Protein AF-A0A9D7JA55-F1 (afdb_monomer)

Structure (mmCIF, N/CA/C/O backbone):
data_AF-A0A9D7JA55-F1
#
_entry.id   AF-A0A9D7JA55-F1
#
loop_
_atom_site.group_PDB
_atom_site.id
_atom_site.type_symbol
_atom_site.label_atom_id
_atom_site.label_alt_id
_atom_site.label_comp_id
_atom_site.label_asym_id
_atom_site.label_entity_id
_atom_site.label_seq_id
_atom_site.pdbx_PDB_ins_code
_atom_site.Cartn_x
_atom_site.Cartn_y
_atom_site.Cartn_z
_atom_site.occupancy
_atom_site.B_iso_or_equiv
_atom_site.auth_seq_id
_atom_site.auth_comp_id
_atom_site.auth_asym_id
_atom_site.auth_atom_id
_atom_site.pdbx_PDB_model_num
ATOM 1 N N . MET A 1 1 ? 16.493 2.675 -53.069 1.00 69.25 1 MET A N 1
ATOM 2 C CA . MET A 1 1 ? 16.352 1.279 -52.609 1.00 69.25 1 MET A CA 1
ATOM 3 C C . MET A 1 1 ? 14.947 0.802 -52.936 1.00 69.25 1 MET A C 1
ATOM 5 O O . MET A 1 1 ? 14.060 1.650 -52.995 1.00 69.25 1 MET A O 1
ATOM 9 N N . VAL A 1 2 ? 14.747 -0.496 -53.163 1.00 72.19 2 VAL A N 1
ATOM 10 C CA . VAL A 1 2 ? 13.439 -1.090 -53.505 1.00 72.19 2 VAL A CA 1
ATOM 11 C C . VAL A 1 2 ? 13.019 -2.148 -52.482 1.00 72.19 2 VAL A C 1
ATOM 13 O O . VAL A 1 2 ? 13.858 -2.895 -51.978 1.00 72.19 2 VAL A O 1
ATOM 16 N N . SER A 1 3 ? 11.723 -2.220 -52.156 1.00 69.25 3 SER A N 1
ATOM 17 C CA . SER A 1 3 ? 11.181 -3.287 -51.307 1.00 69.25 3 SER A CA 1
ATOM 18 C C . SER A 1 3 ? 11.002 -4.573 -52.120 1.00 69.25 3 SER A C 1
ATOM 20 O O . SER A 1 3 ? 10.199 -4.614 -53.048 1.00 69.25 3 SER A O 1
ATOM 22 N N . GLY A 1 4 ? 11.733 -5.630 -51.751 1.00 69.19 4 GLY A N 1
ATOM 23 C CA . GLY A 1 4 ? 11.733 -6.918 -52.457 1.00 69.19 4 GLY A CA 1
ATOM 24 C C . GLY A 1 4 ? 12.968 -7.134 -53.338 1.00 69.19 4 GLY A C 1
ATOM 25 O O . GLY A 1 4 ? 13.927 -6.369 -53.273 1.00 69.19 4 GLY A O 1
ATOM 26 N N . ALA A 1 5 ? 12.967 -8.216 -54.123 1.00 77.19 5 ALA A N 1
ATOM 27 C CA . ALA A 1 5 ? 14.096 -8.559 -54.985 1.00 77.19 5 ALA A CA 1
ATOM 28 C C . ALA A 1 5 ? 14.307 -7.474 -56.064 1.00 77.19 5 ALA A C 1
ATOM 30 O O . ALA A 1 5 ? 13.337 -7.122 -56.742 1.00 77.19 5 ALA A O 1
ATOM 31 N N . PRO A 1 6 ? 15.539 -6.961 -56.250 1.00 78.69 6 PRO A N 1
ATOM 32 C CA . PRO A 1 6 ? 15.846 -5.988 -57.292 1.00 78.69 6 PRO A CA 1
ATOM 33 C C . PRO A 1 6 ? 15.443 -6.515 -58.665 1.00 78.69 6 PRO A C 1
ATOM 35 O O . PRO A 1 6 ? 15.786 -7.639 -59.036 1.00 78.69 6 PRO A O 1
ATOM 38 N N . THR A 1 7 ? 14.741 -5.698 -59.442 1.00 76.00 7 THR A N 1
ATOM 39 C CA . THR A 1 7 ? 14.368 -6.060 -60.818 1.00 76.00 7 THR A CA 1
ATOM 40 C C . THR A 1 7 ? 15.517 -5.831 -61.799 1.00 76.00 7 THR A C 1
ATOM 42 O O . THR A 1 7 ? 15.496 -6.334 -62.922 1.00 76.00 7 THR A O 1
ATOM 45 N N . SER A 1 8 ? 16.550 -5.097 -61.369 1.00 79.25 8 SER A N 1
ATOM 46 C CA . SER A 1 8 ? 17.791 -4.884 -62.107 1.00 79.25 8 SER A CA 1
ATOM 47 C C . SER A 1 8 ? 18.963 -4.563 -61.171 1.00 79.25 8 SER A C 1
ATOM 49 O O . SER A 1 8 ? 18.777 -4.223 -60.007 1.00 79.25 8 SER A O 1
ATOM 51 N N . VAL A 1 9 ? 20.182 -4.603 -61.711 1.00 72.94 9 VAL A N 1
ATOM 52 C CA . VAL A 1 9 ? 21.425 -4.205 -61.017 1.00 72.94 9 VAL A CA 1
ATOM 53 C C . VAL A 1 9 ? 21.517 -2.699 -60.702 1.00 72.94 9 VAL A C 1
ATOM 55 O O . VAL A 1 9 ? 22.416 -2.282 -59.980 1.00 72.94 9 VAL A O 1
ATOM 58 N N . ASN A 1 10 ? 20.576 -1.891 -61.206 1.00 80.19 10 ASN A N 1
ATOM 59 C CA . ASN A 1 10 ? 20.453 -0.456 -60.915 1.00 80.19 10 ASN A CA 1
ATOM 60 C C . ASN A 1 10 ? 19.583 -0.177 -59.673 1.00 80.19 10 ASN A C 1
ATOM 62 O O . ASN A 1 10 ? 19.234 0.967 -59.385 1.00 80.19 10 ASN A O 1
ATOM 66 N N . GLU A 1 11 ? 19.214 -1.215 -58.924 1.00 83.00 11 GLU A N 1
ATOM 67 C CA . GLU A 1 11 ? 18.422 -1.107 -57.707 1.00 83.00 11 GLU A CA 1
ATOM 68 C C . GLU A 1 11 ? 19.145 -1.812 -56.559 1.00 83.00 11 GLU A C 1
ATOM 70 O O . GLU A 1 11 ? 19.540 -2.971 -56.667 1.00 83.00 11 GLU A O 1
ATOM 75 N N . ILE A 1 12 ? 19.294 -1.119 -55.429 1.00 84.06 12 ILE A N 1
ATOM 76 C CA . ILE A 1 12 ? 19.752 -1.736 -54.180 1.00 84.06 12 ILE A CA 1
ATOM 77 C C . ILE A 1 12 ? 18.516 -2.189 -53.401 1.00 84.06 12 ILE A C 1
ATOM 79 O O . ILE A 1 12 ? 17.596 -1.394 -53.173 1.00 84.06 12 ILE A O 1
ATOM 83 N N . GLN A 1 13 ? 18.489 -3.458 -53.007 1.00 83.00 13 GLN A N 1
ATOM 84 C CA . GLN A 1 13 ? 17.422 -4.021 -52.185 1.00 83.00 13 GLN A CA 1
ATOM 85 C C . GLN A 1 13 ? 17.364 -3.323 -50.818 1.00 83.00 13 GLN A C 1
ATOM 87 O O . GLN A 1 13 ? 18.383 -3.000 -50.218 1.00 83.00 13 GLN A O 1
ATOM 92 N N . THR A 1 14 ? 16.165 -3.086 -50.295 1.00 76.31 14 THR A N 1
ATOM 93 C CA . THR A 1 14 ? 16.019 -2.706 -48.886 1.00 76.31 14 THR A CA 1
ATOM 94 C C . THR A 1 14 ? 16.269 -3.939 -48.016 1.00 76.31 14 THR A C 1
ATOM 96 O O . THR A 1 14 ? 15.596 -4.958 -48.183 1.00 76.31 14 THR A O 1
ATOM 99 N N . GLY A 1 15 ? 17.216 -3.857 -47.082 1.00 70.81 15 GLY A N 1
ATOM 100 C CA . GLY A 1 15 ? 17.607 -4.984 -46.238 1.00 70.81 15 GLY A CA 1
ATOM 101 C C . GLY A 1 15 ? 18.661 -4.619 -45.196 1.00 70.81 15 GLY A C 1
ATOM 102 O O . GLY A 1 15 ? 19.005 -3.449 -45.029 1.00 70.81 15 GLY A O 1
ATOM 103 N N . PHE A 1 16 ? 19.153 -5.634 -44.489 1.00 69.38 16 PHE A N 1
ATOM 104 C CA . PHE A 1 16 ? 20.239 -5.499 -43.521 1.00 69.38 16 PHE A CA 1
ATOM 105 C C . PHE A 1 16 ? 21.567 -5.804 -44.204 1.00 69.38 16 PHE A C 1
ATOM 107 O O . PHE A 1 16 ? 21.684 -6.822 -44.880 1.00 69.38 16 PHE A O 1
ATOM 114 N N . TYR A 1 17 ? 22.542 -4.922 -44.009 1.00 74.88 17 TYR A N 1
ATOM 115 C CA . TYR A 1 17 ? 23.863 -5.012 -44.611 1.00 74.88 17 TYR A CA 1
ATOM 116 C C . TYR A 1 17 ? 24.924 -4.762 -43.542 1.00 74.88 17 TYR A C 1
ATOM 118 O O . TYR A 1 17 ? 24.781 -3.849 -42.727 1.00 74.88 17 TYR A O 1
ATOM 126 N N . THR A 1 18 ? 26.009 -5.526 -43.574 1.00 74.25 18 THR A N 1
ATOM 127 C CA . THR A 1 18 ? 27.277 -5.109 -42.968 1.00 74.25 18 THR A CA 1
ATOM 128 C C . THR A 1 18 ? 27.851 -3.912 -43.731 1.00 74.25 18 THR A C 1
ATOM 130 O O . THR A 1 18 ? 27.482 -3.656 -44.881 1.00 74.25 18 THR A O 1
ATOM 133 N N . SER A 1 19 ? 28.777 -3.178 -43.105 1.00 75.44 19 SER A N 1
ATOM 134 C CA . SER A 1 19 ? 29.436 -2.025 -43.737 1.00 75.44 19 SER A CA 1
ATOM 135 C C . SER A 1 19 ? 30.097 -2.383 -45.079 1.00 75.44 19 SER A C 1
ATOM 137 O O . SER A 1 19 ? 30.022 -1.614 -46.039 1.00 75.44 19 SER A O 1
ATOM 139 N N . ASP A 1 20 ? 30.676 -3.580 -45.192 1.00 79.69 20 ASP A N 1
ATOM 140 C CA . ASP A 1 20 ? 31.308 -4.033 -46.433 1.00 79.69 20 ASP A CA 1
ATOM 141 C C . ASP A 1 20 ? 30.292 -4.481 -47.486 1.00 79.69 20 ASP A C 1
ATOM 143 O O . ASP A 1 20 ? 30.449 -4.156 -48.664 1.00 79.69 20 ASP A O 1
ATOM 147 N N . GLU A 1 21 ? 29.217 -5.169 -47.091 1.00 85.31 21 GLU A N 1
ATOM 148 C CA . GLU A 1 21 ? 28.160 -5.580 -48.024 1.00 85.31 21 GLU A CA 1
ATOM 149 C C . GLU A 1 21 ? 27.455 -4.369 -48.644 1.00 85.31 21 GLU A C 1
ATOM 151 O O . GLU A 1 21 ? 27.203 -4.355 -49.852 1.00 85.31 21 GLU A O 1
ATOM 156 N N . ILE A 1 22 ? 27.174 -3.321 -47.858 1.00 85.56 22 ILE A N 1
ATOM 157 C CA . ILE A 1 22 ? 26.563 -2.103 -48.404 1.00 85.56 22 ILE A CA 1
ATOM 158 C C . ILE A 1 22 ? 27.548 -1.327 -49.284 1.00 85.56 22 ILE A C 1
ATOM 160 O O . ILE A 1 22 ? 27.148 -0.811 -50.328 1.00 85.56 22 ILE A O 1
ATOM 164 N N . ALA A 1 23 ? 28.839 -1.290 -48.934 1.00 87.19 23 ALA A N 1
ATOM 165 C CA . ALA A 1 23 ? 29.863 -0.660 -49.764 1.00 87.19 23 ALA A CA 1
ATOM 166 C C . ALA A 1 23 ? 30.000 -1.359 -51.129 1.00 87.19 23 ALA A C 1
ATOM 168 O O . ALA A 1 23 ? 30.077 -0.701 -52.173 1.00 87.19 23 ALA A O 1
ATOM 169 N N . GLN A 1 24 ? 29.955 -2.693 -51.137 1.00 88.81 24 GLN A N 1
ATOM 170 C CA . GLN A 1 24 ? 29.938 -3.496 -52.359 1.00 88.81 24 GLN A CA 1
ATOM 171 C C . GLN A 1 24 ? 28.665 -3.263 -53.175 1.00 88.81 24 GLN A C 1
ATOM 173 O O . GLN A 1 24 ? 28.758 -3.080 -54.388 1.00 88.81 24 GLN A O 1
ATOM 178 N N . ALA A 1 25 ? 27.495 -3.206 -52.533 1.00 88.44 25 ALA A N 1
ATOM 179 C CA . ALA A 1 25 ? 26.230 -2.928 -53.210 1.00 88.44 25 ALA A CA 1
ATOM 180 C C . ALA A 1 25 ? 26.220 -1.535 -53.865 1.00 88.44 25 ALA A C 1
ATOM 182 O O . ALA A 1 25 ? 25.810 -1.403 -55.018 1.00 88.44 25 ALA A O 1
ATOM 183 N N . ILE A 1 26 ? 26.735 -0.510 -53.174 1.00 90.19 26 ILE A N 1
ATOM 184 C CA . ILE A 1 26 ? 26.889 0.847 -53.723 1.00 90.19 26 ILE A CA 1
ATOM 185 C C . ILE A 1 26 ? 27.863 0.843 -54.905 1.00 90.19 26 ILE A C 1
ATOM 187 O O . ILE A 1 26 ? 27.577 1.450 -55.935 1.00 90.19 26 ILE A O 1
ATOM 191 N N . THR A 1 27 ? 28.994 0.142 -54.801 1.00 91.19 27 THR A N 1
ATOM 192 C CA . THR A 1 27 ? 29.960 0.046 -55.906 1.00 91.19 27 THR A CA 1
ATOM 193 C C . THR A 1 27 ? 29.372 -0.672 -57.116 1.00 91.19 27 THR A C 1
ATOM 195 O O . THR A 1 27 ? 29.499 -0.176 -58.232 1.00 91.19 27 THR A O 1
ATOM 198 N N . ALA A 1 28 ? 28.694 -1.804 -56.918 1.00 89.06 28 ALA A N 1
ATOM 199 C CA . ALA A 1 28 ? 28.034 -2.535 -57.997 1.00 89.06 28 ALA A CA 1
ATOM 200 C C . ALA A 1 28 ? 26.982 -1.665 -58.700 1.00 89.06 28 ALA A C 1
ATOM 202 O O . ALA A 1 28 ? 26.935 -1.630 -59.930 1.00 89.06 28 ALA A O 1
ATOM 203 N N . TRP A 1 29 ? 26.209 -0.902 -57.923 1.00 90.56 29 TRP A N 1
ATOM 204 C CA . TRP A 1 29 ? 25.240 0.061 -58.437 1.00 90.56 29 TRP A CA 1
ATOM 205 C C . TRP A 1 29 ? 25.906 1.171 -59.268 1.00 90.56 29 TRP A C 1
ATOM 207 O O . TRP A 1 29 ? 25.510 1.408 -60.406 1.00 90.56 29 TRP A O 1
ATOM 217 N N . LEU A 1 30 ? 26.979 1.796 -58.764 1.00 91.25 30 LEU A N 1
ATOM 218 C CA . LEU A 1 30 ? 27.727 2.830 -59.496 1.00 91.25 30 LEU A CA 1
ATOM 219 C C . LEU A 1 30 ? 28.313 2.303 -60.818 1.00 91.25 30 LEU A C 1
ATOM 221 O O . LEU A 1 30 ? 28.289 3.004 -61.830 1.00 91.25 30 LEU A O 1
ATOM 225 N N . GLN A 1 31 ? 28.815 1.066 -60.843 1.00 90.19 31 GLN A N 1
ATOM 226 C CA . GLN A 1 31 ? 29.336 0.452 -62.070 1.00 90.19 31 GLN A CA 1
ATOM 227 C C . GLN A 1 31 ? 28.228 0.131 -63.080 1.00 90.19 31 GLN A C 1
ATOM 229 O O . GLN A 1 31 ? 28.418 0.307 -64.289 1.00 90.19 31 GLN A O 1
ATOM 234 N N . ALA A 1 32 ? 27.062 -0.305 -62.603 1.00 88.88 32 ALA A N 1
ATOM 235 C CA . ALA A 1 32 ? 25.902 -0.544 -63.451 1.00 88.88 32 ALA A CA 1
ATOM 236 C C . ALA A 1 32 ? 25.384 0.762 -64.082 1.00 88.88 32 ALA A C 1
ATOM 238 O O . ALA A 1 32 ? 25.155 0.804 -65.293 1.00 88.88 32 ALA A O 1
ATOM 239 N N . GLU A 1 33 ? 25.317 1.852 -63.313 1.00 90.00 33 GLU A N 1
ATOM 240 C CA . GLU A 1 33 ? 24.909 3.175 -63.808 1.00 90.00 33 GLU A CA 1
ATOM 241 C C . GLU A 1 33 ? 25.917 3.782 -64.798 1.00 90.00 33 GLU A C 1
ATOM 243 O O . GLU A 1 33 ? 25.524 4.415 -65.784 1.00 90.00 33 GLU A O 1
ATOM 248 N N . TYR A 1 34 ? 27.218 3.548 -64.594 1.00 89.56 34 TYR A N 1
ATOM 249 C CA . TYR A 1 34 ? 28.251 3.906 -65.572 1.00 89.56 34 TYR A CA 1
ATOM 250 C C . TYR A 1 34 ? 28.095 3.116 -66.877 1.00 89.56 34 TYR A C 1
ATOM 252 O O . TYR A 1 34 ? 28.089 3.701 -67.959 1.00 89.56 34 TYR A O 1
ATOM 260 N N . THR A 1 35 ? 27.878 1.801 -66.789 1.00 88.44 35 THR A N 1
ATOM 261 C CA . THR A 1 35 ? 27.652 0.937 -67.963 1.00 88.44 35 THR A CA 1
ATOM 262 C C . THR A 1 35 ? 26.374 1.323 -68.716 1.00 88.44 35 THR A C 1
ATOM 264 O O . THR A 1 35 ? 26.328 1.255 -69.943 1.00 88.44 35 THR A O 1
ATOM 267 N N . ALA A 1 36 ? 25.349 1.787 -67.997 1.00 87.94 36 ALA A N 1
ATOM 268 C CA . ALA A 1 36 ? 24.113 2.323 -68.563 1.00 87.94 36 ALA A CA 1
ATOM 269 C C . ALA A 1 36 ? 24.260 3.743 -69.152 1.00 87.94 36 ALA A C 1
ATOM 271 O O . ALA A 1 36 ? 23.286 4.287 -69.675 1.00 87.94 36 ALA A O 1
ATOM 272 N N . GLY A 1 37 ? 25.448 4.356 -69.072 1.00 87.19 37 GLY A N 1
ATOM 273 C CA . GLY A 1 37 ? 25.744 5.683 -69.615 1.00 87.19 37 GLY A CA 1
ATOM 274 C C . GLY A 1 37 ? 25.161 6.851 -68.815 1.00 87.19 37 GLY A C 1
ATOM 275 O O . GLY A 1 37 ? 25.120 7.969 -69.327 1.00 87.19 37 GLY A O 1
ATOM 276 N N . ARG A 1 38 ? 24.691 6.624 -67.579 1.00 87.12 38 ARG A N 1
ATOM 277 C CA . ARG A 1 38 ? 24.137 7.683 -66.712 1.00 87.12 38 ARG A CA 1
ATOM 278 C C . ARG A 1 38 ? 25.198 8.417 -65.899 1.00 87.12 38 ARG A C 1
ATOM 280 O O . ARG A 1 38 ? 24.945 9.526 -65.435 1.00 87.12 38 ARG A O 1
ATOM 287 N N . LEU A 1 39 ? 26.379 7.822 -65.750 1.00 87.75 39 LEU A N 1
ATOM 288 C CA . LEU A 1 39 ? 27.549 8.455 -65.148 1.00 87.75 39 LEU A CA 1
ATOM 289 C C . LEU A 1 39 ? 28.597 8.742 -66.226 1.00 87.75 39 LEU A C 1
ATOM 291 O O . LEU A 1 39 ? 28.836 7.923 -67.108 1.00 87.75 39 LEU A O 1
ATOM 295 N N . LEU A 1 40 ? 29.243 9.905 -66.133 1.00 85.38 40 LEU A N 1
ATOM 296 C CA . LEU A 1 40 ? 30.277 10.331 -67.086 1.00 85.38 40 LEU A CA 1
ATOM 297 C C . LEU A 1 40 ? 31.628 9.636 -66.857 1.00 85.38 40 LEU A C 1
ATOM 299 O O . LEU A 1 40 ? 32.459 9.585 -67.758 1.00 85.38 40 LEU A O 1
ATOM 303 N N . PHE A 1 41 ? 31.853 9.109 -65.656 1.00 85.69 41 PHE A N 1
ATOM 304 C CA . PHE A 1 41 ? 33.086 8.447 -65.240 1.00 85.69 41 PHE A CA 1
ATOM 305 C C . PHE A 1 41 ? 32.774 7.349 -64.220 1.00 85.69 41 PHE A C 1
ATOM 307 O O . PHE A 1 41 ? 31.710 7.351 -63.596 1.00 85.69 41 PHE A O 1
ATOM 314 N N . SER A 1 42 ? 33.694 6.396 -64.075 1.00 88.56 42 SER A N 1
ATOM 315 C CA . SER A 1 42 ? 33.501 5.225 -63.217 1.00 88.56 42 SER A CA 1
ATOM 316 C C . SER A 1 42 ? 33.627 5.624 -61.745 1.00 88.56 42 SER A C 1
ATOM 318 O O . SER A 1 42 ? 34.589 6.297 -61.379 1.00 88.56 42 SER A O 1
ATOM 320 N N . GLY A 1 43 ? 32.664 5.233 -60.907 1.00 89.75 43 GLY A N 1
ATOM 321 C CA . GLY A 1 43 ? 32.636 5.529 -59.471 1.00 89.75 43 GLY A CA 1
ATOM 322 C C . GLY A 1 43 ? 32.737 4.269 -58.610 1.00 89.75 43 GLY A C 1
ATOM 323 O O . GLY A 1 43 ? 32.273 3.201 -59.007 1.00 89.75 43 GLY A O 1
ATOM 324 N N . ALA A 1 44 ? 33.321 4.387 -57.419 1.00 91.56 44 ALA A N 1
ATOM 325 C CA . ALA A 1 44 ? 33.396 3.302 -56.444 1.00 91.56 44 ALA A CA 1
ATOM 326 C C . ALA A 1 44 ? 33.291 3.827 -55.008 1.00 91.56 44 ALA A C 1
ATOM 328 O O . ALA A 1 44 ? 33.773 4.921 -54.698 1.00 91.56 44 ALA A O 1
ATOM 329 N N . TYR A 1 45 ? 32.699 3.016 -54.135 1.00 91.56 45 TYR A N 1
ATOM 330 C CA . TYR A 1 45 ? 32.619 3.259 -52.700 1.00 91.56 45 TYR A CA 1
ATOM 331 C C . TYR A 1 45 ? 33.266 2.100 -51.932 1.00 91.56 45 TYR A C 1
ATOM 333 O O . TYR A 1 45 ? 32.923 0.938 -52.139 1.00 91.56 45 TYR A O 1
ATOM 341 N N . SER A 1 46 ? 34.196 2.399 -51.030 1.00 89.31 46 SER A N 1
ATOM 342 C CA . SER A 1 46 ? 34.927 1.369 -50.282 1.00 89.31 46 SER A CA 1
ATOM 343 C C . SER A 1 46 ? 35.214 1.793 -48.852 1.00 89.31 46 SER A C 1
ATOM 345 O O . SER A 1 46 ? 35.571 2.948 -48.632 1.00 89.31 46 SER A O 1
ATOM 347 N N . ASN A 1 47 ? 35.197 0.847 -47.916 1.00 86.44 47 ASN A N 1
ATOM 348 C CA . ASN A 1 47 ? 35.824 1.028 -46.610 1.00 86.44 47 ASN A CA 1
ATOM 349 C C . ASN A 1 47 ? 37.329 0.772 -46.751 1.00 86.44 47 ASN A C 1
ATOM 351 O O . ASN A 1 47 ? 37.741 -0.298 -47.199 1.00 86.44 47 ASN A O 1
ATOM 355 N N . ARG A 1 48 ? 38.169 1.758 -46.429 1.00 83.88 48 ARG A N 1
ATOM 356 C CA . ARG A 1 48 ? 39.625 1.670 -46.602 1.00 83.88 48 ARG A CA 1
ATOM 357 C C . ARG A 1 48 ? 40.355 2.146 -45.356 1.00 83.88 48 ARG A C 1
ATOM 359 O O . ARG A 1 48 ? 40.006 3.177 -44.790 1.00 83.88 48 ARG A O 1
ATOM 366 N N . ALA A 1 49 ? 41.397 1.417 -44.960 1.00 82.19 49 ALA A N 1
ATOM 367 C CA . ALA A 1 49 ? 42.307 1.864 -43.914 1.00 82.19 49 ALA A CA 1
ATOM 368 C C . ALA A 1 49 ? 43.029 3.141 -44.369 1.00 82.19 49 ALA A C 1
ATOM 370 O O . ALA A 1 49 ? 43.677 3.173 -45.421 1.00 82.19 49 ALA A O 1
ATOM 371 N N . THR A 1 50 ? 42.897 4.198 -43.580 1.00 78.69 50 THR A N 1
ATOM 372 C CA . THR A 1 50 ? 43.576 5.483 -43.760 1.00 78.69 50 THR A CA 1
ATOM 373 C C . THR A 1 50 ? 44.516 5.729 -42.574 1.00 78.69 50 THR A C 1
ATOM 375 O O . THR A 1 50 ? 44.437 4.999 -41.585 1.00 78.69 50 THR A O 1
ATOM 378 N N . PRO A 1 51 ? 45.398 6.746 -42.619 1.00 77.81 51 PRO A N 1
ATOM 379 C CA . PRO A 1 51 ? 46.222 7.109 -41.462 1.00 77.81 51 PRO A CA 1
ATOM 380 C C . PRO A 1 51 ? 45.418 7.405 -40.185 1.00 77.81 51 PRO A C 1
ATOM 382 O O . PRO A 1 51 ? 45.961 7.286 -39.095 1.00 77.81 51 PRO A O 1
ATOM 385 N N . ASP A 1 52 ? 44.136 7.754 -40.333 1.00 74.50 52 ASP A N 1
ATOM 386 C CA . ASP A 1 52 ? 43.230 8.125 -39.243 1.00 74.50 52 ASP A CA 1
ATOM 387 C C . ASP A 1 52 ? 42.309 6.959 -38.801 1.00 74.50 52 ASP A C 1
ATOM 389 O O . ASP A 1 52 ? 41.392 7.168 -38.007 1.00 74.50 52 ASP A O 1
ATOM 393 N N . GLY A 1 53 ? 42.512 5.743 -39.331 1.00 80.44 53 GLY A N 1
ATOM 394 C CA . GLY A 1 53 ? 41.659 4.560 -39.115 1.00 80.44 53 GLY A CA 1
ATOM 395 C C . GLY A 1 53 ? 40.867 4.148 -40.362 1.00 80.44 53 GLY A C 1
ATOM 396 O O . GLY A 1 53 ? 41.084 4.682 -41.460 1.00 80.44 53 GLY A O 1
ATOM 397 N N . LEU A 1 54 ? 39.956 3.184 -40.231 1.00 85.31 54 LEU A N 1
ATOM 398 C CA . LEU A 1 54 ? 39.075 2.756 -41.317 1.00 85.31 54 LEU A CA 1
ATOM 399 C C . LEU A 1 54 ? 38.111 3.894 -41.673 1.00 85.31 54 LEU A C 1
ATOM 401 O O . LEU A 1 54 ? 37.500 4.503 -40.798 1.00 85.31 54 LEU A O 1
ATOM 405 N N . ARG A 1 55 ? 37.976 4.219 -42.962 1.00 89.19 55 ARG A N 1
ATOM 406 C CA . ARG A 1 55 ? 37.039 5.245 -43.449 1.00 89.19 55 ARG A CA 1
ATOM 407 C C . ARG A 1 55 ? 36.284 4.764 -44.673 1.00 89.19 55 ARG A C 1
ATOM 409 O O . ARG A 1 55 ? 36.860 4.105 -45.538 1.00 89.19 55 ARG A O 1
ATOM 416 N N . GLY A 1 56 ? 35.020 5.165 -44.778 1.00 89.50 56 GLY A N 1
ATOM 417 C CA . GLY A 1 56 ? 34.285 5.105 -46.034 1.00 89.50 56 GLY A CA 1
ATOM 418 C C . GLY A 1 56 ? 34.877 6.096 -47.038 1.00 89.50 56 GLY A C 1
ATOM 419 O O . GLY A 1 56 ? 35.099 7.259 -46.706 1.00 89.50 56 GLY A O 1
ATOM 420 N N . VAL A 1 57 ? 35.156 5.657 -48.260 1.00 90.81 57 VAL A N 1
ATOM 421 C CA . VAL A 1 57 ? 35.797 6.464 -49.307 1.00 90.81 57 VAL A CA 1
ATOM 422 C C . VAL A 1 57 ? 34.957 6.404 -50.570 1.00 90.81 57 VAL A C 1
ATOM 424 O O . VAL A 1 57 ? 34.755 5.325 -51.128 1.00 90.81 57 VAL A O 1
ATOM 427 N N . LEU A 1 58 ? 34.512 7.569 -51.042 1.00 92.44 58 LEU A N 1
ATOM 428 C CA . LEU A 1 58 ? 33.909 7.728 -52.362 1.00 92.44 58 LEU A CA 1
ATOM 429 C C . LEU A 1 58 ? 35.009 8.127 -53.343 1.00 92.44 58 LEU A C 1
ATOM 431 O O . LEU A 1 58 ? 35.740 9.085 -53.101 1.00 92.44 58 LEU A O 1
ATOM 435 N N . SER A 1 59 ? 35.128 7.410 -54.455 1.00 91.12 59 SER A N 1
ATOM 436 C CA . SER A 1 59 ? 36.159 7.651 -55.463 1.00 91.12 59 SER A CA 1
ATOM 437 C C . SER A 1 59 ? 35.603 7.593 -56.878 1.00 91.12 59 SER A C 1
ATOM 439 O O . SER A 1 59 ? 34.576 6.962 -57.131 1.00 91.12 59 SER A O 1
ATOM 441 N N . TYR A 1 60 ? 36.293 8.251 -57.804 1.00 90.56 60 TYR A N 1
ATOM 442 C CA . TYR A 1 60 ? 36.011 8.173 -59.229 1.00 90.56 60 TYR A CA 1
ATOM 443 C C . TYR A 1 60 ? 37.293 8.045 -60.057 1.00 90.56 60 TYR A C 1
ATOM 445 O O . TYR A 1 60 ? 38.364 8.497 -59.644 1.00 90.56 60 TYR A O 1
ATOM 453 N N . VAL A 1 61 ? 37.160 7.461 -61.249 1.00 88.19 61 VAL A N 1
ATOM 454 C CA . VAL A 1 61 ? 38.215 7.346 -62.261 1.00 88.19 61 VAL A CA 1
ATOM 455 C C . VAL A 1 61 ? 37.688 7.846 -63.607 1.00 88.19 61 VAL A C 1
ATOM 457 O O . VAL A 1 61 ? 36.744 7.286 -64.167 1.00 88.19 61 VAL A O 1
ATOM 460 N N . ASP A 1 62 ? 38.329 8.886 -64.138 1.00 84.75 62 ASP A N 1
ATOM 461 C CA . ASP A 1 62 ? 38.082 9.459 -65.463 1.00 84.75 62 ASP A CA 1
ATOM 462 C C . ASP A 1 62 ? 39.366 9.359 -66.301 1.00 84.75 62 ASP A C 1
ATOM 464 O O . ASP A 1 62 ? 40.264 10.199 -66.214 1.00 84.75 62 ASP A O 1
ATOM 468 N N . ALA A 1 63 ? 39.452 8.326 -67.144 1.00 71.25 63 ALA A N 1
ATOM 469 C CA . ALA A 1 63 ? 40.598 8.094 -68.029 1.00 71.25 63 ALA A CA 1
ATOM 470 C C . ALA A 1 63 ? 40.773 9.173 -69.121 1.00 71.25 63 ALA A C 1
ATOM 472 O O . ALA A 1 63 ? 41.781 9.172 -69.826 1.00 71.25 63 ALA A O 1
ATOM 473 N N . THR A 1 64 ? 39.814 10.095 -69.262 1.00 70.69 64 THR A N 1
ATOM 474 C CA . THR A 1 64 ? 39.853 11.232 -70.194 1.00 70.69 64 THR A CA 1
ATOM 475 C C . THR A 1 64 ? 40.138 12.575 -69.509 1.00 70.69 64 THR A C 1
ATOM 477 O O . THR A 1 64 ? 40.071 13.624 -70.156 1.00 70.69 64 THR A O 1
ATOM 480 N N . ALA A 1 65 ? 40.470 12.572 -68.213 1.00 61.59 65 ALA A N 1
ATOM 481 C CA . ALA A 1 65 ? 40.654 13.794 -67.435 1.00 61.59 65 ALA A CA 1
ATOM 482 C C . ALA A 1 65 ? 41.867 14.629 -67.898 1.00 61.59 65 ALA A C 1
ATOM 484 O O . ALA A 1 65 ? 43.022 14.221 -67.772 1.00 61.59 65 ALA A O 1
ATOM 485 N N . GLY A 1 66 ? 41.588 15.837 -68.402 1.00 64.31 66 GLY A N 1
ATOM 486 C CA . GLY A 1 66 ? 42.539 16.955 -68.486 1.00 64.31 66 GLY A CA 1
ATOM 487 C C . GLY A 1 66 ? 42.482 17.843 -67.232 1.00 64.31 66 GLY A C 1
ATOM 488 O O . GLY A 1 66 ? 41.983 17.423 -66.198 1.00 64.31 66 GLY A O 1
ATOM 489 N N . SER A 1 67 ? 42.908 19.108 -67.318 1.00 64.69 67 SER A N 1
ATOM 490 C CA . SER A 1 67 ? 42.957 20.081 -66.199 1.00 64.69 67 SER A CA 1
ATOM 491 C C . SER A 1 67 ? 41.596 20.574 -65.662 1.00 64.69 67 SER A C 1
ATOM 493 O O . SER A 1 67 ? 41.528 21.598 -64.981 1.00 64.69 67 SER A O 1
ATOM 495 N N . ALA A 1 68 ? 40.497 19.889 -65.978 1.00 74.00 68 ALA A N 1
ATOM 496 C CA . ALA A 1 68 ? 39.146 20.318 -65.637 1.00 74.00 68 ALA A CA 1
ATOM 497 C C . ALA A 1 68 ? 38.659 19.673 -64.332 1.00 74.00 68 ALA A C 1
ATOM 499 O O . ALA A 1 68 ? 38.879 18.491 -64.087 1.00 74.00 68 ALA A O 1
ATOM 500 N N . LEU A 1 69 ? 37.949 20.453 -63.516 1.00 81.88 69 LEU A N 1
ATOM 501 C CA . LEU A 1 69 ? 37.358 19.986 -62.265 1.00 81.88 69 LEU A CA 1
ATOM 502 C C . LEU A 1 69 ? 36.270 18.935 -62.548 1.00 81.88 69 LEU A C 1
ATOM 504 O O . LEU A 1 69 ? 35.431 19.113 -63.438 1.00 81.88 69 LEU A O 1
ATOM 508 N N . ARG A 1 70 ? 36.293 17.833 -61.802 1.00 84.25 70 ARG A N 1
ATOM 509 C CA . ARG A 1 70 ? 35.308 16.746 -61.843 1.00 84.25 70 ARG A CA 1
ATOM 510 C C . ARG A 1 70 ? 34.711 16.566 -60.460 1.00 84.25 70 ARG A C 1
ATOM 512 O O . ARG A 1 70 ? 35.408 16.753 -59.468 1.00 84.25 70 ARG A O 1
ATOM 519 N N . SER A 1 71 ? 33.434 16.214 -60.400 1.00 85.88 71 SER A N 1
ATOM 520 C CA . SER A 1 71 ? 32.728 15.995 -59.140 1.00 85.88 71 SER A CA 1
ATOM 521 C C . SER A 1 71 ? 31.767 14.821 -59.247 1.00 85.88 71 SER A C 1
ATOM 523 O O . SER A 1 71 ? 30.862 14.851 -60.083 1.00 85.88 71 SER A O 1
ATOM 525 N N . LEU A 1 72 ? 31.938 13.827 -58.380 1.00 88.31 72 LEU A N 1
ATOM 526 C CA . LEU A 1 72 ? 30.964 12.773 -58.132 1.00 88.31 72 LEU A CA 1
ATOM 527 C C . LEU A 1 72 ? 30.153 13.145 -56.891 1.00 88.31 72 LEU A C 1
ATOM 529 O O . LEU A 1 72 ? 30.727 13.438 -55.845 1.00 88.31 72 LEU A O 1
ATOM 533 N N . SER A 1 73 ? 28.832 13.107 -57.005 1.00 88.44 73 SER A N 1
ATOM 534 C CA . SER A 1 73 ? 27.914 13.291 -55.884 1.00 88.44 73 SER A CA 1
ATOM 535 C C . SER A 1 73 ? 27.018 12.064 -55.799 1.00 88.44 73 SER A C 1
ATOM 537 O O . SER A 1 73 ? 26.409 11.665 -56.793 1.00 88.44 73 SER A O 1
ATOM 539 N N . LEU A 1 74 ? 26.977 11.449 -54.621 1.00 88.75 74 LEU A N 1
ATOM 540 C CA . LEU A 1 74 ? 26.108 10.330 -54.300 1.00 88.75 74 LEU A CA 1
ATOM 541 C C . LEU A 1 74 ? 25.147 10.775 -53.202 1.00 88.75 74 LEU A C 1
ATOM 543 O O . LEU A 1 74 ? 25.551 11.004 -52.063 1.00 88.75 74 LEU A O 1
ATOM 547 N N . PHE A 1 75 ? 23.866 10.870 -53.549 1.00 88.00 75 PHE A N 1
ATOM 548 C CA . PHE A 1 75 ? 22.819 11.151 -52.580 1.00 88.00 75 PHE A CA 1
ATOM 549 C C . PHE A 1 75 ? 22.278 9.844 -52.003 1.00 88.00 75 PHE A C 1
ATOM 551 O O . PHE A 1 75 ? 21.667 9.040 -52.711 1.00 88.00 75 PHE A O 1
ATOM 558 N N . VAL A 1 76 ? 22.497 9.633 -50.710 1.00 84.12 76 VAL A N 1
ATOM 559 C CA . VAL A 1 76 ? 21.975 8.475 -49.987 1.00 84.12 76 VAL A CA 1
ATOM 560 C C . VAL A 1 76 ? 20.549 8.790 -49.507 1.00 84.12 76 VAL A C 1
ATOM 562 O O . VAL A 1 76 ? 20.318 9.886 -48.993 1.00 84.12 76 VAL A O 1
ATOM 565 N N . PRO A 1 77 ? 19.575 7.869 -49.680 1.00 70.81 77 PRO A N 1
ATOM 566 C CA . PRO A 1 77 ? 18.175 8.098 -49.310 1.00 70.81 77 PRO A CA 1
ATOM 567 C C . PRO A 1 77 ? 17.980 8.530 -47.842 1.00 70.81 77 PRO A C 1
ATOM 569 O O . PRO A 1 77 ? 18.840 8.241 -47.005 1.00 70.81 77 PRO A O 1
ATOM 572 N N . PRO A 1 78 ? 16.835 9.159 -47.497 1.00 56.22 78 PRO A N 1
ATOM 573 C CA . PRO A 1 78 ? 16.526 9.543 -46.121 1.00 56.22 78 PRO A CA 1
ATOM 574 C C . PRO A 1 78 ? 16.565 8.335 -45.170 1.00 56.22 78 PRO A C 1
ATOM 576 O O . PRO A 1 78 ? 15.978 7.290 -45.442 1.00 56.22 78 PRO A O 1
ATOM 579 N N . GLY A 1 79 ? 17.290 8.498 -44.062 1.00 65.31 79 GLY A N 1
ATOM 580 C CA . GLY A 1 79 ? 17.612 7.467 -43.074 1.00 65.31 79 GLY A CA 1
ATOM 581 C C . GLY A 1 79 ? 18.987 7.732 -42.448 1.00 65.31 79 GLY A C 1
ATOM 582 O O . GLY A 1 79 ? 19.631 8.730 -42.768 1.00 65.31 79 GLY A O 1
ATOM 583 N N . ASN A 1 80 ? 19.465 6.831 -41.588 1.00 73.94 80 ASN A N 1
ATOM 584 C CA . ASN A 1 80 ? 20.776 6.965 -40.935 1.00 73.94 80 ASN A CA 1
ATOM 585 C C . ASN A 1 80 ? 21.918 6.239 -41.673 1.00 73.94 80 ASN A C 1
ATOM 587 O O . ASN A 1 80 ? 22.976 6.011 -41.094 1.00 73.94 80 ASN A O 1
ATOM 591 N N . LEU A 1 81 ? 21.735 5.877 -42.950 1.00 80.88 81 LEU A N 1
ATOM 592 C CA . LEU A 1 81 ? 22.750 5.133 -43.707 1.00 80.88 81 LEU A CA 1
ATOM 593 C C . LEU A 1 81 ? 24.032 5.950 -43.928 1.00 80.88 81 LEU A C 1
ATOM 595 O O . LEU A 1 81 ? 25.122 5.430 -43.742 1.00 80.88 81 LEU A O 1
ATOM 599 N N . TRP A 1 82 ? 23.928 7.232 -44.277 1.00 83.81 82 TRP A N 1
ATOM 600 C CA . TRP A 1 82 ? 25.108 8.090 -44.447 1.00 83.81 82 TRP A CA 1
ATOM 601 C C . TRP A 1 82 ? 25.934 8.199 -43.152 1.00 83.81 82 TRP A C 1
ATOM 603 O O . TRP A 1 82 ? 27.159 8.162 -43.212 1.00 83.81 82 TRP A O 1
ATOM 613 N N . ARG A 1 83 ? 25.266 8.205 -41.989 1.00 82.25 83 ARG A N 1
ATOM 614 C CA . ARG A 1 83 ? 25.902 8.155 -40.659 1.00 82.25 83 ARG A CA 1
ATOM 615 C C . ARG A 1 83 ? 26.548 6.808 -40.377 1.00 82.25 83 ARG A C 1
ATOM 617 O O . ARG A 1 83 ? 27.678 6.766 -39.917 1.00 82.25 83 ARG A O 1
ATOM 624 N N . PHE A 1 84 ? 25.859 5.710 -40.696 1.00 82.25 84 PHE A N 1
ATOM 625 C CA . PHE A 1 84 ? 26.413 4.356 -40.588 1.00 82.25 84 PHE A CA 1
ATOM 626 C C . PHE A 1 84 ? 27.692 4.188 -41.422 1.00 82.25 84 PHE A C 1
ATOM 628 O O . PHE A 1 84 ? 28.607 3.472 -41.036 1.00 82.25 84 PHE A O 1
ATOM 635 N N . LEU A 1 85 ? 27.779 4.903 -42.542 1.00 86.94 85 LEU A N 1
ATOM 636 C CA . LEU A 1 85 ? 28.938 4.962 -43.428 1.00 86.94 85 LEU A CA 1
ATOM 637 C C . LEU A 1 85 ? 30.040 5.951 -42.974 1.00 86.94 85 LEU A C 1
ATOM 639 O O . LEU A 1 85 ? 31.040 6.098 -43.679 1.00 86.94 85 LEU A O 1
ATOM 643 N N . GLY A 1 86 ? 29.860 6.647 -41.844 1.00 86.19 86 GLY A N 1
ATOM 644 C CA . GLY A 1 86 ? 30.820 7.597 -41.258 1.00 86.19 86 GLY A CA 1
ATOM 645 C C . GLY A 1 86 ? 30.768 9.034 -41.809 1.00 86.19 86 GLY A C 1
ATOM 646 O O . GLY A 1 86 ? 31.638 9.857 -41.503 1.00 86.19 86 GLY A O 1
ATOM 647 N N . TRP A 1 87 ? 29.789 9.352 -42.663 1.00 87.88 87 TRP A N 1
ATOM 648 C CA . TRP A 1 87 ? 29.646 10.676 -43.282 1.00 87.88 87 TRP A CA 1
ATOM 649 C C . TRP A 1 87 ? 28.786 11.608 -42.422 1.00 87.88 87 TRP A C 1
ATOM 651 O O . TRP A 1 87 ? 27.920 11.149 -41.683 1.00 87.88 87 TRP A O 1
ATOM 661 N N . ASP A 1 88 ? 28.985 12.923 -42.571 1.00 86.31 88 ASP A N 1
ATOM 662 C CA . ASP A 1 88 ? 28.242 13.959 -41.828 1.00 86.31 88 ASP A CA 1
ATOM 663 C C . ASP A 1 88 ? 26.988 14.459 -42.561 1.00 86.31 88 ASP A C 1
ATOM 665 O O . ASP A 1 88 ? 26.155 15.162 -41.986 1.00 86.31 88 ASP A O 1
ATOM 669 N N . THR A 1 89 ? 26.840 14.117 -43.844 1.00 86.44 89 THR A N 1
ATOM 670 C CA . THR A 1 89 ? 25.675 14.510 -44.643 1.00 86.44 89 THR A CA 1
ATOM 671 C C . THR A 1 89 ? 25.237 13.383 -45.583 1.00 86.44 89 THR A C 1
ATOM 673 O O . THR A 1 89 ? 26.064 12.565 -45.990 1.00 86.44 89 THR A O 1
ATOM 676 N N . PRO A 1 90 ? 23.954 13.346 -45.991 1.00 87.81 90 PRO A N 1
ATOM 677 C CA . PRO A 1 90 ? 23.455 12.376 -46.969 1.00 87.81 90 PRO A CA 1
ATOM 678 C C . PRO A 1 90 ? 23.992 12.587 -48.391 1.00 87.81 90 PRO A C 1
ATOM 680 O O . PRO A 1 90 ? 23.779 11.730 -49.246 1.00 87.81 90 PRO A O 1
ATOM 683 N N . ASN A 1 91 ? 24.666 13.708 -48.668 1.00 89.44 91 ASN A N 1
ATOM 684 C CA . ASN A 1 91 ? 25.275 13.987 -49.963 1.00 89.44 91 ASN A CA 1
ATOM 685 C C . ASN A 1 91 ? 26.789 13.742 -49.900 1.00 89.44 91 ASN A C 1
ATOM 687 O O . ASN A 1 91 ? 27.556 14.633 -49.538 1.00 89.44 91 ASN A O 1
ATOM 691 N N . LEU A 1 92 ? 27.217 12.535 -50.265 1.00 90.62 92 LEU A N 1
ATOM 692 C CA . LEU A 1 92 ? 28.629 12.184 -50.327 1.00 90.62 92 LEU A CA 1
ATOM 693 C C . LEU A 1 92 ? 29.224 12.798 -51.589 1.00 90.62 92 LEU A C 1
ATOM 695 O O . LEU A 1 92 ? 28.681 12.632 -52.682 1.00 90.62 92 LEU A O 1
ATOM 699 N N . PHE A 1 93 ? 30.345 13.493 -51.450 1.00 89.25 93 PHE A N 1
ATOM 700 C CA . PHE A 1 93 ? 30.903 14.295 -52.529 1.00 89.25 93 PHE A CA 1
ATOM 701 C C . PHE A 1 93 ? 32.398 14.041 -52.674 1.00 89.25 93 PHE A C 1
ATOM 703 O O . PHE A 1 93 ? 33.128 14.168 -51.702 1.00 89.25 93 PHE A O 1
ATOM 710 N N . ALA A 1 94 ? 32.851 13.717 -53.886 1.00 89.94 94 ALA A N 1
ATOM 711 C CA . ALA A 1 94 ? 34.266 13.597 -54.223 1.00 89.94 94 ALA A CA 1
ATOM 712 C C . ALA A 1 94 ? 34.601 14.489 -55.420 1.00 89.94 94 ALA A C 1
ATOM 714 O O . ALA A 1 94 ? 33.929 14.426 -56.451 1.00 89.94 94 ALA A O 1
ATOM 715 N N . GLN A 1 95 ? 35.650 15.306 -55.304 1.00 88.06 95 GLN A N 1
ATOM 716 C CA . GLN A 1 95 ? 36.053 16.262 -56.335 1.00 88.06 95 GLN A CA 1
ATOM 717 C C . GLN A 1 95 ? 37.568 16.287 -56.535 1.00 88.06 95 GLN A C 1
ATOM 719 O O . GLN A 1 95 ? 38.345 16.096 -55.606 1.00 88.06 95 GLN A O 1
ATOM 724 N N . GLY A 1 96 ? 37.992 16.553 -57.767 1.00 83.19 96 GLY A N 1
ATOM 725 C CA . GLY A 1 96 ? 39.401 16.674 -58.117 1.00 83.19 96 GLY A CA 1
ATOM 726 C C . GLY A 1 96 ? 39.607 17.119 -59.562 1.00 83.19 96 GLY A C 1
ATOM 727 O O . GLY A 1 96 ? 38.675 17.156 -60.365 1.00 83.19 96 GLY A O 1
ATOM 728 N N . SER A 1 97 ? 40.843 17.481 -59.892 1.00 76.81 97 SER A N 1
ATOM 729 C CA . SER A 1 97 ? 41.274 17.901 -61.236 1.00 76.81 97 SER A CA 1
ATOM 730 C C . SER A 1 97 ? 42.164 16.865 -61.940 1.00 76.81 97 SER A C 1
ATOM 732 O O . SER A 1 97 ? 42.744 17.159 -62.981 1.00 76.81 97 SER A O 1
ATOM 734 N N . GLY A 1 98 ? 42.305 15.669 -61.358 1.00 76.38 98 GLY A N 1
ATOM 735 C CA . GLY A 1 98 ? 43.096 14.562 -61.897 1.00 76.38 98 GLY A CA 1
ATOM 736 C C . GLY A 1 98 ? 42.247 13.408 -62.438 1.00 76.38 98 GLY A C 1
ATOM 737 O O . GLY A 1 98 ? 41.026 13.390 -62.294 1.00 76.38 98 GLY A O 1
ATOM 738 N N . VAL A 1 99 ? 42.936 12.415 -63.014 1.00 81.31 99 VAL A N 1
ATOM 739 C CA . VAL A 1 99 ? 42.366 11.146 -63.523 1.00 81.31 99 VAL A CA 1
ATOM 740 C C . VAL A 1 99 ? 41.639 10.356 -62.432 1.00 81.31 99 VAL A C 1
ATOM 742 O O . VAL A 1 99 ? 40.702 9.618 -62.723 1.00 81.31 99 VAL A O 1
ATOM 745 N N . VAL A 1 100 ? 42.048 10.528 -61.175 1.00 84.38 100 VAL A N 1
ATOM 746 C CA . VAL A 1 100 ? 41.414 9.926 -60.001 1.00 84.38 100 VAL A CA 1
ATOM 747 C C . VAL A 1 100 ? 41.105 11.033 -59.003 1.00 84.38 100 VAL A C 1
ATOM 749 O O . VAL A 1 100 ? 41.957 11.887 -58.748 1.00 84.38 100 VAL A O 1
ATOM 752 N N . GLY A 1 101 ? 39.910 11.003 -58.422 1.00 86.56 101 GLY A N 1
ATOM 753 C CA . GLY A 1 101 ? 39.562 11.815 -57.259 1.00 86.56 101 GLY A CA 1
ATOM 754 C C . GLY A 1 101 ? 38.857 10.969 -56.209 1.00 86.56 101 GLY A C 1
ATOM 755 O O . GLY A 1 101 ? 38.178 9.995 -56.536 1.00 86.56 101 GLY A O 1
ATOM 756 N N . SER A 1 102 ? 39.049 11.314 -54.941 1.00 88.88 102 SER A N 1
ATOM 757 C CA . SER A 1 102 ? 38.443 10.603 -53.821 1.00 88.88 102 SER A CA 1
ATOM 758 C C . SER A 1 102 ? 38.245 11.523 -52.632 1.00 88.88 102 SER A C 1
ATOM 760 O O . SER A 1 102 ? 39.127 12.330 -52.353 1.00 88.88 102 SER A O 1
ATOM 762 N N . GLU A 1 103 ? 37.162 11.314 -51.898 1.00 90.94 103 GLU A N 1
ATOM 763 C CA . GLU A 1 103 ? 36.904 11.950 -50.609 1.00 90.94 103 GLU A CA 1
ATOM 764 C C . GLU A 1 103 ? 36.637 10.869 -49.565 1.00 90.94 103 GLU A C 1
ATOM 766 O O . GLU A 1 103 ? 36.092 9.802 -49.877 1.00 90.94 103 GLU A O 1
ATOM 771 N N . ARG A 1 104 ? 37.038 11.135 -48.324 1.00 90.38 104 ARG A N 1
ATOM 772 C CA . ARG A 1 104 ? 36.890 10.205 -47.207 1.00 90.38 104 ARG A CA 1
ATOM 773 C C . ARG A 1 104 ? 35.908 10.748 -46.181 1.00 90.38 104 ARG A C 1
ATOM 775 O O . ARG A 1 104 ? 35.836 11.951 -45.957 1.00 90.38 104 ARG A O 1
ATOM 782 N N . ALA A 1 105 ? 35.207 9.830 -45.538 1.00 89.75 105 ALA A N 1
ATOM 783 C CA . ALA A 1 105 ? 34.344 10.110 -44.410 1.00 89.75 105 ALA A CA 1
ATOM 784 C C . ALA A 1 105 ? 35.131 10.775 -43.262 1.00 89.75 105 ALA A C 1
ATOM 786 O O . ALA A 1 105 ? 36.320 10.493 -43.071 1.00 89.75 105 ALA A O 1
ATOM 787 N N . ALA A 1 106 ? 34.469 11.638 -42.490 1.00 85.56 106 ALA A N 1
ATOM 788 C CA . ALA A 1 106 ? 35.079 12.295 -41.334 1.00 85.56 106 ALA A CA 1
ATOM 789 C C . ALA A 1 106 ? 35.283 11.310 -40.169 1.00 85.56 106 ALA A C 1
ATOM 791 O O . ALA A 1 106 ? 36.322 11.334 -39.505 1.00 85.56 106 ALA A O 1
ATOM 792 N N . THR A 1 107 ? 34.329 10.397 -39.974 1.00 86.88 107 THR A N 1
ATOM 793 C CA . THR A 1 107 ? 34.324 9.403 -38.891 1.00 86.88 107 THR A CA 1
ATOM 794 C C . THR A 1 107 ? 34.456 7.976 -39.437 1.00 86.88 107 THR A C 1
ATOM 796 O O . THR A 1 107 ? 34.236 7.753 -40.637 1.00 86.88 107 THR A O 1
ATOM 799 N N . PRO A 1 108 ? 34.882 6.999 -38.613 1.00 87.31 108 PRO A N 1
ATOM 800 C CA . PRO A 1 108 ? 34.844 5.595 -39.002 1.00 87.31 108 PRO A CA 1
ATOM 801 C C . PRO A 1 108 ? 33.416 5.145 -39.349 1.00 87.31 108 PRO A C 1
ATOM 803 O O . PRO A 1 108 ? 32.451 5.664 -38.782 1.00 87.31 108 PRO A O 1
ATOM 806 N N . PRO A 1 109 ? 33.246 4.169 -40.258 1.00 86.00 109 PRO A N 1
ATOM 807 C CA . PRO A 1 109 ? 31.955 3.514 -40.409 1.00 86.00 109 PRO A CA 1
ATOM 808 C C . PRO A 1 109 ? 31.563 2.812 -39.101 1.00 86.00 109 PRO A C 1
ATOM 810 O O . PRO A 1 109 ? 32.412 2.437 -38.289 1.00 86.00 109 PRO A O 1
ATOM 813 N N . LEU A 1 110 ? 30.265 2.611 -38.903 1.00 81.00 110 LEU A N 1
ATOM 814 C CA . LEU A 1 110 ? 29.724 1.987 -37.702 1.00 81.00 110 LEU A CA 1
ATOM 815 C C . LEU A 1 110 ? 29.556 0.475 -37.897 1.00 81.00 110 LEU A C 1
ATOM 817 O O . LEU A 1 110 ? 29.171 -0.000 -38.964 1.00 81.00 110 LEU A O 1
ATOM 821 N N . ARG A 1 111 ? 29.813 -0.289 -36.835 1.00 75.25 111 ARG A N 1
ATOM 822 C CA . ARG A 1 111 ? 29.477 -1.715 -36.707 1.00 75.25 111 ARG A CA 1
ATOM 823 C C . ARG A 1 111 ? 27.999 -1.905 -36.373 1.00 75.25 111 ARG A C 1
ATOM 825 O O . ARG A 1 111 ? 27.375 -2.848 -36.854 1.00 75.25 111 ARG A O 1
ATOM 832 N N . ALA A 1 112 ? 27.439 -1.028 -35.543 1.00 75.19 112 ALA A N 1
ATOM 833 C CA . ALA A 1 112 ? 26.027 -1.039 -35.181 1.00 75.19 112 ALA A CA 1
ATOM 834 C C . ALA A 1 112 ? 25.520 0.390 -34.977 1.00 75.19 112 ALA A C 1
ATOM 836 O O . ALA A 1 112 ? 26.212 1.225 -34.395 1.00 75.19 112 ALA A O 1
ATOM 837 N N . LEU A 1 113 ? 24.298 0.646 -35.443 1.00 75.75 113 LEU A N 1
ATOM 838 C CA . LEU A 1 113 ? 23.599 1.904 -35.228 1.00 75.75 113 LEU A CA 1
ATOM 839 C C . LEU A 1 113 ? 22.147 1.633 -34.843 1.00 75.75 113 LEU A C 1
ATOM 841 O O . LEU A 1 113 ? 21.389 1.065 -35.631 1.00 75.75 113 LEU A O 1
ATOM 845 N N . ILE A 1 114 ? 21.760 2.049 -33.642 1.00 73.25 114 ILE A N 1
ATOM 846 C CA . ILE A 1 114 ? 20.386 1.974 -33.141 1.00 73.25 114 ILE A CA 1
ATOM 847 C C . ILE A 1 114 ? 19.932 3.401 -32.901 1.00 73.25 114 ILE A C 1
ATOM 849 O O . ILE A 1 114 ? 20.405 4.048 -31.974 1.00 73.25 114 ILE A O 1
ATOM 853 N N . SER A 1 115 ? 19.020 3.895 -33.728 1.00 67.88 115 SER A N 1
ATOM 854 C CA . SER A 1 115 ? 18.500 5.256 -33.618 1.00 67.88 115 SER A CA 1
ATOM 855 C C . SER A 1 115 ? 17.114 5.285 -32.996 1.00 67.88 115 SER A C 1
ATOM 857 O O . SER A 1 115 ? 16.524 4.242 -32.754 1.00 67.88 115 SER A O 1
ATOM 859 N N . ASN A 1 116 ? 16.552 6.477 -32.787 1.00 61.34 116 ASN A N 1
ATOM 860 C CA . ASN A 1 116 ? 15.281 6.706 -32.078 1.00 61.34 116 ASN A CA 1
ATOM 861 C C . ASN A 1 116 ? 14.048 5.928 -32.602 1.00 61.34 116 ASN A C 1
ATOM 863 O O . ASN A 1 116 ? 13.005 5.958 -31.957 1.00 61.34 116 ASN A O 1
ATOM 867 N N . ILE A 1 117 ? 14.152 5.260 -33.754 1.00 58.84 117 ILE A N 1
ATOM 868 C CA . ILE A 1 117 ? 13.139 4.366 -34.343 1.00 58.84 117 ILE A CA 1
ATOM 869 C C . ILE A 1 117 ? 13.354 2.880 -33.986 1.00 58.84 117 ILE A C 1
ATOM 871 O O . ILE A 1 117 ? 12.642 2.019 -34.498 1.00 58.84 117 ILE A O 1
ATOM 875 N N . GLY A 1 118 ? 14.315 2.573 -33.111 1.00 68.69 118 GLY A N 1
ATOM 876 C CA . GLY A 1 118 ? 14.755 1.217 -32.790 1.00 68.69 118 GLY A CA 1
ATOM 877 C C . GLY A 1 118 ? 15.834 0.704 -33.747 1.00 68.69 118 GLY A C 1
ATOM 878 O O . GLY A 1 118 ? 16.301 1.406 -34.648 1.00 68.69 118 GLY A O 1
ATOM 879 N N . GLY A 1 119 ? 16.273 -0.534 -33.541 1.00 75.06 119 GLY A N 1
ATOM 880 C CA . GLY A 1 119 ? 17.333 -1.134 -34.351 1.00 75.06 119 GLY A CA 1
ATOM 881 C C . GLY A 1 119 ? 17.570 -2.602 -34.033 1.00 75.06 119 GLY A C 1
ATOM 882 O O . GLY A 1 119 ? 16.884 -3.188 -33.200 1.00 75.06 119 GLY A O 1
ATOM 883 N N . ARG A 1 120 ? 18.543 -3.212 -34.711 1.00 79.75 120 ARG A N 1
ATOM 884 C CA . ARG A 1 120 ? 18.969 -4.587 -34.435 1.00 79.75 120 ARG A CA 1
ATOM 885 C C . ARG A 1 120 ? 20.395 -4.593 -33.930 1.00 79.75 120 ARG A C 1
ATOM 887 O O . ARG A 1 120 ? 21.275 -4.026 -34.570 1.00 79.75 120 ARG A O 1
ATOM 894 N N . LEU A 1 121 ? 20.609 -5.272 -32.814 1.00 81.50 121 LEU A N 1
ATOM 895 C CA . LEU A 1 121 ? 21.927 -5.490 -32.250 1.00 81.50 121 LEU A CA 1
ATOM 896 C C . LEU A 1 121 ? 22.339 -6.941 -32.526 1.00 81.50 121 LEU A C 1
ATOM 898 O O . LEU A 1 121 ? 21.739 -7.844 -31.940 1.00 81.50 121 LEU A O 1
ATOM 902 N N . PRO A 1 122 ? 23.294 -7.201 -33.436 1.00 80.00 122 PRO A N 1
ATOM 903 C CA . PRO A 1 122 ? 23.801 -8.550 -33.656 1.00 80.00 122 PRO A CA 1
ATOM 904 C C . PRO A 1 122 ? 24.531 -9.031 -32.403 1.00 80.00 122 PRO A C 1
ATOM 906 O O . PRO A 1 122 ? 25.269 -8.264 -31.782 1.00 80.00 122 PRO A O 1
ATOM 909 N N . ILE A 1 123 ? 24.323 -10.293 -32.031 1.00 85.12 123 ILE A N 1
ATOM 910 C CA . ILE A 1 123 ? 24.921 -10.869 -30.827 1.00 85.12 123 ILE A CA 1
ATOM 911 C C . ILE A 1 123 ? 25.680 -12.155 -31.148 1.00 85.12 123 ILE A C 1
ATOM 913 O O . ILE A 1 123 ? 25.334 -12.905 -32.059 1.00 85.12 123 ILE A O 1
ATOM 917 N N . SER A 1 124 ? 26.743 -12.393 -30.390 1.00 84.12 124 SER A N 1
ATOM 918 C CA . SER A 1 124 ? 27.651 -13.529 -30.535 1.00 84.12 124 SER A CA 1
ATOM 919 C C . SER A 1 124 ? 28.108 -13.995 -29.157 1.00 84.12 124 SER A C 1
ATOM 921 O O . SER A 1 124 ? 28.071 -13.214 -28.210 1.00 84.12 124 SER A O 1
ATOM 923 N N . ASN A 1 125 ? 28.586 -15.241 -29.048 1.00 85.88 125 ASN A N 1
ATOM 924 C CA . ASN A 1 125 ? 29.105 -15.798 -27.788 1.00 85.88 125 ASN A CA 1
ATOM 925 C C . ASN A 1 125 ? 28.076 -15.748 -26.634 1.00 85.88 125 ASN A C 1
ATOM 927 O O . ASN A 1 125 ? 28.409 -15.408 -25.499 1.00 85.88 125 ASN A O 1
ATOM 931 N N . GLU A 1 126 ? 26.813 -16.060 -26.946 1.00 88.31 126 GLU A N 1
ATOM 932 C CA . GLU A 1 126 ? 25.718 -16.105 -25.971 1.00 88.31 126 GLU A CA 1
ATOM 933 C C . GLU A 1 126 ? 26.009 -17.140 -24.868 1.00 88.31 126 GLU A C 1
ATOM 935 O O . GLU A 1 126 ? 26.491 -18.243 -25.139 1.00 88.31 126 GLU A O 1
ATOM 940 N N . ARG A 1 127 ? 25.719 -16.781 -23.612 1.00 87.12 127 ARG A N 1
ATOM 941 C CA . ARG A 1 127 ? 25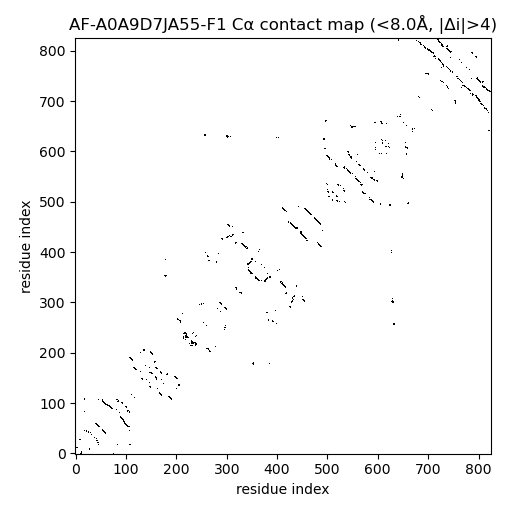.888 -17.650 -22.441 1.00 87.12 127 ARG A CA 1
ATOM 942 C C . ARG A 1 127 ? 24.616 -17.653 -21.605 1.00 87.12 127 ARG A C 1
ATOM 944 O O . ARG A 1 127 ? 24.060 -16.592 -21.344 1.00 87.12 127 ARG A O 1
ATOM 951 N N . GLY A 1 128 ? 24.230 -18.834 -21.126 1.00 86.25 128 GLY A N 1
ATOM 952 C CA . GLY A 1 128 ? 22.977 -19.026 -20.394 1.00 86.25 128 GLY A CA 1
ATOM 953 C C . GLY A 1 128 ? 21.768 -19.136 -21.323 1.00 86.25 128 GLY A C 1
ATOM 954 O O . GLY A 1 128 ? 21.916 -19.209 -22.542 1.00 86.25 128 GLY A O 1
ATOM 955 N N . ASN A 1 129 ? 20.579 -19.171 -20.725 1.00 87.50 129 ASN A N 1
ATOM 956 C CA . ASN A 1 129 ? 19.310 -19.211 -21.443 1.00 87.50 129 ASN A CA 1
ATOM 957 C C . ASN A 1 129 ? 18.663 -17.825 -21.420 1.00 87.50 129 ASN A C 1
ATOM 959 O O . ASN A 1 129 ? 18.726 -17.128 -20.410 1.00 87.50 129 ASN A O 1
ATOM 963 N N . TRP A 1 130 ? 18.029 -17.438 -22.527 1.00 89.88 130 TRP A N 1
ATOM 964 C CA . TRP A 1 130 ? 17.200 -16.237 -22.555 1.00 89.88 130 TRP A CA 1
ATOM 965 C C . TRP A 1 130 ? 15.949 -16.454 -21.703 1.00 89.88 130 TRP A C 1
ATOM 967 O O . TRP A 1 130 ? 15.231 -17.434 -21.905 1.00 89.88 130 TRP A O 1
ATOM 977 N N . ILE A 1 131 ? 15.689 -15.534 -20.778 1.00 90.81 131 ILE A N 1
ATOM 978 C CA . ILE A 1 131 ? 14.475 -15.544 -19.962 1.00 90.81 131 ILE A CA 1
ATOM 979 C C . ILE A 1 131 ? 13.471 -14.579 -20.585 1.00 90.81 131 ILE A C 1
ATOM 981 O O . ILE A 1 131 ? 13.712 -13.375 -20.609 1.00 90.81 131 ILE A O 1
ATOM 985 N N . ASP A 1 132 ? 12.352 -15.095 -21.081 1.00 89.12 132 ASP A N 1
ATOM 986 C CA . ASP A 1 132 ? 11.240 -14.251 -21.515 1.00 89.12 132 ASP A CA 1
ATOM 987 C C . ASP A 1 132 ? 10.554 -13.630 -20.287 1.00 89.12 132 ASP A C 1
ATOM 989 O O . ASP A 1 132 ? 10.176 -14.327 -19.344 1.00 89.12 132 ASP A O 1
ATOM 993 N N . GLN A 1 133 ? 10.443 -12.305 -20.286 1.00 90.12 133 GLN A N 1
ATOM 994 C CA . GLN A 1 133 ? 9.842 -11.508 -19.224 1.00 90.12 133 GLN A CA 1
ATOM 995 C C . GLN A 1 133 ? 8.443 -10.999 -19.607 1.00 90.12 133 GLN A C 1
ATOM 997 O O . GLN A 1 133 ? 7.850 -10.254 -18.834 1.00 90.12 133 GLN A O 1
ATOM 1002 N N . GLY A 1 134 ? 7.877 -11.381 -20.757 1.00 85.31 134 GLY A N 1
ATOM 1003 C CA . GLY A 1 134 ? 6.610 -10.847 -21.273 1.00 85.31 134 GLY A CA 1
ATOM 1004 C C . GLY A 1 134 ? 5.425 -10.911 -20.297 1.00 85.31 134 GLY A C 1
ATOM 1005 O O . GLY A 1 134 ? 4.536 -10.069 -20.354 1.00 85.31 134 GLY A O 1
ATOM 1006 N N . SER A 1 135 ? 5.413 -11.859 -19.355 1.00 84.12 135 SER A N 1
ATOM 1007 C CA . SER A 1 135 ? 4.357 -11.973 -18.337 1.00 84.12 135 SER A CA 1
ATOM 1008 C C . SER A 1 135 ? 4.577 -11.132 -17.074 1.00 84.12 135 SER A C 1
ATOM 1010 O O . SER A 1 135 ? 3.662 -11.027 -16.263 1.00 84.12 135 SER A O 1
ATOM 1012 N N . ILE A 1 136 ? 5.787 -10.608 -16.865 1.00 89.19 136 ILE A N 1
ATOM 1013 C CA . ILE A 1 136 ? 6.188 -9.870 -15.654 1.00 89.19 136 ILE A CA 1
ATOM 1014 C C . ILE A 1 136 ? 6.721 -8.469 -15.959 1.00 89.19 136 ILE A C 1
ATOM 1016 O O . ILE A 1 136 ? 6.873 -7.669 -15.042 1.00 89.19 136 ILE A O 1
ATOM 1020 N N . LEU A 1 137 ? 7.021 -8.155 -17.220 1.00 88.88 137 LEU A N 1
ATOM 1021 C CA . LEU A 1 137 ? 7.461 -6.825 -17.612 1.00 88.88 137 LEU A CA 1
ATOM 1022 C C . LEU A 1 137 ? 6.391 -5.794 -17.242 1.00 88.88 137 LEU A C 1
ATOM 1024 O O . LEU A 1 137 ? 5.198 -6.035 -17.447 1.00 88.88 137 LEU A O 1
ATOM 1028 N N . PRO A 1 138 ? 6.804 -4.610 -16.771 1.00 86.06 138 PRO A N 1
ATOM 1029 C CA . PRO A 1 138 ? 5.878 -3.516 -16.582 1.00 86.06 138 PRO A CA 1
ATOM 1030 C C . PRO A 1 138 ? 5.083 -3.194 -17.845 1.00 86.06 138 PRO A C 1
ATOM 1032 O O . PRO A 1 138 ? 5.655 -3.018 -18.924 1.00 86.06 138 PRO A O 1
ATOM 1035 N N . ALA A 1 139 ? 3.770 -3.006 -17.695 1.00 82.38 139 ALA A N 1
ATOM 1036 C CA . ALA A 1 139 ? 2.864 -2.712 -18.808 1.00 82.38 139 ALA A CA 1
ATOM 1037 C C . ALA A 1 139 ? 3.294 -1.468 -19.612 1.00 82.38 139 ALA A C 1
ATOM 1039 O O . ALA A 1 139 ? 3.052 -1.375 -20.812 1.00 82.38 139 ALA A O 1
ATOM 1040 N N . SER A 1 140 ? 3.963 -0.516 -18.953 1.00 78.25 140 SER A N 1
ATOM 1041 C CA . SER A 1 140 ? 4.459 0.710 -19.585 1.00 78.25 140 SER A CA 1
ATOM 1042 C C . SER A 1 140 ? 5.638 0.507 -20.545 1.00 78.25 140 SER A C 1
ATOM 1044 O O . SER A 1 140 ? 5.919 1.414 -21.326 1.00 78.25 140 SER A O 1
ATOM 1046 N N . LEU A 1 141 ? 6.298 -0.658 -20.504 1.00 82.00 141 LEU A N 1
ATOM 1047 C CA . LEU A 1 141 ? 7.412 -1.006 -21.391 1.00 82.00 141 LEU A CA 1
ATOM 1048 C C . LEU A 1 141 ? 6.963 -1.668 -22.700 1.00 82.00 141 LEU A C 1
ATOM 1050 O O . LEU A 1 141 ? 7.788 -1.865 -23.593 1.00 82.00 141 LEU A O 1
ATOM 1054 N N . PHE A 1 142 ? 5.679 -2.005 -22.826 1.00 81.50 142 PHE A N 1
ATOM 1055 C CA . PHE A 1 142 ? 5.121 -2.551 -24.057 1.00 81.50 142 PHE A CA 1
ATOM 1056 C C . PHE A 1 142 ? 4.672 -1.433 -24.993 1.00 81.50 142 PHE A C 1
ATOM 1058 O O . PHE A 1 142 ? 4.073 -0.440 -24.574 1.00 81.50 142 PHE A O 1
ATOM 1065 N N . ASP A 1 143 ? 4.926 -1.612 -26.286 1.00 73.12 143 ASP A N 1
ATOM 1066 C CA . ASP A 1 143 ? 4.251 -0.827 -27.314 1.00 73.12 143 ASP A CA 1
ATOM 1067 C C . ASP A 1 143 ? 2.905 -1.473 -27.696 1.00 73.12 143 ASP A C 1
ATOM 1069 O O . ASP A 1 143 ? 2.500 -2.508 -27.168 1.00 73.12 143 ASP A O 1
ATOM 1073 N N . SER A 1 144 ? 2.198 -0.882 -28.661 1.00 68.44 144 SER A N 1
ATOM 1074 C CA . SER A 1 144 ? 0.923 -1.420 -29.151 1.00 68.44 144 SER A CA 1
ATOM 1075 C C . SER A 1 144 ? 1.020 -2.804 -29.810 1.00 68.44 144 SER A C 1
ATOM 1077 O O . SER A 1 144 ? -0.013 -3.421 -30.056 1.00 68.44 144 SER A O 1
ATOM 1079 N N . SER A 1 145 ? 2.223 -3.265 -30.165 1.00 70.75 145 SER A N 1
ATOM 1080 C CA . SER A 1 145 ? 2.458 -4.589 -30.750 1.00 70.75 145 SER A CA 1
ATOM 1081 C C . SER A 1 145 ? 2.672 -5.675 -29.695 1.00 70.75 145 SER A C 1
ATOM 1083 O O . SER A 1 145 ? 2.445 -6.843 -30.001 1.00 70.75 145 SER A O 1
ATOM 1085 N N . GLY A 1 146 ? 3.087 -5.307 -28.475 1.00 73.75 146 GLY A N 1
ATOM 1086 C CA . GLY A 1 146 ? 3.313 -6.241 -27.370 1.00 73.75 146 GLY A CA 1
ATOM 1087 C C . GLY A 1 146 ? 4.418 -7.266 -27.643 1.00 73.75 146 GLY A C 1
ATOM 1088 O O . GLY A 1 146 ? 4.345 -8.385 -27.148 1.00 73.75 146 GLY A O 1
ATOM 1089 N N . THR A 1 147 ? 5.403 -6.920 -28.477 1.00 82.75 147 THR A N 1
ATOM 1090 C CA . THR A 1 147 ? 6.464 -7.845 -28.927 1.00 82.75 147 THR A CA 1
ATOM 1091 C C . THR A 1 147 ? 7.730 -7.801 -28.067 1.00 82.75 147 THR A C 1
ATOM 1093 O O . THR A 1 147 ? 8.701 -8.494 -28.361 1.00 82.75 147 THR A O 1
ATOM 1096 N N . GLN A 1 148 ? 7.748 -6.978 -27.020 1.00 87.62 148 GLN A N 1
ATOM 1097 C CA . GLN A 1 148 ? 8.851 -6.870 -26.070 1.00 87.62 148 GLN A CA 1
ATOM 1098 C C . GLN A 1 148 ? 8.942 -8.121 -25.184 1.00 87.62 148 GLN A C 1
ATOM 1100 O O . GLN A 1 148 ? 7.944 -8.559 -24.623 1.00 87.62 148 GLN A O 1
ATOM 1105 N N . GLU A 1 149 ? 10.153 -8.659 -25.017 1.00 89.88 149 GLU A N 1
ATOM 1106 C CA . GLU A 1 149 ? 10.398 -9.913 -24.279 1.00 89.88 149 GLU A CA 1
ATOM 1107 C C . GLU A 1 149 ? 11.359 -9.729 -23.096 1.00 89.88 149 GLU A C 1
ATOM 1109 O O . GLU A 1 149 ? 11.488 -10.610 -22.253 1.00 89.88 149 GLU A O 1
ATOM 1114 N N . GLY A 1 150 ? 12.088 -8.613 -23.006 1.00 91.06 150 GLY A N 1
ATOM 1115 C CA . GLY A 1 150 ? 12.983 -8.386 -21.874 1.00 91.06 150 GLY A CA 1
ATOM 1116 C C . GLY A 1 150 ? 13.796 -7.106 -21.952 1.00 91.06 150 GLY A C 1
ATOM 1117 O O . GLY A 1 150 ? 13.605 -6.265 -22.829 1.00 91.06 150 GLY A O 1
ATOM 1118 N N . ILE A 1 151 ? 14.733 -6.970 -21.017 1.00 92.38 151 ILE A N 1
ATOM 1119 C CA . ILE A 1 151 ? 15.621 -5.812 -20.902 1.00 92.38 151 ILE A CA 1
ATOM 1120 C C . ILE A 1 151 ? 17.068 -6.289 -20.904 1.00 92.38 151 ILE A C 1
ATOM 1122 O O . ILE A 1 151 ? 17.413 -7.289 -20.270 1.00 92.38 151 ILE A O 1
ATOM 1126 N N . VAL A 1 152 ? 17.931 -5.553 -21.599 1.00 91.69 152 VAL A N 1
ATOM 1127 C CA . VAL A 1 152 ? 19.380 -5.767 -21.561 1.00 91.69 152 VAL A CA 1
ATOM 1128 C C . VAL A 1 152 ? 20.106 -4.493 -21.164 1.00 91.69 152 VAL A C 1
ATOM 1130 O O . VAL A 1 152 ? 19.755 -3.394 -21.591 1.00 91.69 152 VAL A O 1
ATOM 1133 N N . LYS A 1 153 ? 21.155 -4.653 -20.365 1.00 90.38 153 LYS A N 1
ATOM 1134 C CA . LYS A 1 153 ? 22.197 -3.658 -20.153 1.00 90.38 153 LYS A CA 1
ATOM 1135 C C . LYS A 1 153 ? 23.225 -3.772 -21.274 1.00 90.38 153 LYS A C 1
ATOM 1137 O O . LYS A 1 153 ? 23.730 -4.862 -21.546 1.00 90.38 153 LYS A O 1
ATOM 1142 N N . ILE A 1 154 ? 23.533 -2.648 -21.907 1.00 85.88 154 ILE A N 1
ATOM 1143 C CA . ILE A 1 154 ? 24.447 -2.531 -23.042 1.00 85.88 154 ILE A CA 1
ATOM 1144 C C . ILE A 1 154 ? 25.725 -1.851 -22.552 1.00 85.88 154 ILE A C 1
ATOM 1146 O O . ILE A 1 154 ? 25.804 -0.624 -22.520 1.00 85.88 154 ILE A O 1
ATOM 1150 N N . GLY A 1 155 ? 26.720 -2.638 -22.130 1.00 82.19 155 GLY A N 1
ATOM 1151 C CA . GLY A 1 155 ? 27.986 -2.120 -21.601 1.00 82.19 155 GLY A CA 1
ATOM 1152 C C . GLY A 1 155 ? 27.792 -1.002 -20.565 1.00 82.19 155 GLY A C 1
ATOM 1153 O O . GLY A 1 155 ? 27.060 -1.159 -19.585 1.00 82.19 155 GLY A O 1
ATOM 1154 N N . SER A 1 156 ? 28.443 0.139 -20.799 1.00 79.62 156 SER A N 1
ATOM 1155 C CA . SER A 1 156 ? 28.268 1.379 -20.031 1.00 79.62 156 SER A CA 1
ATOM 1156 C C . SER A 1 156 ? 27.254 2.353 -20.642 1.00 79.62 156 SER A C 1
ATOM 1158 O O . SER A 1 156 ? 27.071 3.437 -20.098 1.00 79.62 156 SER A O 1
ATOM 1160 N N . LEU A 1 157 ? 26.631 2.008 -21.774 1.00 78.69 157 LEU A N 1
ATOM 1161 C CA . LEU A 1 157 ? 25.733 2.905 -22.504 1.00 78.69 157 LEU A CA 1
ATOM 1162 C C . LEU A 1 157 ? 24.376 3.052 -21.815 1.00 78.69 157 LEU A C 1
ATOM 1164 O O . LEU A 1 157 ? 23.766 4.104 -21.926 1.00 78.69 157 LEU A O 1
ATOM 1168 N N . GLY A 1 158 ? 23.911 2.022 -21.105 1.00 84.00 158 GLY A N 1
ATOM 1169 C CA . GLY A 1 158 ? 22.637 2.034 -20.382 1.00 84.00 158 GLY A CA 1
ATOM 1170 C C . GLY A 1 158 ? 21.819 0.773 -20.640 1.00 84.00 158 GLY A C 1
ATOM 1171 O O . GLY A 1 158 ? 22.371 -0.272 -20.987 1.00 84.00 158 GLY A O 1
ATOM 1172 N N . HIS A 1 159 ? 20.506 0.865 -20.459 1.00 88.44 159 HIS A N 1
ATOM 1173 C CA . HIS A 1 159 ? 19.570 -0.244 -20.635 1.00 88.44 159 HIS A CA 1
ATOM 1174 C C . HIS A 1 159 ? 18.653 -0.007 -21.833 1.00 88.44 159 HIS A C 1
ATOM 1176 O O . HIS A 1 159 ? 18.330 1.134 -22.170 1.00 88.44 159 HIS A O 1
ATOM 1182 N N . ALA A 1 160 ? 18.203 -1.093 -22.455 1.00 87.50 160 ALA A N 1
ATOM 1183 C CA . ALA A 1 160 ? 17.217 -1.041 -23.521 1.00 87.50 160 ALA A CA 1
ATOM 1184 C C . ALA A 1 160 ? 16.238 -2.213 -23.437 1.00 87.50 160 ALA A C 1
ATOM 1186 O O . ALA A 1 160 ? 16.604 -3.320 -23.031 1.00 87.50 160 ALA A O 1
ATOM 1187 N N . VAL A 1 161 ? 14.995 -1.959 -23.847 1.00 89.44 161 VAL A N 1
ATOM 1188 C CA . VAL A 1 161 ? 13.969 -2.995 -23.982 1.00 89.44 161 VAL A CA 1
ATOM 1189 C C . VAL A 1 161 ? 14.169 -3.705 -25.312 1.00 89.44 161 VAL A C 1
ATOM 1191 O O . VAL A 1 161 ? 14.456 -3.067 -26.329 1.00 89.44 161 VAL A O 1
ATOM 1194 N N . VAL A 1 162 ? 14.059 -5.029 -25.308 1.00 90.06 162 VAL A N 1
ATOM 1195 C CA . VAL A 1 162 ? 14.396 -5.865 -26.455 1.00 90.06 162 VAL A CA 1
ATOM 1196 C C . VAL A 1 162 ? 13.418 -7.017 -26.664 1.00 90.06 162 VAL A C 1
ATOM 1198 O O . VAL A 1 162 ? 12.713 -7.439 -25.750 1.00 90.06 162 VAL A O 1
ATOM 1201 N N . SER A 1 163 ? 13.431 -7.558 -27.879 1.00 91.25 163 SER A N 1
ATOM 1202 C CA . SER A 1 163 ? 12.912 -8.893 -28.202 1.00 91.25 163 SER A CA 1
ATOM 1203 C C . SER A 1 163 ? 14.061 -9.740 -28.738 1.00 91.25 163 SER A C 1
ATOM 1205 O O . SER A 1 163 ? 14.837 -9.251 -29.579 1.00 91.25 163 SER A O 1
ATOM 1207 N N . LYS A 1 164 ? 14.168 -10.997 -28.323 1.00 90.50 164 LYS A N 1
ATOM 1208 C CA . LYS A 1 164 ? 15.222 -11.899 -28.771 1.00 90.50 164 LYS A CA 1
ATOM 1209 C C . LYS A 1 164 ? 14.855 -12.536 -30.109 1.00 90.50 164 LYS A C 1
ATOM 1211 O O . LYS A 1 164 ? 13.742 -12.975 -30.357 1.00 90.50 164 LYS A O 1
ATOM 1216 N N . GLN A 1 165 ? 15.833 -12.590 -31.005 1.00 88.75 165 GLN A N 1
ATOM 1217 C CA . GLN A 1 165 ? 15.767 -13.341 -32.255 1.00 88.75 165 GLN A CA 1
ATOM 1218 C C . GLN A 1 165 ? 17.049 -14.164 -32.408 1.00 88.75 165 GLN A C 1
ATOM 1220 O O . GLN A 1 165 ? 18.051 -13.947 -31.715 1.00 88.75 165 GLN A O 1
ATOM 1225 N N . THR A 1 166 ? 17.056 -15.141 -33.310 1.00 85.38 166 THR A N 1
ATOM 1226 C CA . THR A 1 166 ? 18.268 -15.926 -33.567 1.00 85.38 166 THR A CA 1
ATOM 1227 C C . THR A 1 166 ? 19.381 -15.014 -34.103 1.00 85.38 166 THR A C 1
ATOM 1229 O O . THR A 1 166 ? 19.229 -14.395 -35.152 1.00 85.38 166 THR A O 1
ATOM 1232 N N . GLY A 1 167 ? 20.497 -14.916 -33.371 1.00 83.69 167 GLY A N 1
ATOM 1233 C CA . GLY A 1 167 ? 21.677 -14.125 -33.752 1.00 83.69 167 GLY A CA 1
ATOM 1234 C C . GLY A 1 167 ? 21.595 -12.605 -33.533 1.00 83.69 167 GLY A C 1
ATOM 1235 O O . GLY A 1 167 ? 22.591 -11.920 -33.756 1.00 83.69 167 GLY A O 1
ATOM 1236 N N . TYR A 1 168 ? 20.462 -12.048 -33.089 1.00 85.94 168 TYR A N 1
ATOM 1237 C CA . TYR A 1 168 ? 20.344 -10.612 -32.794 1.00 85.94 168 TYR A CA 1
ATOM 1238 C C . TYR A 1 168 ? 19.244 -10.288 -31.769 1.00 85.94 168 TYR A C 1
ATOM 1240 O O . TYR A 1 168 ? 18.377 -11.110 -31.475 1.00 85.94 168 TYR A O 1
ATOM 1248 N N . LEU A 1 169 ? 19.271 -9.068 -31.233 1.00 89.12 169 LEU A N 1
ATOM 1249 C CA . LEU A 1 169 ? 18.199 -8.459 -30.439 1.00 89.12 169 LEU A CA 1
ATOM 1250 C C . LEU A 1 169 ? 17.540 -7.353 -31.264 1.00 89.12 169 LEU A C 1
ATOM 1252 O O . LEU A 1 169 ? 18.251 -6.513 -31.819 1.00 89.12 169 LEU A O 1
ATOM 1256 N N . ASN A 1 170 ? 16.208 -7.314 -31.343 1.00 87.38 170 ASN A N 1
ATOM 1257 C CA . ASN A 1 170 ? 15.545 -6.067 -31.737 1.00 87.38 170 ASN A CA 1
ATOM 1258 C C . ASN A 1 170 ? 15.523 -5.159 -30.514 1.00 87.38 170 ASN A C 1
ATOM 1260 O O . ASN A 1 170 ? 15.109 -5.597 -29.445 1.00 87.38 170 ASN A O 1
ATOM 1264 N N . VAL A 1 171 ? 15.973 -3.923 -30.677 1.00 85.38 171 VAL A N 1
ATOM 1265 C CA . VAL A 1 171 ? 16.053 -2.920 -29.622 1.00 85.38 171 VAL A CA 1
ATOM 1266 C C . VAL A 1 171 ? 14.961 -1.888 -29.838 1.00 85.38 171 VAL A C 1
ATOM 1268 O O . VAL A 1 171 ? 14.870 -1.284 -30.909 1.00 85.38 171 VAL A O 1
ATOM 1271 N N . PHE A 1 172 ? 14.159 -1.683 -28.802 1.00 80.56 172 PHE A N 1
ATOM 1272 C CA . PHE A 1 172 ? 13.077 -0.714 -28.759 1.00 80.56 172 PHE A CA 1
ATOM 1273 C C . PHE A 1 172 ? 13.528 0.480 -27.917 1.00 80.56 172 PHE A C 1
ATOM 1275 O O . PHE A 1 172 ? 13.834 0.349 -26.731 1.00 80.56 172 PHE A O 1
ATOM 1282 N N . LEU A 1 173 ? 13.584 1.654 -28.543 1.00 66.00 173 LEU A N 1
ATOM 1283 C CA . LEU A 1 173 ? 13.876 2.917 -27.867 1.00 66.00 173 LEU A CA 1
ATOM 1284 C C . LEU A 1 173 ? 12.556 3.678 -27.646 1.00 66.00 173 LEU A C 1
ATOM 1286 O O . LEU A 1 173 ? 11.680 3.630 -28.505 1.00 66.00 173 LEU A O 1
ATOM 1290 N N . ASN A 1 174 ? 12.427 4.384 -26.512 1.00 61.62 174 ASN A N 1
ATOM 1291 C CA . ASN A 1 174 ? 11.259 5.190 -26.084 1.00 61.62 174 ASN A CA 1
ATOM 1292 C C . ASN A 1 174 ? 10.065 4.478 -25.411 1.00 61.62 174 ASN A C 1
ATOM 1294 O O . ASN A 1 174 ? 8.939 4.958 -25.506 1.00 61.62 174 ASN A O 1
ATOM 1298 N N . VAL A 1 175 ? 10.279 3.397 -24.661 1.00 64.44 175 VAL A N 1
ATOM 1299 C CA . VAL A 1 175 ? 9.189 2.697 -23.943 1.00 64.44 175 VAL A CA 1
ATOM 1300 C C . VAL A 1 175 ? 9.124 3.016 -22.441 1.00 64.44 175 VAL A C 1
ATOM 1302 O O . VAL A 1 175 ? 8.898 2.144 -21.626 1.00 64.44 175 VAL A O 1
ATOM 1305 N N . GLY A 1 176 ? 9.370 4.262 -22.019 1.00 72.25 176 GLY A N 1
ATOM 1306 C CA . GLY A 1 176 ? 9.236 4.648 -20.599 1.00 72.25 176 GLY A CA 1
ATOM 1307 C C . GLY A 1 176 ? 10.244 4.001 -19.628 1.00 72.25 176 GLY A C 1
ATOM 1308 O O . GLY A 1 176 ? 10.058 4.091 -18.414 1.00 72.25 176 GLY A O 1
ATOM 1309 N N . LEU A 1 177 ? 11.316 3.389 -20.148 1.00 80.12 177 LEU A N 1
ATOM 1310 C CA . LEU A 1 177 ? 12.330 2.651 -19.382 1.00 80.12 177 LEU A CA 1
ATOM 1311 C C . LEU A 1 177 ? 13.012 3.482 -18.289 1.00 80.12 177 LEU A C 1
ATOM 1313 O O . LEU A 1 177 ? 13.306 2.938 -17.227 1.00 80.12 177 LEU A O 1
ATOM 1317 N N . ASP A 1 178 ? 13.176 4.792 -18.505 1.00 80.00 178 ASP A N 1
ATOM 1318 C CA . ASP A 1 178 ? 13.794 5.725 -17.547 1.00 80.00 178 ASP A CA 1
ATOM 1319 C C . ASP A 1 178 ? 13.079 5.786 -16.188 1.00 80.00 178 ASP A C 1
ATOM 1321 O O . ASP A 1 178 ? 13.635 6.284 -15.213 1.00 80.00 178 ASP A O 1
ATOM 1325 N N . ARG A 1 179 ? 11.859 5.245 -16.087 1.00 77.00 179 ARG A N 1
ATOM 1326 C CA . ARG A 1 179 ? 11.161 5.072 -14.804 1.00 77.00 179 ARG A CA 1
ATOM 1327 C C . ARG A 1 179 ? 11.791 3.995 -13.919 1.00 77.00 179 ARG A C 1
ATOM 1329 O O . ARG A 1 179 ? 11.652 4.067 -12.701 1.00 77.00 179 ARG A O 1
ATOM 1336 N N . TYR A 1 180 ? 12.434 3.000 -14.527 1.00 82.25 180 TYR A N 1
ATOM 1337 C CA . TYR A 1 180 ? 12.930 1.787 -13.874 1.00 82.25 180 TYR A CA 1
ATOM 1338 C C . TYR A 1 180 ? 14.455 1.712 -13.892 1.00 82.25 180 TYR A C 1
ATOM 1340 O O . TYR A 1 180 ? 15.072 1.302 -12.912 1.00 82.25 180 TYR A O 1
ATOM 1348 N N . LEU A 1 181 ? 15.076 2.074 -15.012 1.00 85.50 181 LEU A N 1
ATOM 1349 C CA . LEU A 1 181 ? 16.505 1.917 -15.260 1.00 85.50 181 LEU A CA 1
ATOM 1350 C C . LEU A 1 181 ? 16.994 3.046 -16.162 1.00 85.50 181 LEU A C 1
ATOM 1352 O O . LEU A 1 181 ? 16.248 3.515 -17.014 1.00 85.50 181 LEU A O 1
ATOM 1356 N N . LEU A 1 182 ? 18.260 3.437 -16.020 1.00 84.50 182 LEU A N 1
ATOM 1357 C CA . LEU A 1 182 ? 18.890 4.382 -16.943 1.00 84.50 182 LEU A CA 1
ATOM 1358 C C . LEU A 1 182 ? 18.808 3.852 -18.375 1.00 84.50 182 LEU A C 1
ATOM 1360 O O . LEU A 1 182 ? 19.455 2.842 -18.688 1.00 84.50 182 LEU A O 1
ATOM 1364 N N . SER A 1 183 ? 18.035 4.518 -19.235 1.00 79.44 183 SER A N 1
ATOM 1365 C CA . SER A 1 183 ? 18.043 4.211 -20.661 1.00 79.44 183 SER A CA 1
ATOM 1366 C C . SER A 1 183 ? 19.365 4.631 -21.293 1.00 79.44 183 SER A C 1
ATOM 1368 O O . SER A 1 183 ? 20.157 5.376 -20.714 1.00 79.44 183 SER A O 1
ATOM 1370 N N . THR A 1 184 ? 19.602 4.187 -22.523 1.00 71.06 184 THR A N 1
ATOM 1371 C CA . THR A 1 184 ? 20.774 4.616 -23.294 1.00 71.06 184 THR A CA 1
ATOM 1372 C C . THR A 1 184 ? 20.756 6.095 -23.700 1.00 71.06 184 THR A C 1
ATOM 1374 O O . THR A 1 184 ? 21.681 6.547 -24.369 1.00 71.06 184 THR A O 1
ATOM 1377 N N . GLY A 1 185 ? 19.723 6.865 -23.326 1.00 58.25 185 GLY A N 1
ATOM 1378 C CA . GLY A 1 185 ? 19.682 8.324 -23.483 1.00 58.25 185 GLY A CA 1
ATOM 1379 C C . GLY A 1 185 ? 19.646 8.831 -24.930 1.00 58.25 185 GLY A C 1
ATOM 1380 O O . GLY A 1 185 ? 19.764 10.036 -25.152 1.00 58.25 185 GLY A O 1
ATOM 1381 N N . GLY A 1 186 ? 19.490 7.941 -25.916 1.00 64.44 186 GLY A N 1
ATOM 1382 C CA . GLY A 1 186 ? 19.486 8.279 -27.336 1.00 64.44 186 GLY A CA 1
ATOM 1383 C C . GLY A 1 186 ? 19.998 7.152 -28.232 1.00 64.44 186 GLY A C 1
ATOM 1384 O O . GLY A 1 186 ? 19.761 5.970 -27.981 1.00 64.44 186 GLY A O 1
ATOM 1385 N N . GLU A 1 187 ? 20.676 7.551 -29.306 1.00 71.06 187 GLU A N 1
ATOM 1386 C CA . GLU A 1 187 ? 21.215 6.660 -30.331 1.00 71.06 187 GLU A CA 1
ATOM 1387 C C . GLU A 1 187 ? 22.456 5.903 -29.846 1.00 71.06 187 GLU A C 1
ATOM 1389 O O . GLU A 1 187 ? 23.375 6.486 -29.274 1.00 71.06 187 GLU A O 1
ATOM 1394 N N . ILE A 1 188 ? 22.498 4.600 -30.118 1.00 73.00 188 ILE A N 1
ATOM 1395 C CA . ILE A 1 188 ? 23.657 3.744 -29.858 1.00 73.00 188 ILE A CA 1
ATOM 1396 C C . ILE A 1 188 ? 24.442 3.634 -31.160 1.00 73.00 188 ILE A C 1
ATOM 1398 O O . ILE A 1 188 ? 23.960 3.027 -32.118 1.00 73.00 188 ILE A O 1
ATOM 1402 N N . ALA A 1 189 ? 25.642 4.206 -31.191 1.00 77.12 189 ALA A N 1
ATOM 1403 C CA . ALA A 1 189 ? 26.582 4.091 -32.298 1.00 77.12 189 ALA A CA 1
ATOM 1404 C C . ALA A 1 189 ? 27.837 3.365 -31.806 1.00 77.12 189 ALA A C 1
ATOM 1406 O O . ALA A 1 189 ? 28.508 3.841 -30.896 1.00 77.12 189 ALA A O 1
ATOM 1407 N N . ILE A 1 190 ? 28.127 2.204 -32.391 1.00 76.94 190 ILE A N 1
ATOM 1408 C CA . ILE A 1 190 ? 29.348 1.438 -32.121 1.00 76.94 190 ILE A CA 1
ATOM 1409 C C . ILE A 1 190 ? 30.201 1.523 -33.379 1.00 76.94 190 ILE A C 1
ATOM 1411 O O . ILE A 1 190 ? 29.767 1.070 -34.442 1.00 76.94 190 ILE A O 1
ATOM 1415 N N . GLU A 1 191 ? 31.376 2.135 -33.274 1.00 78.88 191 GLU A N 1
ATOM 1416 C CA . GLU A 1 191 ? 32.311 2.295 -34.388 1.00 78.88 191 GLU A CA 1
ATOM 1417 C C . GLU A 1 191 ? 32.926 0.949 -34.790 1.00 78.88 191 GLU A C 1
ATOM 1419 O O . GLU A 1 191 ? 33.011 0.018 -33.993 1.00 78.88 191 GLU A O 1
ATOM 1424 N N . TYR A 1 192 ? 33.328 0.820 -36.054 1.00 75.31 192 TYR A N 1
ATOM 1425 C CA . TYR A 1 192 ? 33.955 -0.406 -36.551 1.00 75.31 192 TYR A CA 1
ATOM 1426 C C . TYR A 1 192 ? 35.363 -0.628 -35.977 1.00 75.31 192 TYR A C 1
ATOM 1428 O O . TYR A 1 192 ? 35.754 -1.770 -35.765 1.00 75.31 192 TYR A O 1
ATOM 1436 N N . ASP A 1 193 ? 36.098 0.457 -35.715 1.00 70.06 193 ASP A N 1
ATOM 1437 C CA . ASP A 1 193 ? 37.472 0.422 -35.191 1.00 70.06 193 ASP A CA 1
ATOM 1438 C C . ASP A 1 193 ? 37.527 0.261 -33.654 1.00 70.06 193 ASP A C 1
ATOM 1440 O O . ASP A 1 193 ? 38.613 0.252 -33.074 1.00 70.06 193 ASP A O 1
ATOM 1444 N N . ASP A 1 194 ? 36.375 0.148 -32.980 1.00 69.19 194 ASP A N 1
ATOM 1445 C CA . ASP A 1 194 ? 36.329 -0.126 -31.544 1.00 69.19 194 ASP A CA 1
ATOM 1446 C C . ASP A 1 194 ? 36.556 -1.628 -31.293 1.00 69.19 194 ASP A C 1
ATOM 1448 O O . ASP A 1 194 ? 35.659 -2.458 -31.461 1.00 69.19 194 ASP A O 1
ATOM 1452 N N . ASP A 1 195 ? 37.786 -1.979 -30.904 1.00 56.88 195 ASP A N 1
ATOM 1453 C CA . ASP A 1 195 ? 38.213 -3.350 -30.577 1.00 56.88 195 ASP A CA 1
ATOM 1454 C C . ASP A 1 195 ? 37.536 -3.915 -29.305 1.00 56.88 195 ASP A C 1
ATOM 1456 O O . ASP A 1 195 ? 37.776 -5.068 -28.931 1.00 56.88 195 ASP A O 1
ATOM 1460 N N . GLN A 1 196 ? 36.707 -3.136 -28.595 1.00 61.62 196 GLN A N 1
ATOM 1461 C CA . GLN A 1 196 ? 36.026 -3.605 -27.389 1.00 61.62 196 GLN A CA 1
ATOM 1462 C C . GLN A 1 196 ? 34.685 -4.272 -27.706 1.00 61.62 196 GLN A C 1
ATOM 1464 O O . GLN A 1 196 ? 33.704 -3.637 -28.092 1.00 61.62 196 GLN A O 1
ATOM 1469 N N . ASP A 1 197 ? 34.601 -5.579 -27.456 1.00 69.69 197 ASP A N 1
ATOM 1470 C CA . ASP A 1 197 ? 33.315 -6.268 -27.424 1.00 69.69 197 ASP A CA 1
ATOM 1471 C C . ASP A 1 197 ? 32.424 -5.694 -26.313 1.00 69.69 197 ASP A C 1
ATOM 1473 O O . ASP A 1 197 ? 32.708 -5.805 -25.116 1.00 69.69 197 ASP A O 1
ATOM 1477 N N . VAL A 1 198 ? 31.297 -5.102 -26.714 1.00 78.19 198 VAL A N 1
ATOM 1478 C CA . VAL A 1 198 ? 30.288 -4.600 -25.781 1.00 78.19 198 VAL A CA 1
ATOM 1479 C C . VAL A 1 198 ? 29.561 -5.784 -25.155 1.00 78.19 198 VAL A C 1
ATOM 1481 O O . VAL A 1 198 ? 28.840 -6.526 -25.823 1.00 78.19 198 VAL A O 1
ATOM 1484 N N . THR A 1 199 ? 29.729 -5.955 -23.845 1.00 87.06 199 THR A N 1
ATOM 1485 C CA . THR A 1 199 ? 29.013 -6.996 -23.104 1.00 87.06 199 THR A CA 1
ATOM 1486 C C . THR A 1 199 ? 27.541 -6.622 -22.968 1.00 87.06 199 THR A C 1
ATOM 1488 O O . THR A 1 199 ? 27.202 -5.540 -22.483 1.00 87.06 199 THR A O 1
ATOM 1491 N N . LEU A 1 200 ? 26.674 -7.548 -23.373 1.00 88.69 200 LEU A N 1
ATOM 1492 C CA . LEU A 1 200 ? 25.233 -7.466 -23.172 1.00 88.69 200 LEU A CA 1
ATOM 1493 C C . LEU A 1 200 ? 24.850 -8.364 -22.006 1.00 88.69 200 LEU A C 1
ATOM 1495 O O . LEU A 1 200 ? 25.194 -9.545 -21.991 1.00 88.69 200 LEU A O 1
ATOM 1499 N N . GLN A 1 201 ? 24.135 -7.806 -21.038 1.00 92.00 201 GLN A N 1
ATOM 1500 C CA . GLN A 1 201 ? 23.679 -8.536 -19.862 1.00 92.00 201 GLN A CA 1
ATOM 1501 C C . GLN A 1 201 ? 22.165 -8.411 -19.746 1.00 92.00 201 GLN A C 1
ATOM 1503 O O . GLN A 1 201 ? 21.644 -7.299 -19.717 1.00 92.00 201 GLN A O 1
ATOM 1508 N N . GLN A 1 202 ? 21.455 -9.535 -19.665 1.00 92.12 202 GLN A N 1
ATOM 1509 C CA . GLN A 1 202 ? 20.023 -9.505 -19.387 1.00 92.12 202 GLN A CA 1
ATOM 1510 C C . GLN A 1 202 ? 19.782 -9.029 -17.947 1.00 92.12 202 GLN A C 1
ATOM 1512 O O . GLN A 1 202 ? 20.451 -9.486 -17.020 1.00 92.12 202 GLN A O 1
ATOM 1517 N N . VAL A 1 203 ? 18.837 -8.106 -17.778 1.00 93.50 203 VAL A N 1
ATOM 1518 C CA . VAL A 1 203 ? 18.376 -7.605 -16.477 1.00 93.50 203 VAL A CA 1
ATOM 1519 C C . VAL A 1 203 ? 16.901 -7.952 -16.351 1.00 93.50 203 VAL A C 1
ATOM 1521 O O . VAL A 1 203 ? 16.146 -7.797 -17.313 1.00 93.50 203 VAL A O 1
ATOM 1524 N N . ILE A 1 204 ? 16.494 -8.437 -15.183 1.00 93.31 204 ILE A N 1
ATOM 1525 C CA . ILE A 1 204 ? 15.101 -8.792 -14.918 1.00 93.31 204 ILE A CA 1
ATOM 1526 C C . ILE A 1 204 ? 14.416 -7.607 -14.260 1.00 93.31 204 ILE A C 1
ATOM 1528 O O . ILE A 1 204 ? 14.898 -7.107 -13.242 1.00 93.31 204 ILE A O 1
ATOM 1532 N N . VAL A 1 205 ? 13.299 -7.172 -14.834 1.00 91.62 205 VAL A N 1
ATOM 1533 C CA . VAL A 1 205 ? 12.407 -6.183 -14.230 1.00 91.62 205 VAL A CA 1
ATOM 1534 C C . VAL A 1 205 ? 11.013 -6.784 -14.194 1.00 91.62 205 VAL A C 1
ATOM 1536 O O . VAL A 1 205 ? 10.420 -7.041 -15.238 1.00 91.62 205 VAL A O 1
ATOM 1539 N N . ALA A 1 206 ? 10.517 -7.023 -12.985 1.00 91.81 206 ALA A N 1
ATOM 1540 C CA . ALA A 1 206 ? 9.230 -7.653 -12.743 1.00 91.81 206 ALA A CA 1
ATOM 1541 C C . ALA A 1 206 ? 8.306 -6.689 -11.996 1.00 91.81 206 ALA A C 1
ATOM 1543 O O . ALA A 1 206 ? 8.644 -6.240 -10.902 1.00 91.81 206 ALA A O 1
ATOM 1544 N N . GLU A 1 207 ? 7.144 -6.391 -12.564 1.00 89.56 207 GLU A N 1
ATOM 1545 C CA . GLU A 1 207 ? 6.100 -5.571 -11.957 1.00 89.56 207 GLU A CA 1
ATOM 1546 C C . GLU A 1 207 ? 4.830 -6.395 -11.768 1.00 89.56 207 GLU A C 1
ATOM 1548 O O . GLU A 1 207 ? 4.399 -7.142 -12.644 1.00 89.56 207 GLU A O 1
ATOM 1553 N N . GLY A 1 208 ? 4.237 -6.260 -10.593 1.00 88.75 208 GLY A N 1
ATOM 1554 C CA . GLY A 1 208 ? 3.039 -6.986 -10.216 1.00 88.75 208 GLY A CA 1
ATOM 1555 C C . GLY A 1 208 ? 2.774 -6.839 -8.730 1.00 88.75 208 GLY A C 1
ATOM 1556 O O . GLY A 1 208 ? 3.543 -6.213 -7.999 1.00 88.75 208 GLY A O 1
ATOM 1557 N N . ASP A 1 209 ? 1.674 -7.416 -8.275 1.00 89.62 209 ASP A N 1
ATOM 1558 C CA . ASP A 1 209 ? 1.297 -7.328 -6.870 1.00 89.62 209 ASP A CA 1
ATOM 1559 C C . ASP A 1 209 ? 2.212 -8.202 -6.005 1.00 89.62 209 ASP A C 1
ATOM 1561 O O . ASP A 1 209 ? 2.630 -9.288 -6.425 1.00 89.62 209 ASP A O 1
ATOM 1565 N N . PHE A 1 210 ? 2.520 -7.729 -4.792 1.00 90.19 210 PHE A N 1
ATOM 1566 C CA . PHE A 1 210 ? 3.444 -8.380 -3.857 1.00 90.19 210 PHE A CA 1
ATOM 1567 C C . PHE A 1 210 ? 3.156 -9.876 -3.699 1.00 90.19 210 PHE A C 1
ATOM 1569 O O . PHE A 1 210 ? 4.061 -10.695 -3.859 1.00 90.19 210 PHE A O 1
ATOM 1576 N N . LYS A 1 211 ? 1.893 -10.238 -3.450 1.00 92.00 211 LYS A N 1
ATOM 1577 C CA . LYS A 1 211 ? 1.440 -11.628 -3.328 1.00 92.00 211 LYS A CA 1
ATOM 1578 C C . LYS A 1 211 ? 1.797 -12.443 -4.567 1.00 92.00 211 LYS A C 1
ATOM 1580 O O . LYS A 1 211 ? 2.398 -13.508 -4.450 1.00 92.00 211 LYS A O 1
ATOM 1585 N N . SER A 1 212 ? 1.415 -11.958 -5.745 1.00 92.88 212 SER A N 1
ATOM 1586 C CA . SER A 1 212 ? 1.570 -12.693 -7.000 1.00 92.88 212 SER A CA 1
ATOM 1587 C C . SER A 1 212 ? 3.042 -12.923 -7.322 1.00 92.88 212 SER A C 1
ATOM 1589 O O . SER A 1 212 ? 3.433 -14.065 -7.551 1.00 92.88 212 SER A O 1
ATOM 1591 N N . LEU A 1 213 ? 3.872 -11.877 -7.251 1.00 93.88 213 LEU A N 1
ATOM 1592 C CA . LEU A 1 213 ? 5.308 -11.992 -7.515 1.00 93.88 213 LEU A CA 1
ATOM 1593 C C . LEU A 1 213 ? 6.019 -12.864 -6.474 1.00 93.88 213 LEU A C 1
ATOM 1595 O O . LEU A 1 213 ? 6.842 -13.701 -6.840 1.00 93.88 213 LEU A O 1
ATOM 1599 N N . MET A 1 214 ? 5.684 -12.729 -5.186 1.00 94.38 214 MET A N 1
ATOM 1600 C CA . MET A 1 214 ? 6.279 -13.555 -4.132 1.00 94.38 214 MET A CA 1
ATOM 1601 C C . MET A 1 214 ? 5.930 -15.039 -4.317 1.00 94.38 214 MET A C 1
ATOM 1603 O O . MET A 1 214 ? 6.820 -15.888 -4.251 1.00 94.38 214 MET A O 1
ATOM 1607 N N . LEU A 1 215 ? 4.657 -15.366 -4.574 1.00 95.38 215 LEU A N 1
ATOM 1608 C CA . LEU A 1 215 ? 4.212 -16.749 -4.784 1.00 95.38 215 LEU A CA 1
ATOM 1609 C C . LEU A 1 215 ? 4.797 -17.337 -6.070 1.00 95.38 215 LEU A C 1
ATOM 1611 O O . LEU A 1 215 ? 5.213 -18.494 -6.069 1.00 95.38 215 LEU A O 1
ATOM 1615 N N . GLN A 1 216 ? 4.884 -16.541 -7.139 1.00 95.00 216 GLN A N 1
ATOM 1616 C CA . GLN A 1 216 ? 5.512 -16.960 -8.389 1.00 95.00 216 GLN A CA 1
ATOM 1617 C C . GLN A 1 216 ? 6.995 -17.284 -8.200 1.00 95.00 216 GLN A C 1
ATOM 1619 O O . GLN A 1 216 ? 7.441 -18.355 -8.608 1.00 95.00 216 GLN A O 1
ATOM 1624 N N . ILE A 1 217 ? 7.754 -16.417 -7.524 1.00 95.06 217 ILE A N 1
ATOM 1625 C CA . ILE A 1 217 ? 9.177 -16.651 -7.239 1.00 95.06 217 ILE A CA 1
ATOM 1626 C C . ILE A 1 217 ? 9.366 -17.850 -6.298 1.00 95.06 217 ILE A C 1
ATOM 1628 O O . ILE A 1 217 ? 10.310 -18.615 -6.471 1.00 95.06 217 ILE A O 1
ATOM 1632 N N . LEU A 1 218 ? 8.486 -18.071 -5.318 1.00 94.94 218 LEU A N 1
ATOM 1633 C CA . LEU A 1 218 ? 8.601 -19.229 -4.423 1.00 94.94 218 LEU A CA 1
ATOM 1634 C C . LEU A 1 218 ? 8.323 -20.558 -5.131 1.00 94.94 218 LEU A C 1
ATOM 1636 O O . LEU A 1 218 ? 9.068 -21.520 -4.933 1.00 94.94 218 LEU A O 1
ATOM 1640 N N . PHE A 1 219 ? 7.252 -20.622 -5.923 1.00 95.31 219 PHE A N 1
ATOM 1641 C CA . PHE A 1 219 ? 6.722 -21.884 -6.441 1.00 95.31 219 PHE A CA 1
ATOM 1642 C C . PHE A 1 219 ? 7.149 -22.219 -7.866 1.00 95.31 219 PHE A C 1
ATOM 1644 O O . PHE A 1 219 ? 6.995 -23.375 -8.263 1.00 95.31 219 PHE A O 1
ATOM 1651 N N . SER A 1 220 ? 7.698 -21.272 -8.626 1.00 95.19 220 SER A N 1
ATOM 1652 C CA . SER A 1 220 ? 8.135 -21.566 -9.990 1.00 95.19 220 SER A CA 1
ATOM 1653 C C . SER A 1 220 ? 9.294 -22.555 -10.022 1.00 95.19 220 SER A C 1
ATOM 1655 O O . SER A 1 220 ? 10.249 -22.458 -9.247 1.00 95.19 220 SER A O 1
ATOM 1657 N N . THR A 1 221 ? 9.190 -23.516 -10.934 1.00 94.50 221 THR A N 1
ATOM 1658 C CA . THR A 1 221 ? 10.170 -24.584 -11.170 1.00 94.50 221 THR A CA 1
ATOM 1659 C C . THR A 1 221 ? 10.870 -24.445 -12.521 1.00 94.50 221 THR A C 1
ATOM 1661 O O . THR A 1 221 ? 11.870 -25.116 -12.770 1.00 94.50 221 THR A O 1
ATOM 1664 N N . GLY A 1 222 ? 10.356 -23.576 -13.398 1.00 90.00 222 GLY A N 1
ATOM 1665 C CA . GLY A 1 222 ? 10.767 -23.468 -14.798 1.00 90.00 222 GLY A CA 1
ATOM 1666 C C . GLY A 1 222 ? 9.928 -24.301 -15.766 1.00 90.00 222 GLY A C 1
ATOM 1667 O O . GLY A 1 222 ? 10.109 -24.172 -16.975 1.00 90.00 222 GLY A O 1
ATOM 1668 N N . ALA A 1 223 ? 9.003 -25.126 -15.269 1.00 90.69 223 ALA A N 1
ATOM 1669 C CA . ALA A 1 223 ? 8.061 -25.889 -16.080 1.00 90.69 223 ALA A CA 1
ATOM 1670 C C . ALA A 1 223 ? 6.635 -25.424 -15.778 1.00 90.69 223 ALA A C 1
ATOM 1672 O O . ALA A 1 223 ? 6.041 -25.834 -14.784 1.00 90.69 223 ALA A O 1
ATOM 1673 N N . SER A 1 224 ? 6.084 -24.568 -16.643 1.00 88.75 224 SER A N 1
ATOM 1674 C CA . SER A 1 224 ? 4.806 -23.914 -16.358 1.00 88.75 224 SER A CA 1
ATOM 1675 C C . SER A 1 224 ? 3.699 -24.912 -15.996 1.00 88.75 224 SER A C 1
ATOM 1677 O O . SER A 1 224 ? 3.464 -25.893 -16.706 1.00 88.75 224 SER A O 1
ATOM 1679 N N . GLY A 1 225 ? 3.032 -24.659 -14.869 1.00 90.94 225 GLY A N 1
ATOM 1680 C CA . GLY A 1 225 ? 1.944 -25.483 -14.348 1.00 90.94 225 GLY A CA 1
ATOM 1681 C C . GLY A 1 225 ? 2.355 -26.816 -13.710 1.00 90.94 225 GLY A C 1
ATOM 1682 O O . GLY A 1 225 ? 1.465 -27.563 -13.308 1.00 90.94 225 GLY A O 1
ATOM 1683 N N . PHE A 1 226 ? 3.651 -27.133 -13.588 1.00 92.94 226 PHE A N 1
ATOM 1684 C CA . PHE A 1 226 ? 4.110 -28.392 -12.988 1.00 92.94 226 PHE A CA 1
ATOM 1685 C C . PHE A 1 226 ? 3.851 -28.451 -11.476 1.00 92.94 226 PHE A C 1
ATOM 1687 O O . PHE A 1 226 ? 3.271 -29.419 -10.987 1.00 92.94 226 PHE A O 1
ATOM 1694 N N . ASN A 1 227 ? 4.256 -27.418 -10.735 1.00 94.00 227 ASN A N 1
ATOM 1695 C CA . ASN A 1 227 ? 4.075 -27.325 -9.284 1.00 94.00 227 ASN A CA 1
ATOM 1696 C C . ASN A 1 227 ? 2.721 -26.699 -8.907 1.00 94.00 227 ASN A C 1
ATOM 1698 O O . ASN A 1 227 ? 2.071 -27.144 -7.963 1.00 94.00 227 ASN A O 1
ATOM 1702 N N . HIS A 1 228 ? 2.276 -25.677 -9.650 1.00 93.81 228 HIS A N 1
ATOM 1703 C CA . HIS A 1 228 ? 0.969 -25.035 -9.469 1.00 93.81 228 HIS A CA 1
ATOM 1704 C C . HIS A 1 228 ? 0.526 -24.276 -10.732 1.00 93.81 228 HIS A C 1
ATOM 1706 O O . HIS A 1 228 ? 1.325 -23.569 -11.337 1.00 93.81 228 HIS A O 1
ATOM 1712 N N . ALA A 1 229 ? -0.760 -24.333 -11.093 1.00 92.38 229 ALA A N 1
ATOM 1713 C CA . ALA A 1 229 ? -1.273 -23.745 -12.340 1.00 92.38 229 ALA A CA 1
ATOM 1714 C C . ALA A 1 229 ? -1.078 -22.217 -12.459 1.00 92.38 229 ALA A C 1
ATOM 1716 O O . ALA A 1 229 ? -0.813 -21.718 -13.547 1.00 92.38 229 ALA A O 1
ATOM 1717 N N . THR A 1 230 ? -1.206 -21.476 -11.353 1.00 91.31 230 THR A N 1
ATOM 1718 C CA . THR A 1 230 ? -1.157 -19.995 -11.350 1.00 91.31 230 THR A CA 1
ATOM 1719 C C . THR A 1 230 ? 0.213 -19.426 -10.981 1.00 91.31 230 THR A C 1
ATOM 1721 O O . THR A 1 230 ? 0.545 -18.308 -11.364 1.00 91.31 230 THR A O 1
ATOM 1724 N N . TYR A 1 231 ? 0.989 -20.170 -10.188 1.00 93.31 231 TYR A N 1
ATOM 1725 C CA . TYR A 1 231 ? 2.202 -19.657 -9.538 1.00 93.31 231 TYR A CA 1
ATOM 1726 C C . TYR A 1 231 ? 3.479 -20.333 -10.047 1.00 93.31 231 TYR A C 1
ATOM 1728 O O . TYR A 1 231 ? 4.567 -19.867 -9.737 1.00 93.31 231 TYR A O 1
ATOM 1736 N N . ASP A 1 232 ? 3.372 -21.406 -10.835 1.00 94.50 232 ASP A N 1
ATOM 1737 C CA . ASP A 1 232 ? 4.509 -21.971 -11.559 1.00 94.50 232 ASP A CA 1
ATOM 1738 C C . ASP A 1 232 ? 4.508 -21.430 -12.988 1.00 94.50 232 ASP A C 1
ATOM 1740 O O . ASP A 1 232 ? 3.929 -22.022 -13.904 1.00 94.50 232 ASP A O 1
ATOM 1744 N N . THR A 1 233 ? 5.061 -20.232 -13.151 1.00 92.12 233 THR A N 1
ATOM 1745 C CA . THR A 1 233 ? 5.031 -19.483 -14.417 1.00 92.12 233 THR A CA 1
ATOM 1746 C C . THR A 1 233 ? 6.389 -18.918 -14.811 1.00 92.12 233 THR A C 1
ATOM 1748 O O . THR A 1 233 ? 6.591 -18.620 -15.985 1.00 92.12 233 THR A O 1
ATOM 1751 N N . LEU A 1 234 ? 7.326 -18.783 -13.870 1.00 92.31 234 LEU A N 1
ATOM 1752 C CA . LEU A 1 234 ? 8.644 -18.215 -14.130 1.00 92.31 234 LEU A CA 1
ATOM 1753 C C . LEU A 1 234 ? 9.636 -19.285 -14.593 1.00 92.31 234 LEU A C 1
ATOM 1755 O O . LEU A 1 234 ? 9.502 -20.470 -14.283 1.00 92.31 234 LEU A O 1
ATOM 1759 N N . ALA A 1 235 ? 10.676 -18.840 -15.299 1.00 89.94 235 ALA A N 1
ATOM 1760 C CA . ALA A 1 235 ? 11.814 -19.677 -15.662 1.00 89.94 235 ALA A CA 1
ATOM 1761 C C . ALA A 1 235 ? 12.529 -20.237 -14.417 1.00 89.94 235 ALA A C 1
ATOM 1763 O O . ALA A 1 235 ? 12.492 -19.642 -13.338 1.00 89.94 235 ALA A O 1
ATOM 1764 N N . SER A 1 236 ? 13.238 -21.359 -14.583 1.00 89.25 236 SER A N 1
ATOM 1765 C CA . SER A 1 236 ? 13.933 -22.056 -13.488 1.00 89.25 236 SER A CA 1
ATOM 1766 C C . SER A 1 236 ? 14.950 -21.180 -12.758 1.00 89.25 236 SER A C 1
ATOM 1768 O O . SER A 1 236 ? 15.195 -21.383 -11.576 1.00 89.25 236 SER A O 1
ATOM 1770 N N . ASP A 1 237 ? 15.525 -20.194 -13.448 1.00 88.56 237 ASP A N 1
ATOM 1771 C CA . ASP A 1 237 ? 16.520 -19.274 -12.890 1.00 88.56 237 ASP A CA 1
ATOM 1772 C C . ASP A 1 237 ? 15.911 -18.187 -11.982 1.00 88.56 237 ASP A C 1
ATOM 1774 O O . ASP A 1 237 ? 16.643 -17.507 -11.263 1.00 88.56 237 ASP A O 1
ATOM 1778 N N . LEU A 1 238 ? 14.583 -18.014 -12.003 1.00 90.06 238 LEU A N 1
ATOM 1779 C CA . LEU A 1 238 ? 13.849 -17.022 -11.204 1.00 90.06 238 LEU A CA 1
ATOM 1780 C C . LEU A 1 238 ? 13.034 -17.640 -10.060 1.00 90.06 238 LEU A C 1
ATOM 1782 O O . LEU A 1 238 ? 12.481 -16.905 -9.243 1.00 90.06 238 LEU A O 1
ATOM 1786 N N . GLY A 1 239 ? 12.934 -18.968 -10.011 1.00 91.69 239 GLY A N 1
ATOM 1787 C CA . GLY A 1 239 ? 12.128 -19.698 -9.038 1.00 91.69 239 GLY A CA 1
ATOM 1788 C C . GLY A 1 239 ? 12.949 -20.333 -7.912 1.00 91.69 239 GLY A C 1
ATOM 1789 O O . GLY A 1 239 ? 14.089 -20.746 -8.105 1.00 91.69 239 GLY A O 1
ATOM 1790 N N . CYS A 1 240 ? 12.351 -20.462 -6.727 1.00 93.06 240 CYS A N 1
ATOM 1791 C CA . CYS A 1 240 ? 12.909 -21.222 -5.603 1.00 93.06 240 CYS A CA 1
ATOM 1792 C C . CYS A 1 240 ? 12.520 -22.709 -5.642 1.00 93.06 240 CYS A C 1
ATOM 1794 O O . CYS A 1 240 ? 13.081 -23.496 -4.880 1.00 93.06 240 CYS A O 1
ATOM 1796 N N . ALA A 1 241 ? 11.556 -23.086 -6.491 1.00 93.62 241 ALA A N 1
ATOM 1797 C CA . ALA A 1 241 ? 11.025 -24.441 -6.626 1.00 93.62 241 ALA A CA 1
ATOM 1798 C C . ALA A 1 241 ? 10.556 -25.077 -5.298 1.00 93.62 241 ALA A C 1
ATOM 1800 O O . ALA A 1 241 ? 10.693 -26.286 -5.094 1.00 93.62 241 ALA A O 1
ATOM 1801 N N . LEU A 1 242 ? 9.990 -24.278 -4.383 1.00 92.62 242 LEU A N 1
ATOM 1802 C CA . LEU A 1 242 ? 9.389 -24.799 -3.155 1.00 92.62 242 LEU A CA 1
ATOM 1803 C C . LEU A 1 242 ? 8.167 -25.665 -3.524 1.00 92.62 242 LEU A C 1
ATOM 1805 O O . LEU A 1 242 ? 7.273 -25.171 -4.212 1.00 92.62 242 LEU A O 1
ATOM 1809 N N . PRO A 1 243 ? 8.069 -26.932 -3.080 1.00 92.06 243 PRO A N 1
ATOM 1810 C CA . PRO A 1 243 ? 6.910 -27.762 -3.395 1.00 92.06 243 PRO A CA 1
ATOM 1811 C C . PRO A 1 243 ? 5.620 -27.154 -2.840 1.00 92.06 243 PRO A C 1
ATOM 1813 O O . PRO A 1 243 ? 5.500 -26.950 -1.628 1.00 92.06 243 PRO A O 1
ATOM 1816 N N . TYR A 1 244 ? 4.631 -26.916 -3.706 1.00 92.69 244 TYR A N 1
ATOM 1817 C CA . TYR A 1 244 ? 3.354 -26.320 -3.304 1.00 92.69 244 TYR A CA 1
ATOM 1818 C C . TYR A 1 244 ? 2.646 -27.165 -2.236 1.00 92.69 244 TYR A C 1
ATOM 1820 O O . TYR A 1 244 ? 1.985 -26.626 -1.356 1.00 92.69 244 TYR A O 1
ATOM 1828 N N . SER A 1 245 ? 2.859 -28.485 -2.233 1.00 89.62 245 SER A N 1
ATOM 1829 C CA . SER A 1 245 ? 2.312 -29.408 -1.232 1.00 89.62 245 SER A CA 1
ATOM 1830 C C . SER A 1 245 ? 2.765 -29.145 0.211 1.00 89.62 245 SER A C 1
ATOM 1832 O O . SER A 1 245 ? 2.112 -29.631 1.127 1.00 89.62 245 SER A O 1
ATOM 1834 N N . LEU A 1 246 ? 3.870 -28.420 0.433 1.00 87.44 246 LEU A N 1
ATOM 1835 C CA . LEU A 1 246 ? 4.339 -28.032 1.776 1.00 87.44 246 LEU A CA 1
ATOM 1836 C C . LEU A 1 246 ? 3.716 -26.719 2.277 1.00 87.44 246 LEU A C 1
ATOM 1838 O O . LEU A 1 246 ? 3.814 -26.402 3.463 1.00 87.44 246 LEU A O 1
ATOM 1842 N N . ALA A 1 247 ? 3.109 -25.950 1.373 1.00 88.25 247 ALA A N 1
ATOM 1843 C CA . ALA A 1 247 ? 2.484 -24.665 1.655 1.00 88.25 247 ALA A CA 1
ATOM 1844 C C . ALA A 1 247 ? 0.949 -24.781 1.616 1.00 88.25 247 ALA A C 1
ATOM 1846 O O . ALA A 1 247 ? 0.272 -24.496 2.602 1.00 88.25 247 ALA A O 1
ATOM 1847 N N . GLY A 1 248 ? 0.408 -25.278 0.501 1.00 89.88 248 GLY A N 1
ATOM 1848 C CA . GLY A 1 248 ? -1.022 -25.477 0.281 1.00 89.88 248 GLY A CA 1
ATOM 1849 C C . GLY A 1 248 ? -1.809 -24.178 0.087 1.00 89.88 248 GLY A C 1
ATOM 1850 O O . GLY A 1 248 ? -1.249 -23.083 0.012 1.00 89.88 248 GLY A O 1
ATOM 1851 N N . ALA A 1 249 ? -3.134 -24.312 -0.006 1.00 91.19 249 ALA A N 1
ATOM 1852 C CA . ALA A 1 249 ? -4.047 -23.177 -0.156 1.00 91.19 249 ALA A CA 1
ATOM 1853 C C . ALA A 1 249 ? -4.022 -22.254 1.072 1.00 91.19 249 ALA A C 1
ATOM 1855 O O . ALA A 1 249 ? -4.060 -21.038 0.916 1.00 91.19 249 ALA A O 1
ATOM 1856 N N . ASP A 1 250 ? -3.861 -22.821 2.269 1.00 88.62 250 ASP A N 1
ATOM 1857 C CA . ASP A 1 250 ? -3.812 -22.052 3.511 1.00 88.62 250 ASP A CA 1
ATOM 1858 C C . ASP A 1 250 ? -2.649 -21.053 3.530 1.00 88.62 250 ASP A C 1
ATOM 1860 O O . ASP A 1 250 ? -2.832 -19.925 3.966 1.00 88.62 250 ASP A O 1
ATOM 1864 N N . PHE A 1 251 ? -1.472 -21.414 3.001 1.00 91.25 251 PHE A N 1
ATOM 1865 C CA . PHE A 1 251 ? -0.354 -20.471 2.892 1.00 91.25 251 PHE A CA 1
ATOM 1866 C C . PHE A 1 251 ? -0.648 -19.326 1.911 1.00 91.25 251 PHE A C 1
ATOM 1868 O O . PHE A 1 251 ? -0.202 -18.200 2.114 1.00 91.25 251 PHE A O 1
ATOM 1875 N N . VAL A 1 252 ? -1.408 -19.586 0.843 1.00 91.25 252 VAL A N 1
ATOM 1876 C CA . VAL A 1 252 ? -1.846 -18.524 -0.077 1.00 91.25 252 VAL A CA 1
ATOM 1877 C C . VAL A 1 252 ? -2.789 -17.566 0.651 1.00 91.25 252 VAL A C 1
ATOM 1879 O O . VAL A 1 252 ? -2.610 -16.357 0.541 1.00 91.25 252 VAL A O 1
ATOM 1882 N N . SER A 1 253 ? -3.728 -18.088 1.444 1.00 89.25 253 SER A N 1
ATOM 1883 C CA . SER A 1 253 ? -4.604 -17.270 2.290 1.00 89.25 253 SER A CA 1
ATOM 1884 C C . SER A 1 253 ? -3.832 -16.516 3.377 1.00 89.25 253 SER A C 1
ATOM 1886 O O . SER A 1 253 ? -4.118 -15.351 3.633 1.00 89.25 253 SER A O 1
ATOM 1888 N N . ASP A 1 254 ? -2.811 -17.133 3.976 1.00 87.88 254 ASP A N 1
ATOM 1889 C CA . ASP A 1 254 ? -1.902 -16.472 4.914 1.00 87.88 254 ASP A CA 1
ATOM 1890 C C . ASP A 1 254 ? -1.242 -15.243 4.256 1.00 87.88 254 ASP A C 1
ATOM 1892 O O . ASP A 1 254 ? -1.215 -14.168 4.849 1.00 87.88 254 ASP A O 1
ATOM 1896 N N . VAL A 1 255 ? -0.764 -15.374 3.010 1.00 89.56 255 VAL A N 1
ATOM 1897 C CA . VAL A 1 255 ? -0.157 -14.279 2.226 1.00 89.56 255 VAL A CA 1
ATOM 1898 C C . VAL A 1 255 ? -1.187 -13.206 1.853 1.00 89.56 255 VAL A C 1
ATOM 1900 O O . VAL A 1 255 ? -0.866 -12.022 1.897 1.00 89.56 255 VAL A O 1
ATOM 1903 N N . GLU A 1 256 ? -2.418 -13.591 1.504 1.00 86.38 256 GLU A N 1
ATOM 1904 C CA . GLU A 1 256 ? -3.527 -12.659 1.220 1.00 86.38 256 GLU A CA 1
ATOM 1905 C C . GLU A 1 256 ? -3.890 -11.793 2.428 1.00 86.38 256 GLU A C 1
ATOM 1907 O O . GLU A 1 256 ? -4.261 -10.632 2.271 1.00 86.38 256 GLU A O 1
ATOM 1912 N N . ASN A 1 257 ? -3.739 -12.342 3.633 1.00 78.62 257 ASN A N 1
ATOM 1913 C CA . ASN A 1 257 ? -4.030 -11.644 4.880 1.00 78.62 257 ASN A CA 1
ATOM 1914 C C . ASN A 1 257 ? -2.908 -10.692 5.323 1.00 78.62 257 ASN A C 1
ATOM 1916 O O . ASN A 1 257 ? -3.045 -10.022 6.344 1.00 78.62 257 ASN A O 1
ATOM 1920 N N . VAL A 1 258 ? -1.791 -10.615 4.597 1.00 80.69 258 VAL A N 1
ATOM 1921 C CA . VAL A 1 258 ? -0.694 -9.697 4.921 1.00 80.69 258 VAL A CA 1
ATOM 1922 C C . VAL A 1 258 ? -0.993 -8.295 4.383 1.00 80.69 258 VAL A C 1
ATOM 1924 O O . VAL A 1 258 ? -1.521 -8.116 3.286 1.00 80.69 258 VAL A O 1
ATOM 1927 N N . ASP A 1 259 ? -0.597 -7.270 5.137 1.00 75.50 259 ASP A N 1
ATOM 1928 C CA . ASP A 1 259 ? -0.799 -5.870 4.761 1.00 75.50 259 ASP A CA 1
ATOM 1929 C C . ASP A 1 259 ? -0.254 -5.546 3.370 1.00 75.50 259 ASP A C 1
ATOM 1931 O O . ASP A 1 259 ? 0.925 -5.733 3.072 1.00 75.50 259 ASP A O 1
ATOM 1935 N N . GLY A 1 260 ? -1.114 -5.000 2.508 1.00 76.50 260 GLY A N 1
ATOM 1936 C CA . GLY A 1 260 ? -0.712 -4.644 1.148 1.00 76.50 260 GLY A CA 1
ATOM 1937 C C . GLY A 1 260 ? -0.247 -5.853 0.331 1.00 76.50 260 GLY A C 1
ATOM 1938 O O . GLY A 1 260 ? 0.718 -5.724 -0.427 1.00 76.50 260 GLY A O 1
ATOM 1939 N N . ALA A 1 261 ? -0.898 -7.010 0.501 1.00 84.06 261 ALA A N 1
ATOM 1940 C CA . ALA A 1 261 ? -0.704 -8.190 -0.341 1.00 84.06 261 ALA A CA 1
ATOM 1941 C C . ALA A 1 261 ? -0.902 -7.869 -1.833 1.00 84.06 261 ALA A C 1
ATOM 1943 O O . ALA A 1 261 ? -0.095 -8.279 -2.667 1.00 84.06 261 ALA A O 1
ATOM 1944 N N . ASP A 1 262 ? -1.911 -7.050 -2.135 1.00 83.62 262 ASP A N 1
ATOM 1945 C CA . ASP A 1 262 ? -2.225 -6.572 -3.486 1.00 83.62 262 ASP A CA 1
ATOM 1946 C C . ASP A 1 262 ? -1.497 -5.261 -3.843 1.00 83.62 262 ASP A C 1
ATOM 1948 O O . ASP A 1 262 ? -1.808 -4.608 -4.836 1.00 83.62 262 ASP A O 1
ATOM 1952 N N . ALA A 1 263 ? -0.539 -4.811 -3.021 1.00 80.81 263 ALA A N 1
ATOM 1953 C CA . ALA A 1 263 ? 0.246 -3.633 -3.364 1.00 80.81 263 ALA A CA 1
ATOM 1954 C C . ALA A 1 263 ? 1.237 -3.990 -4.474 1.00 80.81 263 ALA A C 1
ATOM 1956 O O . ALA A 1 263 ? 2.067 -4.888 -4.308 1.00 80.81 263 ALA A O 1
ATOM 1957 N N . THR A 1 264 ? 1.175 -3.251 -5.577 1.00 84.25 264 THR A N 1
ATOM 1958 C CA . THR A 1 264 ? 2.123 -3.398 -6.679 1.00 84.25 264 THR A CA 1
ATOM 1959 C C . THR A 1 264 ? 3.540 -3.066 -6.219 1.00 84.25 264 THR A C 1
ATOM 1961 O O . THR A 1 264 ? 3.781 -2.042 -5.575 1.00 84.25 264 THR A O 1
ATOM 1964 N N . ILE A 1 265 ? 4.481 -3.932 -6.572 1.00 88.31 265 ILE A N 1
ATOM 1965 C CA . ILE A 1 265 ? 5.916 -3.766 -6.358 1.00 88.31 265 ILE A CA 1
ATOM 1966 C C . ILE A 1 265 ? 6.643 -3.903 -7.697 1.00 88.31 265 ILE A C 1
ATOM 1968 O O . ILE A 1 265 ? 6.119 -4.488 -8.646 1.00 88.31 265 ILE A O 1
ATOM 1972 N N . CYS A 1 266 ? 7.862 -3.378 -7.769 1.00 89.06 266 CYS A N 1
ATOM 1973 C CA . CYS A 1 266 ? 8.732 -3.545 -8.926 1.00 89.06 266 CYS A CA 1
ATOM 1974 C C . CYS A 1 266 ? 10.078 -4.114 -8.487 1.00 89.06 266 CYS A C 1
ATOM 1976 O O . CYS A 1 266 ? 10.854 -3.432 -7.823 1.00 89.06 266 CYS A O 1
ATOM 1978 N N . ILE A 1 267 ? 10.376 -5.340 -8.898 1.00 91.88 267 ILE A N 1
ATOM 1979 C CA . ILE A 1 267 ? 11.620 -6.040 -8.586 1.00 91.88 267 ILE A CA 1
ATOM 1980 C C . ILE A 1 267 ? 12.604 -5.837 -9.738 1.00 91.88 267 ILE A C 1
ATOM 1982 O O . ILE A 1 267 ? 12.252 -6.033 -10.899 1.00 91.88 267 ILE A O 1
ATOM 1986 N N . VAL A 1 268 ? 13.849 -5.484 -9.416 1.00 91.25 268 VAL A N 1
ATOM 1987 C CA . VAL A 1 268 ? 14.948 -5.373 -10.386 1.00 91.25 268 VAL A CA 1
ATOM 1988 C C . VAL A 1 268 ? 16.079 -6.309 -9.971 1.00 91.25 268 VAL A C 1
ATOM 1990 O O . VAL A 1 268 ? 16.636 -6.157 -8.885 1.00 91.25 268 VAL A O 1
ATOM 1993 N N . ILE A 1 269 ? 16.436 -7.260 -10.836 1.00 91.94 269 ILE A N 1
ATOM 1994 C CA . ILE A 1 269 ? 17.508 -8.236 -10.597 1.00 91.94 269 ILE A CA 1
ATOM 1995 C C . ILE A 1 269 ? 18.538 -8.111 -11.720 1.00 91.94 269 ILE A C 1
ATOM 1997 O O . ILE A 1 269 ? 18.290 -8.488 -12.865 1.00 91.94 269 ILE A O 1
ATOM 2001 N N . ASP A 1 270 ? 19.712 -7.587 -11.380 1.00 89.62 270 ASP A N 1
ATOM 2002 C CA . ASP A 1 270 ? 20.861 -7.437 -12.279 1.00 89.62 270 ASP A CA 1
ATOM 2003 C C . ASP A 1 270 ? 21.945 -8.502 -12.043 1.00 89.62 270 ASP A C 1
ATOM 2005 O O . ASP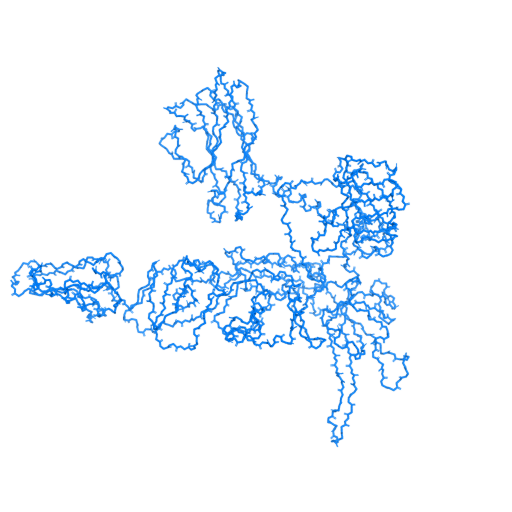 A 1 270 ? 22.888 -8.628 -12.821 1.00 89.62 270 ASP A O 1
ATOM 2009 N N . LYS A 1 271 ? 21.826 -9.281 -10.968 1.00 89.19 271 LYS A N 1
ATOM 2010 C CA . LYS A 1 271 ? 22.755 -10.346 -10.581 1.00 89.19 271 LYS A CA 1
ATOM 2011 C C . LYS A 1 271 ? 22.034 -11.407 -9.747 1.00 89.19 271 LYS A C 1
ATOM 2013 O O . LYS A 1 271 ? 20.990 -11.102 -9.167 1.00 89.19 271 LYS A O 1
ATOM 2018 N N . PRO A 1 272 ? 22.600 -12.618 -9.601 1.00 89.06 272 PRO A N 1
ATOM 2019 C CA . PRO A 1 272 ? 22.046 -13.630 -8.707 1.00 89.06 272 PRO A CA 1
ATOM 2020 C C . PRO A 1 272 ? 21.814 -13.060 -7.303 1.00 89.06 272 PRO A C 1
ATOM 2022 O O . PRO A 1 272 ? 22.753 -12.621 -6.635 1.00 89.06 272 PRO A O 1
ATOM 2025 N N . THR A 1 273 ? 20.553 -13.041 -6.882 1.00 91.62 273 THR A N 1
ATOM 2026 C CA . THR A 1 273 ? 20.103 -12.415 -5.636 1.00 91.62 273 THR A CA 1
ATOM 2027 C C . THR A 1 273 ? 19.270 -13.429 -4.866 1.00 91.62 273 THR A C 1
ATOM 2029 O O . THR A 1 273 ? 18.459 -14.145 -5.448 1.00 91.62 273 THR A O 1
ATOM 2032 N N . ARG A 1 274 ? 19.496 -13.548 -3.554 1.00 92.31 274 ARG A N 1
ATOM 2033 C CA . ARG A 1 274 ? 18.749 -14.506 -2.729 1.00 92.31 274 ARG A CA 1
ATOM 2034 C C . ARG A 1 274 ? 17.321 -14.003 -2.545 1.00 92.31 274 ARG A C 1
ATOM 2036 O O . ARG A 1 274 ? 17.124 -12.805 -2.383 1.00 92.31 274 ARG A O 1
ATOM 2043 N N . PHE A 1 275 ? 16.355 -14.915 -2.439 1.00 91.81 275 PHE A N 1
ATOM 2044 C CA . PHE A 1 275 ? 14.951 -14.582 -2.160 1.00 91.81 275 PHE A CA 1
ATOM 2045 C C . PHE A 1 275 ? 14.786 -13.594 -0.995 1.00 91.81 275 PHE A C 1
ATOM 2047 O O . PHE A 1 275 ? 14.074 -12.598 -1.099 1.00 91.81 275 PHE A O 1
ATOM 2054 N N . VAL A 1 276 ? 15.510 -13.836 0.102 1.00 90.69 276 VAL A N 1
ATOM 2055 C CA . VAL A 1 276 ? 15.485 -12.952 1.270 1.00 90.69 276 VAL A CA 1
ATOM 2056 C C . VAL A 1 276 ? 16.021 -11.556 0.949 1.00 90.69 276 VAL A C 1
ATOM 2058 O O . VAL A 1 276 ? 15.457 -10.583 1.418 1.00 90.69 276 VAL A O 1
ATOM 2061 N N . ASP A 1 277 ? 17.046 -11.413 0.110 1.00 91.69 277 ASP A N 1
ATOM 2062 C CA . ASP A 1 277 ? 17.584 -10.091 -0.234 1.00 91.69 277 ASP A CA 1
ATOM 2063 C C . ASP A 1 277 ? 16.615 -9.297 -1.127 1.00 91.69 277 ASP A C 1
ATOM 2065 O O . ASP A 1 277 ? 16.620 -8.070 -1.080 1.00 91.69 277 ASP A O 1
ATOM 2069 N N . VAL A 1 278 ? 15.754 -9.989 -1.889 1.00 92.44 278 VAL A N 1
ATOM 2070 C CA . VAL A 1 278 ? 14.687 -9.366 -2.687 1.00 92.44 278 VAL A CA 1
ATOM 2071 C C . VAL A 1 278 ? 13.546 -8.868 -1.797 1.00 92.44 278 VAL A C 1
ATOM 2073 O O . VAL A 1 278 ? 13.108 -7.736 -1.966 1.00 92.44 278 VAL A O 1
ATOM 2076 N N . PHE A 1 279 ? 13.071 -9.680 -0.844 1.00 93.06 279 PHE A N 1
ATOM 2077 C CA . PHE A 1 279 ? 11.819 -9.412 -0.115 1.00 93.06 279 PHE A CA 1
ATOM 2078 C C . PHE A 1 279 ? 11.971 -9.015 1.362 1.00 93.06 279 PHE A C 1
ATOM 2080 O O . PHE A 1 279 ? 10.979 -8.660 1.991 1.00 93.06 279 PHE A O 1
ATOM 2087 N N . ASN A 1 280 ? 13.167 -9.050 1.961 1.00 92.25 280 ASN A N 1
ATOM 2088 C CA . ASN A 1 280 ? 13.335 -8.835 3.409 1.00 92.25 280 ASN A CA 1
ATOM 2089 C C . ASN A 1 280 ? 12.712 -7.519 3.896 1.00 92.25 280 ASN A C 1
ATOM 2091 O O . ASN A 1 280 ? 11.994 -7.507 4.891 1.00 92.25 280 ASN A O 1
ATOM 2095 N N . VAL A 1 281 ? 12.944 -6.410 3.189 1.00 91.62 281 VAL A N 1
ATOM 2096 C CA . VAL A 1 281 ? 12.361 -5.121 3.592 1.00 91.62 281 VAL A CA 1
ATOM 2097 C C . VAL A 1 281 ? 10.849 -5.091 3.365 1.00 91.62 281 VAL A C 1
ATOM 2099 O O . VAL A 1 281 ? 10.139 -4.539 4.202 1.00 91.62 281 VAL A O 1
ATOM 2102 N N . ASP A 1 282 ? 10.334 -5.738 2.317 1.00 90.50 282 ASP A N 1
ATOM 2103 C CA . ASP A 1 282 ? 8.888 -5.883 2.114 1.00 90.50 282 ASP A CA 1
ATOM 2104 C C . ASP A 1 282 ? 8.216 -6.657 3.247 1.00 90.50 282 ASP A C 1
ATOM 2106 O O . ASP A 1 282 ? 7.143 -6.258 3.700 1.00 90.50 282 ASP A O 1
ATOM 2110 N N . PHE A 1 283 ? 8.858 -7.721 3.733 1.00 90.88 283 PHE A N 1
ATOM 2111 C CA . PHE A 1 283 ? 8.399 -8.479 4.892 1.00 90.88 283 PHE A CA 1
ATOM 2112 C C . PHE A 1 283 ? 8.464 -7.643 6.174 1.00 90.88 283 PHE A C 1
ATOM 2114 O O . PHE A 1 283 ? 7.481 -7.591 6.907 1.00 90.88 283 PHE A O 1
ATOM 2121 N N . LEU A 1 284 ? 9.562 -6.921 6.421 1.00 88.75 284 LEU A N 1
ATOM 2122 C CA . LEU A 1 284 ? 9.704 -6.052 7.597 1.00 88.75 284 LEU A CA 1
ATOM 2123 C C . LEU A 1 284 ? 8.658 -4.932 7.628 1.00 88.75 284 LEU A C 1
ATOM 2125 O O . LEU A 1 284 ? 8.069 -4.680 8.677 1.00 88.75 284 LEU A O 1
ATOM 2129 N N . LEU A 1 285 ? 8.398 -4.281 6.492 1.00 86.19 285 LEU A N 1
ATOM 2130 C CA . LEU A 1 285 ? 7.389 -3.223 6.392 1.00 86.19 285 LEU A CA 1
ATOM 2131 C C . LEU A 1 285 ? 5.960 -3.744 6.601 1.00 86.19 285 LEU A C 1
ATOM 2133 O O . LEU A 1 285 ? 5.098 -2.995 7.049 1.00 86.19 285 LEU A O 1
ATOM 2137 N N . ARG A 1 286 ? 5.723 -5.028 6.318 1.00 85.06 286 ARG A N 1
ATOM 2138 C CA . ARG A 1 286 ? 4.443 -5.726 6.524 1.00 85.06 286 ARG A CA 1
ATOM 2139 C C . ARG A 1 286 ? 4.383 -6.507 7.834 1.00 85.06 286 ARG A C 1
ATOM 2141 O O . ARG A 1 286 ? 3.419 -7.225 8.080 1.00 85.06 286 ARG A O 1
ATOM 2148 N N . TRP A 1 287 ? 5.435 -6.409 8.648 1.00 82.44 287 TRP A N 1
ATOM 2149 C CA . TRP A 1 287 ? 5.631 -7.200 9.859 1.00 82.44 287 TRP A CA 1
ATOM 2150 C C . TRP A 1 287 ? 5.478 -8.712 9.664 1.00 82.44 287 TRP A C 1
ATOM 2152 O O . TRP A 1 287 ? 5.137 -9.421 10.610 1.00 82.44 287 TRP A O 1
ATOM 2162 N N . ALA A 1 288 ? 5.729 -9.203 8.454 1.00 87.00 288 ALA A N 1
ATOM 2163 C CA . ALA A 1 288 ? 5.473 -10.574 8.059 1.00 87.00 288 ALA A CA 1
ATOM 2164 C C . ALA A 1 288 ? 6.736 -11.441 8.097 1.00 87.00 288 ALA A C 1
ATOM 2166 O O . ALA A 1 288 ? 7.854 -10.952 7.953 1.00 87.00 288 ALA A O 1
ATOM 2167 N N . TYR A 1 289 ? 6.562 -12.739 8.312 1.00 88.12 289 TYR A N 1
ATOM 2168 C CA . TYR A 1 289 ? 7.642 -13.720 8.383 1.00 88.12 289 TYR A CA 1
ATOM 2169 C C . TYR A 1 289 ? 7.103 -15.136 8.175 1.00 88.12 289 TYR A C 1
ATOM 2171 O O . TYR A 1 289 ? 5.905 -15.397 8.305 1.00 88.12 289 TYR A O 1
ATOM 2179 N N . PHE A 1 290 ? 8.000 -16.062 7.837 1.00 89.69 290 PHE A N 1
ATOM 2180 C CA . PHE A 1 290 ? 7.651 -17.467 7.649 1.00 89.69 290 PHE A CA 1
ATOM 2181 C C . PHE A 1 290 ? 7.844 -18.242 8.947 1.00 89.69 290 PHE A C 1
ATOM 2183 O O . PHE A 1 290 ? 8.830 -18.050 9.661 1.00 89.69 290 PHE A O 1
ATOM 2190 N N . THR A 1 291 ? 6.916 -19.147 9.235 1.00 88.50 291 THR A N 1
ATOM 2191 C CA . THR A 1 291 ? 7.008 -20.081 10.360 1.00 88.50 291 THR A CA 1
ATOM 2192 C C . THR A 1 291 ? 6.654 -21.490 9.907 1.00 88.50 291 THR A C 1
ATOM 2194 O O . THR A 1 291 ? 5.948 -21.676 8.917 1.00 88.50 291 THR A O 1
ATOM 2197 N N . TRP A 1 292 ? 7.166 -22.488 10.623 1.00 87.00 292 TRP A N 1
ATOM 2198 C CA . TRP A 1 292 ? 6.791 -23.885 10.433 1.00 87.00 292 TRP A CA 1
ATOM 2199 C C . TRP A 1 292 ? 5.946 -24.342 11.619 1.00 87.00 292 TRP A C 1
ATOM 2201 O O . TRP A 1 292 ? 6.367 -24.179 12.763 1.00 87.00 292 TRP A O 1
ATOM 2211 N N . GLY A 1 293 ? 4.781 -24.922 11.347 1.00 85.81 293 GLY A N 1
ATOM 2212 C CA . GLY A 1 293 ? 3.868 -25.451 12.360 1.00 85.81 293 GLY A CA 1
ATOM 2213 C C . GLY A 1 293 ? 2.741 -26.251 11.724 1.00 85.81 293 GLY A C 1
ATOM 2214 O O . GLY A 1 293 ? 2.480 -26.120 10.531 1.00 85.81 293 GLY A O 1
ATOM 2215 N N . ALA A 1 294 ? 2.069 -27.089 12.505 1.00 83.62 294 ALA A N 1
ATOM 2216 C CA . ALA A 1 294 ? 1.000 -27.979 12.041 1.00 83.62 294 ALA A CA 1
ATOM 2217 C C . ALA A 1 294 ? 1.350 -28.728 10.730 1.00 83.62 294 ALA A C 1
ATOM 2219 O O . ALA A 1 294 ? 0.534 -28.805 9.812 1.00 83.62 294 ALA A O 1
ATOM 2220 N N . GLY A 1 295 ? 2.598 -29.196 10.603 1.00 84.44 295 GLY A N 1
ATOM 2221 C CA . GLY A 1 295 ? 3.115 -29.873 9.405 1.00 84.44 295 GLY A CA 1
ATOM 2222 C C . GLY A 1 295 ? 3.230 -29.043 8.112 1.00 84.44 295 GLY A C 1
ATOM 2223 O O . GLY A 1 295 ? 3.457 -29.640 7.059 1.00 84.44 295 GLY A O 1
ATOM 2224 N N . ARG A 1 296 ? 3.084 -27.709 8.149 1.00 87.12 296 ARG A N 1
ATOM 2225 C CA . ARG A 1 296 ? 3.168 -26.830 6.965 1.00 87.12 296 ARG A CA 1
ATOM 2226 C C . ARG A 1 296 ? 3.948 -25.538 7.212 1.00 87.12 296 ARG A C 1
ATOM 2228 O O . ARG A 1 296 ? 4.238 -25.162 8.350 1.00 87.12 296 ARG A O 1
ATOM 2235 N N . ILE A 1 297 ? 4.249 -24.830 6.124 1.00 89.56 297 ILE A N 1
ATOM 2236 C CA . ILE A 1 297 ? 4.740 -23.447 6.169 1.00 89.56 297 ILE A CA 1
ATOM 2237 C C . ILE A 1 297 ? 3.544 -22.497 6.336 1.00 89.56 297 ILE A C 1
ATOM 2239 O O . ILE A 1 297 ? 2.505 -22.663 5.696 1.00 89.56 297 ILE A O 1
ATOM 2243 N N . HIS A 1 298 ? 3.706 -21.489 7.190 1.00 87.00 298 HIS A N 1
ATOM 2244 C CA . HIS A 1 298 ? 2.758 -20.394 7.408 1.00 87.00 298 HIS A CA 1
ATOM 2245 C C . HIS A 1 298 ? 3.449 -19.070 7.109 1.00 87.00 298 HIS A C 1
ATOM 2247 O O . HIS A 1 298 ? 4.625 -18.900 7.450 1.00 87.00 298 HIS A O 1
ATOM 2253 N N . MET A 1 299 ? 2.712 -18.111 6.559 1.00 89.00 299 MET A N 1
ATOM 2254 C CA . MET A 1 299 ? 3.110 -16.705 6.602 1.00 89.00 299 MET A CA 1
ATOM 2255 C C . MET A 1 299 ? 2.332 -16.030 7.727 1.00 89.00 299 MET A C 1
ATOM 2257 O O . MET A 1 299 ? 1.112 -16.099 7.786 1.00 89.00 299 MET A O 1
ATOM 2261 N N . ARG A 1 300 ? 3.031 -15.411 8.672 1.00 84.19 300 ARG A N 1
ATOM 2262 C CA . ARG A 1 300 ? 2.395 -14.721 9.798 1.00 84.19 300 ARG A CA 1
ATOM 2263 C C . ARG A 1 300 ? 2.865 -13.290 9.856 1.00 84.19 300 ARG A C 1
ATOM 2265 O O . ARG A 1 300 ? 4.006 -13.012 9.505 1.00 84.19 300 ARG A O 1
ATOM 2272 N N . ALA A 1 301 ? 1.990 -12.406 10.314 1.00 79.69 301 ALA A N 1
ATOM 2273 C CA . ALA A 1 301 ? 2.322 -11.024 10.612 1.00 79.69 301 ALA A CA 1
ATOM 2274 C C . ALA A 1 301 ? 2.317 -10.793 12.126 1.00 79.69 301 ALA A C 1
ATOM 2276 O O . ALA A 1 301 ? 1.611 -11.481 12.866 1.00 79.69 301 ALA A O 1
ATOM 2277 N N . TRP A 1 302 ? 3.101 -9.827 12.607 1.00 78.31 302 TRP A N 1
ATOM 2278 C CA . TRP A 1 302 ? 2.973 -9.389 13.994 1.00 78.31 302 TRP A CA 1
ATOM 2279 C C . TRP A 1 302 ? 1.607 -8.760 14.218 1.00 78.31 302 TRP A C 1
ATOM 2281 O O . TRP A 1 302 ? 1.250 -7.774 13.576 1.00 78.31 302 TRP A O 1
ATOM 2291 N N . GLY A 1 303 ? 0.880 -9.308 15.185 1.00 72.75 303 GLY A N 1
ATOM 2292 C CA . GLY A 1 303 ? -0.346 -8.715 15.677 1.00 72.75 303 GLY A CA 1
ATOM 2293 C C . GLY A 1 303 ? -0.169 -8.091 17.047 1.00 72.75 303 GLY A C 1
ATOM 2294 O O . GLY A 1 303 ? 0.610 -8.576 17.869 1.00 72.75 303 GLY A O 1
ATOM 2295 N N . THR A 1 304 ? -0.914 -7.021 17.317 1.00 74.44 304 THR A N 1
ATOM 2296 C CA . THR A 1 304 ? -1.023 -6.517 18.683 1.00 74.44 304 THR A CA 1
ATOM 2297 C C . THR A 1 304 ? -1.817 -7.526 19.524 1.00 74.44 304 THR A C 1
ATOM 2299 O O . THR A 1 304 ? -2.970 -7.813 19.191 1.00 74.44 304 THR A O 1
ATOM 2302 N N . PRO A 1 305 ? -1.237 -8.088 20.600 1.00 75.31 305 PRO A N 1
ATOM 2303 C CA . PRO A 1 305 ? -1.915 -9.096 21.395 1.00 75.31 305 PRO A CA 1
ATOM 2304 C C . PRO A 1 305 ? -3.060 -8.461 22.178 1.00 75.31 305 PRO A C 1
ATOM 2306 O O . PRO A 1 305 ? -2.864 -7.579 23.013 1.00 75.31 305 PRO A O 1
ATOM 2309 N N . THR A 1 306 ? -4.269 -8.936 21.906 1.00 74.75 306 THR A N 1
ATOM 2310 C CA . THR A 1 306 ? -5.484 -8.593 22.647 1.00 74.75 306 THR A CA 1
ATOM 2311 C C . THR A 1 306 ? -6.179 -9.887 23.044 1.00 74.75 306 THR A C 1
ATOM 2313 O O . THR A 1 306 ? -6.060 -10.889 22.340 1.00 74.75 306 THR A O 1
ATOM 2316 N N . ALA A 1 307 ? -6.912 -9.882 24.159 1.00 73.31 307 ALA A N 1
ATOM 2317 C CA . ALA A 1 307 ? -7.594 -11.088 24.629 1.00 73.31 307 ALA A CA 1
ATOM 2318 C C . ALA A 1 307 ? -8.607 -11.623 23.599 1.00 73.31 307 ALA A C 1
ATOM 2320 O O . ALA A 1 307 ? -8.722 -12.827 23.427 1.00 73.31 307 ALA A O 1
ATOM 2321 N N . GLY A 1 308 ? -9.287 -10.735 22.862 1.00 69.31 308 GLY A N 1
ATOM 2322 C CA . GLY A 1 308 ? -10.242 -11.128 21.820 1.00 69.31 308 GLY A CA 1
ATOM 2323 C C . GLY A 1 308 ? -9.611 -11.677 20.535 1.00 69.31 308 GLY A C 1
ATOM 2324 O O . GLY A 1 308 ? -10.309 -12.314 19.756 1.00 69.31 308 GLY A O 1
ATOM 2325 N N . ALA A 1 309 ? -8.317 -11.436 20.301 1.00 72.94 309 ALA A N 1
ATOM 2326 C CA . ALA A 1 309 ? -7.590 -11.956 19.138 1.00 72.94 309 ALA A CA 1
ATOM 2327 C C . ALA A 1 309 ? -6.728 -13.185 19.469 1.00 72.94 309 ALA A C 1
ATOM 2329 O O . ALA A 1 309 ? -6.092 -13.749 18.579 1.00 72.94 309 ALA A O 1
ATOM 2330 N N . ALA A 1 310 ? -6.663 -13.580 20.742 1.00 81.12 310 ALA A N 1
ATOM 2331 C CA . ALA A 1 310 ? -5.938 -14.766 21.156 1.00 81.12 310 ALA A CA 1
ATOM 2332 C C . ALA A 1 310 ? -6.619 -16.026 20.611 1.00 81.12 310 ALA A C 1
ATOM 2334 O O . ALA A 1 310 ? -7.834 -16.185 20.702 1.00 81.12 310 ALA A O 1
ATOM 2335 N N . VAL A 1 311 ? -5.818 -16.928 20.048 1.00 85.75 311 VAL A N 1
ATOM 2336 C CA . VAL A 1 311 ? -6.292 -18.198 19.473 1.00 85.75 311 VAL A CA 1
ATOM 2337 C C . VAL A 1 311 ? -5.990 -19.396 20.372 1.00 85.75 311 VAL A C 1
ATOM 2339 O O . VAL A 1 311 ? -6.526 -20.478 20.148 1.00 85.75 311 VAL A O 1
ATOM 2342 N N . VAL A 1 312 ? -5.139 -19.209 21.387 1.00 89.62 312 VAL A N 1
ATOM 2343 C CA . VAL A 1 312 ? -4.795 -20.228 22.386 1.00 89.62 312 VAL A CA 1
ATOM 2344 C C . VAL A 1 312 ? -4.771 -19.598 23.777 1.00 89.62 312 VAL A C 1
ATOM 2346 O O . VAL A 1 312 ? -4.135 -18.564 23.989 1.00 89.62 312 VAL A O 1
ATOM 2349 N N . ASP A 1 313 ? -5.414 -20.259 24.734 1.00 91.25 313 ASP A N 1
ATOM 2350 C CA . ASP A 1 313 ? -5.331 -19.915 26.151 1.00 91.25 313 ASP A CA 1
ATOM 2351 C C . ASP A 1 313 ? -4.279 -20.799 26.822 1.00 91.25 313 ASP A C 1
ATOM 2353 O O . ASP A 1 313 ? -4.476 -22.000 26.985 1.00 91.25 313 ASP A O 1
ATOM 2357 N N . LEU A 1 314 ? -3.154 -20.204 27.213 1.00 90.56 314 LEU A N 1
ATOM 2358 C CA . LEU A 1 314 ? -2.103 -20.872 27.970 1.00 90.56 314 LEU A CA 1
ATOM 2359 C C . LEU A 1 314 ? -2.473 -20.877 29.445 1.00 90.56 314 LEU A C 1
ATOM 2361 O O . LEU A 1 314 ? -2.377 -19.854 30.135 1.00 90.56 314 LEU A O 1
ATOM 2365 N N . VAL A 1 315 ? -2.875 -22.042 29.940 1.00 90.00 315 VAL A N 1
ATOM 2366 C CA . VAL A 1 315 ? -3.211 -22.235 31.350 1.00 90.00 315 VAL A CA 1
ATOM 2367 C C . VAL A 1 315 ? -2.171 -23.102 32.050 1.00 90.00 315 VAL A C 1
ATOM 2369 O O . VAL A 1 315 ? -1.367 -23.793 31.429 1.00 90.00 315 VAL A O 1
ATOM 2372 N N . GLU A 1 316 ? -2.213 -23.125 33.384 1.00 84.56 316 GLU A N 1
ATOM 2373 C CA . GLU A 1 316 ? -1.350 -24.002 34.186 1.00 84.56 316 GLU A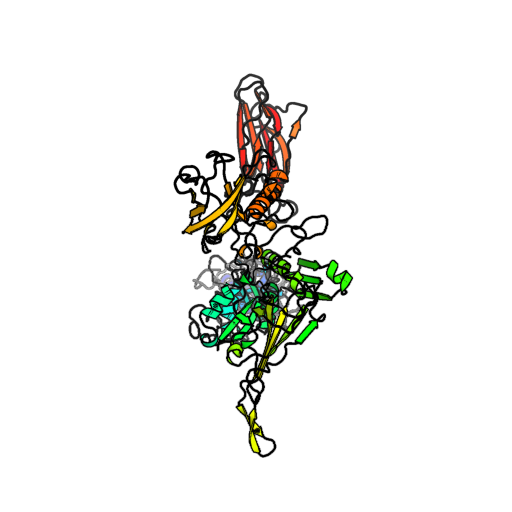 CA 1
ATOM 2374 C C . GLU A 1 316 ? -1.406 -25.467 33.720 1.00 84.56 316 GLU A C 1
ATOM 2376 O O . GLU A 1 316 ? -0.404 -26.163 33.805 1.00 84.56 316 GLU A O 1
ATOM 2381 N N . ALA A 1 317 ? -2.541 -25.951 33.200 1.00 84.19 317 ALA A N 1
ATOM 2382 C CA . ALA A 1 317 ? -2.677 -27.328 32.724 1.00 84.19 317 ALA A CA 1
ATOM 2383 C C . ALA A 1 317 ? -1.815 -27.669 31.493 1.00 84.19 317 ALA A C 1
ATOM 2385 O O . ALA A 1 317 ? -1.494 -28.844 31.321 1.00 84.19 317 ALA A O 1
ATOM 2386 N N . ASP A 1 318 ? -1.410 -26.677 30.696 1.00 87.12 318 ASP A N 1
ATOM 2387 C CA . ASP A 1 318 ? -0.649 -26.878 29.455 1.00 87.12 318 ASP A CA 1
ATOM 2388 C C . ASP A 1 318 ? 0.858 -26.997 29.667 1.00 87.12 318 ASP A C 1
ATOM 2390 O O . ASP A 1 318 ? 1.592 -27.376 28.747 1.00 87.12 318 ASP A O 1
ATOM 2394 N N . LYS A 1 319 ? 1.332 -26.690 30.878 1.00 86.38 319 LYS A N 1
ATOM 2395 C CA . LYS A 1 319 ? 2.754 -26.747 31.198 1.00 86.38 319 LYS A CA 1
ATOM 2396 C C . LYS A 1 319 ? 3.275 -28.174 31.237 1.00 86.38 319 LYS A C 1
ATOM 2398 O O . LYS A 1 319 ? 2.591 -29.097 31.687 1.00 86.38 319 LYS A O 1
ATOM 2403 N N . ALA A 1 320 ? 4.534 -28.332 30.836 1.00 78.50 320 ALA A N 1
ATOM 2404 C CA . ALA A 1 320 ? 5.223 -29.609 30.932 1.00 78.50 320 ALA A CA 1
ATOM 2405 C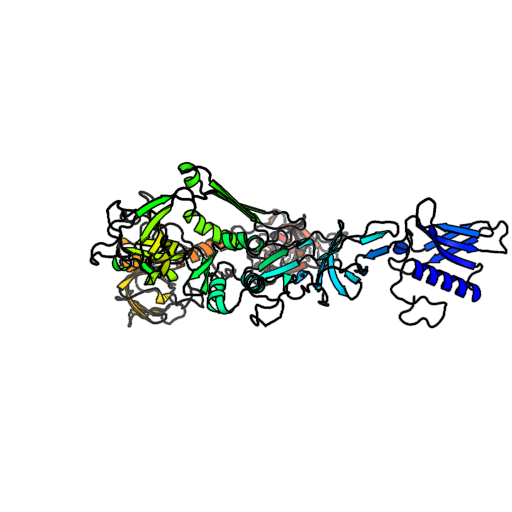 C . ALA A 1 320 ? 5.331 -30.070 32.399 1.00 78.50 320 ALA A C 1
ATOM 2407 O O . ALA A 1 320 ? 5.574 -29.278 33.317 1.00 78.50 320 ALA A O 1
ATOM 2408 N N . ILE A 1 321 ? 5.164 -31.376 32.608 1.00 70.62 321 ILE A N 1
ATOM 2409 C CA . ILE A 1 321 ? 5.337 -32.037 33.906 1.00 70.62 321 ILE A CA 1
ATOM 2410 C C . ILE A 1 321 ? 6.710 -32.713 33.902 1.00 70.62 321 ILE A C 1
ATOM 2412 O O . ILE A 1 321 ? 7.072 -33.369 32.927 1.00 70.62 321 ILE A O 1
ATOM 2416 N N . SER A 1 322 ? 7.473 -32.559 34.987 1.00 58.53 322 SER A N 1
ATOM 2417 C CA . SER A 1 322 ? 8.779 -33.212 35.135 1.00 58.53 322 SER A CA 1
ATOM 2418 C C . SER A 1 322 ? 8.644 -34.740 35.189 1.00 58.53 322 SER A C 1
ATOM 2420 O O . SER A 1 322 ? 7.724 -35.276 35.816 1.00 58.53 322 SER A O 1
ATOM 2422 N N . VAL A 1 323 ? 9.582 -35.457 34.568 1.00 52.72 323 VAL A N 1
ATOM 2423 C CA . VAL A 1 323 ? 9.581 -36.925 34.526 1.00 52.72 323 VAL A CA 1
ATOM 2424 C C . VAL A 1 323 ? 9.735 -37.498 35.939 1.00 52.72 323 VAL A C 1
ATOM 2426 O O . VAL A 1 323 ? 10.679 -37.187 36.661 1.00 52.72 323 VAL A O 1
ATOM 2429 N N . GLY A 1 324 ? 8.788 -38.349 36.345 1.00 54.19 324 GLY A N 1
ATOM 2430 C CA . GLY A 1 324 ? 8.807 -39.037 37.641 1.00 54.19 324 GLY A CA 1
ATOM 2431 C C . GLY A 1 324 ? 8.159 -38.283 38.810 1.00 54.19 324 GLY A C 1
ATOM 2432 O O . GLY A 1 324 ? 8.150 -38.813 39.921 1.00 54.19 324 GLY A O 1
ATOM 2433 N N . GLN A 1 325 ? 7.580 -37.097 38.590 1.00 54.31 325 GLN A N 1
ATOM 2434 C CA . GLN A 1 325 ? 6.784 -36.399 39.605 1.00 54.31 325 GLN A CA 1
ATOM 2435 C C . GLN A 1 325 ? 5.275 -36.555 39.375 1.00 54.31 325 GLN A C 1
ATOM 2437 O O . GLN A 1 325 ? 4.799 -36.673 38.246 1.00 54.31 325 GLN A O 1
ATOM 2442 N N . SER A 1 326 ? 4.500 -36.567 40.468 1.00 49.75 326 SER A N 1
ATOM 2443 C CA . SER A 1 326 ? 3.038 -36.480 40.395 1.00 49.75 326 SER A CA 1
ATOM 2444 C C . SER A 1 326 ? 2.643 -35.174 39.708 1.00 49.75 326 SER A C 1
ATOM 2446 O O . SER A 1 326 ? 3.310 -34.162 39.910 1.00 49.75 326 SER A O 1
ATOM 2448 N N . GLY A 1 327 ? 1.545 -35.170 38.939 1.00 54.25 327 GLY A N 1
ATOM 2449 C CA . GLY A 1 327 ? 1.050 -34.028 38.141 1.00 54.25 327 GLY A CA 1
ATOM 2450 C C . GLY A 1 327 ? 0.653 -32.756 38.915 1.00 54.25 327 GLY A C 1
ATOM 2451 O O . GLY A 1 327 ? -0.152 -31.963 38.437 1.00 54.25 327 GLY A O 1
ATOM 2452 N N . THR A 1 328 ? 1.186 -32.583 40.122 1.00 52.72 328 THR A N 1
ATOM 2453 C CA . THR A 1 328 ? 1.054 -31.443 41.025 1.00 52.72 328 THR A CA 1
ATOM 2454 C C . THR A 1 328 ? 2.235 -30.469 40.948 1.00 52.72 328 THR A C 1
ATOM 2456 O O . THR A 1 328 ? 2.045 -29.311 41.304 1.00 52.72 328 THR A O 1
ATOM 2459 N N . ASP A 1 329 ? 3.428 -30.896 40.510 1.00 56.53 329 ASP A N 1
ATOM 2460 C CA . ASP A 1 329 ? 4.638 -30.050 40.467 1.00 56.53 329 ASP A CA 1
ATOM 2461 C C . ASP A 1 329 ? 4.959 -29.652 39.018 1.00 56.53 329 ASP A C 1
ATOM 2463 O O . ASP A 1 329 ? 5.753 -30.278 38.313 1.00 56.53 329 ASP A O 1
ATOM 2467 N N . ARG A 1 330 ? 4.221 -28.651 38.527 1.00 64.31 330 ARG A N 1
ATOM 2468 C CA . ARG A 1 330 ? 4.436 -28.081 37.193 1.00 64.31 330 ARG A CA 1
ATOM 2469 C C . ARG A 1 330 ? 5.592 -27.093 37.237 1.00 64.31 330 ARG A C 1
ATOM 2471 O O . ARG A 1 330 ? 5.731 -26.333 38.195 1.00 64.31 330 ARG A O 1
ATOM 2478 N N . GLN A 1 331 ? 6.410 -27.087 36.187 1.00 73.69 331 GLN A N 1
ATOM 2479 C CA . GLN A 1 331 ? 7.573 -26.206 36.132 1.00 73.69 331 GLN A CA 1
ATOM 2480 C C . GLN A 1 331 ? 7.150 -24.729 36.150 1.00 73.69 331 GLN A C 1
ATOM 2482 O O . GLN A 1 331 ? 6.135 -24.331 35.575 1.00 73.69 331 GLN A O 1
ATOM 2487 N N . ARG A 1 332 ? 7.918 -23.908 36.873 1.00 81.62 332 ARG A N 1
ATOM 2488 C CA . ARG A 1 332 ? 7.600 -22.492 37.073 1.00 81.62 332 ARG A CA 1
ATOM 2489 C C . ARG A 1 332 ? 7.962 -21.681 35.839 1.00 81.62 332 ARG A C 1
ATOM 2491 O O . ARG A 1 332 ? 9.081 -21.779 35.347 1.00 81.62 332 ARG A O 1
ATOM 2498 N N . SER A 1 333 ? 7.041 -20.819 35.428 1.00 87.25 333 SER A N 1
ATOM 2499 C CA . SER A 1 333 ? 7.303 -19.815 34.404 1.00 87.25 333 SER A CA 1
ATOM 2500 C C . SER A 1 333 ? 8.240 -18.742 34.949 1.00 87.25 333 SER A C 1
ATOM 2502 O O . SER A 1 333 ? 8.165 -18.371 36.126 1.00 87.25 333 SER A O 1
ATOM 2504 N N . THR A 1 334 ? 9.110 -18.219 34.095 1.00 87.62 334 THR A N 1
ATOM 2505 C CA . THR A 1 334 ? 9.996 -17.099 34.423 1.00 87.62 334 THR A CA 1
ATOM 2506 C C . THR A 1 334 ? 9.620 -15.885 33.588 1.00 87.62 334 THR A C 1
ATOM 2508 O O . THR A 1 334 ? 9.007 -16.008 32.532 1.00 87.62 334 THR A O 1
ATOM 2511 N N . SER A 1 335 ? 9.939 -14.688 34.077 1.00 87.12 335 SER A N 1
ATOM 2512 C CA . SER A 1 335 ? 9.733 -13.454 33.322 1.00 87.12 335 SER A CA 1
ATOM 2513 C C . SER A 1 335 ? 10.953 -12.559 33.435 1.00 87.12 335 SER A C 1
ATOM 2515 O O . SER A 1 335 ? 11.424 -12.325 34.551 1.00 87.12 335 SER A O 1
ATOM 2517 N N . GLU A 1 336 ? 11.406 -12.012 32.317 1.00 86.75 336 GLU A N 1
ATOM 2518 C CA . GLU A 1 336 ? 12.521 -11.072 32.250 1.00 86.75 336 GLU A CA 1
ATOM 2519 C C . GLU A 1 336 ? 12.191 -9.889 31.340 1.00 86.75 336 GLU A C 1
ATOM 2521 O O . GLU A 1 336 ? 11.418 -10.010 30.392 1.00 86.75 336 GLU A O 1
ATOM 2526 N N . GLU A 1 337 ? 12.779 -8.734 31.634 1.00 84.94 337 GLU A N 1
ATOM 2527 C CA . GLU A 1 337 ? 12.660 -7.543 30.797 1.00 84.94 337 GLU A CA 1
ATOM 2528 C C . GLU A 1 337 ? 13.875 -7.452 29.868 1.00 84.94 337 GLU A C 1
ATOM 2530 O O . GLU A 1 337 ? 15.024 -7.451 30.319 1.00 84.94 337 GLU A O 1
ATOM 2535 N N . ARG A 1 338 ? 13.632 -7.381 28.557 1.00 84.12 338 ARG A N 1
ATOM 2536 C CA . ARG A 1 338 ? 14.669 -7.310 27.526 1.00 84.12 338 ARG A CA 1
ATOM 2537 C C . ARG A 1 338 ? 14.665 -5.946 26.842 1.00 84.12 338 ARG A C 1
ATOM 2539 O O . ARG A 1 338 ? 13.663 -5.503 26.287 1.00 84.12 338 ARG A O 1
ATOM 2546 N N . PHE A 1 339 ? 15.836 -5.309 26.824 1.00 84.31 339 PHE A N 1
ATOM 2547 C CA . PHE A 1 339 ? 16.065 -3.995 26.200 1.00 84.31 339 PHE A CA 1
ATOM 2548 C C . PHE A 1 339 ? 16.736 -4.090 24.824 1.00 84.31 339 PHE A C 1
ATOM 2550 O O . PHE A 1 339 ? 16.775 -3.123 24.066 1.00 84.31 339 PHE A O 1
ATOM 2557 N N . GLU A 1 340 ? 17.318 -5.241 24.495 1.00 81.56 340 GLU A N 1
ATOM 2558 C CA . GLU A 1 340 ? 18.069 -5.486 23.256 1.00 81.56 340 GLU A CA 1
ATOM 2559 C C . GLU A 1 340 ? 17.227 -5.317 21.979 1.00 81.56 340 GLU A C 1
ATOM 2561 O O . GLU A 1 340 ? 17.735 -4.868 20.943 1.00 81.56 340 GLU A O 1
ATOM 2566 N N . TYR A 1 341 ? 15.924 -5.572 22.075 1.00 78.00 341 TYR A N 1
ATOM 2567 C CA . TYR A 1 341 ? 14.992 -5.507 20.951 1.00 78.00 341 TYR A CA 1
ATOM 2568 C C . TYR A 1 341 ? 14.468 -4.104 20.642 1.00 78.00 341 TYR A C 1
ATOM 2570 O O . TYR A 1 341 ? 13.875 -3.905 19.587 1.00 78.00 341 TYR A O 1
ATOM 2578 N N . ILE A 1 342 ? 14.775 -3.109 21.482 1.00 85.62 342 ILE A N 1
ATOM 2579 C CA . ILE A 1 342 ? 14.288 -1.741 21.289 1.00 85.62 342 ILE A CA 1
ATOM 2580 C C . ILE A 1 342 ? 14.778 -1.170 19.950 1.00 85.62 342 ILE A C 1
ATOM 2582 O O . ILE A 1 342 ? 15.987 -1.094 19.689 1.00 85.62 342 ILE A O 1
ATOM 2586 N N . ARG A 1 343 ? 13.833 -0.720 19.125 1.00 88.31 343 ARG A N 1
ATOM 2587 C CA . ARG A 1 343 ? 14.025 0.066 17.901 1.00 88.31 343 ARG A CA 1
ATOM 2588 C C . ARG A 1 343 ? 13.136 1.301 17.987 1.00 88.31 343 ARG A C 1
ATOM 2590 O O . ARG A 1 343 ? 11.930 1.228 17.798 1.00 88.31 343 ARG A O 1
ATOM 2597 N N . ASN A 1 344 ? 13.733 2.447 18.304 1.00 86.75 344 ASN A N 1
ATOM 2598 C CA . ASN A 1 344 ? 13.000 3.693 18.567 1.00 86.75 344 ASN A CA 1
ATOM 2599 C C . ASN A 1 344 ? 13.285 4.809 17.551 1.00 86.75 344 ASN A C 1
ATOM 2601 O O . ASN A 1 344 ? 12.728 5.902 17.665 1.00 86.75 344 ASN A O 1
ATOM 2605 N N . ASN A 1 345 ? 14.110 4.526 16.540 1.00 89.12 345 ASN A N 1
ATOM 2606 C CA . ASN A 1 345 ? 14.338 5.414 15.407 1.00 89.12 345 ASN A CA 1
ATOM 2607 C C . ASN A 1 345 ? 14.456 4.618 14.095 1.00 89.12 345 ASN A C 1
ATOM 2609 O O . ASN A 1 345 ? 15.531 4.136 13.745 1.00 89.12 345 ASN A O 1
ATOM 2613 N N . ILE A 1 346 ? 13.359 4.463 13.361 1.00 90.25 346 ILE A N 1
ATOM 2614 C CA . ILE A 1 346 ? 13.343 3.698 12.109 1.00 90.25 346 ILE A CA 1
ATOM 2615 C C . ILE A 1 346 ? 13.314 4.662 10.937 1.00 90.25 346 ILE A C 1
ATOM 2617 O O . ILE A 1 346 ? 12.436 5.512 10.858 1.00 90.25 346 ILE A O 1
ATOM 2621 N N . THR A 1 347 ? 14.261 4.535 10.014 1.00 91.56 347 THR A N 1
ATOM 2622 C CA . THR A 1 347 ? 14.237 5.289 8.756 1.00 91.56 347 THR A CA 1
ATOM 2623 C C . THR A 1 347 ? 13.955 4.344 7.604 1.00 91.56 347 THR A C 1
ATOM 2625 O O . THR A 1 347 ? 14.684 3.378 7.424 1.00 91.56 347 THR A O 1
ATOM 2628 N N . VAL A 1 348 ? 12.928 4.635 6.815 1.00 90.56 348 VAL A N 1
ATOM 2629 C CA . VAL A 1 348 ? 12.614 3.914 5.581 1.00 90.56 348 VAL A CA 1
ATOM 2630 C C . VAL A 1 348 ? 13.055 4.783 4.412 1.00 90.56 348 VAL A C 1
ATOM 2632 O O . VAL A 1 348 ? 12.574 5.909 4.269 1.00 90.56 348 VAL A O 1
ATOM 2635 N N . ARG A 1 349 ? 13.983 4.289 3.594 1.00 91.06 349 ARG A N 1
ATOM 2636 C CA . ARG A 1 349 ? 14.319 4.880 2.295 1.00 91.06 349 ARG A CA 1
ATOM 2637 C C . ARG A 1 349 ? 13.543 4.136 1.219 1.00 91.06 349 ARG A C 1
ATOM 2639 O O . ARG A 1 349 ? 13.432 2.916 1.281 1.00 91.06 349 ARG A O 1
ATOM 2646 N N . TYR A 1 350 ? 12.987 4.860 0.262 1.00 88.25 350 TYR A N 1
ATOM 2647 C CA . TYR A 1 350 ? 12.129 4.304 -0.779 1.00 88.25 350 TYR A CA 1
ATOM 2648 C C . TYR A 1 350 ? 12.192 5.166 -2.044 1.00 88.25 350 TYR A C 1
ATOM 2650 O O . TYR A 1 350 ? 12.794 6.242 -2.060 1.00 88.25 350 TYR A O 1
ATOM 2658 N N . GLY A 1 351 ? 11.563 4.693 -3.112 1.00 83.12 351 GLY A N 1
ATOM 2659 C CA . GLY A 1 351 ? 11.506 5.378 -4.390 1.00 83.12 351 GLY A CA 1
ATOM 2660 C C . GLY A 1 351 ? 12.812 5.250 -5.163 1.00 83.12 351 GLY A C 1
ATOM 2661 O O . GLY A 1 351 ? 13.563 6.215 -5.282 1.00 83.12 351 GLY A O 1
ATOM 2662 N N . ARG A 1 352 ? 13.079 4.057 -5.693 1.00 84.44 352 ARG A N 1
ATOM 2663 C CA . ARG A 1 352 ? 14.207 3.778 -6.581 1.00 84.44 352 ARG A CA 1
ATOM 2664 C C . ARG A 1 352 ? 14.085 4.618 -7.852 1.00 84.44 352 ARG A C 1
ATOM 2666 O O . ARG A 1 352 ? 13.033 4.622 -8.496 1.00 84.44 352 ARG A O 1
ATOM 2673 N N . ASN A 1 353 ? 15.133 5.357 -8.192 1.00 81.56 353 ASN A N 1
ATOM 2674 C CA . ASN A 1 353 ? 15.249 6.049 -9.473 1.00 81.56 353 ASN A CA 1
ATOM 2675 C C . ASN A 1 353 ? 15.900 5.140 -10.535 1.00 81.56 353 ASN A C 1
ATOM 2677 O O . ASN A 1 353 ? 16.243 3.986 -10.273 1.00 81.56 353 ASN A O 1
ATOM 2681 N N . ALA A 1 354 ? 16.092 5.682 -11.736 1.00 81.19 354 ALA A N 1
ATOM 2682 C CA . ALA A 1 354 ? 16.762 5.010 -12.847 1.00 81.19 354 ALA A CA 1
ATOM 2683 C C . ALA A 1 354 ? 18.185 4.518 -12.506 1.00 81.19 354 ALA A C 1
ATOM 2685 O O . ALA A 1 354 ? 18.603 3.462 -12.989 1.00 81.19 354 ALA A O 1
ATOM 2686 N N . ASP A 1 355 ? 18.912 5.267 -11.669 1.00 81.62 355 ASP A N 1
ATOM 2687 C CA . ASP A 1 355 ? 20.276 4.954 -11.220 1.00 81.62 355 ASP A CA 1
ATOM 2688 C C . ASP A 1 355 ? 20.315 3.821 -10.180 1.00 81.62 355 ASP A C 1
ATOM 2690 O O . ASP A 1 355 ? 21.353 3.196 -9.968 1.00 81.62 355 ASP A O 1
ATOM 2694 N N . GLY A 1 356 ? 19.177 3.525 -9.548 1.00 82.19 356 GLY A N 1
ATOM 2695 C CA . GLY A 1 356 ? 19.055 2.571 -8.449 1.00 82.19 356 GLY A CA 1
ATOM 2696 C C . GLY A 1 356 ? 19.100 3.194 -7.053 1.00 82.19 356 GLY A C 1
ATOM 2697 O O . GLY A 1 356 ? 18.954 2.470 -6.069 1.00 82.19 356 GLY A O 1
ATOM 2698 N N . ASP A 1 357 ? 19.232 4.515 -6.957 1.00 87.56 357 ASP A N 1
ATOM 2699 C CA . ASP A 1 357 ? 19.226 5.253 -5.700 1.00 87.56 357 ASP A CA 1
ATOM 2700 C C . ASP A 1 357 ? 17.804 5.451 -5.167 1.00 87.56 357 ASP A C 1
ATOM 2702 O O . ASP A 1 357 ? 16.853 5.712 -5.908 1.00 87.56 357 ASP A O 1
ATOM 2706 N N . LEU A 1 358 ? 17.662 5.372 -3.843 1.00 88.31 358 LEU A N 1
ATOM 2707 C CA . LEU A 1 358 ? 16.406 5.638 -3.143 1.00 88.31 358 LEU A CA 1
ATOM 2708 C C . LEU A 1 358 ? 16.305 7.133 -2.833 1.00 88.31 358 LEU A C 1
ATOM 2710 O O . LEU A 1 358 ? 16.999 7.644 -1.950 1.00 88.31 358 LEU A O 1
ATOM 2714 N N . VAL A 1 359 ? 15.450 7.844 -3.571 1.00 85.81 359 VAL A N 1
ATOM 2715 C CA . VAL A 1 359 ? 15.388 9.317 -3.521 1.00 85.81 359 VAL A CA 1
ATOM 2716 C C . VAL A 1 359 ? 14.523 9.852 -2.383 1.00 85.81 359 VAL A C 1
ATOM 2718 O O . VAL A 1 359 ? 14.668 11.009 -1.985 1.00 85.81 359 VAL A O 1
ATOM 2721 N N . SER A 1 360 ? 13.631 9.022 -1.843 1.00 85.56 360 SER A N 1
ATOM 2722 C CA . SER A 1 360 ? 12.703 9.398 -0.780 1.00 85.56 360 SER A CA 1
ATOM 2723 C C . SER A 1 360 ? 13.079 8.744 0.542 1.00 85.56 360 SER A C 1
ATOM 2725 O O . SER A 1 360 ? 13.634 7.646 0.594 1.00 85.56 360 SER A O 1
ATOM 2727 N N . LYS A 1 361 ? 12.767 9.423 1.646 1.00 87.75 361 LYS A N 1
ATOM 2728 C CA . LYS A 1 361 ? 12.951 8.878 2.990 1.00 87.75 361 LYS A CA 1
ATOM 2729 C C . LYS A 1 361 ? 11.886 9.377 3.948 1.00 87.75 361 LYS A C 1
ATOM 2731 O O . LYS A 1 361 ? 11.430 10.514 3.847 1.00 87.75 361 LYS A O 1
ATOM 2736 N N . ILE A 1 362 ? 11.558 8.542 4.919 1.00 85.56 362 ILE A N 1
ATOM 2737 C CA . ILE A 1 362 ? 10.708 8.878 6.055 1.00 85.56 362 ILE A CA 1
ATOM 2738 C C . ILE A 1 362 ? 11.326 8.294 7.321 1.00 85.56 362 ILE A C 1
ATOM 2740 O O . ILE A 1 362 ? 11.872 7.192 7.300 1.00 85.56 362 ILE A O 1
ATOM 2744 N N . SER A 1 363 ? 11.273 9.043 8.417 1.00 87.94 363 SER A N 1
ATOM 2745 C CA . SER A 1 363 ? 11.810 8.605 9.703 1.00 87.94 363 SER A CA 1
ATOM 2746 C C . SER A 1 363 ? 10.708 8.607 10.750 1.00 87.94 363 SER A C 1
ATOM 2748 O O . SER A 1 363 ? 10.026 9.612 10.946 1.00 87.94 363 SER A O 1
ATOM 2750 N N . PHE A 1 364 ? 10.574 7.481 11.438 1.00 83.56 364 PHE A N 1
ATOM 2751 C CA . PHE A 1 364 ? 9.703 7.298 12.581 1.00 83.56 364 PHE A CA 1
ATOM 2752 C C . PHE A 1 364 ? 10.533 7.305 13.849 1.00 83.56 364 PHE A C 1
ATOM 2754 O O . PHE A 1 364 ? 11.440 6.488 14.025 1.00 83.56 364 PHE A O 1
ATOM 2761 N N . THR A 1 365 ? 10.221 8.235 14.740 1.00 83.62 365 THR A N 1
ATOM 2762 C CA . THR A 1 365 ? 11.036 8.480 15.922 1.00 83.62 365 THR A CA 1
ATOM 2763 C C . THR A 1 365 ? 10.151 8.537 17.157 1.00 83.62 365 THR A C 1
ATOM 2765 O O . THR A 1 365 ? 9.403 9.498 17.344 1.00 83.62 365 THR A O 1
ATOM 2768 N N . ASP A 1 366 ? 10.282 7.545 18.039 1.00 81.56 366 ASP A N 1
ATOM 2769 C CA . ASP A 1 366 ? 9.692 7.603 19.376 1.00 81.56 366 ASP A CA 1
ATOM 2770 C C . ASP A 1 366 ? 10.632 8.389 20.297 1.00 81.56 366 ASP A C 1
ATOM 2772 O O . ASP A 1 366 ? 11.513 7.843 20.967 1.00 81.56 366 ASP A O 1
ATOM 2776 N N . ARG A 1 367 ? 10.437 9.712 20.321 1.00 78.81 367 ARG A N 1
ATOM 2777 C CA . ARG A 1 367 ? 11.252 10.635 21.127 1.00 78.81 367 ARG A CA 1
ATOM 2778 C C . ARG A 1 367 ? 11.215 10.304 22.615 1.00 78.81 367 ARG A C 1
ATOM 2780 O O . ARG A 1 367 ? 12.216 10.486 23.305 1.00 78.81 367 ARG A O 1
ATOM 2787 N N . SER A 1 368 ? 10.075 9.829 23.108 1.00 78.25 368 SER A N 1
ATOM 2788 C CA . SER A 1 368 ? 9.913 9.516 24.525 1.00 78.25 368 SER A CA 1
ATOM 2789 C C . SER A 1 368 ? 10.715 8.273 24.916 1.00 78.25 368 SER A C 1
ATOM 2791 O O . SER A 1 368 ? 11.410 8.292 25.930 1.00 78.25 368 SER A O 1
ATOM 2793 N N . SER A 1 369 ? 10.726 7.244 24.063 1.00 81.12 369 SER A N 1
ATOM 2794 C CA . SER A 1 369 ? 11.610 6.089 24.229 1.00 81.12 369 SER A CA 1
ATOM 2795 C C . SER A 1 369 ? 13.087 6.468 24.111 1.00 81.12 369 SER A C 1
ATOM 2797 O O . SER A 1 369 ? 13.895 6.038 24.930 1.00 81.12 369 SER A O 1
ATOM 2799 N N . MET A 1 370 ? 13.463 7.306 23.139 1.00 85.62 370 MET A N 1
ATOM 2800 C CA . MET A 1 370 ? 14.860 7.729 22.976 1.00 85.62 370 MET A CA 1
ATOM 2801 C C . MET A 1 370 ? 15.398 8.483 24.191 1.00 85.62 370 MET A C 1
ATOM 2803 O O . MET A 1 370 ? 16.556 8.294 24.558 1.00 85.62 370 MET A O 1
ATOM 2807 N N . SER A 1 371 ? 14.564 9.317 24.815 1.00 86.00 371 SER A N 1
ATOM 2808 C CA . SER A 1 371 ? 14.915 10.020 26.051 1.00 86.00 371 SER A CA 1
ATOM 2809 C C . SER A 1 371 ? 15.161 9.044 27.209 1.00 86.00 371 SER A C 1
ATOM 2811 O O . SER A 1 371 ? 16.108 9.214 27.971 1.00 86.00 371 SER A O 1
ATOM 2813 N N . ALA A 1 372 ? 14.342 7.991 27.316 1.00 83.50 372 ALA A N 1
ATOM 2814 C CA . ALA A 1 372 ? 14.409 7.020 28.409 1.00 83.50 372 ALA A CA 1
ATOM 2815 C C . ALA A 1 372 ? 15.487 5.932 28.224 1.00 83.50 372 ALA A C 1
ATOM 2817 O O . ALA A 1 372 ? 16.090 5.493 29.201 1.00 83.50 372 ALA A O 1
ATOM 2818 N N . HIS A 1 373 ? 15.731 5.483 26.989 1.00 85.19 373 HIS A N 1
ATOM 2819 C CA . HIS A 1 373 ? 16.529 4.281 26.695 1.00 85.19 373 HIS A CA 1
ATOM 2820 C C . HIS A 1 373 ? 17.686 4.515 25.707 1.00 85.19 373 HIS A C 1
ATOM 2822 O O . HIS A 1 373 ? 18.401 3.572 25.351 1.00 85.19 373 HIS A O 1
ATOM 2828 N N . GLY A 1 374 ? 17.886 5.758 25.259 1.00 87.44 374 GLY A N 1
ATOM 2829 C CA . GLY A 1 374 ? 18.877 6.125 24.248 1.00 87.44 374 GLY A CA 1
ATOM 2830 C C . GLY A 1 374 ? 18.433 5.811 22.816 1.00 87.44 374 GLY A C 1
ATOM 2831 O O . GLY A 1 374 ? 17.482 5.069 22.575 1.00 87.44 374 GLY A O 1
ATOM 2832 N N . ALA A 1 375 ? 19.126 6.391 21.836 1.00 87.56 375 ALA A N 1
ATOM 2833 C CA . ALA A 1 375 ? 18.820 6.204 20.419 1.00 87.56 375 ALA A CA 1
ATOM 2834 C C . ALA A 1 375 ? 19.242 4.809 19.923 1.00 87.56 375 ALA A C 1
ATOM 2836 O O . ALA A 1 375 ? 20.417 4.451 19.983 1.00 87.56 375 ALA A O 1
ATOM 2837 N N . ARG A 1 376 ? 18.294 4.044 19.377 1.00 88.88 376 ARG A N 1
ATOM 2838 C CA . ARG A 1 376 ? 18.499 2.714 18.786 1.00 88.88 376 ARG A CA 1
ATOM 2839 C C . ARG A 1 376 ? 17.825 2.656 17.424 1.00 88.88 376 ARG A C 1
ATOM 2841 O O . ARG A 1 376 ? 16.631 2.370 17.315 1.00 88.88 376 ARG A O 1
ATOM 2848 N N . GLY A 1 377 ? 18.600 3.002 16.399 1.00 86.94 377 GLY A N 1
ATOM 2849 C CA . GLY A 1 377 ? 18.086 3.173 15.049 1.00 86.94 377 GLY A CA 1
ATOM 2850 C C . GLY A 1 377 ? 18.327 1.996 14.112 1.00 86.94 377 GLY A C 1
ATOM 2851 O O . GLY A 1 377 ? 19.303 1.265 14.259 1.00 86.94 377 GLY A O 1
ATOM 2852 N N . VAL A 1 378 ? 17.446 1.852 13.123 1.00 91.38 378 VAL A N 1
ATOM 2853 C CA . VAL A 1 378 ? 17.608 0.943 11.979 1.00 91.38 378 VAL A CA 1
ATOM 2854 C C . VAL A 1 378 ? 17.183 1.658 10.700 1.00 91.38 378 VAL A C 1
ATOM 2856 O O . VAL A 1 378 ? 16.285 2.505 10.722 1.00 91.38 378 VAL A O 1
ATOM 2859 N N . VAL A 1 379 ? 17.851 1.342 9.591 1.00 93.69 379 VAL A N 1
ATOM 2860 C CA . VAL A 1 379 ? 17.493 1.862 8.271 1.00 93.69 379 VAL A CA 1
ATOM 2861 C C . VAL A 1 379 ? 17.010 0.717 7.394 1.00 93.69 379 VAL A C 1
ATOM 2863 O O . VAL A 1 379 ? 17.675 -0.313 7.313 1.00 93.69 379 VAL A O 1
ATOM 2866 N N . LEU A 1 380 ? 15.847 0.907 6.780 1.00 93.19 380 LEU A N 1
ATOM 2867 C CA . LEU A 1 380 ? 15.186 -0.038 5.893 1.00 93.19 380 LEU A CA 1
ATOM 2868 C C . LEU A 1 380 ? 15.199 0.541 4.477 1.00 93.19 380 LEU A C 1
ATOM 2870 O O . LEU A 1 380 ? 14.645 1.615 4.249 1.00 93.19 380 LEU A O 1
ATOM 2874 N N . ASP A 1 381 ? 15.828 -0.165 3.543 1.00 93.12 381 ASP A N 1
ATOM 2875 C CA . ASP A 1 381 ? 15.962 0.266 2.151 1.00 93.12 381 ASP A CA 1
ATOM 2876 C C . ASP A 1 381 ? 14.948 -0.506 1.287 1.00 93.12 381 ASP A C 1
ATOM 2878 O O . ASP A 1 381 ? 15.161 -1.663 0.930 1.00 93.12 381 ASP A O 1
ATOM 2882 N N . ALA A 1 382 ? 13.803 0.115 0.997 1.00 89.81 382 ALA A N 1
ATOM 2883 C CA . ALA A 1 382 ? 12.695 -0.486 0.254 1.00 89.81 382 ALA A CA 1
ATOM 2884 C C . ALA A 1 382 ? 12.968 -0.459 -1.260 1.00 89.81 382 ALA A C 1
ATOM 2886 O O . ALA A 1 382 ? 12.450 0.386 -1.994 1.00 89.81 382 ALA A O 1
ATOM 2887 N N . ILE A 1 383 ? 13.814 -1.382 -1.720 1.00 87.69 383 ILE A N 1
ATOM 2888 C CA . ILE A 1 383 ? 14.326 -1.431 -3.099 1.00 87.69 383 ILE A CA 1
ATOM 2889 C C . ILE A 1 383 ? 13.257 -1.700 -4.167 1.00 87.69 383 ILE A C 1
ATOM 2891 O O . ILE A 1 383 ? 13.440 -1.277 -5.305 1.00 87.69 383 ILE A O 1
ATOM 2895 N N . ASN A 1 384 ? 12.135 -2.330 -3.802 1.00 89.62 384 ASN A N 1
ATOM 2896 C CA . ASN A 1 384 ? 11.082 -2.726 -4.746 1.00 89.62 384 ASN A CA 1
ATOM 2897 C C . ASN A 1 384 ? 10.043 -1.619 -5.022 1.00 89.62 384 ASN A C 1
ATOM 2899 O O . ASN A 1 384 ? 8.916 -1.886 -5.442 1.00 89.62 384 ASN A O 1
ATOM 2903 N N . THR A 1 385 ? 10.403 -0.365 -4.743 1.00 84.56 385 THR A N 1
ATOM 2904 C CA . THR A 1 385 ? 9.532 0.816 -4.847 1.00 84.56 385 THR A CA 1
ATOM 2905 C C . THR A 1 385 ? 10.125 1.803 -5.845 1.00 84.56 385 THR A C 1
ATOM 2907 O O . THR A 1 385 ? 11.345 1.901 -5.938 1.00 84.56 385 THR A O 1
ATOM 2910 N N . LEU A 1 386 ? 9.307 2.565 -6.576 1.00 76.25 386 LEU A N 1
ATOM 2911 C CA . LEU A 1 386 ? 9.780 3.477 -7.631 1.00 76.25 386 LEU A CA 1
ATOM 2912 C C . LEU A 1 386 ? 9.576 4.945 -7.256 1.00 76.25 386 LEU A C 1
ATOM 2914 O O . LEU A 1 386 ? 8.564 5.315 -6.671 1.00 76.25 386 LEU A O 1
ATOM 2918 N N . GLY A 1 387 ? 10.555 5.795 -7.575 1.00 66.31 387 GLY A N 1
ATOM 2919 C CA . GLY A 1 387 ? 10.545 7.214 -7.195 1.00 66.31 387 GLY A CA 1
ATOM 2920 C C . GLY A 1 387 ? 9.762 8.123 -8.147 1.00 66.31 387 GLY A C 1
ATOM 2921 O O . GLY A 1 387 ? 9.325 9.197 -7.746 1.00 66.31 387 GLY A O 1
ATOM 2922 N N . GLN A 1 388 ? 9.591 7.712 -9.408 1.00 56.47 388 GLN A N 1
ATOM 2923 C CA . GLN A 1 388 ? 9.001 8.536 -10.476 1.00 56.47 388 GLN A CA 1
ATOM 2924 C C . GLN A 1 388 ? 7.597 8.088 -10.917 1.00 56.47 388 GLN A C 1
ATOM 2926 O O . GLN A 1 388 ? 7.035 8.664 -11.848 1.00 56.47 388 GLN A O 1
ATOM 2931 N N . SER A 1 389 ? 7.024 7.068 -10.276 1.00 51.12 389 SER A N 1
ATOM 2932 C CA . SER A 1 389 ? 5.745 6.477 -10.671 1.00 51.12 389 SER A CA 1
ATOM 2933 C C . SER A 1 389 ? 4.811 6.330 -9.474 1.00 51.12 389 SER A C 1
ATOM 2935 O O . SER A 1 389 ? 5.262 6.052 -8.369 1.00 51.12 389 SER A O 1
ATOM 2937 N N . SER A 1 390 ? 3.502 6.459 -9.698 1.00 50.16 390 SER A N 1
ATOM 2938 C CA . SER A 1 390 ? 2.445 6.176 -8.714 1.00 50.16 390 SER A CA 1
ATOM 2939 C C . SER A 1 390 ? 2.221 4.670 -8.496 1.00 50.16 390 SER A C 1
ATOM 2941 O O . SER A 1 390 ? 1.113 4.253 -8.168 1.00 50.16 390 SER A O 1
ATOM 2943 N N . ILE A 1 391 ? 3.231 3.843 -8.777 1.00 50.75 391 ILE A N 1
ATOM 2944 C CA . ILE A 1 391 ? 3.144 2.386 -8.693 1.00 50.75 391 ILE A CA 1
ATOM 2945 C C . ILE A 1 391 ? 3.417 1.976 -7.251 1.00 50.75 391 ILE A C 1
ATOM 2947 O O . ILE A 1 391 ? 4.491 2.252 -6.715 1.00 50.75 391 ILE A O 1
ATOM 2951 N N . GLY A 1 392 ? 2.433 1.300 -6.661 1.00 50.44 392 GLY A N 1
ATOM 2952 C CA . GLY A 1 392 ? 2.491 0.790 -5.300 1.00 50.44 392 GLY A CA 1
ATOM 2953 C C . GLY A 1 392 ? 2.098 1.824 -4.248 1.00 50.44 392 GLY A C 1
ATOM 2954 O O . GLY A 1 392 ? 2.600 2.946 -4.206 1.00 50.44 392 GLY A O 1
ATOM 2955 N N . ASP A 1 393 ? 1.227 1.414 -3.330 1.00 60.62 393 ASP A N 1
ATOM 2956 C CA . ASP A 1 393 ? 0.887 2.179 -2.130 1.00 60.62 393 ASP A CA 1
ATOM 2957 C C . ASP A 1 393 ? 1.967 1.998 -1.050 1.00 60.62 393 ASP A C 1
ATOM 2959 O O . ASP A 1 393 ? 1.702 1.559 0.071 1.00 60.62 393 ASP A O 1
ATOM 2963 N N . ILE A 1 394 ? 3.230 2.296 -1.386 1.00 71.81 394 ILE A N 1
ATOM 2964 C CA . ILE A 1 394 ? 4.314 2.235 -0.396 1.00 71.81 394 ILE A CA 1
ATOM 2965 C C . ILE A 1 394 ? 4.016 3.172 0.777 1.00 71.81 394 ILE A C 1
ATOM 2967 O O . ILE A 1 394 ? 4.342 2.853 1.913 1.00 71.81 394 ILE A O 1
ATOM 2971 N N . VAL A 1 395 ? 3.340 4.296 0.523 1.00 70.44 395 VAL A N 1
ATOM 2972 C CA . VAL A 1 395 ? 2.921 5.247 1.557 1.00 70.44 395 VAL A CA 1
ATOM 2973 C C . VAL A 1 395 ? 1.904 4.612 2.505 1.00 70.44 395 VAL A C 1
ATOM 2975 O O . VAL A 1 395 ? 2.052 4.765 3.714 1.00 70.44 395 VAL A O 1
ATOM 2978 N N . GLY A 1 396 ? 0.925 3.863 2.002 1.00 69.62 396 GLY A N 1
ATOM 2979 C CA . GLY A 1 396 ? -0.024 3.114 2.819 1.00 69.62 396 GLY A CA 1
ATOM 2980 C C . GLY A 1 396 ? 0.637 1.982 3.591 1.00 69.62 396 GLY A C 1
ATOM 2981 O O . GLY A 1 396 ? 0.427 1.887 4.796 1.00 69.62 396 GLY A O 1
ATOM 2982 N N . VAL A 1 397 ? 1.516 1.189 2.969 1.00 74.75 397 VAL A N 1
ATOM 2983 C CA . VAL A 1 397 ? 2.312 0.167 3.684 1.00 74.75 397 VAL A CA 1
ATOM 2984 C C . VAL A 1 397 ? 3.131 0.810 4.814 1.00 74.75 397 VAL A C 1
ATOM 2986 O O . VAL A 1 397 ? 3.122 0.332 5.945 1.00 74.75 397 VAL A O 1
ATOM 2989 N N . ILE A 1 398 ? 3.778 1.946 4.550 1.00 76.69 398 ILE A N 1
ATOM 2990 C CA . ILE A 1 398 ? 4.552 2.720 5.530 1.00 76.69 398 ILE A CA 1
ATOM 2991 C C . ILE A 1 398 ? 3.658 3.312 6.638 1.00 76.69 398 ILE A C 1
ATOM 2993 O O . ILE A 1 398 ? 4.045 3.320 7.810 1.00 76.69 398 ILE A O 1
ATOM 2997 N N . ALA A 1 399 ? 2.466 3.808 6.301 1.00 71.12 399 ALA A N 1
ATOM 2998 C CA . ALA A 1 399 ? 1.513 4.323 7.279 1.00 71.12 399 ALA A CA 1
ATOM 2999 C C . ALA A 1 399 ? 1.078 3.214 8.247 1.00 71.12 399 ALA A C 1
ATOM 3001 O O . ALA A 1 399 ? 1.084 3.424 9.461 1.00 71.12 399 ALA A O 1
ATOM 3002 N N . ARG A 1 400 ? 0.798 2.012 7.729 1.00 71.62 400 ARG A N 1
ATOM 3003 C CA . ARG A 1 400 ? 0.453 0.829 8.534 1.00 71.62 400 ARG A CA 1
ATOM 3004 C C . ARG A 1 400 ? 1.625 0.363 9.393 1.00 71.62 400 ARG A C 1
ATOM 3006 O O . ARG A 1 400 ? 1.452 0.149 10.592 1.00 71.62 400 ARG A O 1
ATOM 3013 N N . PHE A 1 401 ? 2.835 0.334 8.828 1.00 76.88 401 PHE A N 1
ATOM 3014 C CA . PHE A 1 401 ? 4.071 0.029 9.555 1.00 76.88 401 PHE A CA 1
ATOM 3015 C C . PHE A 1 401 ? 4.232 0.896 10.814 1.00 76.88 401 PHE A C 1
ATOM 3017 O O . PHE A 1 401 ? 4.582 0.387 11.881 1.00 76.88 401 PHE A O 1
ATOM 3024 N N . SER A 1 402 ? 3.923 2.195 10.712 1.00 73.06 402 SER A N 1
ATOM 3025 C CA . SER A 1 402 ? 4.046 3.142 11.827 1.00 73.06 402 SER A CA 1
ATOM 3026 C C . SER A 1 402 ? 3.149 2.808 13.026 1.00 73.06 402 SER A C 1
ATOM 3028 O O . SER A 1 402 ? 3.530 3.092 14.162 1.00 73.06 402 SER A O 1
ATOM 3030 N N . GLY A 1 403 ? 2.007 2.148 12.797 1.00 66.81 403 GLY A N 1
ATOM 3031 C CA . GLY A 1 403 ? 1.062 1.764 13.846 1.00 66.81 403 GLY A CA 1
ATOM 3032 C C . GLY A 1 403 ? 1.612 0.713 14.811 1.00 66.81 403 GLY A C 1
ATOM 3033 O O . GLY A 1 403 ? 1.267 0.731 15.990 1.00 66.81 403 GLY A O 1
ATOM 3034 N N . ALA A 1 404 ? 2.512 -0.161 14.350 1.00 69.25 404 ALA A N 1
ATOM 3035 C CA . ALA A 1 404 ? 3.118 -1.196 15.190 1.00 69.25 404 ALA A CA 1
ATOM 3036 C C . ALA A 1 404 ? 4.462 -0.769 15.808 1.00 69.25 404 ALA A C 1
ATOM 3038 O O . ALA A 1 404 ? 4.977 -1.449 16.692 1.00 69.25 404 ALA A O 1
ATOM 3039 N N . LEU A 1 405 ? 5.035 0.371 15.399 1.00 72.25 405 LEU A N 1
ATOM 3040 C CA . LEU A 1 405 ? 6.314 0.854 15.931 1.00 72.25 405 LEU A CA 1
ATOM 3041 C C . LEU A 1 405 ? 6.353 0.957 17.468 1.00 72.25 405 LEU A C 1
ATOM 3043 O O . LEU A 1 405 ? 7.369 0.554 18.044 1.00 72.25 405 LEU A O 1
ATOM 3047 N N . PRO A 1 406 ? 5.297 1.436 18.162 1.00 69.75 406 PRO A N 1
ATOM 3048 C CA . PRO A 1 406 ? 5.297 1.483 19.622 1.00 69.75 406 PRO A CA 1
ATOM 3049 C C . PRO A 1 406 ? 5.501 0.113 20.283 1.00 69.75 406 PRO A C 1
ATOM 3051 O O . PRO A 1 406 ? 6.002 0.054 21.405 1.00 69.75 406 PRO A O 1
ATOM 3054 N N . MET A 1 407 ? 5.169 -0.988 19.590 1.00 72.75 407 MET A N 1
ATOM 3055 C CA . MET A 1 407 ? 5.396 -2.343 20.096 1.00 72.75 407 MET A CA 1
ATOM 3056 C C . MET A 1 407 ? 6.874 -2.677 20.224 1.00 72.75 407 MET A C 1
ATOM 3058 O O . MET A 1 407 ? 7.200 -3.477 21.083 1.00 72.75 407 MET A O 1
ATOM 3062 N N . PHE A 1 408 ? 7.745 -2.068 19.414 1.00 77.88 408 PHE A N 1
ATOM 3063 C CA . PHE A 1 408 ? 9.188 -2.336 19.380 1.00 77.88 408 PHE A CA 1
ATOM 3064 C C . PHE A 1 408 ? 10.027 -1.160 19.881 1.00 77.88 408 PHE A C 1
ATOM 3066 O O . PHE A 1 408 ? 11.240 -1.283 20.042 1.00 77.88 408 PHE A O 1
ATOM 3073 N N . SER A 1 409 ? 9.414 -0.006 20.151 1.00 79.38 409 SER A N 1
ATOM 3074 C CA . SER A 1 409 ? 10.123 1.150 20.696 1.00 79.38 409 SER A CA 1
ATOM 3075 C C . SER A 1 409 ? 10.323 1.069 22.212 1.00 79.38 409 SER A C 1
ATOM 3077 O O . SER A 1 409 ? 11.083 1.867 22.754 1.00 79.38 409 SER A O 1
ATOM 3079 N N . ARG A 1 410 ? 9.690 0.126 22.916 1.00 78.50 410 ARG A N 1
ATOM 3080 C CA . ARG A 1 410 ? 9.734 -0.014 24.385 1.00 78.50 410 ARG A CA 1
ATOM 3081 C C . ARG A 1 410 ? 10.419 -1.311 24.822 1.00 78.50 410 ARG A C 1
ATOM 3083 O O . ARG A 1 410 ? 10.544 -2.212 24.000 1.00 78.50 410 ARG A O 1
ATOM 3090 N N . PRO A 1 411 ? 10.877 -1.421 26.082 1.00 78.75 411 PRO A N 1
ATOM 3091 C CA . PRO A 1 411 ? 11.309 -2.700 26.639 1.00 78.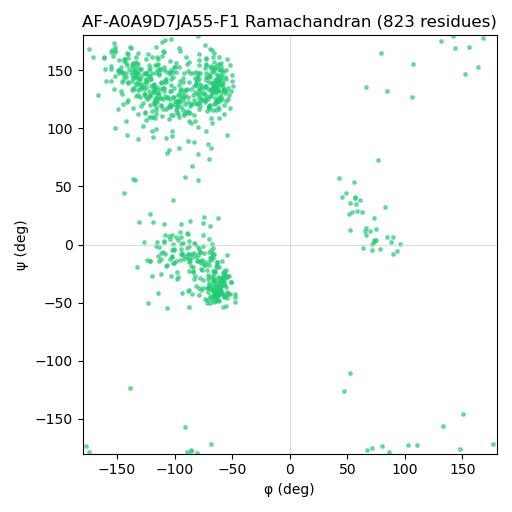75 411 PRO A CA 1
ATOM 3092 C C . PRO A 1 411 ? 10.202 -3.756 26.529 1.00 78.75 411 PRO A C 1
ATOM 3094 O O . PRO A 1 411 ? 9.014 -3.427 26.525 1.00 78.75 411 PRO A O 1
ATOM 3097 N N . HIS A 1 412 ? 10.586 -5.024 26.405 1.00 78.25 412 HIS A N 1
ATOM 3098 C CA . HIS A 1 412 ? 9.639 -6.137 26.318 1.00 78.25 412 HIS A CA 1
ATOM 3099 C C . HIS A 1 412 ? 9.789 -7.036 27.528 1.00 78.25 412 HIS A C 1
ATOM 3101 O O . HIS A 1 412 ? 10.908 -7.413 27.877 1.00 78.25 412 HIS A O 1
ATOM 3107 N N . LYS A 1 413 ? 8.667 -7.441 28.119 1.00 83.81 413 LYS A N 1
ATOM 3108 C CA . LYS A 1 413 ? 8.661 -8.481 29.137 1.00 83.81 413 LYS A CA 1
ATOM 3109 C C . LYS A 1 413 ? 8.442 -9.824 28.453 1.00 83.81 413 LYS A C 1
ATOM 3111 O O . LYS A 1 413 ? 7.377 -10.086 27.901 1.00 83.81 413 LYS A O 1
ATOM 3116 N N . ILE A 1 414 ? 9.469 -10.663 28.464 1.00 89.38 414 ILE A N 1
ATOM 3117 C CA . ILE A 1 414 ? 9.408 -12.020 27.929 1.00 89.38 414 ILE A CA 1
ATOM 3118 C C . ILE A 1 414 ? 9.099 -12.966 29.077 1.00 89.38 414 ILE A C 1
ATOM 3120 O O . ILE A 1 414 ? 9.816 -13.008 30.076 1.00 89.38 414 ILE A O 1
ATOM 3124 N N . VAL A 1 415 ? 8.009 -13.706 28.933 1.00 90.88 415 VAL A N 1
ATOM 3125 C CA . VAL A 1 415 ? 7.627 -14.807 29.803 1.00 90.88 415 VAL A CA 1
ATOM 3126 C C . VAL A 1 415 ? 8.059 -16.101 29.139 1.00 90.88 415 VAL A C 1
ATOM 3128 O O . VAL A 1 415 ? 7.602 -16.409 28.043 1.00 90.88 415 VAL A O 1
ATOM 3131 N N . ARG A 1 416 ? 8.884 -16.885 29.824 1.00 91.25 416 ARG A N 1
ATOM 3132 C CA . ARG A 1 416 ? 9.231 -18.237 29.399 1.00 91.25 416 ARG A CA 1
ATOM 3133 C C . ARG A 1 416 ? 8.375 -19.242 30.149 1.00 91.25 416 ARG A C 1
ATOM 3135 O O . ARG A 1 416 ? 8.375 -19.261 31.383 1.00 91.25 416 ARG A O 1
ATOM 3142 N N . MET A 1 417 ? 7.651 -20.067 29.402 1.00 89.94 417 MET A N 1
ATOM 3143 C CA . MET A 1 417 ? 6.788 -21.121 29.932 1.00 89.94 417 MET A CA 1
ATOM 3144 C C . MET A 1 417 ? 7.198 -22.458 29.334 1.00 89.94 417 MET A C 1
ATOM 3146 O O . MET A 1 417 ? 7.482 -22.547 28.141 1.00 89.94 417 MET A O 1
ATOM 3150 N N . THR A 1 418 ? 7.199 -23.512 30.142 1.00 88.81 418 THR A N 1
ATOM 3151 C CA . THR A 1 418 ? 7.342 -24.868 29.609 1.00 88.81 418 THR A CA 1
ATOM 3152 C C . THR A 1 418 ? 5.998 -25.330 29.066 1.00 88.81 418 THR A C 1
ATOM 3154 O O . THR A 1 418 ? 4.954 -24.934 29.583 1.00 88.81 418 THR A O 1
ATOM 3157 N N . ILE A 1 419 ? 6.004 -26.146 28.017 1.00 89.81 419 ILE A N 1
ATOM 3158 C CA . ILE A 1 419 ? 4.791 -26.573 27.310 1.00 89.81 419 ILE A CA 1
ATOM 3159 C C . ILE A 1 419 ? 4.807 -28.075 27.038 1.00 89.81 419 ILE A C 1
ATOM 3161 O O . ILE A 1 419 ? 5.859 -28.677 26.815 1.00 89.81 419 ILE A O 1
ATOM 3165 N N . GLY A 1 420 ? 3.627 -28.690 27.062 1.00 84.94 420 GLY A N 1
ATOM 3166 C CA . GLY A 1 420 ? 3.452 -30.089 26.680 1.00 84.94 420 GLY A CA 1
ATOM 3167 C C . GLY A 1 420 ? 3.569 -30.323 25.162 1.00 84.94 420 GLY A C 1
ATOM 3168 O O . GLY A 1 420 ? 3.361 -29.393 24.378 1.00 84.94 420 GLY A O 1
ATOM 3169 N N . PRO A 1 421 ? 3.840 -31.570 24.719 1.00 84.50 421 PRO A N 1
ATOM 3170 C CA . PRO A 1 421 ? 3.954 -31.917 23.296 1.00 84.50 421 PRO A CA 1
ATOM 3171 C C . PRO A 1 421 ? 2.725 -31.575 22.444 1.00 84.50 421 PRO A C 1
ATOM 3173 O O . PRO A 1 421 ? 2.856 -31.341 21.246 1.00 84.50 421 PRO A O 1
ATOM 3176 N N . HIS A 1 422 ? 1.531 -31.499 23.047 1.00 84.81 422 HIS A N 1
ATOM 3177 C CA . HIS A 1 422 ? 0.296 -31.112 22.351 1.00 84.81 422 HIS A CA 1
ATOM 3178 C C . HIS A 1 422 ? 0.320 -29.671 21.819 1.00 84.81 422 HIS A C 1
ATOM 3180 O O . HIS A 1 422 ? -0.457 -29.350 20.924 1.00 84.81 422 HIS A O 1
ATOM 3186 N N . MET A 1 423 ? 1.225 -28.829 22.331 1.00 88.75 423 MET A N 1
ATOM 3187 C CA . MET A 1 423 ? 1.347 -27.414 21.972 1.00 88.75 423 MET A CA 1
ATOM 3188 C C . MET A 1 423 ? 2.504 -27.102 21.008 1.00 88.75 423 MET A C 1
ATOM 3190 O O . MET A 1 423 ? 2.563 -25.986 20.492 1.00 88.75 423 MET A O 1
ATOM 3194 N N . TYR A 1 424 ? 3.422 -28.045 20.745 1.00 88.69 424 TYR A N 1
ATOM 3195 C CA . TYR A 1 424 ? 4.683 -27.772 20.025 1.00 88.69 424 TYR A CA 1
ATOM 3196 C C . TYR A 1 424 ? 4.466 -27.148 18.650 1.00 88.69 424 TYR A C 1
ATOM 3198 O O . TYR A 1 424 ? 5.119 -26.167 18.303 1.00 88.69 424 TYR A O 1
ATOM 3206 N N . GLU A 1 425 ? 3.503 -27.681 17.903 1.00 87.38 425 GLU A N 1
ATOM 3207 C CA . GLU A 1 425 ? 3.172 -27.216 16.558 1.00 87.38 425 GLU A CA 1
ATOM 3208 C C . GLU A 1 425 ? 2.088 -26.126 16.522 1.00 87.38 425 GLU A C 1
ATOM 3210 O O . GLU A 1 425 ? 1.862 -25.537 15.465 1.00 87.38 425 GLU A O 1
ATOM 3215 N N . GLN A 1 426 ? 1.426 -25.850 17.653 1.00 87.62 426 GLN A N 1
ATOM 3216 C CA . GLN A 1 426 ? 0.387 -24.818 17.765 1.00 87.62 426 GLN A CA 1
ATOM 3217 C C . GLN A 1 426 ? 0.980 -23.451 18.125 1.00 87.62 426 GLN A C 1
ATOM 3219 O O . GLN A 1 426 ? 0.576 -22.429 17.572 1.00 87.62 426 GLN A O 1
ATOM 3224 N N . LEU A 1 427 ? 1.967 -23.426 19.025 1.00 90.00 427 LEU A N 1
ATOM 3225 C CA . LEU A 1 427 ? 2.576 -22.204 19.553 1.00 90.00 427 LEU A CA 1
ATOM 3226 C C . LEU A 1 427 ? 3.780 -21.758 18.726 1.00 90.00 427 LEU A C 1
ATOM 3228 O O . LEU A 1 427 ? 4.891 -21.647 19.238 1.00 90.00 427 LEU A O 1
ATOM 3232 N N . VAL A 1 428 ? 3.584 -21.507 17.438 1.00 89.12 428 VAL A N 1
ATOM 3233 C CA . VAL A 1 428 ? 4.639 -20.937 16.584 1.00 89.12 428 VAL A CA 1
ATOM 3234 C C . VAL A 1 428 ? 4.769 -19.422 16.803 1.00 89.12 428 VAL A C 1
ATOM 3236 O O . VAL A 1 428 ? 3.805 -18.796 17.266 1.00 89.12 428 VAL A O 1
ATOM 3239 N N . PRO A 1 429 ? 5.913 -18.794 16.466 1.00 89.88 429 PRO A N 1
ATOM 3240 C CA . PRO A 1 429 ? 6.050 -17.340 16.521 1.00 89.88 429 PRO A CA 1
ATOM 3241 C C . PRO A 1 429 ? 4.893 -16.617 15.814 1.00 89.88 429 PRO A C 1
ATOM 3243 O O . PRO A 1 429 ? 4.432 -17.041 14.754 1.00 89.88 429 PRO A O 1
ATOM 3246 N N . GLY A 1 430 ? 4.377 -15.560 16.437 1.00 85.25 430 GLY A N 1
ATOM 3247 C CA . GLY A 1 430 ? 3.206 -14.818 15.964 1.00 85.25 430 GLY A CA 1
ATOM 3248 C C . GLY A 1 430 ? 1.864 -15.305 16.472 1.00 85.25 430 GLY A C 1
ATOM 3249 O O . GLY A 1 430 ? 0.860 -14.640 16.243 1.00 85.25 430 GLY A O 1
ATOM 3250 N N . THR A 1 431 ? 1.811 -16.446 17.161 1.00 88.00 431 THR A N 1
ATOM 3251 C CA . THR A 1 431 ? 0.566 -16.899 17.795 1.00 88.00 431 THR A CA 1
ATOM 3252 C C . THR A 1 431 ? 0.173 -15.924 18.899 1.00 88.00 431 THR A C 1
ATOM 3254 O O . THR A 1 431 ? 0.949 -15.699 19.830 1.00 88.00 431 THR A O 1
ATOM 3257 N N . LEU A 1 432 ? -1.026 -15.350 18.795 1.00 87.50 432 LEU A N 1
ATOM 3258 C CA . LEU A 1 432 ? -1.620 -14.542 19.855 1.00 87.50 432 LEU A CA 1
ATOM 3259 C C . LEU A 1 432 ? -2.229 -15.469 20.904 1.00 87.50 432 LEU A C 1
ATOM 3261 O O . LEU A 1 432 ? -2.988 -16.381 20.569 1.00 87.50 432 LEU A O 1
ATOM 3265 N N . VAL A 1 433 ? -1.890 -15.234 22.165 1.00 89.69 433 VAL A N 1
ATOM 3266 C CA . VAL A 1 433 ? -2.274 -16.093 23.286 1.00 89.69 433 VAL A CA 1
ATOM 3267 C C . VAL A 1 433 ? -2.812 -15.270 24.446 1.00 89.69 433 VAL A C 1
ATOM 3269 O O . VAL A 1 433 ? -2.468 -14.094 24.592 1.00 89.69 433 VAL A O 1
ATOM 3272 N N . THR A 1 434 ? -3.614 -15.892 25.305 1.00 90.31 434 THR A N 1
ATOM 3273 C CA . THR A 1 434 ? -3.800 -15.395 26.671 1.00 90.31 434 THR A CA 1
ATOM 3274 C C . THR A 1 434 ? -3.022 -16.263 27.649 1.00 90.31 434 THR A C 1
ATOM 3276 O O . THR A 1 434 ? -2.848 -17.456 27.425 1.00 90.31 434 THR A O 1
ATOM 3279 N N . ILE A 1 435 ? -2.512 -15.669 28.726 1.00 90.50 435 ILE A N 1
ATOM 3280 C CA . ILE A 1 435 ? -1.733 -16.368 29.745 1.00 90.50 435 ILE A CA 1
ATOM 3281 C C . ILE A 1 435 ? -2.469 -16.298 31.077 1.00 90.50 435 ILE A C 1
ATOM 3283 O O . ILE A 1 435 ? -2.780 -15.216 31.586 1.00 90.50 435 ILE A O 1
ATOM 3287 N N . THR A 1 436 ? -2.690 -17.464 31.673 1.00 91.06 436 THR A N 1
ATOM 3288 C CA . THR A 1 436 ? -3.135 -17.607 33.056 1.00 91.06 436 THR A CA 1
ATOM 3289 C C . THR A 1 436 ? -2.085 -18.378 33.841 1.00 91.06 436 THR A C 1
ATOM 3291 O O . THR A 1 436 ? -1.903 -19.579 33.651 1.00 91.06 436 THR A O 1
ATOM 3294 N N . ASP A 1 437 ? -1.394 -17.678 34.736 1.00 88.88 437 ASP A N 1
ATOM 3295 C CA . ASP A 1 437 ? -0.260 -18.217 35.480 1.00 88.88 437 ASP A CA 1
ATOM 3296 C C . ASP A 1 437 ? -0.198 -17.611 36.878 1.00 88.88 437 ASP A C 1
ATOM 3298 O O . ASP A 1 437 ? -0.265 -16.395 37.051 1.00 88.88 437 ASP A O 1
ATOM 3302 N N . SER A 1 438 ? -0.043 -18.465 37.882 1.00 87.06 438 SER A N 1
ATOM 3303 C CA . SER A 1 438 ? -0.032 -18.073 39.295 1.00 87.06 438 SER A CA 1
ATOM 3304 C C . SER A 1 438 ? 1.275 -17.414 39.765 1.00 87.06 438 SER A C 1
ATOM 3306 O O . SER A 1 438 ? 1.285 -16.699 40.768 1.00 87.06 438 SER A O 1
ATOM 3308 N N . HIS A 1 439 ? 2.386 -17.637 39.064 1.00 84.50 439 HIS A N 1
ATOM 3309 C CA . HIS A 1 439 ? 3.729 -17.231 39.479 1.00 84.50 439 HIS A CA 1
ATOM 3310 C C . HIS A 1 439 ? 4.189 -15.923 38.829 1.00 84.50 439 HIS A C 1
ATOM 3312 O O . HIS A 1 439 ? 4.954 -15.170 39.446 1.00 84.50 439 HIS A O 1
ATOM 3318 N N . ILE A 1 440 ? 3.715 -15.628 37.617 1.00 86.69 440 ILE A N 1
ATOM 3319 C CA . ILE A 1 440 ? 4.060 -14.397 36.897 1.00 86.69 440 ILE A CA 1
ATOM 3320 C C . ILE A 1 440 ? 3.482 -13.191 37.641 1.00 86.69 440 ILE A C 1
ATOM 3322 O O . ILE A 1 440 ? 2.326 -13.192 38.058 1.00 86.69 440 ILE A O 1
ATOM 3326 N N . ARG A 1 441 ? 4.286 -12.135 37.814 1.00 83.69 441 ARG A N 1
ATOM 3327 C CA . ARG A 1 441 ? 3.780 -10.876 38.375 1.00 83.69 441 ARG A CA 1
ATOM 3328 C C . ARG A 1 441 ? 2.925 -10.145 37.352 1.00 83.69 441 ARG A C 1
ATOM 3330 O O . ARG A 1 441 ? 3.410 -9.872 36.248 1.00 83.69 441 ARG A O 1
ATOM 3337 N N . ASN A 1 442 ? 1.725 -9.764 37.769 1.00 81.25 442 ASN A N 1
ATOM 3338 C CA . ASN A 1 442 ? 0.861 -8.855 37.042 1.00 81.25 442 ASN A CA 1
ATOM 3339 C C . ASN A 1 442 ? 1.602 -7.528 36.801 1.00 81.25 442 ASN A C 1
ATOM 3341 O O . ASN A 1 442 ? 2.025 -6.894 37.771 1.00 81.25 442 ASN A O 1
ATOM 3345 N N . PRO A 1 443 ? 1.802 -7.123 35.536 1.00 73.56 443 PRO A N 1
ATOM 3346 C CA . PRO A 1 443 ? 2.523 -5.894 35.227 1.00 73.56 443 PRO A CA 1
ATOM 3347 C C . PRO A 1 443 ? 1.831 -4.608 35.705 1.00 73.56 443 PRO A C 1
ATOM 3349 O O . PRO A 1 443 ? 2.518 -3.657 36.064 1.00 73.56 443 PRO A O 1
ATOM 3352 N N . GLU A 1 444 ? 0.496 -4.585 35.771 1.00 71.19 444 GLU A N 1
ATOM 3353 C CA . GLU A 1 444 ? -0.281 -3.418 36.216 1.00 71.19 444 GLU A CA 1
ATOM 3354 C C . GLU A 1 444 ? -0.305 -3.279 37.741 1.00 71.19 444 GLU A C 1
ATOM 3356 O O . GLU A 1 444 ? -0.153 -2.180 38.269 1.00 71.19 444 GLU A O 1
ATOM 3361 N N . THR A 1 445 ? -0.496 -4.386 38.465 1.00 75.00 445 THR A N 1
ATOM 3362 C CA . THR A 1 445 ? -0.692 -4.350 39.929 1.00 75.00 445 THR A CA 1
ATOM 3363 C C . THR A 1 445 ? 0.553 -4.727 40.730 1.00 75.00 445 THR A C 1
ATOM 3365 O O . THR A 1 445 ? 0.600 -4.509 41.940 1.00 75.00 445 THR A O 1
ATOM 3368 N N . GLY A 1 446 ? 1.556 -5.341 40.097 1.00 76.12 446 GLY A N 1
ATOM 3369 C CA . GLY A 1 446 ? 2.754 -5.879 40.751 1.00 76.12 446 GLY A CA 1
ATOM 3370 C C . GLY A 1 446 ? 2.523 -7.144 41.596 1.00 76.12 446 GLY A C 1
ATOM 3371 O O . GLY A 1 446 ? 3.491 -7.735 42.093 1.00 76.12 446 GLY A O 1
ATOM 3372 N N . LEU A 1 447 ? 1.270 -7.586 41.753 1.00 83.44 447 LEU A N 1
ATOM 3373 C CA . LEU A 1 447 ? 0.890 -8.782 42.509 1.00 83.44 447 LEU A CA 1
ATOM 3374 C C . LEU A 1 447 ? 1.270 -10.066 41.757 1.00 83.44 447 LEU A C 1
ATOM 3376 O O . LEU A 1 447 ? 1.411 -10.068 40.537 1.00 83.44 447 LEU A O 1
ATOM 3380 N N . HIS A 1 448 ? 1.450 -11.172 42.484 1.00 84.44 448 HIS A N 1
ATOM 3381 C CA . HIS A 1 448 ? 1.635 -12.486 41.859 1.00 84.44 448 HIS A CA 1
ATOM 3382 C C . HIS A 1 448 ? 0.313 -13.001 41.287 1.00 84.44 448 HIS A C 1
ATOM 3384 O O . HIS A 1 448 ? -0.713 -12.940 41.964 1.00 84.44 448 HIS A O 1
ATOM 3390 N N . GLY A 1 449 ? 0.371 -13.545 40.075 1.00 86.62 449 GLY A N 1
ATOM 3391 C CA . GLY A 1 449 ? -0.766 -14.106 39.364 1.00 86.62 449 GLY A CA 1
ATOM 3392 C C . GLY A 1 449 ? -1.242 -13.207 38.227 1.00 86.62 449 GLY A C 1
ATOM 3393 O O . GLY A 1 449 ? -1.547 -12.031 38.431 1.00 86.62 449 GLY A O 1
ATOM 3394 N N . ILE A 1 450 ? -1.353 -13.782 37.033 1.00 87.06 450 ILE A N 1
ATOM 3395 C CA . ILE A 1 450 ? -2.037 -13.198 35.878 1.00 87.06 450 ILE A CA 1
ATOM 3396 C C . ILE A 1 450 ? -3.141 -14.141 35.401 1.00 87.06 450 ILE A C 1
ATOM 3398 O O . ILE A 1 450 ? -3.054 -15.357 35.573 1.00 87.06 450 ILE A O 1
ATOM 3402 N N . THR A 1 451 ? -4.208 -13.593 34.829 1.00 87.56 451 THR A N 1
ATOM 3403 C CA . THR A 1 451 ? -5.347 -14.369 34.322 1.00 87.56 451 THR A CA 1
ATOM 3404 C C . THR A 1 451 ? -5.813 -13.755 33.016 1.00 87.56 451 THR A C 1
ATOM 3406 O O . THR A 1 451 ? -6.097 -12.560 32.978 1.00 87.56 451 THR A O 1
ATOM 3409 N N . GLY A 1 452 ? -5.854 -14.560 31.954 1.00 84.31 452 GLY A N 1
ATOM 3410 C CA . GLY A 1 452 ? -6.243 -14.115 30.615 1.00 84.31 452 GLY A CA 1
ATOM 3411 C C . GLY A 1 452 ? -5.377 -12.977 30.058 1.00 84.31 452 GLY A C 1
ATOM 3412 O O . GLY A 1 452 ? -5.874 -12.154 29.293 1.00 84.31 452 GLY A O 1
ATOM 3413 N N . TRP A 1 453 ? -4.105 -12.876 30.462 1.00 85.69 453 TRP A N 1
ATOM 3414 C CA . TRP A 1 453 ? -3.251 -11.757 30.059 1.00 85.69 453 TRP A CA 1
ATOM 3415 C C . TRP A 1 453 ? -2.794 -11.918 28.607 1.00 85.69 453 TRP A C 1
ATOM 3417 O O . TRP A 1 453 ? -2.197 -12.947 28.289 1.00 85.69 453 TRP A O 1
ATOM 3427 N N . PRO A 1 454 ? -3.027 -10.938 27.723 1.00 84.31 454 PRO A N 1
ATOM 3428 C CA . PRO A 1 454 ? -2.689 -11.082 26.316 1.00 84.31 454 PRO A CA 1
ATOM 3429 C C . PRO A 1 454 ? -1.171 -11.077 26.091 1.00 84.31 454 PRO A C 1
ATOM 3431 O O . PRO A 1 454 ? -0.430 -10.287 26.685 1.00 84.31 454 PRO A O 1
ATOM 3434 N N . GLY A 1 455 ? -0.712 -11.940 25.191 1.00 85.75 455 GLY A N 1
ATOM 3435 C CA . GLY A 1 455 ? 0.679 -12.036 24.767 1.00 85.75 455 GLY A CA 1
ATOM 3436 C C . GLY A 1 455 ? 0.814 -12.549 23.337 1.00 85.75 455 GLY A C 1
ATOM 3437 O O . GLY A 1 455 ? -0.151 -12.994 22.717 1.00 85.75 455 GLY A O 1
ATOM 3438 N N . ILE A 1 456 ? 2.026 -12.466 22.804 1.00 87.56 456 ILE A N 1
ATOM 3439 C CA . ILE A 1 456 ? 2.382 -12.995 21.485 1.00 87.56 456 ILE A CA 1
ATOM 3440 C C . ILE A 1 456 ? 3.597 -13.905 21.616 1.00 87.56 456 ILE A C 1
ATOM 3442 O O . ILE A 1 456 ? 4.575 -13.562 22.279 1.00 87.56 456 ILE A O 1
ATOM 3446 N N . VAL A 1 457 ? 3.539 -15.079 20.996 1.00 91.00 457 VAL A N 1
ATOM 3447 C CA . VAL A 1 457 ? 4.670 -16.010 20.966 1.00 91.00 457 VAL A CA 1
ATOM 3448 C C . VAL A 1 457 ? 5.784 -15.422 20.102 1.00 91.00 457 VAL A C 1
ATOM 3450 O O . VAL A 1 457 ? 5.549 -15.060 18.951 1.00 91.00 457 VAL A O 1
ATOM 3453 N N . VAL A 1 458 ? 7.002 -15.352 20.637 1.00 90.19 458 VAL A N 1
ATOM 3454 C CA . VAL A 1 458 ? 8.181 -14.819 19.930 1.00 90.19 458 VAL A CA 1
ATOM 3455 C C . VAL A 1 458 ? 9.219 -15.888 19.624 1.00 90.19 458 VAL A C 1
ATOM 3457 O O . VAL A 1 458 ? 9.968 -15.755 18.659 1.00 90.19 458 VAL A O 1
ATOM 3460 N N . ALA A 1 459 ? 9.238 -16.966 20.404 1.00 90.25 459 ALA A N 1
ATOM 3461 C CA . ALA A 1 459 ? 10.058 -18.131 20.124 1.00 90.25 459 ALA A CA 1
ATOM 3462 C C . ALA A 1 459 ? 9.390 -19.402 20.648 1.00 90.25 459 ALA A C 1
ATOM 3464 O O . ALA A 1 459 ? 8.671 -19.386 21.646 1.00 90.25 459 ALA A O 1
ATOM 3465 N N . ASN A 1 460 ? 9.663 -20.504 19.961 1.00 91.25 460 ASN A N 1
ATOM 3466 C CA . ASN A 1 460 ? 9.272 -21.844 20.359 1.00 91.25 460 ASN A CA 1
ATOM 3467 C C . ASN A 1 460 ? 10.515 -22.730 20.274 1.00 91.25 460 ASN A C 1
ATOM 3469 O O . ASN A 1 460 ? 11.203 -22.752 19.251 1.00 91.25 460 ASN A O 1
ATOM 3473 N N . HIS A 1 461 ? 10.809 -23.422 21.365 1.00 89.88 461 HIS A N 1
ATOM 3474 C CA . HIS A 1 461 ? 11.950 -24.305 21.507 1.00 89.88 461 HIS A CA 1
ATOM 3475 C C . HIS A 1 461 ? 11.428 -25.670 21.921 1.00 89.88 461 HIS A C 1
ATOM 3477 O O . HIS A 1 461 ? 11.009 -25.837 23.061 1.00 89.88 461 HIS A O 1
ATOM 3483 N N . HIS A 1 462 ? 11.448 -26.653 21.025 1.00 88.44 462 HIS A N 1
ATOM 3484 C CA . HIS A 1 462 ? 11.038 -28.004 21.386 1.00 88.44 462 HIS A CA 1
ATOM 3485 C C . HIS A 1 462 ? 11.927 -29.076 20.766 1.00 88.44 462 HIS A C 1
ATOM 3487 O O . HIS A 1 462 ? 12.486 -28.912 19.681 1.00 88.44 462 HIS A O 1
ATOM 3493 N N . GLY A 1 463 ? 12.026 -30.196 21.474 1.00 84.44 463 GLY A N 1
ATOM 3494 C CA . GLY A 1 463 ? 12.556 -31.457 20.990 1.00 84.44 463 GLY A CA 1
ATOM 3495 C C . GLY A 1 463 ? 11.491 -32.533 21.151 1.00 84.44 463 GLY A C 1
ATOM 3496 O O . GLY A 1 463 ? 10.910 -32.685 22.223 1.00 84.44 463 GLY A O 1
ATOM 3497 N N . TRP A 1 464 ? 11.258 -33.313 20.097 1.00 83.94 464 TRP A N 1
ATOM 3498 C CA . TRP A 1 464 ? 10.306 -34.432 20.118 1.00 83.94 464 TRP A CA 1
ATOM 3499 C C . TRP A 1 464 ? 10.754 -35.608 21.000 1.00 83.94 464 TRP A C 1
ATOM 3501 O O . TRP A 1 464 ? 9.998 -36.561 21.183 1.00 83.94 464 TRP A O 1
ATOM 3511 N N . GLY A 1 465 ? 11.970 -35.536 21.551 1.00 82.00 465 GLY A N 1
ATOM 3512 C CA . GLY A 1 465 ? 12.619 -36.650 22.226 1.00 82.00 465 GLY A CA 1
ATOM 3513 C C . GLY A 1 465 ? 12.958 -37.781 21.253 1.00 82.00 465 GLY A C 1
ATOM 3514 O O . GLY A 1 465 ? 12.752 -37.683 20.040 1.00 82.00 465 GLY A O 1
ATOM 3515 N N . GLY A 1 466 ? 13.499 -38.871 21.782 1.00 82.62 466 GLY A N 1
ATOM 3516 C CA . GLY A 1 466 ? 13.776 -40.075 21.008 1.00 82.62 466 GLY A CA 1
ATOM 3517 C C . GLY A 1 466 ? 15.079 -40.774 21.387 1.00 82.62 466 GLY A C 1
ATOM 3518 O O . GLY A 1 466 ? 15.796 -40.340 22.285 1.00 82.62 466 GLY A O 1
ATOM 3519 N N . PRO A 1 467 ? 15.384 -41.899 20.722 1.00 81.44 467 PRO A N 1
ATOM 3520 C CA . PRO A 1 467 ? 16.600 -42.651 20.979 1.00 81.44 467 PRO A CA 1
ATOM 3521 C C . PRO A 1 467 ? 17.833 -41.887 20.477 1.00 81.44 467 PRO A C 1
ATOM 3523 O O . PRO A 1 467 ? 17.988 -41.651 19.279 1.00 81.44 467 PRO A O 1
ATOM 3526 N N . VAL A 1 468 ? 18.735 -41.554 21.394 1.00 79.25 468 VAL A N 1
ATOM 3527 C CA . VAL A 1 468 ? 20.011 -40.885 21.133 1.00 79.25 468 VAL A CA 1
ATOM 3528 C C . VAL A 1 468 ? 21.151 -41.888 21.338 1.00 79.25 468 VAL A C 1
ATOM 3530 O O . VAL A 1 468 ? 21.074 -42.733 22.241 1.00 79.25 468 VAL A O 1
ATOM 3533 N N . PRO A 1 469 ? 22.218 -41.860 20.515 1.00 74.19 469 PRO A N 1
ATOM 3534 C CA . PRO A 1 469 ? 23.384 -42.703 20.745 1.00 74.19 469 PRO A CA 1
ATOM 3535 C C . PRO A 1 469 ? 24.029 -42.350 22.090 1.00 74.19 469 PRO A C 1
ATOM 3537 O O . PRO A 1 469 ? 24.635 -41.290 22.237 1.00 74.19 469 PRO A O 1
ATOM 3540 N N . GLY A 1 470 ? 23.900 -43.234 23.080 1.00 73.62 470 GLY A N 1
ATOM 3541 C CA . GLY A 1 470 ? 24.561 -43.053 24.365 1.00 73.62 470 GLY A CA 1
ATOM 3542 C C . GLY A 1 470 ? 26.077 -43.196 24.232 1.00 73.62 470 GLY A C 1
ATOM 3543 O O . GLY A 1 470 ? 26.576 -43.918 23.366 1.00 73.62 470 GLY A O 1
ATOM 3544 N N . ILE A 1 471 ? 26.812 -42.549 25.139 1.00 72.06 471 ILE A N 1
ATOM 3545 C CA . ILE A 1 471 ? 28.285 -42.581 25.203 1.00 72.06 471 ILE A CA 1
ATOM 3546 C C . ILE A 1 471 ? 28.836 -44.024 25.276 1.00 72.06 471 ILE A C 1
ATOM 3548 O O . ILE A 1 471 ? 29.918 -44.293 24.760 1.00 72.06 471 ILE A O 1
ATOM 3552 N N . ASP A 1 472 ? 28.054 -44.970 25.809 1.00 78.00 472 ASP A N 1
ATOM 3553 C CA . ASP A 1 472 ? 28.416 -46.390 25.942 1.00 78.00 472 ASP A CA 1
ATOM 3554 C C . ASP A 1 472 ? 27.896 -47.284 24.792 1.00 78.00 472 ASP A C 1
ATOM 3556 O O . ASP A 1 472 ? 27.887 -48.513 24.902 1.00 78.00 472 ASP A O 1
ATOM 3560 N N . GLY A 1 473 ? 27.377 -46.701 23.704 1.00 70.81 473 GLY A N 1
ATOM 3561 C CA . GLY A 1 473 ? 26.789 -47.438 22.575 1.00 70.81 473 GLY A CA 1
ATOM 3562 C C . GLY A 1 473 ? 25.420 -48.073 22.861 1.00 70.81 473 GLY A C 1
ATOM 3563 O O . GLY A 1 473 ? 24.862 -48.753 22.000 1.00 70.81 473 GLY A O 1
ATOM 3564 N N . ARG A 1 474 ? 24.853 -47.848 24.054 1.00 76.38 474 ARG A N 1
ATOM 3565 C CA . ARG A 1 474 ? 23.460 -48.178 24.387 1.00 76.38 474 ARG A CA 1
ATOM 3566 C C . ARG A 1 474 ? 22.570 -46.968 24.078 1.00 76.38 474 ARG A C 1
ATOM 3568 O O . ARG A 1 474 ? 22.945 -45.866 24.473 1.00 76.38 474 ARG A O 1
ATOM 3575 N N . PRO A 1 475 ? 21.422 -47.136 23.400 1.00 76.19 475 PRO A N 1
ATOM 3576 C CA . PRO A 1 475 ? 20.518 -46.021 23.136 1.00 76.19 475 PRO A CA 1
ATOM 3577 C C . PRO A 1 475 ? 19.976 -45.465 24.460 1.00 76.19 475 PRO A C 1
ATOM 3579 O O . PRO A 1 475 ? 19.389 -46.213 25.245 1.00 76.19 475 PRO A O 1
ATOM 3582 N N . SER A 1 476 ? 20.193 -44.174 24.714 1.00 77.94 476 SER A N 1
ATOM 3583 C CA . SER A 1 476 ? 19.459 -43.424 25.738 1.00 77.94 476 SER A CA 1
ATOM 3584 C C . SER A 1 476 ? 18.201 -42.848 25.105 1.00 77.94 476 SER A C 1
ATOM 3586 O O . SER A 1 476 ? 18.184 -42.577 23.909 1.00 77.94 476 SER A O 1
ATOM 3588 N N . ILE A 1 477 ? 17.132 -42.695 25.876 1.00 75.75 477 ILE A N 1
ATOM 3589 C CA . ILE A 1 477 ? 15.924 -42.016 25.405 1.00 75.75 477 ILE A CA 1
ATOM 3590 C C . ILE A 1 477 ? 16.002 -40.594 25.947 1.00 75.75 477 ILE A C 1
ATOM 3592 O O . ILE A 1 477 ? 16.016 -40.427 27.164 1.00 75.75 477 ILE A O 1
ATOM 3596 N N . ASP A 1 478 ? 16.094 -39.609 25.057 1.00 79.12 478 ASP A N 1
ATOM 3597 C CA . ASP A 1 478 ? 15.863 -38.214 25.422 1.00 79.12 478 ASP A CA 1
ATOM 3598 C C . ASP A 1 478 ? 14.356 -37.980 25.501 1.00 79.12 478 ASP A C 1
ATOM 3600 O O . ASP A 1 478 ? 13.600 -38.379 24.608 1.00 79.12 478 ASP A O 1
ATOM 3604 N N . ASP A 1 479 ? 13.923 -37.337 26.579 1.00 76.75 479 ASP A N 1
ATOM 3605 C CA . ASP A 1 479 ? 12.525 -36.989 26.779 1.00 76.75 479 ASP A CA 1
ATOM 3606 C C . ASP A 1 479 ? 12.110 -35.829 25.867 1.00 76.75 479 ASP A C 1
ATOM 3608 O O . ASP A 1 479 ? 12.912 -34.964 25.498 1.00 76.75 479 ASP A O 1
ATOM 3612 N N . ALA A 1 480 ? 10.823 -35.792 25.518 1.00 80.56 480 ALA A N 1
ATOM 3613 C CA . ALA A 1 480 ? 10.260 -34.629 24.851 1.00 80.56 480 ALA A CA 1
ATOM 3614 C C . ALA A 1 480 ? 10.343 -33.417 25.790 1.00 80.56 480 ALA A C 1
ATOM 3616 O O . ALA A 1 480 ? 9.970 -33.493 26.963 1.00 80.56 480 ALA A O 1
ATOM 3617 N N . SER A 1 481 ? 10.831 -32.295 25.273 1.00 83.62 481 SER A N 1
ATOM 3618 C CA . SER A 1 481 ? 10.949 -31.043 26.017 1.00 83.62 481 SER A CA 1
ATOM 3619 C C . SER A 1 481 ? 10.476 -29.888 25.155 1.00 83.62 481 SER A C 1
ATOM 3621 O O . SER A 1 481 ? 10.660 -29.891 23.939 1.00 83.62 481 SER A O 1
ATOM 3623 N N . GLY A 1 482 ? 9.818 -28.918 25.781 1.00 87.81 482 GLY A N 1
ATOM 3624 C CA . GLY A 1 482 ? 9.262 -27.777 25.077 1.00 87.81 482 GLY A CA 1
ATOM 3625 C C . GLY A 1 482 ? 9.174 -26.558 25.969 1.00 87.81 482 GLY A C 1
ATOM 3626 O O . GLY A 1 482 ? 8.688 -26.633 27.097 1.00 87.81 482 GLY A O 1
ATOM 3627 N N . GLU A 1 483 ? 9.614 -25.435 25.429 1.00 90.81 483 GLU A N 1
ATOM 3628 C CA . GLU A 1 483 ? 9.530 -24.112 26.019 1.00 90.81 483 GLU A CA 1
ATOM 3629 C C . GLU A 1 483 ? 9.024 -23.121 24.972 1.00 90.81 483 GLU A C 1
ATOM 3631 O O . GLU A 1 483 ? 9.337 -23.211 23.782 1.00 90.81 483 GLU A O 1
ATOM 3636 N N . VAL A 1 484 ? 8.237 -22.155 25.426 1.00 93.06 484 VAL A N 1
ATOM 3637 C CA . VAL A 1 484 ? 7.753 -21.043 24.618 1.00 93.06 484 VAL A CA 1
ATOM 3638 C C . VAL A 1 484 ? 8.127 -19.733 25.295 1.00 93.06 484 VAL A C 1
ATOM 3640 O O . VAL A 1 484 ? 7.958 -19.575 26.507 1.00 93.06 484 VAL A O 1
ATOM 3643 N N . ASP A 1 485 ? 8.617 -18.793 24.494 1.00 93.25 485 ASP A N 1
ATOM 3644 C CA . ASP A 1 485 ? 8.826 -17.413 24.908 1.00 93.25 485 ASP A CA 1
ATOM 3645 C C . ASP A 1 485 ? 7.631 -16.592 24.426 1.00 93.25 485 ASP A C 1
ATOM 3647 O O . ASP A 1 485 ? 7.369 -16.481 23.224 1.00 93.25 485 ASP A O 1
ATOM 3651 N N . VAL A 1 486 ? 6.901 -16.009 25.373 1.00 91.75 486 VAL A N 1
ATOM 3652 C CA . VAL A 1 486 ? 5.744 -15.152 25.124 1.00 91.75 486 VAL A CA 1
ATOM 3653 C C . VAL A 1 486 ? 6.089 -13.731 25.524 1.00 91.75 486 VAL A C 1
ATOM 3655 O O . VAL A 1 486 ? 6.397 -13.442 26.679 1.00 91.75 486 VAL A O 1
ATOM 3658 N N . MET A 1 487 ? 6.019 -12.819 24.567 1.00 87.88 487 MET A N 1
ATOM 3659 C CA . MET A 1 487 ? 6.121 -11.397 24.834 1.00 87.88 487 MET A CA 1
ATOM 3660 C C . MET A 1 487 ? 4.787 -10.888 25.367 1.00 87.88 487 MET A C 1
ATOM 3662 O O . MET A 1 487 ? 3.756 -10.984 24.698 1.00 87.88 487 MET A O 1
ATOM 3666 N N . ILE A 1 488 ? 4.828 -10.323 26.569 1.00 83.12 488 ILE A N 1
ATOM 3667 C CA . ILE A 1 488 ? 3.720 -9.586 27.166 1.00 83.12 488 ILE A CA 1
ATOM 3668 C C . ILE A 1 488 ? 4.100 -8.116 27.285 1.00 83.12 488 ILE A C 1
ATOM 3670 O O . ILE A 1 488 ? 5.268 -7.753 27.441 1.00 83.12 488 ILE A O 1
ATOM 3674 N N . PHE A 1 489 ? 3.092 -7.262 27.227 1.00 74.75 489 PHE A N 1
ATOM 3675 C CA . PHE A 1 489 ? 3.267 -5.839 27.458 1.00 74.75 489 PHE A CA 1
ATOM 3676 C C . PHE A 1 489 ? 3.028 -5.517 28.930 1.00 74.75 489 PHE A C 1
ATOM 3678 O O . PHE A 1 489 ? 2.198 -6.150 29.586 1.00 74.75 489 PHE A O 1
ATOM 3685 N N . ASP A 1 490 ? 3.738 -4.509 29.442 1.00 64.25 490 ASP A N 1
ATOM 3686 C CA . ASP A 1 490 ? 3.594 -4.058 30.834 1.00 64.25 490 ASP A CA 1
ATOM 3687 C C . ASP A 1 490 ? 2.228 -3.428 31.134 1.00 64.25 490 ASP A C 1
ATOM 3689 O O . ASP A 1 490 ? 1.893 -3.128 32.277 1.00 64.25 490 ASP A O 1
ATOM 3693 N N . ARG A 1 491 ? 1.440 -3.192 30.089 1.00 64.06 491 ARG A N 1
ATOM 3694 C CA . ARG A 1 491 ? 0.081 -2.667 30.136 1.00 64.06 491 ARG A CA 1
ATOM 3695 C C . ARG A 1 491 ? -0.715 -3.380 29.058 1.00 64.06 491 ARG A C 1
ATOM 3697 O O . ARG A 1 491 ? -0.134 -3.796 28.053 1.00 64.06 491 ARG A O 1
ATOM 3704 N N . ILE A 1 492 ? -2.034 -3.453 29.197 1.00 62.31 492 ILE A N 1
ATOM 3705 C CA . ILE A 1 492 ? -2.883 -3.742 28.036 1.00 62.31 492 ILE A CA 1
ATOM 3706 C C . ILE A 1 492 ? -2.849 -2.494 27.143 1.00 62.31 492 ILE A C 1
ATOM 3708 O O . ILE A 1 492 ? -3.648 -1.573 27.277 1.00 62.31 492 ILE A O 1
ATOM 3712 N N . THR A 1 493 ? -1.848 -2.429 26.266 1.00 56.88 493 THR A N 1
ATOM 3713 C CA . THR A 1 493 ? -1.480 -1.255 25.460 1.00 56.88 493 THR A CA 1
ATOM 3714 C C . THR A 1 493 ? -2.419 -1.005 24.289 1.00 56.88 493 THR A C 1
ATOM 3716 O O . THR A 1 493 ? -2.118 -0.164 23.452 1.00 56.88 493 THR A O 1
ATOM 3719 N N . ALA A 1 494 ? -3.532 -1.727 24.199 1.00 61.94 494 ALA A N 1
ATOM 3720 C CA . ALA A 1 494 ? -4.289 -1.847 22.971 1.00 61.94 494 ALA A CA 1
ATOM 3721 C C . ALA A 1 494 ? -5.675 -2.458 23.213 1.00 61.94 494 ALA A C 1
ATOM 3723 O O . ALA A 1 494 ? -5.774 -3.540 23.792 1.00 61.94 494 ALA A O 1
ATOM 3724 N N . ALA A 1 495 ? -6.730 -1.802 22.726 1.00 67.75 495 ALA A N 1
ATOM 3725 C CA . ALA A 1 495 ? -8.069 -2.383 22.596 1.00 67.75 495 ALA A CA 1
ATOM 3726 C C . ALA A 1 495 ? -8.761 -1.951 21.296 1.00 67.75 495 ALA A C 1
ATOM 3728 O O . ALA A 1 495 ? -8.636 -0.781 20.923 1.00 67.75 495 ALA A O 1
ATOM 3729 N N . PRO A 1 496 ? -9.466 -2.857 20.590 1.00 71.12 496 PRO A N 1
ATOM 3730 C CA . PRO A 1 496 ? -10.161 -2.515 19.353 1.00 71.12 496 PRO A CA 1
ATOM 3731 C C . PRO A 1 496 ? -11.063 -1.292 19.539 1.00 71.12 496 PRO A C 1
ATOM 3733 O O . PRO A 1 496 ? -11.534 -1.019 20.647 1.00 71.12 496 PRO A O 1
ATOM 3736 N N . TYR A 1 497 ? -11.321 -0.569 18.446 1.00 77.31 497 TYR A N 1
ATOM 3737 C CA . TYR A 1 497 ? -12.328 0.492 18.450 1.00 77.31 497 TYR A CA 1
ATOM 3738 C C . TYR A 1 497 ? -13.641 -0.028 19.038 1.00 77.31 497 TYR A C 1
ATOM 3740 O O . TYR A 1 497 ? -14.019 -1.184 18.831 1.00 77.31 497 TYR A O 1
ATOM 3748 N N . GLY A 1 498 ? -14.353 0.848 19.741 1.00 81.50 498 GLY A N 1
ATOM 3749 C CA . GLY A 1 498 ? -15.736 0.587 20.094 1.00 81.50 498 GLY A CA 1
ATOM 3750 C C . GLY A 1 498 ? -16.561 0.324 18.840 1.00 81.50 498 GLY A C 1
ATOM 3751 O O . GLY A 1 498 ? -16.453 1.043 17.839 1.00 81.50 498 GLY A O 1
ATOM 3752 N N . TYR A 1 499 ? -17.379 -0.719 18.898 1.00 87.31 499 TYR A N 1
ATOM 3753 C CA . TYR A 1 499 ? -18.296 -1.057 17.821 1.00 87.31 499 TYR A CA 1
ATOM 3754 C C . TYR A 1 499 ? -19.365 0.033 17.661 1.00 87.31 499 TYR A C 1
ATOM 3756 O O . TYR A 1 499 ? -19.743 0.715 18.614 1.00 87.31 499 TYR A O 1
ATOM 3764 N N . ALA A 1 500 ? -19.835 0.229 16.432 1.00 91.81 500 ALA A N 1
ATOM 3765 C CA . ALA A 1 500 ? -20.856 1.216 16.113 1.00 91.81 500 ALA A CA 1
ATOM 3766 C C . ALA A 1 500 ? -21.795 0.660 15.044 1.00 91.81 500 ALA A C 1
ATOM 3768 O O . ALA A 1 500 ? -21.344 -0.013 14.123 1.00 91.81 500 ALA A O 1
ATOM 3769 N N . ALA A 1 501 ? -23.080 0.998 15.132 1.00 94.88 501 ALA A N 1
ATOM 3770 C CA . ALA A 1 501 ? -24.063 0.730 14.085 1.00 94.88 501 ALA A CA 1
ATOM 3771 C C . ALA A 1 501 ? -24.882 1.995 13.806 1.00 94.88 501 ALA A C 1
ATOM 3773 O O . ALA A 1 501 ? -25.226 2.746 14.723 1.00 94.88 501 ALA A O 1
ATOM 3774 N N . GLN A 1 502 ? -25.162 2.286 12.533 1.00 95.62 502 GLN A N 1
ATOM 3775 C CA . GLN A 1 502 ? -25.996 3.432 12.163 1.00 95.62 502 GLN A CA 1
ATOM 3776 C C . GLN A 1 502 ? -27.427 2.951 11.964 1.00 95.62 502 GLN A C 1
ATOM 3778 O O . GLN A 1 502 ? -27.652 2.005 11.212 1.00 95.62 502 GLN A O 1
ATOM 3783 N N . VAL A 1 503 ? -28.381 3.622 12.606 1.00 97.06 503 VAL A N 1
ATOM 3784 C CA . VAL A 1 503 ? -29.805 3.344 12.407 1.00 97.06 503 VAL A CA 1
ATOM 3785 C C . VAL A 1 503 ? -30.166 3.647 10.949 1.00 97.06 503 VAL A C 1
ATOM 3787 O O . VAL A 1 503 ? -29.719 4.657 10.394 1.00 97.06 503 VAL A O 1
ATOM 3790 N N . ASP A 1 504 ? -30.928 2.751 10.327 1.00 96.75 504 ASP A N 1
ATOM 3791 C CA . ASP A 1 504 ? -31.365 2.880 8.941 1.00 96.75 504 ASP A CA 1
ATOM 3792 C C . ASP A 1 504 ? -32.445 3.961 8.836 1.00 96.75 504 ASP A C 1
ATOM 3794 O O . ASP A 1 504 ? -33.629 3.717 9.072 1.00 96.75 504 ASP A O 1
ATOM 3798 N N . ASP A 1 505 ? -32.034 5.173 8.457 1.00 93.56 505 ASP A N 1
ATOM 3799 C CA . ASP A 1 505 ? -32.946 6.305 8.295 1.00 93.56 505 ASP A CA 1
ATOM 3800 C C . ASP A 1 505 ? -33.889 6.170 7.084 1.00 93.56 505 ASP A C 1
ATOM 3802 O O . ASP A 1 505 ? -34.808 6.972 6.933 1.00 93.56 505 ASP A O 1
ATOM 3806 N N . THR A 1 506 ? -33.705 5.144 6.246 1.00 95.31 506 THR A N 1
ATOM 3807 C CA . THR A 1 506 ? -34.597 4.823 5.120 1.00 95.31 506 THR A CA 1
ATOM 3808 C C . THR A 1 506 ? -35.655 3.773 5.468 1.00 95.31 506 THR A C 1
ATOM 3810 O O . THR A 1 506 ? -36.627 3.609 4.727 1.00 95.31 506 THR A O 1
ATOM 3813 N N . ALA A 1 507 ? -35.508 3.085 6.603 1.00 94.69 507 ALA A N 1
ATOM 3814 C CA . ALA A 1 507 ? -36.501 2.149 7.110 1.00 94.69 507 ALA A CA 1
ATOM 3815 C C . ALA A 1 507 ? -37.740 2.877 7.678 1.00 94.69 507 ALA A C 1
ATOM 3817 O O . ALA A 1 507 ? -37.673 4.062 8.025 1.00 94.69 507 ALA A O 1
ATOM 3818 N N . PRO A 1 508 ? -38.891 2.186 7.819 1.00 94.19 508 PRO A N 1
ATOM 3819 C CA . PRO A 1 508 ? -40.068 2.750 8.476 1.00 94.19 508 PRO A CA 1
ATOM 3820 C C . PRO A 1 508 ? -39.734 3.365 9.842 1.00 94.19 508 PRO A C 1
ATOM 3822 O O . PRO A 1 508 ? -38.922 2.822 10.589 1.00 94.19 508 PRO A O 1
ATOM 3825 N N . ASN A 1 509 ? -40.360 4.505 10.160 1.00 93.31 509 ASN A N 1
ATOM 3826 C CA . ASN A 1 509 ? -40.114 5.279 11.387 1.00 93.31 509 ASN A CA 1
ATOM 3827 C C . ASN A 1 509 ? -38.634 5.658 11.606 1.00 93.31 509 ASN A C 1
ATOM 3829 O O . ASN A 1 509 ? -38.186 5.807 12.747 1.00 93.31 509 ASN A O 1
ATOM 3833 N N . SER A 1 510 ? -37.878 5.797 10.513 1.00 94.38 510 SER A N 1
ATOM 3834 C CA . SER A 1 510 ? -36.436 6.072 10.516 1.00 94.38 510 SER A CA 1
ATOM 3835 C C . SER A 1 510 ? -35.641 5.018 11.289 1.00 94.38 510 SER A C 1
ATOM 3837 O O . SER A 1 510 ? -34.672 5.338 11.972 1.00 94.38 510 SER A O 1
ATOM 3839 N N . GLY A 1 511 ? -36.098 3.764 11.213 1.00 95.00 511 GLY A N 1
ATOM 3840 C CA . GLY A 1 511 ? -35.411 2.597 11.758 1.00 95.00 511 GLY A CA 1
ATOM 3841 C C . GLY A 1 511 ? -35.762 2.236 13.199 1.00 95.00 511 GLY A C 1
ATOM 3842 O O . GLY A 1 511 ? -35.140 1.321 13.723 1.00 95.00 511 GLY A O 1
ATOM 3843 N N . TYR A 1 512 ? -36.742 2.879 13.844 1.00 97.38 512 TYR A N 1
ATOM 3844 C CA . TYR A 1 512 ? -37.179 2.510 15.199 1.00 97.38 512 TYR A CA 1
ATOM 3845 C C . TYR A 1 512 ? -38.645 2.061 15.254 1.00 97.38 512 TYR A C 1
ATOM 3847 O O . TYR A 1 512 ? -39.561 2.832 14.961 1.00 97.38 512 TYR A O 1
ATOM 3855 N N . ASP A 1 513 ? -38.880 0.830 15.708 1.00 95.81 513 ASP A N 1
ATOM 3856 C CA . ASP A 1 513 ? -40.213 0.322 16.040 1.00 95.81 513 ASP A CA 1
ATOM 3857 C C . ASP A 1 513 ? -40.427 0.357 17.560 1.00 95.81 513 ASP A C 1
ATOM 3859 O O . ASP A 1 513 ? -39.818 -0.398 18.319 1.00 95.81 513 ASP A O 1
ATOM 3863 N N . ALA A 1 514 ? -41.320 1.236 18.019 1.00 93.19 514 ALA A N 1
ATOM 3864 C CA . ALA A 1 514 ? -41.650 1.369 19.435 1.00 93.19 514 ALA A CA 1
ATOM 3865 C C . ALA A 1 514 ? -42.475 0.196 19.995 1.00 93.19 514 ALA A C 1
ATOM 3867 O O . ALA A 1 514 ? -42.475 -0.002 21.210 1.00 93.19 514 ALA A O 1
ATOM 3868 N N . GLY A 1 515 ? -43.183 -0.557 19.145 1.00 92.94 515 GLY A N 1
ATOM 3869 C CA . GLY A 1 515 ? -44.011 -1.696 19.546 1.00 92.94 515 GLY A CA 1
ATOM 3870 C C . GLY A 1 515 ? -43.182 -2.932 19.887 1.00 92.94 515 GLY A C 1
ATOM 3871 O O . GLY A 1 515 ? -43.495 -3.631 20.849 1.00 92.94 515 GLY A O 1
ATOM 3872 N N . THR A 1 516 ? -42.104 -3.168 19.140 1.00 93.75 516 THR A N 1
ATOM 3873 C CA . THR A 1 516 ? -41.143 -4.259 19.387 1.00 93.75 516 THR A CA 1
ATOM 3874 C C . THR A 1 516 ? -39.856 -3.787 20.063 1.00 93.75 516 THR A C 1
ATOM 3876 O O . THR A 1 516 ? -39.012 -4.604 20.422 1.00 93.75 516 THR A O 1
ATOM 3879 N N . VAL A 1 517 ? -39.706 -2.474 20.265 1.00 96.62 517 VAL A N 1
ATOM 3880 C CA . VAL A 1 517 ? -38.511 -1.828 20.830 1.00 96.62 517 VAL A CA 1
ATOM 3881 C C . VAL A 1 517 ? -37.249 -2.155 20.018 1.00 96.62 517 VAL A C 1
ATOM 3883 O O . VAL A 1 517 ? -36.175 -2.416 20.562 1.00 96.62 517 VAL A O 1
ATOM 3886 N N . THR A 1 518 ? -37.385 -2.178 18.694 1.00 97.19 518 THR A N 1
ATOM 3887 C CA . THR A 1 518 ? -36.342 -2.636 17.769 1.00 97.19 518 THR A CA 1
ATOM 3888 C C . THR A 1 518 ? -35.752 -1.472 16.990 1.00 97.19 518 THR A C 1
ATOM 3890 O O . THR A 1 518 ? -36.483 -0.632 16.466 1.00 97.19 518 THR A O 1
ATOM 3893 N N . LEU A 1 519 ? -34.424 -1.441 16.897 1.00 97.56 519 LEU A N 1
ATOM 3894 C CA . LEU A 1 519 ? -33.677 -0.582 15.989 1.00 97.56 519 LEU A CA 1
ATOM 3895 C C . LEU A 1 519 ? -33.200 -1.406 14.796 1.00 97.56 519 LEU A C 1
ATOM 3897 O O . LEU A 1 519 ? -32.443 -2.359 14.967 1.00 97.56 519 LEU A O 1
ATOM 3901 N N . LYS A 1 520 ? -33.619 -1.015 13.595 1.00 97.44 520 LYS A N 1
ATOM 3902 C CA . LYS A 1 520 ? -33.076 -1.512 12.335 1.00 97.44 520 LYS A CA 1
ATOM 3903 C C . LYS A 1 520 ? -31.887 -0.650 11.927 1.00 97.44 520 LYS A C 1
ATOM 3905 O O . LYS A 1 520 ? -31.996 0.575 11.863 1.00 97.44 520 LYS A O 1
ATOM 3910 N N . THR A 1 521 ? -30.754 -1.280 11.655 1.00 97.06 521 THR A N 1
ATOM 3911 C CA . THR A 1 521 ? -29.508 -0.617 11.267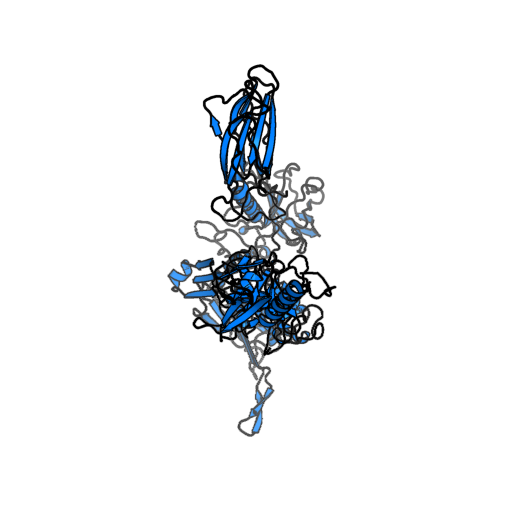 1.00 97.06 521 THR A CA 1
ATOM 3912 C C . THR A 1 521 ? -29.162 -0.910 9.815 1.00 97.06 521 THR A C 1
ATOM 3914 O O . THR A 1 521 ? -29.656 -1.867 9.222 1.00 97.06 521 THR A O 1
ATOM 3917 N N . TYR A 1 522 ? -28.276 -0.096 9.246 1.00 95.25 522 TYR A N 1
ATOM 3918 C CA . TYR A 1 522 ? -27.563 -0.486 8.033 1.00 95.25 522 TYR A CA 1
ATOM 3919 C C . TYR A 1 522 ? -26.651 -1.692 8.308 1.00 95.25 522 TYR A C 1
ATOM 3921 O O . TYR A 1 522 ? -26.164 -1.859 9.428 1.00 95.25 522 TYR A O 1
ATOM 3929 N N . ASP A 1 523 ? -26.409 -2.496 7.273 1.00 91.06 523 ASP A N 1
ATOM 3930 C CA . ASP A 1 523 ? -25.616 -3.729 7.358 1.00 91.06 523 ASP A CA 1
ATOM 3931 C C . ASP A 1 523 ? -24.115 -3.453 7.548 1.00 91.06 523 ASP A C 1
ATOM 3933 O O . ASP A 1 523 ? -23.498 -3.985 8.467 1.00 91.06 523 ASP A O 1
ATOM 3937 N N . HIS A 1 524 ? -23.543 -2.586 6.704 1.00 88.00 524 HIS A N 1
ATOM 3938 C CA . HIS A 1 524 ? -22.096 -2.341 6.613 1.00 88.00 524 HIS A CA 1
ATOM 3939 C C . HIS A 1 524 ? -21.776 -0.848 6.503 1.00 88.00 524 HIS A C 1
ATOM 3941 O O . HIS A 1 524 ? -21.186 -0.375 5.529 1.00 88.00 524 HIS A O 1
ATOM 3947 N N . GLN A 1 525 ? -22.238 -0.063 7.473 1.00 87.56 525 GLN A N 1
ATOM 3948 C CA . GLN A 1 525 ? -21.942 1.365 7.512 1.00 87.56 525 GLN A CA 1
ATOM 3949 C C . GLN A 1 525 ? -20.574 1.649 8.148 1.00 87.56 525 GLN A C 1
ATOM 3951 O O . GLN A 1 525 ? -19.943 2.649 7.796 1.00 87.56 525 GLN A O 1
ATOM 3956 N N . TYR A 1 526 ? -20.099 0.816 9.069 1.00 84.62 526 TYR A N 1
ATOM 3957 C CA . TYR A 1 526 ? -18.784 0.959 9.705 1.00 84.62 526 TYR A CA 1
ATOM 3958 C C . TYR A 1 526 ? -17.876 -0.264 9.510 1.00 84.62 526 TYR A C 1
ATOM 3960 O O . TYR A 1 526 ? -16.668 -0.141 9.699 1.00 84.62 526 TYR A O 1
ATOM 3968 N N . SER A 1 527 ? -18.426 -1.395 9.071 1.00 77.25 527 SER A N 1
ATOM 3969 C CA . SER A 1 527 ? -17.710 -2.586 8.605 1.00 77.25 527 SER A CA 1
ATOM 3970 C C . SER A 1 527 ? -17.542 -2.616 7.079 1.00 77.25 527 SER A C 1
ATOM 3972 O O . SER A 1 527 ? -18.155 -1.846 6.337 1.00 77.25 527 SER A O 1
ATOM 3974 N N . THR A 1 528 ? -16.674 -3.506 6.592 1.00 72.06 528 THR A N 1
ATOM 3975 C CA . THR A 1 528 ? -16.543 -3.815 5.161 1.00 72.06 528 THR A CA 1
ATOM 3976 C C . THR A 1 528 ? -17.665 -4.754 4.711 1.00 72.06 528 THR A C 1
ATOM 3978 O O . THR A 1 528 ? -18.173 -5.540 5.502 1.00 72.06 528 THR A O 1
ATOM 3981 N N . ALA A 1 529 ? -18.019 -4.731 3.421 1.00 72.25 529 ALA A N 1
ATOM 3982 C CA . ALA A 1 529 ? -19.112 -5.551 2.876 1.00 72.25 529 ALA A CA 1
ATOM 3983 C C . ALA A 1 529 ? -18.886 -7.076 2.967 1.00 72.25 529 ALA A C 1
ATOM 3985 O O . ALA A 1 529 ? -19.832 -7.845 2.839 1.00 72.25 529 ALA A O 1
ATOM 3986 N N . SER A 1 530 ? -17.639 -7.521 3.142 1.00 67.19 530 SER A N 1
ATOM 3987 C CA . SER A 1 530 ? -17.280 -8.924 3.392 1.00 67.19 530 SER A CA 1
ATOM 3988 C C . SER A 1 530 ? -17.149 -9.261 4.882 1.00 67.19 530 SER A C 1
ATOM 3990 O O . SER A 1 530 ? -16.953 -10.425 5.228 1.00 67.19 530 SER A O 1
ATOM 3992 N N . GLY A 1 531 ? -17.204 -8.250 5.753 1.00 68.94 531 GLY A N 1
ATOM 3993 C CA . GLY A 1 531 ? -17.108 -8.397 7.198 1.00 68.94 531 GLY A CA 1
ATOM 3994 C C . GLY A 1 531 ? -18.429 -8.818 7.838 1.00 68.94 531 GLY A C 1
ATOM 3995 O O . GLY A 1 531 ? -19.447 -9.009 7.175 1.00 68.94 531 GLY A O 1
ATOM 3996 N N . ALA A 1 532 ? -18.412 -8.956 9.162 1.00 82.81 532 ALA A N 1
ATOM 3997 C CA . ALA A 1 532 ? -19.635 -9.132 9.936 1.00 82.81 532 ALA A CA 1
ATOM 3998 C C . ALA A 1 532 ? -20.512 -7.864 9.865 1.00 82.81 532 ALA A C 1
ATOM 4000 O O . ALA A 1 532 ? -19.997 -6.762 9.681 1.00 82.81 532 ALA A O 1
ATOM 4001 N N . LEU A 1 533 ? -21.832 -8.021 10.016 1.00 88.62 533 LEU A N 1
ATOM 4002 C CA . LEU A 1 533 ? -22.772 -6.895 10.056 1.00 88.62 533 LEU A CA 1
ATOM 4003 C C . LEU A 1 533 ? -22.475 -5.995 11.262 1.00 88.62 533 LEU A C 1
ATOM 4005 O O . LEU A 1 533 ? -22.217 -6.506 12.352 1.00 88.62 533 LEU A O 1
ATOM 4009 N N . ASP A 1 534 ? -22.620 -4.678 11.117 1.00 90.75 534 ASP A N 1
ATOM 4010 C CA . ASP A 1 534 ? -22.345 -3.708 12.190 1.00 90.75 534 ASP A CA 1
ATOM 4011 C C . ASP A 1 534 ? -23.105 -4.037 13.488 1.00 90.75 534 ASP A C 1
ATOM 4013 O O . ASP A 1 534 ? -22.547 -3.983 14.585 1.00 90.75 534 ASP A O 1
ATOM 4017 N N . ALA A 1 535 ? -24.382 -4.419 13.366 1.00 93.25 535 ALA A N 1
ATOM 4018 C CA . ALA A 1 535 ? -25.224 -4.783 14.503 1.00 93.25 535 ALA A CA 1
ATOM 4019 C C . ALA A 1 535 ? -24.752 -6.055 15.221 1.00 93.25 535 ALA A C 1
ATOM 4021 O O . ALA A 1 535 ? -24.919 -6.162 16.432 1.00 93.25 535 ALA A O 1
ATOM 4022 N N . SER A 1 536 ? -24.131 -6.997 14.506 1.00 91.94 536 SER A N 1
ATOM 4023 C CA . SER A 1 536 ? -23.716 -8.292 15.063 1.00 91.94 536 SER A CA 1
ATOM 4024 C C . SER A 1 536 ? -22.562 -8.203 16.065 1.00 91.94 536 SER A C 1
ATOM 4026 O O . SER A 1 536 ? -22.290 -9.169 16.773 1.00 91.94 536 SER A O 1
ATOM 4028 N N . HIS A 1 537 ? -21.903 -7.044 16.158 1.00 89.75 537 HIS A N 1
ATOM 4029 C CA . HIS A 1 537 ? -20.888 -6.774 17.175 1.00 89.75 537 HIS A CA 1
ATOM 4030 C C . HIS A 1 537 ? -21.474 -6.453 18.558 1.00 89.75 537 HIS A C 1
ATOM 4032 O O . HIS A 1 537 ? -20.736 -6.465 19.540 1.00 89.75 537 HIS A O 1
ATOM 4038 N N . PHE A 1 538 ? -22.777 -6.171 18.639 1.00 93.06 538 PHE A N 1
ATOM 4039 C CA . PHE A 1 538 ? -23.491 -6.007 19.901 1.00 93.06 538 PHE A CA 1
ATOM 4040 C C . PHE A 1 538 ? -23.990 -7.366 20.404 1.00 93.06 538 PHE A C 1
ATOM 4042 O O . PHE A 1 538 ? -24.364 -8.237 19.617 1.00 93.06 538 PHE A O 1
ATOM 4049 N N . ALA A 1 539 ? -24.050 -7.534 21.722 1.00 93.44 539 ALA A N 1
ATOM 4050 C CA . ALA A 1 539 ? -24.553 -8.743 22.367 1.00 93.44 539 ALA A CA 1
ATOM 4051 C C . ALA A 1 539 ? -25.709 -8.444 23.332 1.00 93.44 539 ALA A C 1
ATOM 4053 O O . ALA A 1 539 ? -25.929 -7.305 23.741 1.00 93.44 539 ALA A O 1
ATOM 4054 N N . THR A 1 540 ? -26.462 -9.479 23.714 1.00 95.12 540 THR A N 1
ATOM 4055 C CA . THR A 1 540 ? -27.419 -9.378 24.826 1.00 95.12 540 THR A CA 1
ATOM 4056 C C . THR A 1 540 ? -26.705 -8.900 26.095 1.00 95.12 540 THR A C 1
ATOM 4058 O O . THR A 1 540 ? -25.570 -9.290 26.353 1.00 95.12 540 THR A O 1
ATOM 4061 N N . ASP A 1 541 ? -27.389 -8.058 26.869 1.00 94.88 541 ASP A N 1
ATOM 4062 C CA . ASP A 1 541 ? -26.916 -7.381 28.084 1.00 94.88 541 ASP A CA 1
ATOM 4063 C C . ASP A 1 541 ? -25.886 -6.258 27.870 1.00 94.88 541 ASP A C 1
ATOM 4065 O O . ASP A 1 541 ? -25.521 -5.575 28.832 1.00 94.88 541 ASP A O 1
ATOM 4069 N N . ASP A 1 542 ? -25.491 -5.968 26.626 1.00 95.94 542 ASP A N 1
ATOM 4070 C CA . ASP A 1 542 ? -24.669 -4.794 26.334 1.00 95.94 542 ASP A CA 1
ATOM 4071 C C . ASP A 1 542 ? -25.409 -3.504 26.696 1.00 95.94 542 ASP A C 1
ATOM 4073 O O . ASP A 1 542 ? -26.563 -3.283 26.312 1.00 95.94 542 ASP A O 1
ATOM 4077 N N . VAL A 1 543 ? -24.721 -2.604 27.395 1.00 96.62 543 VAL A N 1
ATOM 4078 C CA . VAL A 1 543 ? -25.214 -1.254 27.663 1.00 96.62 543 VAL A CA 1
ATOM 4079 C C . VAL A 1 543 ? -24.734 -0.336 26.547 1.00 96.62 543 VAL A C 1
ATOM 4081 O O . VAL A 1 543 ? -23.536 -0.185 26.294 1.00 96.62 543 VAL A O 1
ATOM 4084 N N . VAL A 1 544 ? -25.686 0.286 25.866 1.00 96.06 544 VAL A N 1
ATOM 4085 C CA . VAL A 1 544 ? -25.468 1.088 24.666 1.00 96.06 544 VAL A CA 1
ATOM 4086 C C . VAL A 1 544 ? -25.979 2.506 24.847 1.00 96.06 544 VAL A C 1
ATOM 4088 O O . VAL A 1 544 ? -26.902 2.779 25.618 1.00 96.06 544 VAL A O 1
ATOM 4091 N N . ARG A 1 545 ? -25.387 3.414 24.084 1.00 94.75 545 ARG A N 1
ATOM 4092 C CA . ARG A 1 545 ? -25.828 4.783 23.893 1.00 94.75 545 ARG A CA 1
ATOM 4093 C C . ARG A 1 545 ? -26.295 4.961 22.456 1.00 94.75 545 ARG A C 1
ATOM 4095 O O . ARG A 1 545 ? -25.559 4.679 21.515 1.00 94.75 545 ARG A O 1
ATOM 4102 N N . ILE A 1 546 ? -27.516 5.449 22.299 1.00 95.94 546 ILE A N 1
ATOM 4103 C CA . ILE A 1 546 ? -28.068 5.870 21.012 1.00 95.94 546 ILE A CA 1
ATOM 4104 C C . ILE A 1 546 ? -27.946 7.385 20.955 1.00 95.94 546 ILE A C 1
ATOM 4106 O O . ILE A 1 546 ? -28.486 8.049 21.833 1.00 95.94 546 ILE A O 1
ATOM 4110 N N . LEU A 1 547 ? -27.244 7.923 19.961 1.00 94.25 547 LEU A N 1
ATOM 4111 C CA . LEU A 1 547 ? -26.943 9.351 19.845 1.00 94.25 547 LEU A CA 1
ATOM 4112 C C . LEU A 1 547 ? -27.306 9.923 18.473 1.00 94.25 547 LEU A C 1
ATOM 4114 O O . LEU A 1 547 ? -27.173 9.252 17.448 1.00 94.25 547 LEU A O 1
ATOM 4118 N N . GLU A 1 548 ? -27.752 11.175 18.470 1.00 95.12 548 GLU A N 1
ATOM 4119 C CA . GLU A 1 548 ? -28.008 11.968 17.267 1.00 95.12 548 GLU A CA 1
ATOM 4120 C C . GLU A 1 548 ? -26.718 12.235 16.477 1.00 95.12 548 GLU A C 1
ATOM 4122 O O . GLU A 1 548 ? -25.683 12.607 17.032 1.00 95.12 548 GLU A O 1
ATOM 4127 N N . ILE A 1 549 ? -26.800 12.066 15.160 1.00 92.62 549 ILE A N 1
ATOM 4128 C CA . ILE A 1 549 ? -25.730 12.361 14.207 1.00 92.62 549 ILE A CA 1
ATOM 4129 C C . ILE A 1 549 ? -25.924 13.776 13.662 1.00 92.62 549 ILE A C 1
ATOM 4131 O O . ILE A 1 549 ? -27.015 14.109 13.206 1.00 92.62 549 ILE A O 1
ATOM 4135 N N . ASP A 1 550 ? -24.836 14.552 13.615 1.00 90.62 550 ASP A N 1
ATOM 4136 C CA . ASP A 1 550 ? -24.808 15.932 13.106 1.00 90.62 550 ASP A CA 1
ATOM 4137 C C . ASP A 1 550 ? -25.809 16.868 13.817 1.00 90.62 550 ASP A C 1
ATOM 4139 O O . ASP A 1 550 ? -26.638 17.510 13.164 1.00 90.62 550 ASP A O 1
ATOM 4143 N N . PRO A 1 551 ? -25.767 16.949 15.164 1.00 92.38 551 PRO A N 1
ATOM 4144 C CA . PRO A 1 551 ? -26.695 17.790 15.897 1.00 92.38 551 PRO A CA 1
ATOM 4145 C C . PRO A 1 551 ? -26.470 19.275 15.549 1.00 92.38 551 PRO A C 1
ATOM 4147 O O . PRO A 1 551 ? -25.323 19.730 15.432 1.00 92.38 551 PRO A O 1
ATOM 4150 N N . PRO A 1 552 ? -27.543 20.078 15.421 1.00 90.06 552 PRO A N 1
ATOM 4151 C CA . PRO A 1 552 ? -27.420 21.510 15.153 1.00 90.06 552 PRO A CA 1
ATOM 4152 C C . PRO A 1 552 ? -26.680 22.244 16.283 1.00 90.06 552 PRO A C 1
ATOM 4154 O O . PRO A 1 552 ? -25.898 23.157 16.001 1.00 90.06 552 PRO A O 1
ATOM 4157 N N . ASP A 1 553 ? -26.889 21.802 17.526 1.00 90.69 553 ASP A N 1
ATOM 4158 C CA . ASP A 1 553 ? -26.175 22.217 18.734 1.00 90.69 553 ASP A CA 1
ATOM 4159 C C . ASP A 1 553 ? -25.472 20.993 19.360 1.00 90.69 553 ASP A C 1
ATOM 4161 O O . ASP A 1 553 ? -26.157 20.074 19.819 1.00 90.69 553 ASP A O 1
ATOM 4165 N N . PRO A 1 554 ? -24.126 20.968 19.410 1.00 87.81 554 PRO A N 1
ATOM 4166 C CA . PRO A 1 554 ? -23.344 19.887 20.014 1.00 87.81 554 PRO A CA 1
ATOM 4167 C C . PRO A 1 554 ? -23.761 19.495 21.435 1.00 87.81 554 PRO A C 1
ATOM 4169 O O . PRO A 1 554 ? -23.633 18.326 21.800 1.00 87.81 554 PRO A O 1
ATOM 4172 N N . THR A 1 555 ? -24.245 20.460 22.223 1.00 90.00 555 THR A N 1
ATOM 4173 C CA . THR A 1 555 ? -24.585 20.292 23.646 1.00 90.00 555 THR A CA 1
ATOM 4174 C C . THR A 1 555 ? -26.020 19.813 23.879 1.00 90.00 555 THR A C 1
ATOM 4176 O O . THR A 1 555 ? -26.359 19.415 24.991 1.00 90.00 555 THR A O 1
ATOM 4179 N N . ALA A 1 556 ? -26.858 19.824 22.838 1.00 91.56 556 ALA A N 1
ATOM 4180 C CA . ALA A 1 556 ? -28.283 19.494 22.907 1.00 91.56 556 ALA A CA 1
ATOM 4181 C C . ALA A 1 556 ? -28.670 18.319 21.987 1.00 91.56 556 ALA A C 1
ATOM 4183 O O . ALA A 1 556 ? -29.815 18.217 21.540 1.00 91.56 556 ALA A O 1
ATOM 4184 N N . ALA A 1 557 ? -27.713 17.439 21.686 1.00 92.81 557 ALA A N 1
ATOM 4185 C CA . ALA A 1 557 ? -27.952 16.230 20.906 1.00 92.81 557 ALA A CA 1
ATOM 4186 C C . ALA A 1 557 ? -28.924 15.285 21.633 1.00 92.81 557 ALA A C 1
ATOM 4188 O O . ALA A 1 557 ? -28.784 15.040 22.834 1.00 92.81 557 ALA A O 1
ATOM 4189 N N . LEU A 1 558 ? -29.887 14.708 20.910 1.00 95.06 558 LEU A N 1
ATOM 4190 C CA . LEU A 1 558 ? -30.739 13.662 21.475 1.00 95.06 558 LEU A CA 1
ATOM 4191 C C . LEU A 1 558 ? -29.911 12.410 21.771 1.00 95.06 558 LEU A C 1
ATOM 4193 O O . LEU A 1 558 ? -29.135 11.949 20.931 1.00 95.06 558 LEU A O 1
ATOM 4197 N N . THR A 1 559 ? -30.096 11.856 22.967 1.00 94.81 559 THR A N 1
ATOM 4198 C CA . THR A 1 559 ? -29.356 10.682 23.423 1.00 94.81 559 THR A CA 1
ATOM 4199 C C . THR A 1 559 ? -30.189 9.806 24.356 1.00 94.81 559 THR A C 1
ATOM 4201 O O . THR A 1 559 ? -31.030 10.303 25.110 1.00 94.81 559 THR A O 1
ATOM 4204 N N . TRP A 1 560 ? -29.934 8.497 24.332 1.00 95.88 560 TRP A N 1
ATOM 4205 C CA . TRP A 1 560 ? -30.514 7.516 25.250 1.00 95.88 560 TRP A CA 1
ATOM 4206 C C . TRP A 1 560 ? -29.472 6.481 25.662 1.00 95.88 560 TRP A C 1
ATOM 4208 O O . TRP A 1 560 ? -28.746 5.975 24.814 1.00 95.88 560 TRP A O 1
ATOM 4218 N N . THR A 1 561 ? -29.475 6.084 26.934 1.00 94.94 561 THR A N 1
ATOM 4219 C CA . THR A 1 561 ? -28.744 4.898 27.412 1.00 94.94 561 THR A CA 1
ATOM 4220 C C . THR A 1 561 ? -29.716 3.733 27.571 1.00 94.94 561 THR A C 1
ATOM 4222 O O . THR A 1 561 ? -30.755 3.885 28.221 1.00 94.94 561 THR A O 1
ATOM 4225 N N . ARG A 1 562 ? -29.426 2.584 26.960 1.00 95.69 562 ARG A N 1
ATOM 4226 C CA . ARG A 1 562 ? -30.298 1.399 26.929 1.00 95.69 562 ARG A CA 1
ATOM 4227 C C . ARG A 1 562 ? -29.484 0.118 27.064 1.00 95.69 562 ARG A C 1
ATOM 4229 O O . ARG A 1 562 ? -28.277 0.139 26.875 1.00 95.69 562 ARG A O 1
ATOM 4236 N N . THR A 1 563 ? -30.159 -0.985 27.366 1.00 96.88 563 THR A N 1
ATOM 4237 C CA . THR A 1 563 ? -29.559 -2.325 27.352 1.00 96.88 563 THR A CA 1
ATOM 4238 C C . THR A 1 563 ? -30.093 -3.097 26.155 1.00 96.88 563 THR A C 1
ATOM 4240 O O . THR A 1 563 ? -31.281 -2.991 25.830 1.00 96.88 563 THR A O 1
ATOM 4243 N N . VAL A 1 564 ? -29.228 -3.859 25.500 1.00 97.50 564 VAL A N 1
ATOM 4244 C CA . VAL A 1 564 ? -29.583 -4.745 24.393 1.00 97.50 564 VAL A CA 1
ATOM 4245 C C . VAL A 1 564 ? -30.231 -6.011 24.950 1.00 97.50 564 VAL A C 1
ATOM 4247 O O . VAL A 1 564 ? -29.653 -6.713 25.772 1.00 97.50 564 VAL A O 1
ATOM 4250 N N . ALA A 1 565 ? -31.448 -6.309 24.507 1.00 97.50 565 ALA A N 1
ATOM 4251 C CA . ALA A 1 565 ? -32.157 -7.539 24.846 1.00 97.50 565 ALA A CA 1
ATOM 4252 C C . ALA A 1 565 ? -31.757 -8.692 23.911 1.00 97.50 565 ALA A C 1
ATOM 4254 O O . ALA A 1 565 ? -31.542 -9.817 24.356 1.00 97.50 565 ALA A O 1
ATOM 4255 N N . SER A 1 566 ? -31.642 -8.422 22.610 1.00 97.06 566 SER A N 1
ATOM 4256 C CA . SER A 1 566 ? -31.203 -9.405 21.614 1.00 97.06 566 SER A CA 1
ATOM 4257 C C . SER A 1 566 ? -30.741 -8.723 20.331 1.00 97.06 566 SER A C 1
ATOM 4259 O O . SER A 1 566 ? -31.108 -7.575 20.073 1.00 97.06 566 SER A O 1
ATOM 4261 N N . VAL A 1 567 ? -29.970 -9.452 19.529 1.00 96.06 567 VAL A N 1
ATOM 4262 C CA . VAL A 1 567 ? -29.496 -9.025 18.210 1.00 96.06 567 VAL A CA 1
ATOM 4263 C C . VAL A 1 567 ? -29.796 -10.127 17.202 1.00 96.06 567 VAL A C 1
ATOM 4265 O O . VAL A 1 567 ? -29.539 -11.302 17.471 1.00 96.06 567 VAL A O 1
ATOM 4268 N N . ALA A 1 568 ? -30.338 -9.755 16.046 1.00 94.56 568 ALA A N 1
ATOM 4269 C CA . ALA A 1 568 ? -30.575 -10.671 14.937 1.00 94.56 568 ALA A CA 1
ATOM 4270 C C . ALA A 1 568 ? -30.349 -9.947 13.607 1.00 94.56 568 ALA A C 1
ATOM 4272 O O . ALA A 1 568 ? -31.027 -8.970 13.305 1.00 94.56 568 ALA A O 1
ATOM 4273 N N . SER A 1 569 ? -29.414 -10.440 12.789 1.00 92.31 569 SER A N 1
ATOM 4274 C CA . SER A 1 569 ? -29.019 -9.779 11.537 1.00 92.31 569 SER A CA 1
ATOM 4275 C C . SER A 1 569 ? -28.655 -8.304 11.774 1.00 92.31 569 SER A C 1
ATOM 4277 O O . SER A 1 569 ? -27.653 -8.025 12.428 1.00 92.31 569 SER A O 1
ATOM 4279 N N . SER A 1 570 ? -29.481 -7.380 11.280 1.00 94.44 570 SER A N 1
ATOM 4280 C CA . SER A 1 570 ? -29.286 -5.924 11.324 1.00 94.44 570 SER A CA 1
ATOM 4281 C C . SER A 1 570 ? -30.267 -5.251 12.287 1.00 94.44 570 SER A C 1
ATOM 4283 O O . SER A 1 570 ? -30.541 -4.057 12.191 1.00 94.44 570 SER A O 1
ATOM 4285 N N . GLU A 1 571 ? -30.861 -6.034 13.188 1.00 96.75 571 GLU A N 1
ATOM 4286 C CA . GLU A 1 571 ? -31.837 -5.578 14.168 1.00 96.75 571 GLU A CA 1
ATOM 4287 C C . GLU A 1 571 ? -31.283 -5.726 15.585 1.00 96.75 571 GLU A C 1
ATOM 4289 O O . GLU A 1 571 ? -30.791 -6.786 15.982 1.00 96.75 571 GLU A O 1
ATOM 4294 N N . ILE A 1 572 ? -31.400 -4.649 16.362 1.00 97.88 572 ILE A N 1
ATOM 4295 C CA . ILE A 1 572 ? -31.039 -4.591 17.778 1.00 97.88 572 ILE A CA 1
ATOM 4296 C C . ILE A 1 572 ? -32.312 -4.318 18.574 1.00 97.88 572 ILE A C 1
ATOM 4298 O O . ILE A 1 572 ? -32.924 -3.255 18.451 1.00 97.88 572 ILE A O 1
ATOM 4302 N N . VAL A 1 573 ? -32.715 -5.272 19.409 1.00 97.88 573 VAL A N 1
ATOM 4303 C CA . VAL A 1 573 ? -33.872 -5.134 20.302 1.00 97.88 573 VAL A CA 1
ATOM 4304 C C . VAL A 1 573 ? -33.398 -4.584 21.639 1.00 97.88 573 VAL A C 1
ATOM 4306 O O . VAL A 1 573 ? -32.470 -5.127 22.237 1.00 97.88 573 VAL A O 1
ATOM 4309 N N . LEU A 1 574 ? -34.034 -3.524 22.133 1.00 97.75 574 LEU A N 1
ATOM 4310 C CA . LEU A 1 574 ? -33.693 -2.883 23.403 1.00 97.75 574 LEU A CA 1
ATOM 4311 C C . LEU A 1 574 ? -34.632 -3.343 24.521 1.00 97.75 574 LEU A C 1
ATOM 4313 O O . LEU A 1 574 ? -35.784 -3.701 24.292 1.00 97.75 574 LEU A O 1
ATOM 4317 N N . THR A 1 575 ? -34.176 -3.247 25.765 1.00 96.06 575 THR A N 1
ATOM 4318 C CA . THR A 1 575 ? -34.992 -3.582 26.945 1.00 96.06 575 THR A CA 1
ATOM 4319 C C . THR A 1 575 ? -36.062 -2.539 27.279 1.00 96.06 575 THR A C 1
ATOM 4321 O O . THR A 1 575 ? -36.954 -2.810 28.081 1.00 96.06 575 THR A O 1
ATOM 4324 N N . SER A 1 576 ? -35.983 -1.327 26.718 1.00 95.06 576 SER A N 1
ATOM 4325 C CA . SER A 1 576 ? -36.926 -0.240 27.016 1.00 95.06 576 SER A CA 1
ATOM 4326 C C . SER A 1 576 ? -37.047 0.792 25.892 1.00 95.06 576 SER A C 1
ATOM 4328 O O . SER A 1 576 ? -36.099 1.062 25.154 1.00 95.06 576 SER A O 1
ATOM 4330 N N . THR A 1 577 ? -38.227 1.409 25.790 1.00 95.25 577 THR A N 1
ATOM 4331 C CA . THR A 1 577 ? -38.590 2.347 24.715 1.00 95.25 577 THR A CA 1
ATOM 4332 C C . THR A 1 577 ? -37.805 3.661 24.742 1.00 95.25 577 THR A C 1
ATOM 4334 O O . THR A 1 577 ? -37.468 4.179 25.810 1.00 95.25 577 THR A O 1
ATOM 4337 N N . LEU A 1 578 ? -37.591 4.267 23.572 1.00 95.12 578 LEU A N 1
ATOM 4338 C CA . LEU A 1 578 ? -36.977 5.591 23.379 1.00 95.12 578 LEU A CA 1
ATOM 4339 C C . LEU A 1 578 ? -38.013 6.725 23.515 1.00 95.12 578 LEU A C 1
ATOM 4341 O O . LEU A 1 578 ? -38.392 7.372 22.542 1.00 95.12 578 LEU A O 1
ATOM 4345 N N . SER A 1 579 ? -38.539 6.914 24.728 1.00 89.00 579 SER A N 1
ATOM 4346 C CA . SER A 1 579 ? -39.672 7.819 24.996 1.00 89.00 579 SER A CA 1
ATOM 4347 C C . SER A 1 579 ? -39.317 9.125 25.717 1.00 89.00 579 SER A C 1
ATOM 4349 O O . SER A 1 579 ? -40.111 10.061 25.688 1.00 89.00 579 SER A O 1
ATOM 4351 N N . SER A 1 580 ? -38.144 9.215 26.354 1.00 87.50 580 SER A N 1
ATOM 4352 C CA . SER A 1 580 ? -37.663 10.442 27.005 1.00 87.50 580 SER A CA 1
ATOM 4353 C C . SER A 1 580 ? -36.147 10.610 26.805 1.00 87.50 580 SER A C 1
ATOM 4355 O O . SER A 1 580 ? -35.391 9.874 27.446 1.00 87.50 580 SER A O 1
ATOM 4357 N N . PRO A 1 581 ? -35.698 11.544 25.942 1.00 91.69 581 PRO A N 1
ATOM 4358 C CA . PRO A 1 581 ? -36.526 12.350 25.031 1.00 91.69 581 PRO A CA 1
ATOM 4359 C C . PRO A 1 581 ? -37.290 11.476 24.017 1.00 91.69 581 PRO A C 1
ATOM 4361 O O . PRO A 1 581 ? -36.962 10.306 23.840 1.00 91.69 581 PRO A O 1
ATOM 4364 N N . ALA A 1 582 ? -38.348 11.996 23.393 1.00 93.44 582 ALA A N 1
ATOM 4365 C CA . ALA A 1 582 ? -39.102 11.231 22.397 1.00 93.44 582 ALA A CA 1
ATOM 4366 C C . ALA A 1 582 ? -38.271 11.014 21.119 1.00 93.44 582 ALA A C 1
ATOM 4368 O O . ALA A 1 582 ? -37.511 11.899 20.722 1.00 93.44 582 ALA A O 1
ATOM 4369 N N . TRP A 1 583 ? -38.426 9.850 20.482 1.00 95.25 583 TRP A N 1
ATOM 4370 C CA . TRP A 1 583 ? -37.836 9.566 19.171 1.00 95.25 583 TRP A CA 1
ATOM 4371 C C . TRP A 1 583 ? -38.297 10.578 18.114 1.00 95.25 583 TRP A C 1
ATOM 4373 O O . TRP A 1 583 ? -39.489 10.877 18.024 1.00 95.25 583 TRP A O 1
ATOM 4383 N N . ASP A 1 584 ? -37.364 11.069 17.299 1.00 95.12 584 ASP A N 1
ATOM 4384 C CA . ASP A 1 584 ? -37.631 12.036 16.236 1.00 95.12 584 ASP A CA 1
ATOM 4385 C C . ASP A 1 584 ? -37.227 11.451 14.879 1.00 95.12 584 ASP A C 1
ATOM 4387 O O . ASP A 1 584 ? -36.050 11.297 14.555 1.00 95.12 584 ASP A O 1
ATOM 4391 N N . THR A 1 585 ? -38.226 11.145 14.053 1.00 94.94 585 THR A N 1
ATOM 4392 C CA . THR A 1 585 ? -38.024 10.535 12.734 1.00 94.94 585 THR A CA 1
ATOM 4393 C C . THR A 1 585 ? -37.343 11.471 11.730 1.00 94.94 585 THR A C 1
ATOM 4395 O O . THR A 1 585 ? -36.906 11.012 10.679 1.00 94.94 585 THR A O 1
ATOM 4398 N N . ALA A 1 586 ? -37.243 12.776 12.004 1.00 93.88 586 ALA A N 1
ATOM 4399 C CA . ALA A 1 586 ? -36.539 13.716 11.130 1.00 93.88 586 ALA A CA 1
ATOM 4400 C C . ALA A 1 586 ? -35.010 13.685 11.311 1.00 93.88 586 ALA A C 1
ATOM 4402 O O . ALA A 1 586 ? -34.287 14.315 10.535 1.00 93.88 586 ALA A O 1
ATOM 4403 N N . LYS A 1 587 ? -34.512 12.977 12.330 1.00 93.62 587 LYS A N 1
ATOM 4404 C CA . LYS A 1 587 ? -33.098 12.935 12.711 1.00 93.62 587 LYS A CA 1
ATOM 4405 C C . LYS A 1 587 ? -32.460 11.587 12.387 1.00 93.62 587 LYS A C 1
ATOM 4407 O O . LYS A 1 587 ? -33.132 10.603 12.096 1.00 93.62 587 LYS A O 1
ATOM 4412 N N . LYS A 1 588 ? -31.127 11.559 12.426 1.00 94.25 588 LYS A N 1
ATOM 4413 C CA . LYS A 1 588 ? -30.315 10.359 12.189 1.00 94.25 588 LYS A CA 1
ATOM 4414 C C . LYS A 1 588 ? -29.602 9.956 13.463 1.00 94.25 588 LYS A C 1
ATOM 4416 O O . LYS A 1 588 ? -29.172 10.823 14.222 1.00 94.25 588 LYS A O 1
ATOM 4421 N N . TYR A 1 589 ? -29.428 8.654 13.658 1.00 95.81 589 TYR A N 1
ATOM 4422 C CA . TYR A 1 589 ? -28.918 8.122 14.915 1.00 95.81 589 TYR A CA 1
ATOM 4423 C C . TYR A 1 589 ? -27.869 7.035 14.722 1.00 95.81 589 TYR A C 1
ATOM 4425 O O . TYR A 1 589 ? -27.808 6.342 13.703 1.00 95.81 589 TYR A O 1
ATOM 4433 N N . ARG A 1 590 ? -27.040 6.893 15.748 1.00 94.81 590 ARG A N 1
ATOM 4434 C CA . ARG A 1 590 ? -25.971 5.906 15.864 1.00 94.81 590 ARG A CA 1
ATOM 4435 C C . ARG A 1 590 ? -26.070 5.217 17.218 1.00 94.81 590 ARG A C 1
ATOM 4437 O O . ARG A 1 590 ? -26.343 5.878 18.214 1.00 94.81 590 ARG A O 1
ATOM 4444 N N . ILE A 1 591 ? -25.793 3.922 17.244 1.00 96.06 591 ILE A N 1
ATOM 4445 C CA . ILE A 1 591 ? -25.647 3.114 18.455 1.00 96.06 591 ILE A CA 1
ATOM 4446 C C . ILE A 1 591 ? -24.156 2.863 18.678 1.00 96.06 591 ILE A C 1
ATOM 4448 O O . ILE A 1 591 ? -23.458 2.476 17.741 1.00 96.06 591 ILE A O 1
ATOM 4452 N N . VAL A 1 592 ? -23.690 3.077 19.907 1.00 94.75 592 VAL A N 1
ATOM 4453 C CA . VAL A 1 592 ? -22.323 2.795 20.390 1.00 94.75 592 VAL A CA 1
ATOM 4454 C C . VAL A 1 592 ? -22.393 2.233 21.815 1.00 94.75 592 VAL A C 1
ATOM 4456 O O . VAL A 1 592 ? -23.426 2.398 22.467 1.00 94.75 592 VAL A O 1
ATOM 4459 N N . PRO A 1 593 ? -21.341 1.598 22.353 1.00 94.31 593 PRO A N 1
ATOM 4460 C CA . PRO A 1 593 ? -21.266 1.303 23.780 1.00 94.31 593 PRO A CA 1
ATOM 4461 C C . PRO A 1 593 ? -21.411 2.572 24.633 1.00 94.31 593 PRO A C 1
ATOM 4463 O O . PRO A 1 593 ? -20.941 3.649 24.257 1.00 94.31 593 PRO A O 1
ATOM 4466 N N . ALA A 1 594 ? -22.067 2.453 25.789 1.00 94.25 594 ALA A N 1
ATOM 4467 C CA . ALA A 1 594 ? -22.187 3.553 26.747 1.00 94.25 594 ALA A CA 1
ATOM 4468 C C . ALA A 1 594 ? -20.830 3.909 27.401 1.00 94.25 594 ALA A C 1
ATOM 4470 O O . ALA A 1 594 ? -19.780 3.419 26.998 1.00 94.25 594 ALA A O 1
ATOM 4471 N N . GLU A 1 595 ? -20.835 4.782 28.410 1.00 92.19 595 GLU A N 1
ATOM 4472 C CA . GLU A 1 595 ? -19.616 5.137 29.151 1.00 92.19 595 GLU A CA 1
ATOM 4473 C C . GLU A 1 595 ? -19.051 3.968 29.969 1.00 92.19 595 GLU A C 1
ATOM 4475 O O . GLU A 1 595 ? -19.797 3.138 30.499 1.00 92.19 595 GLU A O 1
ATOM 4480 N N . TYR A 1 596 ? -17.728 3.963 30.143 1.00 91.00 596 TYR A N 1
ATOM 4481 C CA . TYR A 1 596 ? -16.940 2.915 30.795 1.00 91.00 596 TYR A CA 1
ATOM 4482 C C . TYR A 1 596 ? -17.513 2.450 32.148 1.00 91.00 596 TYR A C 1
ATOM 4484 O O . TYR A 1 596 ? -17.593 1.249 32.430 1.00 91.00 596 TYR A O 1
ATOM 4492 N N . GLY A 1 597 ? -17.971 3.396 32.976 1.00 89.38 597 GLY A N 1
ATOM 4493 C CA . GLY A 1 597 ? -18.552 3.105 34.289 1.00 89.38 597 GLY A CA 1
ATOM 4494 C C . GLY A 1 597 ? -19.880 2.337 34.241 1.00 89.38 597 GLY A C 1
ATOM 4495 O O . GLY A 1 597 ? -20.224 1.662 35.208 1.00 89.38 597 GLY A O 1
ATOM 4496 N N . SER A 1 598 ? -20.605 2.398 33.120 1.00 90.12 598 SER A N 1
ATOM 4497 C CA . SER A 1 598 ? -21.944 1.811 32.953 1.00 90.12 598 SER A CA 1
ATOM 4498 C C . SER A 1 598 ? -21.954 0.512 32.149 1.00 90.12 598 SER A C 1
ATOM 4500 O O . SER A 1 598 ? -22.864 -0.296 32.313 1.00 90.12 598 SER A O 1
ATOM 4502 N N . VAL A 1 599 ? -20.980 0.321 31.260 1.00 92.38 599 VAL A N 1
ATOM 4503 C CA . VAL A 1 599 ? -20.924 -0.843 30.365 1.00 92.38 599 VAL A CA 1
ATOM 4504 C C . VAL A 1 599 ? -20.545 -2.134 31.088 1.00 92.38 599 VAL A C 1
ATOM 4506 O O . VAL A 1 599 ? -19.859 -2.118 32.118 1.00 92.38 599 VAL A O 1
ATOM 4509 N N . ALA A 1 600 ? -20.972 -3.263 30.520 1.00 87.62 600 ALA A N 1
ATOM 4510 C CA . ALA A 1 600 ? -20.643 -4.589 31.023 1.00 87.62 600 ALA A CA 1
ATOM 4511 C C . ALA A 1 600 ? -19.136 -4.884 30.902 1.00 87.62 600 ALA A C 1
ATOM 4513 O O . ALA A 1 600 ? -18.427 -4.314 30.071 1.00 87.62 600 ALA A O 1
ATOM 4514 N N . ALA A 1 601 ? -18.632 -5.812 31.723 1.00 82.31 601 ALA A N 1
ATOM 4515 C CA . ALA A 1 601 ? -17.213 -6.182 31.722 1.00 82.31 601 ALA A CA 1
ATOM 4516 C C . ALA A 1 601 ? -16.739 -6.721 30.358 1.00 82.31 601 ALA A C 1
ATOM 4518 O O . ALA A 1 601 ? -15.605 -6.458 29.966 1.00 82.31 601 ALA A O 1
ATOM 4519 N N . SER A 1 602 ? -17.624 -7.403 29.623 1.00 81.31 602 SER A N 1
ATOM 4520 C CA . SER A 1 602 ? -17.397 -7.865 28.248 1.00 81.31 602 SER A CA 1
ATOM 4521 C C . SER A 1 602 ? -17.137 -6.722 27.266 1.00 81.31 602 SER A C 1
ATOM 4523 O O . SER A 1 602 ? -16.369 -6.903 26.332 1.00 81.31 602 SER A O 1
ATOM 4525 N N . GLN A 1 603 ? -17.720 -5.541 27.486 1.00 86.44 603 GLN A N 1
ATOM 4526 C CA . GLN A 1 603 ? -17.569 -4.375 26.609 1.00 86.44 603 GLN A CA 1
ATOM 4527 C C . GLN A 1 603 ? -16.300 -3.572 26.925 1.00 86.44 603 GLN A C 1
ATOM 4529 O O . GLN A 1 603 ? -15.759 -2.886 26.066 1.00 86.44 603 GLN A O 1
ATOM 4534 N N . ARG A 1 604 ? -15.756 -3.687 28.145 1.00 83.00 604 ARG A N 1
ATOM 4535 C CA . ARG A 1 604 ? -14.526 -2.986 28.579 1.00 83.00 604 ARG A CA 1
ATOM 4536 C C . ARG A 1 604 ? -13.247 -3.501 27.911 1.00 83.00 604 ARG A C 1
ATOM 4538 O O . ARG A 1 604 ? -12.150 -3.080 28.274 1.00 83.00 604 ARG A O 1
ATOM 4545 N N . VAL A 1 605 ? -13.389 -4.423 26.963 1.00 75.62 605 VAL A N 1
ATOM 4546 C CA . VAL A 1 605 ? -12.317 -4.916 26.096 1.00 75.62 605 VAL A CA 1
ATOM 4547 C C . VAL A 1 605 ? -12.091 -4.023 24.869 1.00 75.62 605 VAL A C 1
ATOM 4549 O O . VAL A 1 605 ? -11.118 -4.259 24.163 1.00 75.62 605 VAL A O 1
ATOM 4552 N N . THR A 1 606 ? -12.951 -3.025 24.606 1.00 78.56 606 THR A N 1
ATOM 4553 C CA . THR A 1 606 ? -12.783 -2.008 23.545 1.00 78.56 606 THR A CA 1
ATOM 4554 C C . THR A 1 606 ? -12.163 -0.712 24.079 1.00 78.56 606 THR A C 1
ATOM 4556 O O . THR A 1 606 ? -12.060 -0.521 25.287 1.00 78.56 606 THR A O 1
ATOM 4559 N N . ALA A 1 607 ? -11.755 0.197 23.192 1.00 81.88 607 ALA A N 1
ATOM 4560 C CA . ALA A 1 607 ? -11.117 1.459 23.556 1.00 81.88 607 ALA A CA 1
ATOM 4561 C C . ALA A 1 607 ? -12.087 2.492 24.167 1.00 81.88 607 ALA A C 1
ATOM 4563 O O . ALA A 1 607 ? -13.171 2.742 23.637 1.00 81.88 607 ALA A O 1
ATOM 4564 N N . PHE A 1 608 ? -11.638 3.150 25.240 1.00 86.94 608 PHE A N 1
ATOM 4565 C CA . PHE A 1 608 ? -12.311 4.266 25.912 1.00 86.94 608 PHE A CA 1
ATOM 4566 C C . PHE A 1 608 ? -11.326 5.423 26.114 1.00 86.94 608 PHE A C 1
ATOM 4568 O O . PHE A 1 608 ? -10.118 5.204 26.232 1.00 86.94 608 PHE A O 1
ATOM 4575 N N . GLN A 1 609 ? -11.848 6.644 26.130 1.00 87.19 609 GLN A N 1
ATOM 4576 C CA . GLN A 1 609 ? -11.096 7.879 26.327 1.00 87.19 609 GLN A CA 1
ATOM 4577 C C . GLN A 1 609 ? -10.775 8.071 27.816 1.00 87.19 609 GLN A C 1
ATOM 4579 O O . GLN A 1 609 ? -11.623 7.807 28.668 1.00 87.19 609 GLN A O 1
ATOM 4584 N N . ALA A 1 610 ? -9.550 8.507 28.110 1.00 84.94 610 ALA A N 1
ATOM 4585 C CA . ALA A 1 610 ? -9.140 8.923 29.449 1.00 84.94 610 ALA A CA 1
ATOM 4586 C C . ALA A 1 610 ? -9.385 10.419 29.657 1.00 84.94 610 ALA A C 1
ATOM 4588 O O . ALA A 1 610 ? -9.510 11.177 28.687 1.00 84.94 610 ALA A O 1
ATOM 4589 N N . ASP A 1 611 ? -9.417 10.822 30.921 1.00 83.19 611 ASP A N 1
ATOM 4590 C CA . ASP A 1 611 ? -9.422 12.220 31.323 1.00 83.19 611 ASP A CA 1
ATOM 4591 C C . ASP A 1 611 ? -8.080 12.923 30.993 1.00 83.19 611 ASP A C 1
ATOM 4593 O O . ASP A 1 611 ? -7.073 12.292 30.645 1.00 83.19 611 ASP A O 1
ATOM 4597 N N . ASP A 1 612 ? -8.071 14.255 31.073 1.00 80.06 612 ASP A N 1
ATOM 4598 C CA . ASP A 1 612 ? -6.876 15.088 30.909 1.00 80.06 612 ASP A CA 1
ATOM 4599 C C . ASP A 1 612 ? -6.164 15.441 32.233 1.00 80.06 612 ASP A C 1
ATOM 4601 O O . ASP A 1 612 ? -5.077 16.026 32.202 1.00 80.06 612 ASP A O 1
ATOM 4605 N N . GLY A 1 613 ? -6.754 15.105 33.383 1.00 81.12 613 GLY A N 1
ATOM 4606 C CA . GLY A 1 613 ? -6.272 15.438 34.720 1.00 81.12 613 GLY A CA 1
ATOM 4607 C C . GLY A 1 613 ? -5.284 14.421 35.293 1.00 81.12 613 GLY A C 1
ATOM 4608 O O . GLY A 1 613 ? -4.184 14.799 35.712 1.00 81.12 61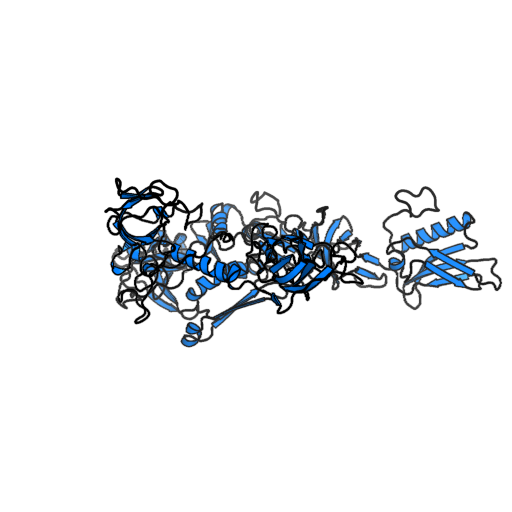3 GLY A O 1
ATOM 4609 N N . ASP A 1 614 ? -5.660 13.146 35.323 1.00 78.88 614 ASP A N 1
ATOM 4610 C CA . ASP A 1 614 ? -4.862 12.031 35.835 1.00 78.88 614 ASP A CA 1
ATOM 4611 C C . ASP A 1 614 ? -4.447 11.025 34.743 1.00 78.88 614 ASP A C 1
ATOM 4613 O O . ASP A 1 614 ? -3.506 10.243 34.938 1.00 78.88 614 ASP A O 1
ATOM 4617 N N . GLY A 1 615 ? -5.073 11.101 33.565 1.00 76.44 615 GLY A N 1
ATOM 4618 C CA . GLY A 1 615 ? -4.798 10.237 32.427 1.00 76.44 615 GLY A CA 1
ATOM 4619 C C . GLY A 1 615 ? -5.331 8.817 32.604 1.00 76.44 615 GLY A C 1
ATOM 4620 O O . GLY A 1 615 ? -4.804 7.904 31.964 1.00 76.44 615 GLY A O 1
ATOM 4621 N N . PHE A 1 616 ? -6.330 8.609 33.462 1.00 82.06 616 PHE A N 1
ATOM 4622 C CA . PHE A 1 616 ? -7.089 7.373 33.612 1.00 82.06 616 PHE A CA 1
ATOM 4623 C C . PHE A 1 616 ? -8.477 7.497 32.970 1.00 82.06 616 PHE A C 1
ATOM 4625 O O . PHE A 1 616 ? -9.018 8.572 32.750 1.00 82.06 616 PHE A O 1
ATOM 4632 N N . ILE A 1 617 ? -9.052 6.344 32.643 1.00 85.38 617 ILE A N 1
ATOM 4633 C CA . ILE A 1 617 ? -10.454 6.185 32.278 1.00 85.38 617 ILE A CA 1
ATOM 4634 C C . ILE A 1 617 ? -11.246 6.081 33.584 1.00 85.38 617 ILE A C 1
ATOM 4636 O O . ILE A 1 617 ? -11.134 5.070 34.294 1.00 85.38 617 ILE A O 1
ATOM 4640 N N . VAL A 1 618 ? -12.051 7.096 33.891 1.00 87.75 618 VAL A N 1
ATOM 4641 C CA . VAL A 1 618 ? -12.935 7.174 35.065 1.00 87.75 618 VAL A CA 1
ATOM 4642 C C . VAL A 1 618 ? -12.191 6.812 36.355 1.00 87.75 618 VAL A C 1
ATOM 4644 O O . VAL A 1 618 ? -12.660 5.961 37.107 1.00 87.75 618 VAL A O 1
ATOM 4647 N N . ASP A 1 619 ? -10.973 7.332 36.548 1.00 83.94 619 ASP A N 1
ATOM 4648 C CA . ASP A 1 619 ? -10.068 7.067 37.688 1.00 83.94 619 ASP A CA 1
ATOM 4649 C C . ASP A 1 619 ? -9.798 5.572 37.995 1.00 83.94 619 ASP A C 1
ATOM 4651 O O . ASP A 1 619 ? -9.311 5.205 39.068 1.00 83.94 619 ASP A O 1
ATOM 4655 N N . THR A 1 620 ? -10.165 4.659 37.090 1.00 78.62 620 THR A N 1
ATOM 4656 C CA . THR A 1 620 ? -10.254 3.216 37.393 1.00 78.62 620 THR A CA 1
ATOM 4657 C C . THR A 1 620 ? -9.335 2.371 36.539 1.00 78.62 620 THR A C 1
ATOM 4659 O O . THR A 1 620 ? -8.940 1.278 36.952 1.00 78.62 620 THR A O 1
ATOM 4662 N N . ARG A 1 621 ? -9.004 2.839 35.336 1.00 74.69 621 ARG A N 1
ATOM 4663 C CA . ARG A 1 621 ? -8.240 2.059 34.367 1.00 74.69 621 ARG A CA 1
ATOM 4664 C C . ARG A 1 621 ? -7.307 2.943 33.560 1.00 74.69 621 ARG A C 1
ATOM 4666 O O . ARG A 1 621 ? -7.670 4.031 33.152 1.00 74.69 621 ARG A O 1
ATOM 4673 N N . GLN A 1 622 ? -6.111 2.447 33.282 1.00 72.94 622 GLN A N 1
ATOM 4674 C CA . GLN A 1 622 ? -5.198 3.101 32.349 1.00 72.94 622 GLN A CA 1
ATOM 4675 C C . GLN A 1 622 ? -5.752 3.042 30.909 1.00 72.94 622 GLN A C 1
ATOM 4677 O O . GLN A 1 622 ? -6.261 1.992 30.507 1.00 72.94 622 GLN A O 1
ATOM 4682 N N . PRO A 1 623 ? -5.643 4.119 30.113 1.00 69.31 623 PRO A N 1
ATOM 4683 C CA . PRO A 1 623 ? -6.111 4.138 28.735 1.00 69.31 623 PRO A CA 1
ATOM 4684 C C . PRO A 1 623 ? -5.376 3.130 27.861 1.00 69.31 623 PRO A C 1
ATOM 4686 O O . PRO A 1 623 ? -4.201 2.816 28.067 1.00 69.31 623 PRO A O 1
ATOM 4689 N N . PHE A 1 624 ? -6.079 2.661 26.836 1.00 67.75 624 PHE A N 1
ATOM 4690 C CA . PHE A 1 624 ? -5.486 1.836 25.796 1.00 67.75 624 PHE A CA 1
ATOM 4691 C C . PHE A 1 624 ? -4.598 2.688 24.882 1.00 67.75 624 PHE A C 1
ATOM 4693 O O . PHE A 1 624 ? -4.925 3.828 24.557 1.00 67.75 624 PHE A O 1
ATOM 4700 N N . GLY A 1 625 ? -3.469 2.130 24.456 1.00 58.00 625 GLY A N 1
ATOM 4701 C CA . GLY A 1 625 ? -2.633 2.700 23.402 1.00 58.00 625 GLY A CA 1
ATOM 4702 C C . GLY A 1 625 ? -3.099 2.284 22.000 1.00 58.00 625 GLY A C 1
ATOM 4703 O O . GLY A 1 625 ? -4.123 1.622 21.821 1.00 58.00 625 GLY A O 1
ATOM 4704 N N . MET A 1 626 ? -2.341 2.705 20.985 1.00 51.34 626 MET A N 1
ATOM 4705 C CA . MET A 1 626 ? -2.652 2.433 19.578 1.00 51.34 626 MET A CA 1
ATOM 4706 C C . MET A 1 626 ? -2.452 0.954 19.206 1.00 51.34 626 MET A C 1
ATOM 4708 O O . MET A 1 626 ? -1.506 0.317 19.663 1.00 51.34 626 MET A O 1
ATOM 4712 N N . ILE A 1 627 ? -3.319 0.436 18.328 1.00 52.62 627 ILE A N 1
ATOM 4713 C CA . ILE A 1 627 ? -3.283 -0.943 17.815 1.00 52.62 627 ILE A CA 1
ATOM 4714 C C . ILE A 1 627 ? -2.823 -1.005 16.367 1.00 52.62 627 ILE A C 1
ATOM 4716 O O . ILE A 1 627 ? -3.274 -0.221 15.534 1.00 52.62 627 ILE A O 1
ATOM 4720 N N . SER A 1 628 ? -2.046 -2.045 16.064 1.00 52.62 628 SER A N 1
ATOM 4721 C CA . SER A 1 628 ? -2.010 -2.672 14.745 1.00 52.62 628 SER A CA 1
ATOM 4722 C C . SER A 1 628 ? -2.906 -3.920 14.762 1.00 52.62 628 SER A C 1
ATOM 4724 O O . SER A 1 628 ? -2.690 -4.815 15.583 1.00 52.62 628 SER A O 1
ATOM 4726 N N . SER A 1 629 ? -3.964 -3.978 13.939 1.00 49.22 629 SER A N 1
ATOM 4727 C CA . SER A 1 629 ? -4.911 -5.104 13.989 1.00 49.22 629 SER A CA 1
ATOM 4728 C C . SER A 1 629 ? -4.186 -6.419 13.709 1.00 49.22 629 SER A C 1
ATOM 4730 O O . SER A 1 629 ? -3.472 -6.549 12.720 1.00 49.22 629 SER A O 1
ATOM 4732 N N . GLY A 1 630 ? -4.360 -7.397 14.599 1.00 43.25 630 GLY A N 1
ATOM 4733 C CA . GLY A 1 630 ? -3.539 -8.607 14.642 1.00 43.25 630 GLY A CA 1
ATOM 4734 C C . GLY A 1 630 ? -3.804 -9.672 13.583 1.00 43.25 630 GLY A C 1
ATOM 4735 O O . GLY A 1 630 ? -3.404 -10.813 13.780 1.00 43.25 630 GLY A O 1
ATOM 4736 N N . VAL A 1 631 ? -4.463 -9.319 12.481 1.00 43.03 631 VAL A N 1
ATOM 4737 C CA . VAL A 1 631 ? -4.795 -10.243 11.384 1.00 43.03 631 VAL A CA 1
ATOM 4738 C C . VAL A 1 631 ? -4.694 -9.518 10.039 1.00 43.03 631 VAL A C 1
ATOM 4740 O O . VAL A 1 631 ? -5.605 -9.573 9.225 1.00 43.03 631 VAL A O 1
ATOM 4743 N N . GLY A 1 632 ? -3.627 -8.736 9.860 1.00 42.75 632 GLY A N 1
ATOM 4744 C CA . GLY A 1 632 ? -3.528 -7.793 8.754 1.00 42.75 632 GLY A CA 1
ATOM 4745 C C . GLY A 1 632 ? -4.558 -6.668 8.875 1.00 42.75 632 GLY A C 1
ATOM 4746 O O . GLY A 1 632 ? -5.734 -6.850 9.192 1.00 42.75 632 GLY A O 1
ATOM 4747 N N . GLN A 1 633 ? -4.146 -5.440 8.636 1.00 39.34 633 GLN A N 1
ATOM 4748 C CA . GLN A 1 633 ? -5.056 -4.392 8.220 1.00 39.34 633 GLN A CA 1
ATOM 4749 C C . GLN A 1 633 ? -5.513 -4.692 6.788 1.00 39.34 633 GLN A C 1
ATOM 4751 O O . GLN A 1 633 ? -5.138 -3.995 5.840 1.00 39.34 633 GLN A O 1
ATOM 4756 N N . SER A 1 634 ? -6.380 -5.697 6.619 1.00 42.06 634 SER A N 1
ATOM 4757 C CA . SER A 1 634 ? -7.236 -5.760 5.437 1.00 42.06 634 SER A CA 1
ATOM 4758 C C . SER A 1 634 ? -8.242 -4.617 5.537 1.00 42.06 634 SER A C 1
ATOM 4760 O O . SER A 1 634 ? -9.355 -4.733 6.041 1.00 42.06 634 SER A O 1
ATOM 4762 N N . SER A 1 635 ? -7.792 -3.443 5.117 1.00 43.38 635 SER A N 1
ATOM 4763 C CA . SER A 1 635 ? -8.668 -2.348 4.760 1.00 43.38 635 SER A CA 1
ATOM 4764 C C . SER A 1 635 ? -8.404 -2.042 3.298 1.00 43.38 635 SER A C 1
ATOM 4766 O O . SER A 1 635 ? -7.534 -1.250 2.936 1.00 43.38 635 SER A O 1
ATOM 4768 N N . THR A 1 636 ? -9.194 -2.665 2.427 1.00 45.81 636 THR A N 1
ATOM 4769 C CA . THR A 1 636 ? -9.643 -1.959 1.229 1.00 45.81 636 THR A CA 1
ATOM 4770 C C . THR A 1 636 ? -10.302 -0.671 1.710 1.00 45.81 636 THR A C 1
ATOM 4772 O O . THR A 1 636 ? -11.459 -0.657 2.132 1.00 45.81 636 THR A O 1
ATOM 4775 N N . PHE A 1 637 ? -9.532 0.413 1.743 1.00 45.09 637 PHE A N 1
ATOM 4776 C CA . PHE A 1 637 ? -10.057 1.733 2.032 1.00 45.09 637 PHE A CA 1
ATOM 4777 C C . PHE A 1 637 ? -10.894 2.163 0.833 1.00 45.09 637 PHE A C 1
ATOM 4779 O O . PHE A 1 637 ? -10.397 2.273 -0.287 1.00 45.09 637 PHE A O 1
ATOM 4786 N N . THR A 1 638 ? -12.183 2.392 1.063 1.00 49.91 638 THR A N 1
ATOM 4787 C CA . THR A 1 638 ? -13.012 3.041 0.052 1.00 49.91 638 THR A CA 1
ATOM 4788 C C . THR A 1 638 ? -12.710 4.528 0.109 1.00 49.91 638 THR A C 1
ATOM 4790 O O . THR A 1 638 ? -12.909 5.157 1.150 1.00 49.91 638 THR A O 1
ATOM 4793 N N . LEU A 1 639 ? -12.223 5.084 -1.003 1.00 53.16 639 LEU A N 1
ATOM 4794 C CA . LEU A 1 639 ? -12.022 6.523 -1.135 1.00 53.16 639 LEU A CA 1
ATOM 4795 C C . LEU A 1 639 ? -13.308 7.257 -0.728 1.00 53.16 639 LEU A C 1
ATOM 4797 O O . LEU A 1 639 ? -14.406 6.905 -1.164 1.00 53.16 639 LEU A O 1
ATOM 4801 N N . SER A 1 640 ? -13.170 8.279 0.115 1.00 55.97 640 SER A N 1
ATOM 4802 C CA . SER A 1 640 ? -14.297 9.134 0.492 1.00 55.97 640 SER A CA 1
ATOM 4803 C C . SER A 1 640 ? -14.844 9.812 -0.764 1.00 55.97 640 SER A C 1
ATOM 4805 O O . SER A 1 640 ? -14.098 10.440 -1.517 1.00 55.97 640 SER A O 1
ATOM 4807 N N . ALA A 1 641 ? -16.146 9.666 -1.014 1.00 58.25 641 ALA A N 1
ATOM 4808 C CA . ALA A 1 641 ? -16.789 10.348 -2.127 1.00 58.25 641 ALA A CA 1
ATOM 4809 C C . ALA A 1 641 ? -16.760 11.861 -1.879 1.00 58.25 641 ALA A C 1
ATOM 4811 O O . ALA A 1 641 ? -17.073 12.309 -0.776 1.00 58.25 641 ALA A O 1
ATOM 4812 N N . ALA A 1 642 ? -16.473 12.667 -2.907 1.00 55.50 642 ALA A N 1
ATOM 4813 C CA . ALA A 1 642 ? -16.478 14.127 -2.773 1.00 55.50 642 ALA A CA 1
ATOM 4814 C C . ALA A 1 642 ? -17.794 14.683 -2.217 1.00 55.50 642 ALA A C 1
ATOM 4816 O O . ALA A 1 642 ? -17.796 15.716 -1.555 1.00 55.50 642 ALA A O 1
ATOM 4817 N N . THR A 1 643 ? -18.912 13.995 -2.440 1.00 61.72 643 THR A N 1
ATOM 4818 C CA . THR A 1 643 ? -20.231 14.385 -1.934 1.00 61.72 643 THR A CA 1
ATOM 4819 C C . THR A 1 643 ? -20.423 14.141 -0.434 1.00 61.72 643 THR A C 1
ATOM 4821 O O . THR A 1 643 ? -21.458 14.540 0.108 1.00 61.72 643 THR A O 1
ATOM 4824 N N . GLU A 1 644 ? -19.486 13.480 0.257 1.00 68.62 644 GLU A N 1
ATOM 4825 C CA . GLU A 1 644 ? -19.573 13.289 1.704 1.00 68.62 644 GLU A CA 1
ATOM 4826 C C . GLU A 1 644 ? -19.471 14.634 2.434 1.00 68.62 644 GLU A C 1
ATOM 4828 O O . GLU A 1 644 ? -18.501 15.385 2.320 1.00 68.62 644 GLU A O 1
ATOM 4833 N N . ARG A 1 645 ? -20.512 14.947 3.207 1.00 72.62 645 ARG A N 1
ATOM 4834 C CA . ARG A 1 645 ? -20.583 16.179 3.994 1.00 72.62 645 ARG A CA 1
ATOM 4835 C C . ARG A 1 645 ? -19.864 16.002 5.328 1.00 72.62 645 ARG A C 1
ATOM 4837 O O . ARG A 1 645 ? -19.893 14.922 5.921 1.00 72.62 645 ARG A O 1
ATOM 4844 N N . CYS A 1 646 ? -19.271 17.089 5.820 1.00 77.69 646 CYS A N 1
ATOM 4845 C CA . CYS A 1 646 ? -18.807 17.156 7.201 1.00 77.69 646 CYS A CA 1
ATOM 4846 C C . CYS A 1 646 ? -19.987 16.962 8.164 1.00 77.69 646 CYS A C 1
ATOM 4848 O O . CYS A 1 646 ? -21.110 17.361 7.852 1.00 77.69 646 CYS A O 1
ATOM 4850 N N . ARG A 1 647 ? -19.713 16.392 9.337 1.00 83.19 647 ARG A N 1
ATOM 4851 C CA . ARG A 1 647 ? -20.682 16.229 10.425 1.00 83.19 647 ARG A CA 1
ATOM 4852 C C . ARG A 1 647 ? -20.168 16.940 11.668 1.00 83.19 647 ARG A C 1
ATOM 4854 O O . ARG A 1 647 ? -18.964 16.934 11.926 1.00 83.19 647 ARG A O 1
ATOM 4861 N N . ARG A 1 648 ? -21.066 17.570 12.418 1.00 84.06 648 ARG A N 1
ATOM 4862 C CA . ARG A 1 648 ? -20.773 18.139 13.734 1.00 84.06 648 ARG A CA 1
ATOM 4863 C C . ARG A 1 648 ? -20.765 17.044 14.795 1.00 84.06 648 ARG A C 1
ATOM 4865 O O . ARG A 1 648 ? -21.553 16.105 14.730 1.00 84.06 648 ARG A O 1
ATOM 4872 N N . TYR A 1 649 ? -19.883 17.200 15.776 1.00 85.12 649 TYR A N 1
ATOM 4873 C CA . TYR A 1 649 ? -19.807 16.315 16.935 1.00 85.12 649 TYR A CA 1
ATOM 4874 C C . TYR A 1 649 ? -20.853 16.667 17.982 1.00 85.12 649 TYR A C 1
ATOM 4876 O O . TYR A 1 649 ? -21.116 17.845 18.226 1.00 85.12 649 TYR A O 1
ATOM 4884 N N . SER A 1 650 ? -21.387 15.643 18.644 1.00 88.31 650 SER A N 1
ATOM 4885 C CA . SER A 1 650 ? -22.046 15.800 19.939 1.00 88.31 650 SER A CA 1
ATOM 4886 C C . SER A 1 650 ? -21.003 15.846 21.059 1.00 88.31 650 SER A C 1
ATOM 4888 O O . SER A 1 650 ? -19.984 15.155 20.994 1.00 88.31 650 SER A O 1
ATOM 4890 N N . THR A 1 651 ? -21.284 16.579 22.138 1.00 88.88 651 THR A N 1
ATOM 4891 C CA . THR A 1 651 ? -20.476 16.527 23.367 1.00 88.88 651 THR A CA 1
ATOM 4892 C C . THR A 1 651 ? -20.485 15.155 24.042 1.00 88.88 651 THR A C 1
ATOM 4894 O O . THR A 1 651 ? -19.630 14.894 24.871 1.00 88.88 651 THR A O 1
ATOM 4897 N N . HIS A 1 652 ? -21.404 14.252 23.685 1.00 88.38 652 HIS A N 1
ATOM 4898 C CA . HIS A 1 652 ? -21.437 12.880 24.210 1.00 88.38 652 HIS A CA 1
ATOM 4899 C C . HIS A 1 652 ? -20.424 11.927 23.559 1.00 88.38 652 HIS A C 1
ATOM 4901 O O . HIS A 1 652 ? -20.360 10.763 23.949 1.00 88.38 652 HIS A O 1
ATOM 4907 N N . GLN A 1 653 ? -19.686 12.390 22.545 1.00 86.19 653 GLN A N 1
ATOM 4908 C CA . GLN A 1 653 ? -18.691 11.597 21.813 1.00 86.19 653 GLN A CA 1
ATOM 4909 C C . GLN A 1 653 ? -17.251 11.881 22.261 1.00 86.19 653 GLN A C 1
ATOM 4911 O O . GLN A 1 653 ? -16.319 11.236 21.782 1.00 86.19 653 GLN A O 1
ATOM 4916 N N . VAL A 1 654 ? -17.057 12.845 23.163 1.00 86.38 654 VAL A N 1
ATOM 4917 C CA . VAL A 1 654 ? -15.747 13.226 23.694 1.00 86.38 654 VAL A CA 1
ATOM 4918 C C . VAL A 1 654 ? -15.870 13.410 25.199 1.00 86.38 654 VAL A C 1
ATOM 4920 O O . VAL A 1 654 ? -16.808 14.056 25.659 1.00 86.38 654 VAL A O 1
ATOM 4923 N N . GLY A 1 655 ? -14.927 12.862 25.954 1.00 86.19 655 GLY A N 1
ATOM 4924 C CA . GLY A 1 655 ? -14.884 13.003 27.407 1.00 86.19 655 GLY A CA 1
ATOM 4925 C C . GLY A 1 655 ? -14.397 11.740 28.102 1.00 86.19 655 GLY A C 1
ATOM 4926 O O . GLY A 1 655 ? -14.293 10.680 27.484 1.00 86.19 655 GLY A O 1
ATOM 4927 N N . ASP A 1 656 ? -14.115 11.864 29.394 1.00 88.94 656 ASP A N 1
ATOM 4928 C CA . ASP A 1 656 ? -13.654 10.747 30.212 1.00 88.94 656 ASP A CA 1
ATOM 4929 C C . ASP A 1 656 ? -14.665 9.586 30.207 1.00 88.94 656 ASP A C 1
ATOM 4931 O O . ASP A 1 656 ? -15.878 9.774 30.331 1.00 88.94 656 ASP A O 1
ATOM 4935 N N . GLY A 1 657 ? -14.167 8.368 29.999 1.00 89.06 657 GLY A N 1
ATOM 4936 C CA . GLY A 1 657 ? -14.985 7.164 29.954 1.00 89.06 657 GLY A CA 1
ATOM 4937 C C . GLY A 1 657 ? -15.829 7.011 28.696 1.00 89.06 657 GLY A C 1
ATOM 4938 O O . GLY A 1 657 ? -16.562 6.027 28.604 1.00 89.06 657 GLY A O 1
ATOM 4939 N N . VAL A 1 658 ? -15.751 7.920 27.720 1.00 90.56 658 VAL A N 1
ATOM 4940 C CA . VAL A 1 658 ? -16.485 7.793 26.456 1.00 90.56 658 VAL A CA 1
ATOM 4941 C C . VAL A 1 658 ? -15.789 6.784 25.544 1.00 90.56 658 VAL A C 1
ATOM 4943 O O . VAL A 1 658 ? -14.568 6.786 25.396 1.00 90.56 658 VAL A O 1
ATOM 4946 N N . THR A 1 659 ? -16.569 5.912 24.910 1.00 88.31 659 THR A N 1
ATOM 4947 C CA . THR A 1 659 ? -16.058 4.941 23.937 1.00 88.31 659 THR A CA 1
ATOM 4948 C C . THR A 1 659 ? -15.377 5.639 22.760 1.00 88.31 659 THR A C 1
ATOM 4950 O O . THR A 1 659 ? -15.900 6.605 22.206 1.00 88.31 659 THR A O 1
ATOM 4953 N N . PHE A 1 660 ? -14.227 5.125 22.330 1.00 85.69 660 PHE A N 1
ATOM 4954 C CA . PHE A 1 660 ? -13.594 5.543 21.083 1.00 85.69 660 PHE A CA 1
ATOM 4955 C C . PHE A 1 660 ? -14.133 4.682 19.931 1.00 85.69 660 PHE A C 1
ATOM 4957 O O . PHE A 1 660 ? -13.611 3.600 19.662 1.00 85.69 660 PHE A O 1
ATOM 4964 N N . ASP A 1 661 ? -15.237 5.114 19.309 1.00 86.81 661 ASP A N 1
ATOM 4965 C CA . ASP A 1 661 ? -16.008 4.309 18.351 1.00 86.81 661 ASP A CA 1
ATOM 4966 C C . ASP A 1 661 ? -15.661 4.565 16.872 1.00 86.81 661 ASP A C 1
ATOM 4968 O O . ASP A 1 661 ? -15.255 5.662 16.471 1.00 86.81 661 ASP A O 1
ATOM 4972 N N . ALA A 1 662 ? -15.875 3.545 16.034 1.00 83.69 662 ALA A N 1
ATOM 4973 C CA . ALA A 1 662 ? -15.629 3.615 14.588 1.00 83.69 662 ALA A CA 1
ATOM 4974 C C . ALA A 1 662 ? -16.446 4.718 13.887 1.00 83.69 662 ALA A C 1
ATOM 4976 O O . ALA A 1 662 ? -16.024 5.291 12.878 1.00 83.69 662 ALA A O 1
ATOM 4977 N N . GLY A 1 663 ? -17.615 5.051 14.427 1.00 86.31 663 GLY A N 1
ATOM 4978 C CA . GLY A 1 663 ? -18.471 6.083 13.885 1.00 86.31 663 GLY A CA 1
ATOM 4979 C C . GLY A 1 663 ? -17.929 7.492 14.111 1.00 86.31 663 GLY A C 1
ATOM 4980 O O . GLY A 1 663 ? -17.883 8.283 13.163 1.00 86.31 663 GLY A O 1
ATOM 4981 N N . ALA A 1 664 ? -17.511 7.814 15.335 1.00 85.12 664 ALA A N 1
ATOM 4982 C CA . ALA A 1 664 ? -16.882 9.091 15.659 1.00 85.12 664 ALA A CA 1
ATOM 4983 C C . ALA A 1 664 ? -15.595 9.291 14.848 1.00 85.12 664 ALA A C 1
ATOM 4985 O O . ALA A 1 664 ? -15.387 10.381 14.310 1.00 85.12 664 ALA A O 1
ATOM 4986 N N . ALA A 1 665 ? -14.795 8.233 14.673 1.00 82.50 665 ALA A N 1
ATOM 4987 C CA . ALA A 1 665 ? -13.600 8.252 13.832 1.00 82.50 665 ALA A CA 1
ATOM 4988 C C . ALA A 1 665 ? -13.927 8.515 12.349 1.00 82.50 665 ALA A C 1
ATOM 4990 O O . ALA A 1 665 ? -13.278 9.346 11.706 1.00 82.50 665 ALA A O 1
ATOM 4991 N N . ARG A 1 666 ? -14.977 7.880 11.802 1.00 81.56 666 ARG A N 1
ATOM 4992 C CA . ARG A 1 666 ? -15.448 8.141 10.427 1.00 81.56 666 ARG A CA 1
ATOM 4993 C C . ARG A 1 666 ? -15.891 9.591 10.244 1.00 81.56 666 ARG A C 1
ATOM 4995 O O . ARG A 1 666 ? -15.612 10.198 9.209 1.00 81.56 666 ARG A O 1
ATOM 5002 N N . ASP A 1 667 ? -16.565 10.161 11.236 1.00 84.00 667 ASP A N 1
ATOM 5003 C CA . ASP A 1 667 ? -16.962 11.568 11.195 1.00 84.00 667 ASP A CA 1
ATOM 5004 C C . ASP A 1 667 ? -15.730 12.500 11.251 1.00 84.00 667 ASP A C 1
ATOM 5006 O O . ASP A 1 667 ? -15.725 13.531 10.571 1.00 84.00 667 ASP A O 1
ATOM 5010 N N . THR A 1 668 ? -14.642 12.099 11.933 1.00 82.38 668 THR A N 1
ATOM 5011 C CA . THR A 1 668 ? -13.379 12.868 11.980 1.00 82.38 668 THR A CA 1
ATOM 5012 C C . THR A 1 668 ? -12.743 12.859 10.607 1.00 82.38 668 THR A C 1
ATOM 5014 O O . THR A 1 668 ? -12.377 13.908 10.083 1.00 82.38 668 THR A O 1
ATOM 5017 N N . ALA A 1 669 ? -12.659 11.676 9.995 1.00 77.81 669 ALA A N 1
ATOM 5018 C CA . ALA A 1 669 ? -12.105 11.508 8.662 1.00 77.81 669 ALA A CA 1
ATOM 5019 C C . ALA A 1 669 ? -12.860 12.366 7.637 1.00 77.81 669 ALA A C 1
ATOM 5021 O O . ALA A 1 669 ? -12.238 13.060 6.839 1.00 77.81 669 ALA A O 1
ATOM 5022 N N . ARG A 1 670 ? -14.196 12.417 7.708 1.00 77.88 670 ARG A N 1
ATOM 5023 C CA . ARG A 1 670 ? -15.010 13.301 6.855 1.00 77.88 670 ARG A CA 1
ATOM 5024 C C . ARG A 1 670 ? -14.720 14.777 7.084 1.00 77.88 670 ARG A C 1
ATOM 5026 O O . ARG A 1 670 ? -14.658 15.538 6.121 1.00 77.88 670 ARG A O 1
ATOM 5033 N N . LEU A 1 671 ? -14.541 15.193 8.336 1.00 78.62 671 LEU A N 1
ATOM 5034 C CA . LEU A 1 671 ? -14.184 16.571 8.659 1.00 78.62 671 LEU A CA 1
ATOM 5035 C C . LEU A 1 671 ? -12.800 16.935 8.102 1.00 78.62 671 LEU A C 1
ATOM 5037 O O . LEU A 1 671 ? -12.659 17.993 7.494 1.00 78.62 671 LEU A O 1
ATOM 5041 N N . VAL A 1 672 ? -11.808 16.054 8.253 1.00 76.50 672 VAL A N 1
ATOM 5042 C CA . VAL A 1 672 ? -10.447 16.245 7.727 1.00 76.50 672 VAL A CA 1
ATOM 5043 C C . VAL A 1 672 ? -10.446 16.257 6.199 1.00 76.50 672 VAL A C 1
ATOM 5045 O O . VAL A 1 672 ? -9.884 17.172 5.600 1.00 76.50 672 VAL A O 1
ATOM 5048 N N . ASN A 1 673 ? -11.141 15.317 5.555 1.00 71.38 673 ASN A N 1
ATOM 5049 C CA . ASN A 1 673 ? -11.297 15.295 4.100 1.00 71.38 673 ASN A CA 1
ATOM 5050 C C . ASN A 1 673 ? -11.967 16.576 3.601 1.00 71.38 673 ASN A C 1
ATOM 5052 O O . ASN A 1 673 ? -11.536 17.151 2.606 1.00 71.38 673 ASN A O 1
ATOM 5056 N N . ASN A 1 674 ? -12.990 17.069 4.306 1.00 72.75 674 ASN A N 1
ATOM 5057 C CA . ASN A 1 674 ? -13.627 18.334 3.961 1.00 72.75 674 ASN A CA 1
ATOM 5058 C C . ASN A 1 674 ? -12.690 19.534 4.160 1.00 72.75 674 ASN A C 1
ATOM 5060 O O . ASN A 1 674 ? -12.684 20.447 3.334 1.00 72.75 674 ASN A O 1
ATOM 5064 N N . LEU A 1 675 ? -11.888 19.530 5.228 1.00 71.81 675 LEU A N 1
ATOM 5065 C CA . LEU A 1 675 ? -10.901 20.571 5.488 1.00 71.81 675 LEU A CA 1
ATOM 5066 C C . LEU A 1 675 ? -9.924 20.673 4.315 1.00 71.81 675 LEU A C 1
ATOM 5068 O O . LEU A 1 675 ? -9.816 21.748 3.731 1.00 71.81 675 LEU A O 1
ATOM 5072 N N . VAL A 1 676 ? -9.311 19.548 3.937 1.00 66.94 676 VAL A N 1
ATOM 5073 C CA . VAL A 1 676 ? -8.315 19.454 2.860 1.00 66.94 676 VAL A CA 1
ATOM 5074 C C . VAL A 1 676 ? -8.922 19.768 1.490 1.00 66.94 676 VAL A C 1
ATOM 5076 O O . VAL A 1 676 ? -8.378 20.593 0.758 1.00 66.94 676 VAL A O 1
ATOM 5079 N N . ASN A 1 677 ? -10.060 19.153 1.147 1.00 62.06 677 ASN A N 1
ATOM 5080 C CA . ASN A 1 677 ? -10.635 19.252 -0.200 1.00 62.06 677 ASN A CA 1
ATOM 5081 C C . ASN A 1 677 ? -11.456 20.524 -0.446 1.00 62.06 677 ASN A C 1
ATOM 5083 O O . ASN A 1 677 ? -11.574 20.939 -1.593 1.00 62.06 677 ASN A O 1
ATOM 5087 N N . TYR A 1 678 ? -12.056 21.129 0.586 1.00 62.97 678 TYR A N 1
ATOM 5088 C CA . TYR A 1 678 ? -12.986 22.253 0.413 1.00 62.97 678 TYR A CA 1
ATOM 5089 C C . TYR A 1 678 ? -12.572 23.512 1.172 1.00 62.97 678 TYR A C 1
ATOM 5091 O O . TYR A 1 678 ? -12.576 24.603 0.605 1.00 62.97 678 TYR A O 1
ATOM 5099 N N . LYS A 1 679 ? -12.260 23.409 2.470 1.00 64.75 679 LYS A N 1
ATOM 5100 C CA . LYS A 1 679 ? -12.041 24.604 3.307 1.00 64.75 679 LYS A CA 1
ATOM 5101 C C . LYS A 1 679 ? -10.676 25.247 3.089 1.00 64.75 679 LYS A C 1
ATOM 5103 O O . LYS A 1 679 ? -10.567 26.458 3.249 1.00 64.75 679 LYS A O 1
ATOM 5108 N N . THR A 1 680 ? -9.669 24.465 2.707 1.00 65.88 680 THR A N 1
ATOM 5109 C CA . THR A 1 680 ? -8.330 24.958 2.351 1.00 65.88 680 THR A CA 1
ATOM 5110 C C . THR A 1 680 ? -8.091 25.016 0.845 1.00 65.88 680 THR A C 1
ATOM 5112 O O . THR A 1 680 ? -6.960 25.253 0.423 1.00 65.88 680 THR A O 1
ATOM 5115 N N . ALA A 1 681 ? -9.120 24.790 0.023 1.00 67.31 681 ALA A N 1
ATOM 5116 C CA . ALA A 1 681 ? -8.979 24.873 -1.424 1.00 67.31 681 ALA A CA 1
ATOM 5117 C C . ALA A 1 681 ? -8.558 26.296 -1.846 1.00 67.31 681 ALA A C 1
ATOM 5119 O O . ALA A 1 681 ? -9.056 27.266 -1.263 1.00 67.31 681 ALA A O 1
ATOM 5120 N N . PRO A 1 682 ? -7.670 26.456 -2.848 1.00 73.06 682 PRO A N 1
ATOM 5121 C CA . PRO A 1 682 ? -7.292 27.772 -3.345 1.00 73.06 682 PRO A CA 1
ATOM 5122 C C . PRO A 1 682 ? -8.520 28.576 -3.785 1.00 73.06 682 PRO A C 1
ATOM 5124 O O . PRO A 1 682 ? -9.297 28.141 -4.641 1.00 73.06 682 PRO A O 1
ATOM 5127 N N . GLN A 1 683 ? -8.677 29.764 -3.203 1.00 78.44 683 GLN A N 1
ATOM 5128 C CA . GLN A 1 683 ? -9.704 30.733 -3.575 1.00 78.44 683 GLN A CA 1
ATOM 5129 C C . GLN A 1 683 ? -9.019 31.991 -4.096 1.00 78.44 683 GLN A C 1
ATOM 5131 O O . GLN A 1 683 ? -8.072 32.481 -3.482 1.00 78.44 683 GLN A O 1
ATOM 5136 N N . ASN A 1 684 ? -9.499 32.509 -5.222 1.00 83.25 684 ASN A N 1
ATOM 5137 C CA . ASN A 1 684 ? -8.975 33.726 -5.833 1.00 83.25 684 ASN A CA 1
ATOM 5138 C C . ASN A 1 684 ? -10.111 34.674 -6.259 1.00 83.25 684 ASN A C 1
ATOM 5140 O O . ASN A 1 684 ? -10.231 35.016 -7.440 1.00 83.25 684 ASN A O 1
ATOM 5144 N N . PRO A 1 685 ? -11.015 35.053 -5.332 1.00 87.25 685 PRO A N 1
ATOM 5145 C CA . PRO A 1 685 ? -12.074 35.990 -5.656 1.00 87.25 685 PRO A CA 1
ATOM 5146 C C . PRO A 1 685 ? -11.462 37.349 -5.997 1.00 87.25 685 PRO A C 1
ATOM 5148 O O . PRO A 1 685 ? -10.619 37.867 -5.267 1.00 87.25 685 PRO A O 1
ATOM 5151 N N . THR A 1 686 ? -11.910 37.944 -7.096 1.00 86.12 686 THR A N 1
ATOM 5152 C CA . THR A 1 686 ? -11.432 39.253 -7.549 1.00 86.12 686 THR A CA 1
ATOM 5153 C C . THR A 1 686 ? -12.619 40.181 -7.747 1.00 86.12 686 THR A C 1
ATOM 5155 O O . THR A 1 686 ? -13.572 39.826 -8.433 1.00 86.12 686 THR A O 1
ATOM 5158 N N . ILE A 1 687 ? -12.576 41.371 -7.148 1.00 89.12 687 ILE A N 1
ATOM 5159 C CA . ILE A 1 687 ? -13.553 42.444 -7.371 1.00 89.12 687 ILE A CA 1
ATOM 5160 C C . ILE A 1 687 ? -12.778 43.733 -7.627 1.00 89.12 687 ILE A C 1
ATOM 5162 O O . ILE A 1 687 ? -11.850 44.063 -6.889 1.00 89.12 687 ILE A O 1
ATOM 5166 N N . TYR A 1 688 ? -13.172 44.458 -8.666 1.00 86.62 688 TYR A N 1
ATOM 5167 C CA . TYR A 1 688 ? -12.580 45.724 -9.064 1.00 86.62 688 TYR A CA 1
ATOM 5168 C C . TYR A 1 688 ? -13.403 46.906 -8.550 1.00 86.62 688 TYR A C 1
ATOM 5170 O O . TYR A 1 688 ? -14.625 46.837 -8.417 1.00 86.62 688 TYR A O 1
ATOM 5178 N N . SER A 1 689 ? -12.720 48.013 -8.264 1.00 83.12 689 SER A N 1
ATOM 5179 C CA . SER A 1 689 ? -13.349 49.293 -7.909 1.00 83.12 689 SER A CA 1
ATOM 5180 C C . SER A 1 689 ? -14.055 49.968 -9.089 1.00 83.12 689 SER A C 1
ATOM 5182 O O . SER A 1 689 ? -14.860 50.878 -8.906 1.00 83.12 689 SER A O 1
ATOM 5184 N N . ASP A 1 690 ? -13.721 49.533 -10.295 1.00 86.50 690 ASP A N 1
ATOM 5185 C CA . ASP A 1 690 ? -14.039 50.130 -11.575 1.00 86.50 690 ASP A CA 1
ATOM 5186 C C . ASP A 1 690 ? -14.622 49.072 -12.515 1.00 86.50 690 ASP A C 1
ATOM 5188 O O . ASP A 1 690 ? -14.232 47.904 -12.519 1.00 86.50 690 ASP A O 1
ATOM 5192 N N . THR A 1 691 ? -15.605 49.488 -13.309 1.00 88.38 691 THR A N 1
ATOM 5193 C CA . THR A 1 691 ? -16.288 48.619 -14.266 1.00 88.38 691 THR A CA 1
ATOM 5194 C C . THR A 1 691 ? -15.436 48.428 -15.511 1.00 88.38 691 THR A C 1
ATOM 5196 O O . THR A 1 691 ? -15.080 49.403 -16.177 1.00 88.38 691 THR A O 1
ATOM 5199 N N . ARG A 1 692 ? -15.176 47.176 -15.878 1.00 89.69 692 ARG A N 1
ATOM 5200 C CA . ARG A 1 692 ? -14.504 46.814 -17.124 1.00 89.69 692 ARG A CA 1
ATOM 5201 C C . ARG A 1 692 ? -15.553 46.512 -18.187 1.00 89.69 692 ARG A C 1
ATOM 5203 O O . ARG A 1 692 ? -16.360 45.600 -18.030 1.00 89.69 692 ARG A O 1
ATOM 5210 N N . SER A 1 693 ? -15.539 47.297 -19.251 1.00 88.81 693 SER A N 1
ATOM 5211 C CA . SER A 1 693 ? -16.380 47.134 -20.435 1.00 88.81 693 SER A CA 1
ATOM 5212 C C . SER A 1 693 ? -15.597 47.627 -21.648 1.00 88.81 693 SER A C 1
ATOM 5214 O O . SER A 1 693 ? -14.783 48.545 -21.519 1.00 88.81 693 SER A O 1
ATOM 5216 N N . ASP A 1 694 ? -15.815 47.018 -22.809 1.00 90.00 694 ASP A N 1
ATOM 5217 C CA . ASP A 1 694 ? -15.223 47.453 -24.071 1.00 90.00 694 ASP A CA 1
ATOM 5218 C C . ASP A 1 694 ? -16.100 46.997 -25.248 1.00 90.00 694 ASP A C 1
ATOM 5220 O O . ASP A 1 694 ? -16.839 46.017 -25.143 1.00 90.00 694 ASP A O 1
ATOM 5224 N N . THR A 1 695 ? -16.047 47.710 -26.373 1.00 89.50 695 THR A N 1
ATOM 5225 C CA . THR A 1 695 ? -16.834 47.360 -27.566 1.00 89.50 695 THR A CA 1
ATOM 5226 C C . THR A 1 695 ? -15.994 46.475 -28.484 1.00 89.50 695 THR A C 1
ATOM 5228 O O . THR A 1 695 ? -14.966 46.936 -28.988 1.00 89.50 695 THR A O 1
ATOM 5231 N N . PRO A 1 696 ? -16.378 45.209 -28.725 1.00 86.31 696 PRO A N 1
ATOM 5232 C CA . PRO A 1 696 ? -15.597 44.344 -29.594 1.00 86.31 696 PRO A CA 1
ATOM 5233 C C . PRO A 1 696 ? -15.651 44.830 -31.051 1.00 86.31 696 PRO A C 1
ATOM 5235 O O . PRO A 1 696 ? -16.707 45.194 -31.558 1.00 86.31 696 PRO A O 1
ATOM 5238 N N . THR A 1 697 ? -14.506 44.788 -31.743 1.00 83.38 697 THR A N 1
ATOM 5239 C CA . THR A 1 697 ? -14.439 44.977 -33.211 1.00 83.38 697 THR A CA 1
ATOM 5240 C C . THR A 1 697 ? -14.867 43.699 -33.965 1.00 83.38 697 THR A C 1
ATOM 5242 O O . THR A 1 697 ? -15.011 43.706 -35.184 1.00 83.38 697 THR A O 1
ATOM 5245 N N . GLY A 1 698 ? -15.099 42.607 -33.226 1.00 82.69 698 GLY A N 1
ATOM 5246 C CA . GLY A 1 698 ? -15.621 41.326 -33.697 1.00 82.69 698 GLY A CA 1
ATOM 5247 C C . GLY A 1 698 ? -16.647 40.755 -32.710 1.00 82.69 698 GLY A C 1
ATOM 5248 O O . GLY A 1 698 ? -17.629 41.431 -32.414 1.00 82.69 698 GLY A O 1
ATOM 5249 N N . THR A 1 699 ? -16.453 39.540 -32.190 1.00 89.31 699 THR A N 1
ATOM 5250 C CA . THR A 1 699 ? -17.462 38.870 -31.337 1.00 89.31 699 THR A CA 1
ATOM 5251 C C . THR A 1 699 ? -17.234 39.104 -29.843 1.00 89.31 699 THR A C 1
ATOM 5253 O O . THR A 1 699 ? -18.185 39.342 -29.099 1.00 89.31 699 THR A O 1
ATOM 5256 N N . TRP A 1 700 ? -15.982 39.047 -29.396 1.00 94.44 700 TRP A N 1
ATOM 5257 C CA . TRP A 1 700 ? -15.595 39.143 -27.991 1.00 94.44 700 TRP A CA 1
ATOM 5258 C C . TRP A 1 700 ? -14.386 40.058 -27.808 1.00 94.44 700 TRP A C 1
ATOM 5260 O O . TRP A 1 700 ? -13.560 40.231 -28.707 1.00 94.44 700 TRP A O 1
ATOM 5270 N N . VAL A 1 701 ? -14.273 40.664 -26.630 1.00 94.12 701 VAL A N 1
ATOM 5271 C CA . VAL A 1 701 ? -13.093 41.435 -26.230 1.00 94.12 701 VAL A CA 1
ATOM 5272 C C . VAL A 1 701 ? -12.636 41.026 -24.835 1.00 94.12 701 VAL A C 1
ATOM 5274 O O . VAL A 1 701 ? -13.427 40.988 -23.892 1.00 94.12 701 VAL A O 1
ATOM 5277 N N . LEU A 1 702 ? -11.347 40.712 -24.713 1.00 94.25 702 LEU A N 1
ATOM 5278 C CA . LEU A 1 702 ? -10.692 40.318 -23.472 1.00 94.25 702 LEU A CA 1
ATOM 5279 C C . LEU A 1 702 ? -10.576 41.519 -22.523 1.00 94.25 702 LEU A C 1
ATOM 5281 O O . LEU A 1 702 ? -9.922 42.525 -22.830 1.00 94.25 702 LEU A O 1
ATOM 5285 N N . VAL A 1 703 ? -11.195 41.394 -21.350 1.00 93.00 703 VAL A N 1
ATOM 5286 C CA . VAL A 1 703 ? -11.188 42.411 -20.285 1.00 93.00 703 VAL A CA 1
ATOM 5287 C C . VAL A 1 703 ? -10.328 42.006 -19.092 1.00 93.00 703 VAL A C 1
ATOM 5289 O O . VAL A 1 703 ? -9.934 42.860 -18.298 1.00 93.00 703 VAL A O 1
ATOM 5292 N N . GLU A 1 704 ? -10.011 40.720 -18.960 1.00 91.38 704 GLU A N 1
ATOM 5293 C CA . GLU A 1 704 ? -9.160 40.211 -17.893 1.00 91.38 704 GLU A CA 1
ATOM 5294 C C . GLU A 1 704 ? -8.482 38.902 -18.298 1.00 91.38 704 GLU A C 1
ATOM 5296 O O . GLU A 1 704 ? -9.104 38.043 -18.917 1.00 91.38 704 GLU A O 1
ATOM 5301 N N . ALA A 1 705 ? -7.217 38.745 -17.915 1.00 91.06 705 ALA A N 1
ATOM 5302 C CA . ALA A 1 705 ? -6.508 37.476 -17.973 1.00 91.06 705 ALA A CA 1
ATOM 5303 C C . ALA A 1 705 ? -5.537 37.384 -16.794 1.00 91.06 705 ALA A C 1
ATOM 5305 O O . ALA A 1 705 ? -4.757 38.311 -16.567 1.00 91.06 705 ALA A O 1
ATOM 5306 N N . PHE A 1 706 ? -5.570 36.279 -16.054 1.00 90.19 706 PHE A N 1
ATOM 5307 C CA . PHE A 1 706 ? -4.639 36.034 -14.954 1.00 90.19 706 PHE A CA 1
ATOM 5308 C C . PHE A 1 706 ? -4.307 34.543 -14.817 1.00 90.19 706 PHE A C 1
ATOM 5310 O O . PHE A 1 706 ? -5.111 33.684 -15.198 1.00 90.19 706 PHE A O 1
ATOM 5317 N N . PRO A 1 707 ? -3.118 34.214 -14.284 1.00 88.38 707 PRO A N 1
ATOM 5318 C CA . PRO A 1 707 ? -2.780 32.840 -13.953 1.00 88.38 707 PRO A CA 1
ATOM 5319 C C . PRO A 1 707 ? -3.620 32.349 -12.766 1.00 88.38 707 PRO A C 1
ATOM 5321 O O . PRO A 1 707 ? -3.711 33.019 -11.739 1.00 88.38 707 PRO A O 1
ATOM 5324 N N . GLN A 1 708 ? -4.196 31.157 -12.890 1.00 87.44 708 GLN A N 1
ATOM 5325 C CA . GLN A 1 708 ? -4.941 30.473 -11.842 1.00 87.44 708 GLN A CA 1
ATOM 5326 C C . GLN A 1 708 ? -4.243 29.165 -11.486 1.00 87.44 708 GLN A C 1
ATOM 5328 O O . GLN A 1 708 ? -4.073 28.277 -12.323 1.00 87.44 708 GLN A O 1
ATOM 5333 N N . PHE A 1 709 ? -3.875 29.038 -10.215 1.00 85.25 709 PHE A N 1
ATOM 5334 C CA . PHE A 1 709 ? -3.365 27.785 -9.686 1.00 85.25 709 PHE A CA 1
ATOM 5335 C C . PHE A 1 709 ? -4.534 26.853 -9.348 1.00 85.25 709 PHE A C 1
ATOM 5337 O O . PHE A 1 709 ? -5.411 27.215 -8.560 1.00 85.25 709 PHE A O 1
ATOM 5344 N N . VAL A 1 710 ? -4.560 25.672 -9.962 1.00 80.00 710 VAL A N 1
ATOM 5345 C CA . VAL A 1 710 ? -5.611 24.651 -9.795 1.00 80.00 710 VAL A CA 1
ATOM 5346 C C . VAL A 1 710 ? -5.127 23.414 -9.023 1.00 80.00 710 VAL A C 1
ATOM 5348 O O . VAL A 1 710 ? -5.907 22.495 -8.798 1.00 80.00 710 VAL A O 1
ATOM 5351 N N . GLY A 1 711 ? -3.866 23.420 -8.567 1.00 72.75 711 GLY A N 1
ATOM 5352 C CA . GLY A 1 711 ? -3.240 22.348 -7.782 1.00 72.75 711 GLY A CA 1
ATOM 5353 C C . GLY A 1 711 ? -2.217 21.519 -8.570 1.00 72.75 711 GLY A C 1
ATOM 5354 O O . GLY A 1 711 ? -2.277 21.449 -9.792 1.00 72.75 711 GLY A O 1
ATOM 5355 N N . ILE A 1 712 ? -1.263 20.897 -7.867 1.00 67.88 712 ILE A N 1
ATOM 5356 C CA . ILE A 1 712 ? -0.254 19.981 -8.435 1.00 67.88 712 ILE A CA 1
ATOM 5357 C C . ILE A 1 712 ? -0.531 18.576 -7.901 1.00 67.88 712 ILE A C 1
ATOM 5359 O O . ILE A 1 712 ? -0.726 18.402 -6.700 1.00 67.88 712 ILE A O 1
ATOM 5363 N N . GLY A 1 713 ? -0.512 17.579 -8.780 1.00 61.03 713 GLY A N 1
ATOM 5364 C CA . GLY A 1 713 ? -0.677 16.172 -8.430 1.00 61.03 713 GLY A CA 1
ATOM 5365 C C . GLY A 1 713 ? -1.283 15.369 -9.585 1.00 61.03 713 GLY A C 1
ATOM 5366 O O . GLY A 1 713 ? -2.085 15.909 -10.348 1.00 61.03 713 GLY A O 1
ATOM 5367 N N . PRO A 1 714 ? -0.919 14.085 -9.747 1.00 52.03 714 PRO A N 1
ATOM 5368 C CA . PRO A 1 714 ? -1.577 13.225 -10.719 1.00 52.03 714 PRO A CA 1
ATOM 5369 C C . PRO A 1 714 ? -3.044 13.051 -10.311 1.00 52.03 714 PRO A C 1
ATOM 5371 O O . PRO A 1 714 ? -3.345 12.500 -9.255 1.00 52.03 714 PRO A O 1
ATOM 5374 N N . VAL A 1 715 ? -3.963 13.533 -11.143 1.00 53.25 715 VAL A N 1
ATOM 5375 C CA . VAL A 1 715 ? -5.384 13.218 -10.993 1.00 53.25 715 VAL A CA 1
ATOM 5376 C C . VAL A 1 715 ? -5.622 11.906 -11.737 1.00 53.25 715 VAL A C 1
ATOM 5378 O O . VAL A 1 715 ? -5.336 11.809 -12.931 1.00 53.25 715 VAL A O 1
ATOM 5381 N N . PHE A 1 716 ? -6.064 10.871 -11.020 1.00 51.22 716 PHE A N 1
ATOM 5382 C CA . PHE A 1 716 ? -6.381 9.569 -11.613 1.00 51.22 716 PHE A CA 1
ATOM 5383 C C . PHE A 1 716 ? -7.476 9.714 -12.679 1.00 51.22 716 PHE A C 1
ATOM 5385 O O . PHE A 1 716 ? -8.321 10.597 -12.579 1.00 51.22 716 PHE A O 1
ATOM 5392 N N . ALA A 1 717 ? -7.513 8.824 -13.676 1.00 53.75 717 ALA A N 1
ATOM 5393 C CA . ALA A 1 717 ? -8.498 8.888 -14.766 1.00 53.75 717 ALA A CA 1
ATOM 5394 C C . ALA A 1 717 ? -9.969 8.877 -14.287 1.00 53.75 717 ALA A C 1
ATOM 5396 O O . ALA A 1 717 ? -10.854 9.343 -15.002 1.00 53.75 717 ALA A O 1
ATOM 5397 N N . SER A 1 718 ? -10.221 8.361 -13.080 1.00 52.25 718 SER A N 1
ATOM 5398 C CA . SER A 1 718 ? -11.525 8.300 -12.413 1.00 52.25 718 SER A CA 1
ATOM 5399 C C . SER A 1 718 ? -11.882 9.547 -11.595 1.00 52.25 718 SER A C 1
ATOM 5401 O O . SER A 1 718 ? -12.917 9.554 -10.934 1.00 52.25 718 SER A O 1
ATOM 5403 N N . VAL A 1 719 ? -11.042 10.585 -11.601 1.00 60.31 719 VAL A N 1
ATOM 5404 C CA . VAL A 1 719 ? -11.213 11.807 -10.807 1.00 60.31 719 VAL A CA 1
ATOM 5405 C C . VAL A 1 719 ? -10.984 13.035 -11.702 1.00 60.31 719 VAL A C 1
ATOM 5407 O O . VAL A 1 719 ? -10.201 13.012 -12.647 1.00 60.31 719 VAL A O 1
ATOM 5410 N N . THR A 1 720 ? -11.682 14.128 -11.432 1.00 71.25 720 THR A N 1
ATOM 5411 C CA . THR A 1 720 ? -11.445 15.462 -11.978 1.00 71.25 720 THR A CA 1
ATOM 5412 C C . THR A 1 720 ? -11.488 16.491 -10.853 1.00 71.25 720 THR A C 1
ATOM 5414 O O . THR A 1 720 ? -12.016 16.241 -9.773 1.00 71.25 720 THR A O 1
ATOM 5417 N N . ILE A 1 721 ? -10.926 17.665 -11.108 1.00 78.38 721 ILE A N 1
ATOM 5418 C CA . ILE A 1 721 ? -11.082 18.852 -10.274 1.00 78.38 721 ILE A CA 1
ATOM 5419 C C . ILE A 1 721 ? -11.699 19.917 -11.174 1.00 78.38 721 ILE A C 1
ATOM 5421 O O . ILE A 1 721 ? -11.270 20.077 -12.319 1.00 78.38 721 ILE A O 1
ATOM 5425 N N . ARG A 1 722 ? -12.695 20.651 -10.674 1.00 86.50 722 ARG A N 1
ATOM 5426 C CA . ARG A 1 722 ? -13.314 21.758 -11.413 1.00 86.50 722 ARG A CA 1
ATOM 5427 C C . ARG A 1 722 ? -12.992 23.102 -10.771 1.00 86.50 722 ARG A C 1
ATOM 5429 O O . ARG A 1 722 ? -13.038 23.234 -9.552 1.00 86.50 722 ARG A O 1
ATOM 5436 N N . LEU A 1 723 ? -12.703 24.113 -11.581 1.00 89.94 723 LEU A N 1
ATOM 5437 C CA . LEU A 1 723 ? -12.628 25.508 -11.156 1.00 89.94 723 LEU A CA 1
ATOM 5438 C C . LEU A 1 723 ? -14.029 26.122 -11.227 1.00 89.94 723 LEU A C 1
ATOM 5440 O O . LEU A 1 723 ? -14.586 26.286 -12.311 1.00 89.94 723 LEU A O 1
ATOM 5444 N N . TYR A 1 724 ? -14.600 26.470 -10.081 1.00 91.00 724 TYR A N 1
ATOM 5445 C CA . TYR A 1 724 ? -15.913 27.095 -10.000 1.00 91.00 724 TYR A CA 1
ATOM 5446 C C . TYR A 1 724 ? -15.796 28.605 -10.172 1.00 91.00 724 TYR A C 1
ATOM 5448 O O . TYR A 1 724 ? -15.129 29.277 -9.383 1.00 91.00 724 TYR A O 1
ATOM 5456 N N . VAL A 1 725 ? -16.479 29.135 -11.189 1.00 94.00 725 VAL A N 1
ATOM 5457 C CA . VAL A 1 725 ? -16.452 30.556 -11.553 1.00 94.00 725 VAL A CA 1
ATOM 5458 C C . VAL A 1 725 ? -17.856 31.158 -11.593 1.00 94.00 725 VAL A C 1
ATOM 5460 O O . VAL A 1 725 ? -18.807 30.512 -12.036 1.00 94.00 725 VAL A O 1
ATOM 5463 N N . ALA A 1 726 ? -17.991 32.409 -11.151 1.00 95.19 726 ALA A N 1
ATOM 5464 C CA . ALA A 1 726 ? -19.181 33.233 -11.373 1.00 95.19 726 ALA A CA 1
ATOM 5465 C C . ALA A 1 726 ? -18.784 34.720 -11.462 1.00 95.19 726 ALA A C 1
ATOM 5467 O O . ALA A 1 726 ? -18.279 35.264 -10.472 1.00 95.19 726 ALA A O 1
ATOM 5468 N N . PRO A 1 727 ? -18.987 35.391 -12.613 1.00 95.62 727 PRO A N 1
ATOM 5469 C CA . PRO A 1 727 ? -18.673 36.807 -12.764 1.00 95.62 727 PRO A CA 1
ATOM 5470 C C . PRO A 1 727 ? -19.743 37.690 -12.118 1.00 95.62 727 PRO A C 1
ATOM 5472 O O . PRO A 1 727 ? -20.928 37.370 -12.149 1.00 95.62 727 PRO A O 1
ATOM 5475 N N . MET A 1 728 ? -19.343 38.845 -11.595 1.00 95.56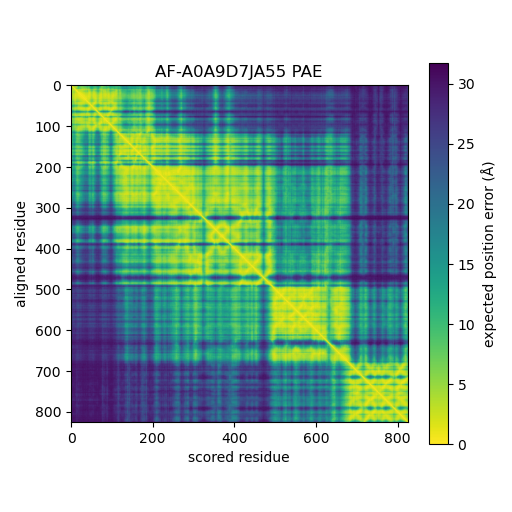 728 MET A N 1
ATOM 5476 C CA . MET A 1 728 ? -20.253 39.933 -11.246 1.00 95.56 728 MET A CA 1
ATOM 5477 C C . MET A 1 728 ? -20.369 40.871 -12.441 1.00 95.56 728 MET A C 1
ATOM 5479 O O . MET A 1 728 ? -19.397 41.528 -12.816 1.00 95.56 728 MET A O 1
ATOM 5483 N N . TYR A 1 729 ? -21.545 40.927 -13.059 1.00 95.44 729 TYR A N 1
ATOM 5484 C CA . TYR A 1 729 ? -21.743 41.697 -14.287 1.00 95.44 729 TYR A CA 1
ATOM 5485 C C . TYR A 1 729 ? -23.184 42.191 -14.442 1.00 95.44 729 TYR A C 1
ATOM 5487 O O . TYR A 1 729 ? -24.088 41.756 -13.721 1.00 95.44 729 TYR A O 1
ATOM 5495 N N . ARG A 1 730 ? -23.384 43.140 -15.360 1.00 94.31 730 ARG A N 1
ATOM 5496 C CA . ARG A 1 730 ? -24.688 43.715 -15.717 1.00 94.31 730 ARG A CA 1
ATOM 5497 C C . ARG A 1 730 ? -24.724 44.214 -17.163 1.00 94.31 730 ARG A C 1
ATOM 5499 O O . ARG A 1 730 ? -23.685 44.399 -17.791 1.00 94.31 730 ARG A O 1
ATOM 5506 N N . SER A 1 731 ? -25.928 44.506 -17.641 1.00 94.31 731 SER A N 1
ATOM 5507 C CA . SER A 1 731 ? -26.193 45.282 -18.852 1.00 94.31 731 SER A CA 1
ATOM 5508 C C . SER A 1 731 ? -26.319 46.768 -18.531 1.00 94.31 731 SER A C 1
ATOM 5510 O O . SER A 1 731 ? -27.053 47.153 -17.623 1.00 94.31 731 SER A O 1
ATOM 5512 N N . LYS A 1 732 ? -25.655 47.631 -19.294 1.00 91.62 732 LYS A N 1
ATOM 5513 C CA . LYS A 1 732 ? -25.760 49.088 -19.153 1.00 91.62 732 LYS A CA 1
ATOM 5514 C C . LYS A 1 732 ? -27.113 49.636 -19.625 1.00 91.62 732 LYS A C 1
ATOM 5516 O O . LYS A 1 732 ? -27.583 50.645 -19.104 1.00 91.62 732 LYS A O 1
ATOM 5521 N N . THR A 1 733 ? -27.741 48.977 -20.598 1.00 87.44 733 THR A N 1
ATOM 5522 C CA . THR A 1 733 ? -28.847 49.527 -21.408 1.00 87.44 733 THR A CA 1
ATOM 5523 C C . THR A 1 733 ? -30.060 48.595 -21.505 1.00 87.44 733 THR A C 1
ATOM 5525 O O . THR A 1 733 ? -30.858 48.755 -22.419 1.00 87.44 733 THR A O 1
ATOM 5528 N N . VAL A 1 734 ? -30.203 47.616 -20.597 1.00 80.44 734 VAL A N 1
ATOM 5529 C CA . VAL A 1 734 ? -31.201 46.511 -20.603 1.00 80.44 734 VAL A CA 1
ATOM 5530 C C . VAL A 1 734 ? -31.106 45.519 -21.775 1.00 80.44 734 VAL A C 1
ATOM 5532 O O . VAL A 1 734 ? -31.828 44.520 -21.794 1.00 80.44 734 VAL A O 1
ATOM 5535 N N . GLY A 1 735 ? -30.195 45.735 -22.731 1.00 85.25 735 GLY A N 1
ATOM 5536 C CA . GLY A 1 735 ? -29.884 44.770 -23.788 1.00 85.25 735 GLY A CA 1
ATOM 5537 C C . GLY A 1 735 ? -29.299 43.467 -23.231 1.00 85.25 735 GLY A C 1
ATOM 5538 O O . GLY A 1 735 ? -28.706 43.457 -22.152 1.00 85.25 735 GLY A O 1
ATOM 5539 N N . SER A 1 736 ? -29.462 42.357 -23.956 1.00 92.12 736 SER A N 1
ATOM 5540 C CA . SER A 1 736 ? -28.847 41.081 -23.573 1.00 92.12 736 SER A CA 1
ATOM 5541 C C . SER A 1 736 ? -27.337 41.151 -23.774 1.00 92.12 736 SER A C 1
ATOM 5543 O O . SER A 1 736 ? -26.856 41.323 -24.894 1.00 92.12 736 SER A O 1
ATOM 5545 N N . VAL A 1 737 ? -26.595 41.030 -22.678 1.00 93.94 737 VAL A N 1
ATOM 5546 C CA . VAL A 1 737 ? -25.132 41.070 -22.657 1.00 93.94 737 VAL A CA 1
ATOM 5547 C C . VAL A 1 737 ? -24.590 39.781 -22.074 1.00 93.94 737 VAL A C 1
ATOM 5549 O O . VAL A 1 737 ? -25.250 39.132 -21.258 1.00 93.94 737 VAL A O 1
ATOM 5552 N N . SER A 1 738 ? -23.387 39.404 -22.491 1.00 95.50 738 SER A N 1
ATOM 5553 C CA . SER A 1 738 ? -22.751 38.173 -22.048 1.00 95.50 738 SER A CA 1
ATOM 5554 C C . SER A 1 738 ? -21.308 38.393 -21.622 1.00 95.50 738 SER A C 1
ATOM 5556 O O . SER A 1 738 ? -20.568 39.167 -22.232 1.00 95.50 738 SER A O 1
ATOM 5558 N N . VAL A 1 739 ? -20.922 37.656 -20.587 1.00 96.50 739 VAL A N 1
ATOM 5559 C CA . VAL A 1 739 ? -19.548 37.508 -20.119 1.00 96.50 739 VAL A CA 1
ATOM 5560 C C . VAL A 1 739 ? -19.151 36.054 -20.310 1.00 96.50 739 VAL A C 1
ATOM 5562 O O . VAL A 1 739 ? -19.835 35.147 -19.832 1.00 96.50 739 VAL A O 1
ATOM 5565 N N . ARG A 1 740 ? -18.044 35.826 -21.007 1.00 96.25 740 ARG A N 1
ATOM 5566 C CA . ARG A 1 740 ? -17.456 34.507 -21.207 1.00 96.25 740 ARG A CA 1
ATOM 5567 C C . ARG A 1 740 ? -16.254 34.353 -20.295 1.00 96.25 740 ARG A C 1
ATOM 5569 O O . ARG A 1 740 ? -15.407 35.239 -20.237 1.00 96.25 740 ARG A O 1
ATOM 5576 N N . VAL A 1 741 ? -16.195 33.230 -19.590 1.00 96.88 741 VAL A N 1
ATOM 5577 C CA . VAL A 1 741 ? -15.051 32.852 -18.760 1.00 96.88 741 VAL A CA 1
ATOM 5578 C C . VAL A 1 741 ? -14.440 31.593 -19.354 1.00 96.88 741 VAL A C 1
ATOM 5580 O O . VAL A 1 741 ? -15.128 30.580 -19.498 1.00 96.88 741 VAL A O 1
ATOM 5583 N N . THR A 1 742 ? -13.159 31.667 -19.691 1.00 96.31 742 THR A N 1
ATOM 5584 C CA . THR A 1 742 ? -12.391 30.584 -20.305 1.00 96.31 742 THR A CA 1
ATOM 5585 C C . THR A 1 742 ? -11.251 30.179 -19.384 1.00 96.31 742 THR A C 1
ATOM 5587 O O . THR A 1 742 ? -10.500 31.034 -18.921 1.00 96.31 742 THR A O 1
ATOM 5590 N N . LEU A 1 743 ? -11.109 28.877 -19.140 1.00 93.25 743 LEU A N 1
ATOM 5591 C CA . LEU A 1 743 ? -9.939 28.272 -18.518 1.00 93.25 743 LEU A CA 1
ATOM 5592 C C . LEU A 1 743 ? -9.105 27.596 -19.609 1.00 93.25 743 LEU A C 1
ATOM 5594 O O . LEU A 1 743 ? -9.515 26.579 -20.174 1.00 93.25 743 LEU A O 1
ATOM 5598 N N . SER A 1 744 ? -7.925 28.135 -19.889 1.00 90.88 744 SER A N 1
ATOM 5599 C CA . SER A 1 744 ? -6.991 27.609 -20.887 1.00 90.88 744 SER A CA 1
ATOM 5600 C C . SER A 1 744 ? -5.681 27.161 -20.241 1.00 90.88 744 SER A C 1
ATOM 5602 O O . SER A 1 744 ? -5.283 27.649 -19.183 1.00 90.88 744 SER A O 1
ATOM 5604 N N . ARG A 1 745 ? -4.979 26.219 -20.879 1.00 84.06 745 ARG A N 1
ATOM 5605 C CA . ARG A 1 745 ? -3.642 25.800 -20.424 1.00 84.06 745 ARG A CA 1
ATOM 5606 C C . ARG A 1 745 ? -2.586 26.878 -20.670 1.00 84.06 745 ARG A C 1
ATOM 5608 O O . ARG A 1 745 ? -1.659 27.037 -19.883 1.00 84.06 745 ARG A O 1
ATOM 5615 N N . LEU A 1 746 ? -2.703 27.583 -21.789 1.00 83.81 746 LEU A N 1
ATOM 5616 C CA . LEU A 1 746 ? -1.785 28.639 -22.196 1.00 83.81 746 LEU A CA 1
ATOM 5617 C C . LEU A 1 746 ? -2.516 29.977 -22.215 1.00 83.81 746 LEU A C 1
ATOM 5619 O O . LEU A 1 746 ? -3.733 30.027 -22.402 1.00 83.81 746 LEU A O 1
ATOM 5623 N N . MET A 1 747 ? -1.761 31.057 -22.042 1.00 84.94 747 MET A N 1
ATOM 5624 C CA . MET A 1 747 ? -2.287 32.408 -22.198 1.00 84.94 747 MET A CA 1
ATOM 5625 C C . MET A 1 747 ? -2.862 32.585 -23.621 1.00 84.94 747 MET A C 1
ATOM 5627 O O . MET A 1 747 ? -2.247 32.095 -24.576 1.00 84.94 747 MET A O 1
ATOM 5631 N N . PRO A 1 748 ? -4.016 33.259 -23.784 1.00 88.00 748 PRO A N 1
ATOM 5632 C CA . PRO A 1 748 ? -4.612 33.500 -25.095 1.00 88.00 748 PRO A CA 1
ATOM 5633 C C . PRO A 1 748 ? -3.663 34.294 -25.998 1.00 88.00 748 PRO A C 1
ATOM 5635 O O . PRO A 1 748 ? -2.938 35.179 -25.538 1.00 88.00 748 PRO A O 1
ATOM 5638 N N . GLN A 1 749 ? -3.676 33.980 -27.292 1.00 87.62 749 GLN A N 1
ATOM 5639 C CA . GLN A 1 749 ? -2.815 34.601 -28.297 1.00 87.62 749 GLN A CA 1
ATOM 5640 C C . GLN A 1 749 ? -3.590 35.610 -29.147 1.00 87.62 749 GLN A C 1
ATOM 5642 O O . GLN A 1 749 ? -4.774 35.438 -29.424 1.00 87.62 749 GLN A O 1
ATOM 5647 N N . GLY A 1 750 ? -2.917 36.661 -29.606 1.00 83.88 750 GLY A N 1
ATOM 5648 C CA . GLY A 1 750 ? -3.511 37.641 -30.511 1.00 83.88 750 GLY A CA 1
ATOM 5649 C C . GLY A 1 750 ? -2.702 38.929 -30.582 1.00 83.88 750 GLY A C 1
ATOM 5650 O O . GLY A 1 750 ? -2.012 39.296 -29.635 1.00 83.88 750 GLY A O 1
ATOM 5651 N N . ALA A 1 751 ? -2.796 39.630 -31.713 1.00 85.44 751 ALA A N 1
ATOM 5652 C CA . ALA A 1 751 ? -2.212 40.966 -31.861 1.00 85.44 751 ALA A CA 1
ATOM 5653 C C . ALA A 1 751 ? -3.054 42.058 -31.169 1.00 85.44 751 ALA A C 1
ATOM 5655 O O . ALA A 1 751 ? -2.576 43.172 -30.964 1.00 85.44 751 ALA A O 1
ATOM 5656 N N . THR A 1 752 ? -4.310 41.752 -30.822 1.00 88.50 752 THR A N 1
ATOM 5657 C CA . THR A 1 752 ? -5.246 42.661 -30.146 1.00 88.50 752 THR A CA 1
ATOM 5658 C C . THR A 1 752 ? -6.029 41.915 -29.061 1.00 88.50 752 THR A C 1
ATOM 5660 O O . THR A 1 752 ? -5.986 40.689 -29.005 1.00 88.50 752 THR A O 1
ATOM 5663 N N . ARG A 1 753 ? -6.773 42.649 -28.219 1.00 90.25 753 ARG A N 1
ATOM 5664 C CA . ARG A 1 753 ? -7.698 42.070 -27.225 1.00 90.25 753 ARG A CA 1
ATOM 5665 C C . ARG A 1 753 ? -9.027 41.594 -27.829 1.00 90.25 753 ARG A C 1
ATOM 5667 O O . ARG A 1 753 ? -9.837 41.034 -27.100 1.00 90.25 753 ARG A O 1
ATOM 5674 N N . HIS A 1 754 ? -9.282 41.849 -29.111 1.00 91.94 754 HIS A N 1
ATOM 5675 C CA . HIS A 1 754 ? -10.510 41.437 -29.790 1.00 91.94 754 HIS A CA 1
ATOM 5676 C C . HIS A 1 754 ? -10.341 40.040 -30.385 1.00 91.94 754 HIS A C 1
ATOM 5678 O O . HIS A 1 754 ? -9.327 39.789 -31.035 1.00 91.94 754 HIS A O 1
ATOM 5684 N N . ASP A 1 755 ? -11.334 39.172 -30.169 1.00 89.62 755 ASP A N 1
ATOM 5685 C CA . ASP A 1 755 ? -11.384 37.784 -30.649 1.00 89.62 755 ASP A CA 1
ATOM 5686 C C . ASP A 1 755 ? -10.044 37.051 -30.484 1.00 89.62 755 ASP A C 1
ATOM 5688 O O . ASP A 1 755 ? -9.433 36.575 -31.443 1.00 89.62 755 ASP A O 1
ATOM 5692 N N . VAL A 1 756 ? -9.564 37.001 -29.238 1.00 91.19 756 VAL A N 1
ATOM 5693 C CA . VAL A 1 756 ? -8.310 36.321 -28.907 1.00 91.19 756 VAL A CA 1
ATOM 5694 C C . VAL A 1 756 ? -8.407 34.819 -29.196 1.00 91.19 756 VAL A C 1
ATOM 5696 O O . VAL A 1 756 ? -9.458 34.197 -29.039 1.00 91.19 756 VAL A O 1
ATOM 5699 N N . VAL A 1 757 ? -7.292 34.223 -29.613 1.00 92.19 757 VAL A N 1
ATOM 5700 C CA . VAL A 1 757 ? -7.200 32.799 -29.941 1.00 92.19 757 VAL A CA 1
ATOM 5701 C C . VAL A 1 757 ? -6.855 32.010 -28.681 1.00 92.19 757 VAL A C 1
ATOM 5703 O O . VAL A 1 757 ? -5.760 32.144 -28.128 1.00 92.19 757 VAL A O 1
ATOM 5706 N N . HIS A 1 758 ? -7.781 31.154 -28.249 1.00 89.50 758 HIS A N 1
ATOM 5707 C CA . HIS A 1 758 ? -7.542 30.148 -27.214 1.00 89.50 758 HIS A CA 1
ATOM 5708 C C . HIS A 1 758 ? -7.018 28.871 -27.876 1.00 89.50 758 HIS A C 1
ATOM 5710 O O . HIS A 1 758 ? -7.658 28.332 -28.776 1.00 89.50 758 HIS A O 1
ATOM 5716 N N . LEU A 1 759 ? -5.837 28.405 -27.465 1.00 85.69 759 LEU A N 1
ATOM 5717 C CA . LEU A 1 759 ? -5.270 27.156 -27.976 1.00 85.69 759 LEU A CA 1
ATOM 5718 C C . LEU A 1 759 ? -5.867 25.963 -27.232 1.00 85.69 759 LEU A C 1
ATOM 5720 O O . LEU A 1 759 ? -5.874 25.945 -25.999 1.00 85.69 759 LEU A O 1
ATOM 5724 N N . ASP A 1 760 ? -6.319 24.961 -27.985 1.00 81.12 760 ASP A N 1
ATOM 5725 C CA . ASP A 1 760 ? -6.781 23.704 -27.411 1.00 81.12 760 ASP A CA 1
ATOM 5726 C C . ASP A 1 760 ? -5.656 22.983 -26.653 1.00 81.12 760 ASP A C 1
ATOM 5728 O O . ASP A 1 760 ? -4.494 23.005 -27.077 1.00 81.12 760 ASP A O 1
ATOM 5732 N N . PRO A 1 761 ? -5.986 22.283 -25.557 1.00 86.00 761 PRO A N 1
ATOM 5733 C CA . PRO A 1 761 ? -7.322 22.164 -24.953 1.00 86.00 761 PRO A CA 1
ATOM 5734 C C . PRO A 1 761 ? -7.707 23.356 -24.042 1.00 86.00 761 PRO A C 1
ATOM 5736 O O . PRO A 1 761 ? -6.891 23.826 -23.244 1.00 86.00 761 PRO A O 1
ATOM 5739 N N . TYR A 1 762 ? -8.966 23.812 -24.112 1.00 90.31 762 TYR A N 1
ATOM 5740 C CA . TYR A 1 762 ? -9.561 24.796 -23.191 1.00 90.31 762 TYR A CA 1
ATOM 5741 C C . TYR A 1 762 ? -11.045 24.508 -22.912 1.00 90.31 762 TYR A C 1
ATOM 5743 O O . TYR A 1 762 ? -11.717 23.823 -23.680 1.00 90.31 762 TYR A O 1
ATOM 5751 N N . ILE A 1 763 ? -11.571 25.055 -21.813 1.00 93.62 763 ILE A N 1
ATOM 5752 C CA . ILE A 1 763 ? -12.995 24.966 -21.457 1.00 93.62 763 ILE A CA 1
ATOM 5753 C C . ILE A 1 763 ? -13.527 26.362 -21.179 1.00 93.62 763 ILE A C 1
ATOM 5755 O O . ILE A 1 763 ? -12.867 27.174 -20.535 1.00 93.62 763 ILE A O 1
ATOM 5759 N N . GLN A 1 764 ? -14.732 26.645 -21.663 1.00 95.06 764 GLN A N 1
ATOM 5760 C CA . GLN A 1 764 ? -15.359 27.953 -21.539 1.00 95.06 764 GLN A CA 1
ATOM 5761 C C . GLN A 1 764 ? -16.822 27.828 -21.133 1.00 95.06 764 GLN A C 1
ATOM 5763 O O . GLN A 1 764 ? -17.513 26.882 -21.509 1.00 95.06 764 GLN A O 1
ATOM 5768 N N . THR A 1 765 ? -17.306 28.829 -20.411 1.00 97.19 765 THR A N 1
ATOM 5769 C CA . THR A 1 765 ? -18.723 29.003 -20.099 1.00 97.19 765 THR A CA 1
ATOM 5770 C C . THR A 1 765 ? -19.136 30.443 -20.372 1.00 97.19 765 THR A C 1
ATOM 5772 O O . THR A 1 765 ? -18.314 31.359 -20.305 1.00 97.19 765 THR A O 1
ATOM 5775 N N . THR A 1 766 ? -20.405 30.653 -20.708 1.00 97.06 766 THR A N 1
ATOM 5776 C CA . THR A 1 766 ? -20.958 31.981 -20.991 1.00 97.06 766 THR A CA 1
ATOM 5777 C C . THR A 1 766 ? -22.108 32.271 -20.043 1.00 97.06 766 THR A C 1
ATOM 5779 O O . THR A 1 766 ? -23.041 31.481 -19.921 1.00 97.06 766 THR A O 1
ATOM 5782 N N . PHE A 1 767 ? -22.043 33.427 -19.394 1.00 96.75 767 PHE A N 1
ATOM 5783 C CA . PHE A 1 767 ? -23.084 33.956 -18.530 1.00 96.75 767 PHE A CA 1
ATOM 5784 C C . PHE A 1 767 ? -23.781 35.102 -19.258 1.00 96.75 767 PHE A C 1
ATOM 5786 O O . PHE A 1 767 ? -23.116 36.036 -19.703 1.00 96.75 767 PHE A O 1
ATOM 5793 N N . THR A 1 768 ? -25.107 35.044 -19.370 1.00 95.56 768 THR A N 1
ATOM 5794 C CA . THR A 1 768 ? -25.911 36.067 -20.053 1.00 95.56 768 THR A CA 1
ATOM 5795 C C . THR A 1 768 ? -26.889 36.726 -19.086 1.00 95.56 768 THR A C 1
ATOM 5797 O O . THR A 1 768 ? -27.538 36.051 -18.287 1.00 95.56 768 THR A O 1
ATOM 5800 N N . THR A 1 769 ? -27.034 38.048 -19.179 1.00 93.62 769 THR A N 1
ATOM 5801 C CA . THR A 1 769 ? -27.997 38.818 -18.382 1.00 93.62 769 THR A CA 1
ATOM 5802 C C . THR A 1 769 ? -28.597 39.971 -19.182 1.00 93.62 769 THR A C 1
ATOM 5804 O O . THR A 1 769 ? -28.021 40.445 -20.159 1.00 93.62 769 THR A O 1
ATOM 5807 N N . THR A 1 770 ? -29.762 40.442 -18.749 1.00 93.94 770 THR A N 1
ATOM 5808 C CA . THR A 1 770 ? -30.384 41.712 -19.168 1.00 93.94 770 THR A CA 1
ATOM 5809 C C . THR A 1 770 ? -30.518 42.691 -17.994 1.00 93.94 770 THR A C 1
ATOM 5811 O O . THR A 1 770 ? -30.996 43.810 -18.166 1.00 93.94 770 THR A O 1
ATOM 5814 N N . SER A 1 771 ? -30.097 42.285 -16.788 1.00 92.12 771 SER A N 1
ATOM 5815 C CA . SER A 1 771 ? -30.201 43.088 -15.566 1.00 92.12 771 SER A CA 1
ATOM 5816 C C . SER A 1 771 ? -29.304 44.321 -15.630 1.00 92.12 771 SER A C 1
ATOM 5818 O O . SER A 1 771 ? -28.129 44.204 -15.964 1.00 92.12 771 SER A O 1
ATOM 5820 N N . THR A 1 772 ? -29.823 45.483 -15.225 1.00 92.50 772 THR A N 1
ATOM 5821 C CA . THR A 1 772 ? -29.051 46.730 -15.037 1.00 92.50 772 THR A CA 1
ATOM 5822 C C . THR A 1 772 ? -28.436 46.865 -13.644 1.00 92.50 772 THR A C 1
ATOM 5824 O O . THR A 1 772 ? -27.719 47.825 -13.342 1.00 92.50 772 THR A O 1
ATOM 5827 N N . THR A 1 773 ? -28.681 45.887 -12.777 1.00 93.75 773 THR A N 1
ATOM 5828 C CA . THR A 1 773 ? -28.035 45.751 -11.472 1.00 93.75 773 THR A CA 1
ATOM 5829 C C . THR A 1 773 ? -26.973 44.665 -11.551 1.00 93.75 773 THR A C 1
ATOM 5831 O O . THR A 1 773 ? -27.221 43.606 -12.131 1.00 93.75 773 THR A O 1
ATOM 5834 N N . PHE A 1 774 ? -25.804 44.922 -10.957 1.00 92.06 774 PHE A N 1
ATOM 5835 C CA . PHE A 1 774 ? -24.770 43.902 -10.817 1.00 92.06 774 PHE A CA 1
ATOM 5836 C C . PHE A 1 774 ? -25.310 42.713 -10.030 1.00 92.06 774 PHE A C 1
ATOM 5838 O O . PHE A 1 774 ? -25.798 42.871 -8.911 1.00 92.06 774 PHE A O 1
ATOM 5845 N N . ALA A 1 775 ? -25.199 41.533 -10.623 1.00 90.50 775 ALA A N 1
ATOM 5846 C CA . ALA A 1 775 ? -25.608 40.283 -10.012 1.00 90.50 775 ALA A CA 1
ATOM 5847 C C . ALA A 1 775 ? -24.499 39.245 -10.160 1.00 90.50 775 ALA A C 1
ATOM 5849 O O . ALA A 1 775 ? -23.673 39.322 -11.071 1.00 90.50 775 ALA A O 1
ATOM 5850 N N . ILE A 1 776 ? -24.510 38.274 -9.252 1.00 94.19 776 ILE A N 1
ATOM 5851 C CA . ILE A 1 776 ? -23.639 37.104 -9.293 1.00 94.19 776 ILE A CA 1
ATOM 5852 C C . ILE A 1 776 ? -24.533 35.921 -9.682 1.00 94.19 776 ILE A C 1
ATOM 5854 O O . ILE A 1 776 ? -25.483 35.628 -8.951 1.00 94.19 776 ILE A O 1
ATOM 5858 N N . PRO A 1 777 ? -24.302 35.275 -10.835 1.00 92.94 777 PRO A N 1
ATOM 5859 C CA . PRO A 1 777 ? -25.063 34.105 -11.245 1.00 92.94 777 PRO A CA 1
ATOM 5860 C C . PRO A 1 777 ? -24.660 32.878 -10.415 1.00 92.94 777 PRO A C 1
ATOM 5862 O O . PRO A 1 777 ? -23.675 32.896 -9.675 1.00 92.94 777 PRO A O 1
ATOM 5865 N N . THR A 1 778 ? -25.399 31.779 -10.564 1.00 92.81 778 THR A N 1
ATOM 5866 C CA . THR A 1 778 ? -24.975 30.480 -10.027 1.00 92.81 778 THR A CA 1
ATOM 5867 C C . THR A 1 778 ? -23.607 30.101 -10.596 1.00 92.81 778 THR A C 1
ATOM 5869 O O . THR A 1 778 ? -23.381 30.213 -11.800 1.00 92.81 778 THR A O 1
ATOM 5872 N N . ALA A 1 779 ? -22.699 29.658 -9.725 1.00 91.00 779 ALA A N 1
ATOM 5873 C CA . ALA A 1 779 ? -21.357 29.259 -10.124 1.00 91.00 779 ALA A CA 1
ATOM 5874 C C . ALA A 1 779 ? -21.377 28.047 -11.062 1.00 91.00 779 ALA A C 1
ATOM 5876 O O . ALA A 1 779 ? -22.164 27.118 -10.874 1.00 91.00 779 ALA A O 1
ATOM 5877 N N . VAL A 1 780 ? -20.475 28.049 -12.042 1.00 94.44 780 VAL A N 1
ATOM 5878 C CA . VAL A 1 780 ? -20.296 26.957 -13.007 1.00 94.44 780 VAL A CA 1
ATOM 5879 C C . VAL A 1 780 ? -18.893 26.385 -12.850 1.00 94.44 780 VAL A C 1
ATOM 5881 O O . VAL A 1 780 ? -17.926 27.142 -12.782 1.00 94.44 780 VAL A O 1
ATOM 5884 N N . GLY A 1 781 ? -18.785 25.058 -12.785 1.00 91.12 781 GLY A N 1
ATOM 5885 C CA . GLY A 1 781 ? -17.507 24.352 -12.729 1.00 91.12 781 GLY A CA 1
ATOM 5886 C C . GLY A 1 781 ? -16.905 24.156 -14.120 1.00 91.12 781 GLY A C 1
ATOM 5887 O O . GLY A 1 781 ? -17.542 23.566 -14.991 1.00 91.12 781 GLY A O 1
ATOM 5888 N N . LEU A 1 782 ? -15.674 24.621 -14.319 1.00 91.62 782 LEU A N 1
ATOM 5889 C CA . LEU A 1 782 ? -14.853 24.353 -15.501 1.00 91.62 782 LEU A CA 1
ATOM 5890 C C . LEU A 1 782 ? -13.899 23.200 -15.183 1.00 91.62 782 LEU A C 1
ATOM 5892 O O . LEU A 1 782 ? -13.148 23.289 -14.218 1.00 91.62 782 LEU A O 1
ATOM 5896 N N . ASP A 1 783 ? -13.930 22.123 -15.962 1.00 86.56 783 ASP A N 1
ATOM 5897 C CA . ASP A 1 783 ? -13.040 20.970 -15.769 1.00 86.56 783 ASP A CA 1
ATOM 5898 C C . ASP A 1 783 ? -11.565 21.369 -15.981 1.00 86.56 783 ASP A C 1
ATOM 5900 O O . ASP A 1 783 ? -11.247 22.142 -16.881 1.00 86.56 783 ASP A O 1
ATOM 5904 N N . CYS A 1 784 ? -10.673 20.908 -15.101 1.00 85.38 784 CYS A N 1
ATOM 5905 C CA . CYS A 1 784 ? -9.256 21.272 -15.098 1.00 85.38 784 CYS A CA 1
ATOM 5906 C C . CYS A 1 784 ? -8.338 20.199 -15.705 1.00 85.38 784 CYS A C 1
ATOM 5908 O O . CYS A 1 784 ? -7.126 20.411 -15.732 1.00 85.38 784 CYS A O 1
ATOM 5910 N N . ARG A 1 785 ? -8.852 19.055 -16.189 1.00 77.75 785 ARG A N 1
ATOM 5911 C CA . ARG A 1 785 ? -8.026 17.929 -16.691 1.00 77.75 785 ARG A CA 1
ATOM 5912 C C . ARG A 1 785 ? -7.075 18.305 -17.824 1.00 77.75 785 ARG A C 1
ATOM 5914 O O . ARG A 1 785 ? -6.066 17.637 -18.032 1.00 77.75 785 ARG A O 1
ATOM 5921 N N . HIS A 1 786 ? -7.392 19.357 -18.570 1.00 79.56 786 HIS A N 1
ATOM 5922 C CA . HIS A 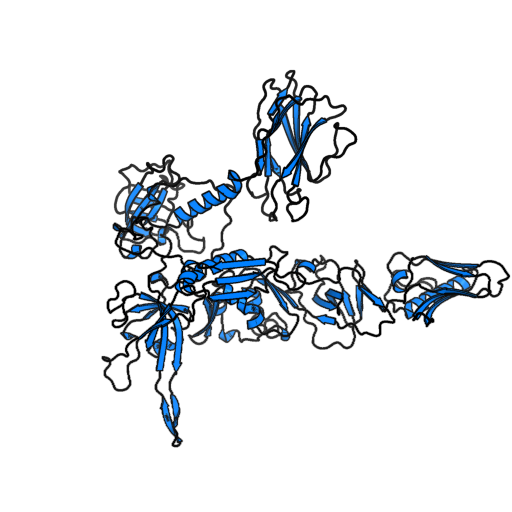1 786 ? -6.557 19.848 -19.660 1.00 79.56 786 HIS A CA 1
ATOM 5923 C C . HIS A 1 786 ? -5.368 20.705 -19.203 1.00 79.56 786 HIS A C 1
ATOM 5925 O O . HIS A 1 786 ? -4.446 20.950 -19.987 1.00 79.56 786 HIS A O 1
ATOM 5931 N N . VAL A 1 787 ? -5.371 21.162 -17.951 1.00 81.19 787 VAL A N 1
ATOM 5932 C CA . VAL A 1 787 ? -4.246 21.860 -17.324 1.00 81.19 787 VAL A CA 1
ATOM 5933 C C . VAL A 1 787 ? -3.210 20.813 -16.905 1.00 81.19 787 VAL A C 1
ATOM 5935 O O . VAL A 1 787 ? -3.560 19.777 -16.353 1.00 81.19 787 VAL A O 1
ATOM 5938 N N . THR A 1 788 ? -1.918 21.029 -17.176 1.00 70.19 788 THR A N 1
ATOM 5939 C CA . THR A 1 788 ? -0.879 20.055 -16.792 1.00 70.19 788 THR A CA 1
ATOM 5940 C C . THR A 1 788 ? -0.743 20.002 -15.273 1.00 70.19 788 THR A C 1
ATOM 5942 O O . THR A 1 788 ? -0.128 20.888 -14.690 1.00 70.19 788 THR A O 1
ATOM 5945 N N . LEU A 1 789 ? -1.264 18.957 -14.630 1.00 64.50 789 LEU A N 1
ATOM 5946 C CA . LEU A 1 789 ? -1.180 18.778 -13.170 1.00 64.50 789 LEU A CA 1
ATOM 5947 C C . LEU A 1 789 ? 0.082 18.006 -12.717 1.00 64.50 789 LEU A C 1
ATOM 5949 O O . LEU A 1 789 ? 0.319 17.853 -11.521 1.00 64.50 789 LEU A O 1
ATOM 5953 N N . GLY A 1 790 ? 0.905 17.533 -13.662 1.00 59.84 790 GLY A N 1
ATOM 5954 C CA . GLY A 1 790 ? 2.188 16.861 -13.399 1.00 59.84 790 GLY A CA 1
ATOM 5955 C C . GLY A 1 790 ? 3.331 17.828 -13.062 1.00 59.84 790 GLY A C 1
ATOM 5956 O O . GLY A 1 790 ? 3.225 19.018 -13.330 1.00 59.84 790 GLY A O 1
ATOM 5957 N N . LEU A 1 791 ? 4.430 17.317 -12.490 1.00 53.03 791 LEU A N 1
ATOM 5958 C CA . LEU A 1 791 ? 5.581 18.111 -12.025 1.00 53.03 791 LEU A CA 1
ATOM 5959 C C . LEU A 1 791 ? 6.256 18.916 -13.161 1.00 53.03 791 LEU A C 1
ATOM 5961 O O . LEU A 1 791 ? 6.462 18.403 -14.258 1.00 53.03 791 LEU A O 1
ATOM 5965 N N . GLY A 1 792 ? 6.629 20.175 -12.889 1.00 61.88 792 GLY A N 1
ATOM 5966 C CA . GLY A 1 792 ? 7.272 21.086 -13.849 1.00 61.88 792 GLY A CA 1
ATOM 5967 C C . GLY A 1 792 ? 7.054 22.571 -13.519 1.00 61.88 792 GLY A C 1
ATOM 5968 O O . GLY A 1 792 ? 6.237 22.910 -12.671 1.00 61.88 792 GLY A O 1
ATOM 5969 N N . GLY A 1 793 ? 7.762 23.480 -14.201 1.00 61.97 793 GLY A N 1
ATOM 5970 C CA . GLY A 1 793 ? 7.708 24.928 -13.915 1.00 61.97 793 GLY A CA 1
ATOM 5971 C C . GLY A 1 793 ? 6.341 25.603 -14.134 1.00 61.97 793 GLY A C 1
ATOM 5972 O O . GLY A 1 793 ? 6.103 26.676 -13.593 1.00 61.97 793 GLY A O 1
ATOM 5973 N N . PHE A 1 794 ? 5.439 24.961 -14.885 1.00 65.94 794 PHE A N 1
ATOM 5974 C CA . PHE A 1 794 ? 4.052 25.400 -15.117 1.00 65.94 794 PHE A CA 1
ATOM 5975 C C . PHE A 1 794 ? 3.020 24.380 -14.602 1.00 65.94 794 PHE A C 1
ATOM 5977 O O . PHE A 1 794 ? 1.869 24.373 -15.037 1.00 65.94 794 PHE A O 1
ATOM 5984 N N . ALA A 1 795 ? 3.441 23.486 -13.704 1.00 72.56 795 ALA A N 1
ATOM 5985 C CA . ALA A 1 795 ? 2.581 22.483 -13.092 1.00 72.56 795 ALA A CA 1
ATOM 5986 C C . ALA A 1 795 ? 1.426 23.131 -12.325 1.00 72.56 795 ALA A C 1
ATOM 5988 O O . ALA A 1 795 ? 1.637 24.031 -11.511 1.00 72.56 795 ALA A O 1
ATOM 5989 N N . GLY A 1 796 ? 0.206 22.657 -12.564 1.00 76.06 796 GLY A N 1
ATOM 5990 C CA . GLY A 1 796 ? -0.987 23.126 -11.868 1.00 76.06 796 GLY A CA 1
ATOM 5991 C C . GLY A 1 796 ? -1.416 24.547 -12.219 1.00 76.06 796 GLY A C 1
ATOM 5992 O O . GLY A 1 796 ? -2.259 25.106 -11.519 1.00 76.06 796 GLY A O 1
ATOM 5993 N N . LEU A 1 797 ? -0.841 25.150 -13.265 1.00 84.62 797 LEU A N 1
ATOM 5994 C CA . LEU A 1 797 ? -1.122 26.523 -13.674 1.00 84.62 797 LEU A CA 1
ATOM 5995 C C . LEU A 1 797 ? -1.988 26.554 -14.938 1.00 84.62 797 LEU A C 1
ATOM 5997 O O . LEU A 1 797 ? -1.563 26.099 -15.998 1.00 84.62 797 LEU A O 1
ATOM 6001 N N . GLY A 1 798 ? -3.186 27.125 -14.829 1.00 88.12 798 GLY A N 1
ATOM 6002 C CA . GLY A 1 798 ? -4.027 27.511 -15.963 1.00 88.12 798 GLY A CA 1
ATOM 6003 C C . GLY A 1 798 ? -4.124 29.031 -16.092 1.00 88.12 798 GLY A C 1
ATOM 6004 O O . GLY A 1 798 ? -3.658 29.771 -15.228 1.00 88.12 798 GLY A O 1
ATOM 6005 N N . PHE A 1 799 ? -4.757 29.509 -17.157 1.00 90.75 799 PHE A N 1
ATOM 6006 C CA . PHE A 1 799 ? -5.078 30.919 -17.359 1.00 90.75 799 PHE A CA 1
ATOM 6007 C C . PHE A 1 799 ? -6.590 31.093 -17.404 1.00 90.75 799 PHE A C 1
ATOM 6009 O O . PHE A 1 799 ? -7.271 30.471 -18.220 1.00 90.75 799 PHE A O 1
ATOM 6016 N N . VAL A 1 800 ? -7.109 31.945 -16.521 1.00 93.81 800 VAL A N 1
ATOM 6017 C CA . VAL A 1 800 ? -8.509 32.367 -16.554 1.00 93.81 800 VAL A CA 1
ATOM 6018 C C . VAL A 1 800 ? -8.588 33.639 -17.375 1.00 93.81 800 VAL A C 1
ATOM 6020 O O . VAL A 1 800 ? -7.905 34.619 -17.080 1.00 93.81 800 VAL A O 1
ATOM 6023 N N . CYS A 1 801 ? -9.423 33.608 -18.405 1.00 94.69 801 CYS A N 1
ATOM 6024 C CA . CYS A 1 801 ? -9.663 34.717 -19.314 1.00 94.69 801 CYS A CA 1
ATOM 6025 C C . CYS A 1 801 ? -11.133 35.113 -19.241 1.00 94.69 801 CYS A C 1
ATOM 6027 O O . CYS A 1 801 ? -12.007 34.252 -19.340 1.00 94.69 801 CYS A O 1
ATOM 6029 N N . VAL A 1 802 ? -11.402 36.406 -19.086 1.00 95.38 802 VAL A N 1
ATOM 6030 C CA . VAL A 1 802 ? -12.757 36.956 -19.075 1.00 95.38 802 VAL A CA 1
ATOM 6031 C C . VAL A 1 802 ? -12.927 37.869 -20.274 1.00 95.38 802 VAL A C 1
ATOM 6033 O O . VAL A 1 802 ? -12.158 38.812 -20.477 1.00 95.38 802 VAL A O 1
ATOM 6036 N N . GLU A 1 803 ? -13.953 37.588 -21.062 1.00 96.25 803 GLU A N 1
ATOM 6037 C CA . GLU A 1 803 ? -14.281 38.321 -22.274 1.00 96.25 803 GLU A CA 1
ATOM 6038 C C . GLU A 1 803 ? -15.722 38.825 -22.214 1.00 96.25 803 GLU A C 1
ATOM 6040 O O . GLU A 1 803 ? -16.607 38.161 -21.669 1.00 96.25 803 GLU A O 1
ATOM 6045 N N . VAL A 1 804 ? -15.972 39.988 -22.807 1.00 95.81 804 VAL A N 1
ATOM 6046 C CA . VAL A 1 804 ? -17.316 40.562 -22.931 1.00 95.81 804 VAL A CA 1
ATOM 6047 C C . VAL A 1 804 ? -17.730 40.660 -24.396 1.00 95.81 804 VAL A C 1
ATOM 6049 O O . VAL A 1 804 ? -16.882 40.839 -25.270 1.00 95.81 804 VAL A O 1
ATOM 6052 N N . ASN A 1 805 ? -19.026 40.517 -24.677 1.00 94.31 805 ASN A N 1
ATOM 6053 C CA . ASN A 1 805 ? -19.547 40.507 -26.052 1.00 94.31 805 ASN A CA 1
ATOM 6054 C C . ASN A 1 805 ? -20.029 41.877 -26.560 1.00 94.31 805 ASN A C 1
ATOM 6056 O O . ASN A 1 805 ? -20.489 41.984 -27.693 1.00 94.31 805 ASN A O 1
ATOM 6060 N N . SER A 1 806 ? -20.017 42.911 -25.718 1.00 90.75 806 SER A N 1
ATOM 6061 C CA . SER A 1 806 ? -20.595 44.218 -26.032 1.00 90.75 806 SER A CA 1
ATOM 6062 C C . SER A 1 806 ? -20.031 45.302 -25.117 1.00 90.75 806 SER A C 1
ATOM 6064 O O . SER A 1 806 ? -19.753 45.034 -23.951 1.00 90.75 806 SER A O 1
ATOM 6066 N N . GLY A 1 807 ? -19.974 46.545 -25.607 1.00 87.19 807 GLY A N 1
ATOM 6067 C CA . GLY A 1 807 ? -19.674 47.724 -24.781 1.00 87.19 807 GLY A CA 1
ATOM 6068 C C . GLY A 1 807 ? -20.756 48.050 -23.743 1.00 87.19 807 GLY A C 1
ATOM 6069 O O . GLY A 1 807 ? -20.528 48.850 -22.833 1.00 87.19 807 GLY A O 1
ATOM 6070 N N . ASP A 1 808 ? -21.924 47.411 -23.841 1.00 91.88 808 ASP A N 1
ATOM 6071 C CA . ASP A 1 808 ? -22.975 47.480 -22.824 1.00 91.88 808 ASP A CA 1
ATOM 6072 C C . ASP A 1 808 ? -22.807 46.426 -21.715 1.00 91.88 808 ASP A C 1
ATOM 6074 O O . ASP A 1 808 ? -23.538 46.465 -20.725 1.00 91.88 808 ASP A O 1
ATOM 6078 N N . ALA A 1 809 ? -21.867 45.486 -21.854 1.00 93.62 809 ALA A N 1
ATOM 6079 C CA . ALA A 1 809 ? -21.571 44.469 -20.852 1.00 93.62 809 ALA A CA 1
ATOM 6080 C C . ALA A 1 809 ? -20.569 45.018 -19.825 1.00 93.62 809 ALA A C 1
ATOM 6082 O O . ALA A 1 809 ? -19.374 45.118 -20.097 1.00 93.62 809 ALA A O 1
ATOM 6083 N N . GLU A 1 810 ? -21.037 45.363 -18.627 1.00 93.38 810 GLU A N 1
ATOM 6084 C CA . GLU A 1 810 ? -20.163 45.843 -17.556 1.00 93.38 810 GLU A CA 1
ATOM 6085 C C . GLU A 1 810 ? -19.814 44.704 -16.599 1.00 93.38 810 GLU A C 1
ATOM 6087 O O . GLU A 1 810 ? -20.697 44.117 -15.973 1.00 93.38 810 GLU A O 1
ATOM 6092 N N . TYR A 1 811 ? -18.521 44.418 -16.466 1.00 94.88 811 TYR A N 1
ATOM 6093 C CA . TYR A 1 811 ? -17.955 43.394 -15.594 1.00 94.88 811 TYR A CA 1
ATOM 6094 C C . TYR A 1 811 ? -17.186 44.037 -14.427 1.00 94.88 811 TYR A C 1
ATOM 6096 O O . TYR A 1 811 ? -16.414 44.975 -14.625 1.00 94.88 811 TYR A O 1
ATOM 6104 N N . LEU A 1 812 ? -17.404 43.544 -13.205 1.00 94.00 812 LEU A N 1
ATOM 6105 C CA . LEU A 1 812 ? -16.816 44.083 -11.968 1.00 94.00 812 LEU A CA 1
ATOM 6106 C C . LEU A 1 812 ? -15.825 43.117 -11.298 1.00 94.00 812 LEU A C 1
ATOM 6108 O O . LEU A 1 812 ? -15.256 43.445 -10.263 1.00 94.00 812 LEU A O 1
ATOM 6112 N N . GLY A 1 813 ? -15.621 41.920 -11.845 1.00 93.62 813 GLY A N 1
ATOM 6113 C CA . GLY A 1 813 ? -14.762 40.907 -11.232 1.00 93.62 813 GLY A CA 1
ATOM 6114 C C . GLY A 1 813 ? -15.406 39.524 -11.137 1.00 93.62 813 GLY A C 1
ATOM 6115 O O . GLY A 1 813 ? -16.586 39.337 -11.442 1.00 93.62 813 GLY A O 1
ATOM 6116 N N . LEU A 1 814 ? -14.619 38.555 -10.682 1.00 93.50 814 LEU A N 1
ATOM 6117 C CA . LEU A 1 814 ? -15.003 37.179 -10.379 1.00 93.50 814 LEU A CA 1
ATOM 6118 C C . LEU A 1 814 ? -15.098 36.998 -8.853 1.00 93.50 814 LEU A C 1
ATOM 6120 O O . LEU A 1 814 ? -14.157 36.493 -8.238 1.00 93.50 814 LEU A O 1
ATOM 6124 N N . PRO A 1 815 ? -16.213 37.386 -8.202 1.00 89.19 815 PRO A N 1
ATOM 6125 C CA . PRO A 1 815 ? -16.388 37.181 -6.762 1.00 89.19 815 PRO A CA 1
ATOM 6126 C C . PRO A 1 815 ? -16.451 35.700 -6.378 1.00 89.19 815 PRO A C 1
ATOM 6128 O O . PRO A 1 815 ? -16.183 35.354 -5.233 1.00 89.19 815 PRO A O 1
ATOM 6131 N N . THR A 1 816 ? -16.809 34.821 -7.319 1.00 90.38 816 THR A N 1
ATOM 6132 C CA . THR A 1 816 ? -16.671 33.373 -7.154 1.00 90.38 816 THR A CA 1
ATOM 6133 C C . THR A 1 816 ? -15.591 32.878 -8.102 1.00 90.38 816 THR A C 1
ATOM 6135 O O . THR A 1 816 ? -15.782 32.889 -9.317 1.00 90.38 816 THR A O 1
ATOM 6138 N N . CYS A 1 817 ? -14.463 32.463 -7.534 1.00 90.81 817 CYS A N 1
ATOM 6139 C CA . CYS A 1 817 ? -13.377 31.778 -8.223 1.00 90.81 817 CYS A CA 1
ATOM 6140 C C . CYS A 1 817 ? -12.671 30.882 -7.200 1.00 90.81 817 CYS A C 1
ATOM 6142 O O . CYS A 1 817 ? -11.910 31.369 -6.359 1.00 90.81 817 CYS A O 1
ATOM 6144 N N . TYR A 1 818 ? -12.985 29.589 -7.206 1.00 86.88 818 TYR A N 1
ATOM 6145 C CA . TYR A 1 818 ? -12.383 28.625 -6.286 1.00 86.88 818 TYR A CA 1
ATOM 6146 C C . TYR A 1 818 ? -12.212 27.259 -6.937 1.00 86.88 818 TYR A C 1
ATOM 6148 O O . TYR A 1 818 ? -12.997 26.851 -7.795 1.00 86.88 818 TYR A O 1
ATOM 6156 N N . VAL A 1 819 ? -11.176 26.546 -6.515 1.00 85.25 819 VAL A N 1
ATOM 6157 C CA . VAL A 1 819 ? -10.950 25.158 -6.917 1.00 85.25 819 VAL A CA 1
ATOM 6158 C C . VAL A 1 819 ? -11.894 24.260 -6.117 1.00 85.25 819 VAL A C 1
ATOM 6160 O O . VAL A 1 819 ? -11.967 24.362 -4.895 1.00 85.25 819 VAL A O 1
ATOM 6163 N N . GLY A 1 820 ? -12.666 23.429 -6.809 1.00 75.38 820 GLY A N 1
ATOM 6164 C CA . GLY A 1 820 ? -13.599 22.482 -6.213 1.00 75.38 820 GLY A CA 1
ATOM 6165 C C . GLY A 1 820 ? -12.928 21.206 -5.696 1.00 75.38 820 GLY A C 1
ATOM 6166 O O . GLY A 1 820 ? -11.717 21.033 -5.836 1.00 75.38 820 GLY A O 1
ATOM 6167 N N . PRO A 1 821 ? -13.716 20.289 -5.118 1.00 69.88 821 PRO A N 1
ATOM 6168 C CA . PRO A 1 821 ? -13.216 18.995 -4.675 1.00 69.88 821 PRO A CA 1
ATOM 6169 C C . PRO A 1 821 ? -12.768 18.133 -5.859 1.00 69.88 821 PRO A C 1
ATOM 6171 O O . PRO A 1 821 ? -13.154 18.353 -7.008 1.00 69.88 821 PRO A O 1
ATOM 6174 N N . GLN A 1 822 ? -12.012 17.089 -5.540 1.00 69.25 822 GLN A N 1
ATOM 6175 C CA . GLN A 1 822 ? -11.794 15.959 -6.432 1.00 69.25 822 GLN A CA 1
ATOM 6176 C C . GLN A 1 822 ? -13.097 15.164 -6.605 1.00 69.25 822 GLN A C 1
ATOM 6178 O O . GLN A 1 822 ? -13.528 14.494 -5.674 1.00 69.25 822 GLN A O 1
ATOM 6183 N N . GLU A 1 823 ? -13.732 15.222 -7.771 1.00 64.88 823 GLU A N 1
ATOM 6184 C CA . GLU A 1 823 ? -14.997 14.539 -8.073 1.00 64.88 823 GLU A CA 1
ATOM 6185 C C . GLU A 1 823 ? -14.850 13.543 -9.228 1.00 64.88 823 GLU A C 1
ATOM 6187 O O . GLU A 1 823 ? -13.890 13.612 -9.983 1.00 64.88 823 GLU A O 1
ATOM 6192 N N . SER A 1 824 ? -15.773 12.590 -9.375 1.00 58.53 824 SER A N 1
ATOM 6193 C CA . SER A 1 824 ? -15.786 11.744 -10.579 1.00 58.53 824 SER A CA 1
ATOM 6194 C C . SER A 1 824 ? -16.055 12.627 -11.816 1.00 58.53 824 SER A C 1
ATOM 6196 O O . SER A 1 824 ? -16.914 13.505 -11.710 1.00 58.53 824 SER A O 1
ATOM 6198 N N . PRO A 1 825 ? -15.350 12.418 -12.950 1.00 56.44 825 PRO A N 1
ATOM 6199 C CA . PRO A 1 825 ? -15.442 13.232 -14.166 1.00 56.44 825 PRO A CA 1
ATOM 6200 C C . PRO A 1 825 ? -16.854 13.572 -14.645 1.00 56.44 825 PRO A C 1
ATOM 6202 O O . PRO A 1 825 ? -17.703 12.651 -14.666 1.00 56.44 825 PRO A O 1
#

Foldseek 3Di:
DDDDDDPDLLDDYPDDDFLARVQVSVQSNQQVCVVVVVDPWRKGWHFDQDPVGTWIKIKTAAPPADQDKDKDWQQADPDCVCVLRQAPDSIDMWMDRDRMIMDIHPGFHFRDKAFQAWGKAFDDPDDDDDWFCLVFDPPLQADPVSQFGFKKQWAPLWIFTWHDDVRITTTHHDSPLQQPAGDSPGMDTHGPPPPDDTDIATKDKGKFFQLQLLLLQAQAQQDACPQHNRNNDGHNLRHPNHRCVQCDPQQSVLCVLFARSRFMWMFIGRDDDDSCRGCVLVCLLRQWDWWFFPSHIHIFHAFQWFLVQAPAAAEQQFADDDPPDDPPDGDAKDKDKDPPQAAFKEKEFAAQGNHQDRPDMDIHGPPVLCVVNNHDYDYRYRSRHHNADPGTPVVSSNVLSNLCNVVRNDIWMKMKTKGDPVCQRVQIFLRKYFYWHQADQQLVPRDGTDDRAIWTWHDKDWDCWQFDQDPVRDTDTGHTTIMTIIIGDSALQDFAAWQKWWFQLVDPLRQADQVQQKGATDQDPLHDPPDGGSQVVDAAQWWKKKWFWQDPDLAPTDMDIFTFHGTDRRMTHTPHGPVVVHRDSVTIIMMTGAFQVPTDPVSVRHFFAAAPPPCAQVVPHHGHHGTSHSRHPPDPDDPDALPQAAGDHHPQCDDRRHGRHSVVVVNVVSVVLCCVFPVPFDWDFDFAPDWFFDAAPDFKFWRDKDKDQQAADDQPLQWWKWKWWWWFKEFQPLDKKKKKKKKAQDDWDDPHRHPTHGDPPIWMDMDIDSHNHTDTDGIDTDTCPRHANYDDPCHRIIMIIMIIRRRRMITGTTRRTTMHGIHGD

Nearest PDB structures (foldseek):
  3gs9-assembly1_A  TM=4.707E-01  e=9.277E-04  Listeria monocytogenes EGD-e
  7x2i-assembly1_C  TM=4.279E-01  e=1.694E-03  Coxsackievirus B1
  8f7y-assembly1_C  TM=4.294E-01  e=1.883E-02  Coxsackievirus A10
  4z14-assembly1_D  TM=4.679E-01  e=7.002E-02  Coreopsis grandiflora
  4z14-assembly7_G  TM=4.353E-01  e=5.942E-02  Coreopsis grandiflora

pLDDT: mean 83.42, std 11.12, range [39.34, 97.88]

Radius of gyration: 38.49 Å; Cα contacts (8 Å, |Δi|>4): 1900; chains: 1; bounding box: 90×98×113 Å

Mean predicted aligned error: 16.4 Å

Solvent-accessible surface area (backbone atoms only — not comparable to full-atom values): 44259 Å² total; per-residue (Å²): 112,39,91,56,83,55,92,48,67,80,44,52,55,62,78,91,64,56,67,64,57,46,25,48,53,51,21,51,28,36,46,41,35,27,74,71,64,78,38,98,47,46,40,42,40,42,78,43,81,48,101,91,42,54,21,26,31,41,35,37,45,33,97,80,52,54,90,56,81,45,75,53,75,48,75,52,72,96,73,65,58,34,50,40,41,11,31,94,49,47,65,44,64,23,57,35,48,53,44,57,29,58,32,66,33,87,38,49,27,32,70,40,66,30,42,81,88,26,33,65,46,76,58,76,88,84,78,86,78,89,70,79,30,62,92,30,42,48,76,68,55,44,62,98,80,60,69,49,26,40,36,33,34,43,58,90,58,29,32,43,41,23,26,84,51,94,60,29,32,41,38,52,55,88,37,66,48,55,53,66,33,44,41,49,87,64,62,49,75,41,50,57,84,56,88,69,82,74,53,73,41,76,36,48,54,38,40,44,28,41,44,60,51,52,45,21,31,38,27,1,58,42,48,71,43,70,63,32,78,87,30,6,69,39,51,49,93,64,25,66,49,46,62,42,88,46,39,47,69,65,26,54,52,33,40,62,40,36,46,57,20,78,30,39,34,41,47,77,43,79,62,98,71,55,73,60,78,74,41,47,48,62,27,59,48,38,44,38,49,80,45,72,35,78,92,28,46,40,45,41,43,68,37,54,47,28,61,91,67,32,81,44,78,47,40,71,84,50,37,30,66,55,90,94,58,68,99,80,61,60,68,80,56,47,75,49,79,43,63,85,72,36,44,25,30,43,32,42,31,26,16,18,33,28,88,65,50,58,79,40,73,52,74,49,69,44,63,69,39,28,73,75,72,48,87,33,68,50,79,43,69,37,69,41,32,42,54,80,53,93,60,35,56,60,65,55,41,50,56,57,38,58,43,45,41,69,74,35,30,41,73,40,37,37,34,40,38,48,31,33,82,91,43,63,46,68,49,32,58,49,35,28,23,18,35,31,38,70,73,46,60,24,64,81,78,67,43,70,33,38,69,60,40,36,19,28,27,70,38,61,50,72,44,86,41,45,81,39,87,29,99,84,76,49,73,38,73,47,69,64,47,34,37,35,33,30,40,32,62,66,50,74,48,37,38,56,62,20,60,30,30,40,41,24,60,86,42,74,66,32,14,47,42,76,90,73,25,30,37,34,34,40,50,50,79,74,37,53,89,88,51,67,42,23,41,62,75,54,50,60,67,36,30,28,27,40,34,43,55,50,31,95,47,33,88,72,42,59,59,46,80,47,40,29,60,40,61,55,73,34,34,42,26,38,73,63,68,69,63,78,66,64,75,58,63,93,55,45,42,34,40,31,56,32,42,59,91,72,32,42,79,83,58,68,60,33,22,42,32,38,36,92,85,84,50,22,26,71,87,74,39,76,46,49,43,76,64,35,59,55,68,35,65,84,62,89,73,75,77,81,58,62,84,62,68,62,54,50,63,37,54,83,67,58,51,57,15,22,39,44,30,52,55,62,51,51,38,48,52,34,37,52,50,38,39,63,37,56,75,64,33,59,68,63,58,36,75,52,99,58,74,48,57,50,66,34,93,62,64,28,24,59,77,45,73,47,83,38,74,74,52,73,51,86,71,52,96,72,39,33,40,27,43,30,38,21,55,28,33,27,8,76,76,56,48,85,26,35,42,36,45,32,47,20,45,53,78,68,42,67,100,53,54,46,62,54,46,74,60,84,59,63,44,73,51,75,48,75,43,43,45,70,56,77,43,69,59,83,67,45,70,40,73,42,79,66,30,52,26,50,92,61,101,61,37,13,35,28,24,42,35,34,28,25,50,29,56,45,17,36,34,33,36,31,68,38,30,33,39,47,43,64,34,70,113

Sequence (825 aa):
MVSGAPTSVNEIQTGFYTSDEIAQAITAWLQAEYTAGRLLFSGAYSNRATPDGLRGVLSYVDATAGSALRSLSLFVPPGNLWRFLGWDTPNLFAQGSGVVGSERAATPPLRALISNIGGRLPISNERGNWIDQGSILPASLFDSSGTQEGIVKIGSLGHAVVSKQTGYLNVFLNVGLDRYLLSTGGEIAIEYDDDQDVTLQQVIVAEGDFKSLMLQILFSTGASGFNHATYDTLASDLGCALPYSLAGADFVSDVENVDGADATICIVIDKPTRFVDVFNVDFLLRWAYFTWGAGRIHMRAWGTPTAGAAVVDLVEADKAISVGQSGTDRQRSTSEERFEYIRNNITVRYGRNADGDLVSKISFTDRSSMSAHGARGVVLDAINTLGQSSIGDIVGVIARFSGALPMFSRPHKIVRMTIGPHMYEQLVPGTLVTITDSHIRNPETGLHGITGWPGIVVANHHGWGGPVPGIDGRPSIDDASGEVDVMIFDRITAAPYGYAAQVDDTAPNSGYDAGTVTLKTYDHQYSTASGALDASHFATDDVVRILEIDPPDPTAALTWTRTVASVASSEIVLTSTLSSPAWDTAKKYRIVPAEYGSVAASQRVTAFQADDGDGFIVDTRQPFGMISSGVGQSSTFTLSAATERCRRYSTHQVGDGVTFDAGAARDTARLVNNLVNYKTAPQNPTIYSDTRSDTPTGTWVLVEAFPQFVGIGPVFASVTIRLYVAPMYRSKTVGSVSVRVTLSRLMPQGATRHDVVHLDPYIQTTFTTTSTTFAIPTAVGLDCRHVTLGLGGFAGLGFVCVEVNSGDAEYLGLPTCYVGPQESP

Secondary structure (DSSP, 8-state):
-BSSS-SSTT-PBSS---HHHHHHHHHHHHHHHHHTT-SSSEEEEEEEEETTEEEEEEEEE-TT--SS-EEEEEEPPSSSHHHHTT-SSSEEEEEESSSEEEEE-SSPPEEEEEBTTBEEEE--S--S-----TTTS-GGG--TT----EEEEETTTEEEEEEEETTEEEEE--SSGGGTS-B--S-EEEETT------EEEEEEEEEEHHHHHHHHHH--SSTTSS-TTT--S-TTT-----GGGTHHHHHHHHHTSTTTT-EEEEEESS---HHHHHHHHHHHTTEEEEEETTEEEEEE-----GGG-SEEE-GGGSPBPTTS-TT-BPPPEEEEE-TT---EEEEEEEE-TTS-EEEEEEEE-HHHHHHH---EEEEE-TT-BSSS--S-HHHHHHHHHHHHHHHHS-EEEEEEE--GGGTTTS-TT-EEEEEEEEEEPTTT--EEEEEEEEEEEEEEEE--EEEE-TTSSEEEEPPEEEEEEEE-SS----PPBP-EEB-TTSGGGGEETTTTEEEB-SSSSS-TTS--GGGG--TT-EEEEEESS-SSGGG--EEEEEEEEEETTEEEESS--TTTTP-TTS-EEEEE--TTTS-TTGGGS-BPPPSSSSSBTTTBPPP-----TT-----PPPPPTTPPP-PPPGGGSSTT-B-BHHHHHHHHHHHHHIIIIITS-B--EEEEEEE----SSS-EEEEEEEEE---SPPPTT-EEEEEEEEEEEESSSS-EEEEEEEESSPPB-SSSBS-BPPSSEEEEEEEE--SS-B-PPPEEEE-TTS--SSSTTTTEEEEEEEESSTTEEEEEEEEEEEEEEE--